Protein AF-0000000078812015 (afdb_homodimer)

Radius of gyration: 56.49 Å; Cα contacts (8 Å, |Δi|>4): 2173; chains: 2; bounding box: 125×164×102 Å

Secondary structure (DSSP, 8-state):
----HHHHHHHHHHHH-TT-HHHHHHHHS--TTS---HHHHHHHHHHHHH---TT-TTTTGGGGGGSSS--SS-TT--PPPP-------HHHHHSPPP---B--EEEEEEESBTTB-SB-TTSPBEEEESSSSTT-SS--EEEEE--TTSSHHHHHHHHHHHHHS--HHHHHTT---TT--HHHHHHHHHB-SS----EEEEEESSS--EEESSS-HHHH-TTHHHHHHHSSEESHHHHHHHHTSBSSS-STTBHHHHHHHHTT-HHHHHHHHHHHHHHT------------HHHHHHHHHHHHHHHHHHHHHHHHHT---TTS-HHHHHHHHHHHTPPP-HHHHHHHHHHHHHHHHHHHHHHHHHHTTT--TTPBP-HHHHHHHHHHHHHHHHHHHHHHHHHHHHHHHHHHHTT-GGGHHHHHHHHHHHHHHHHHHHHHHHHHHHHHHHHHTT---BHHHHHHHHHHHHHHHHHIIIIIHHHHHHHHHHHHHHHHHH-HHHHHHHHHH--HHHHHHHHHHHHHHHHHHHHHHHHHHHHHHHHHHHHHHHHHHHHHHHHHHHHHHHHHHHHHHHHHHHIIIIIHHHHTTTS-TTEEEEEE-----EEEETTEEEESS-TTS--S-EEEEEETTT--EEEHHHHS-HHHHHHHHHHHHHHHHHHHHHHHT-B-EEEEES---GGGSSSHHHHHHHHHHHHHHHHHHHS-SS-----GGGTTTT-EEEEEES-HHHHHHHHHHHHHHTTT--TTTEEEEEE--GGGPEEETTTTEEE-EEESTTGGG-/----HHHHHHHHHHHH-TT-HHHHHHHHH--TTS---HHHHHHHHHHHHH---TT-GGGGGGGGGGSSS--SS-TT-------------HHHHHSPPP---B--EEEEEEESBTTB-SB-TTSPBEEEESSSSTT-SS--EEEEE--TTSSHHHHHHHHHHHHHS--HHHHHTT---TT--HHHHHHHHHB-SS----EEEEEESSS--EEESSS-HHHH-TTHHHHHHHSSEESHHHHHHHHTSBSSS-STTBHHHHHHHHTT-HHHHHHHHHHHHHHT------------HHHHHHHHHHHHHHHHHHHHHHHHHT---TTS-HHHHHHHHHHHT----HHHHHHHHHHHHHHHHHHHHHHHHHHTTT--TTPBPPHHHHHHHHHHHHHHHHHHHHHHHHHHHHHHHHHHHTT-GGGHHHHHHHHHHHHHHHHHHHHHHHHHHHHHHHHHTT---BHHHHHHHHHHHHHHHHHIIIIIHHHHHHHHHHHHHHHHHH-HHHHHHHHHH--HHHHHHHHHHHHHHHHHHHHHHHHHHHHHHHHHHHHHHHHHHHHHHHHHHHHHHHHHHHHHHHHHHHIIIIIHHHHTTTS-TTEEEEEE-----EEEETTEEEESS-TTS--S-EEEEEETTT--EEEHHHHS-HHHHHHHHHHHHHHHHHHHHHHHT-B-EEEEES---GGGSSSHHHHHHHHHHHHHHHHHHHS-SS-----GGGTTTT-EEEEEES-HHHHHHHHHHHHHHTTT--TTTEEEEEE--GGGPEEETTTTEEE-EEESGGGGG-

Nearest PDB structures (foldseek):
  7zr1-assembly1_C  TM=3.343E-01  e=6.966E-10  Thermochaetoides thermophila
  6yvu-assembly1_B  TM=2.792E-01  e=5.559E-02  Saccharomyces cerevisiae S288C
  6h2e-assembly1_P-2  TM=2.051E-01  e=1.121E-01  Aeromonas hydrophila subsp. hydrophila AL09-71
  5nnv-assembly4_D  TM=2.060E-01  e=3.580E+00  Bacillus subtilis subsp. subtilis str. 168
  6rw9-assembly1_A  TM=1.856E-01  e=2.210E+00  Morganella morganii subsp. morganii

Sequence (1572 aa):
MAQKNYEKLLTELMKKIPQNRLVKHLFLNYTIGKGGNEFLVINKICKRIFGKPANREEDKADTADSSTFDPVYDRNSCFIDEEKDINIDWEAVFNPELINEDFRIAKISFENFRKFPGKGDNQYPYGVSFKYSPEDENPCSAIILGVNGVGKSSVYQGIEYIYRKEIGEARLRDYGKREDTEAGKFKRYMSNWTCNDVNVKMWVNGSQKEFTNEIPLQAEQGVLSNCLKYGFFISEYEVIRLGQMKIEHGGHDSLRMQIANALDMGELNWLNRLVYKLAIYQSNIKVEENISSEEIDAKRDTIKRNNEFFTHIDFLMNLKPGEQSLKNFLYNLPEVLTMPDVNKTIEHANKIIHLASIISEFTLSTGKKNISDTTPIGVNSERKIITQLDNLVRALNNIHELREKIDAEIKYIKDSLPLQNLRFKDEYIHNILKQIDDDFYNVIDHIQKDKDNAVPITISGLNALKNNCREILSFITMELIPTLPKWEKERNELIGALQLSKIIETYNTYSSKELINRVKENDQLAKEIHALELAQKEYQDRISQYNLIQCIKQDAYQIYKIINKKISSKLQEEVSRINRDIIQNIMSHFLSEDEELIWTWDNMLIKEENGKYTPATDSKENKYLACMIQDKTSGSTISVKKHFNTFRFHLFNTILNMAFSFAVMEKLKVKLPIMLDDIFYASDFHNRRNIKHFVKAILTAYKSIFENGKDNSEQPDKIGSKLQLVIFTHDELVFKSITDEIKEFHKNDYRKYFMFHSLLPHKEAAPDSNFEISNLVFNLNERNDEMAQKNYEKLLTELMKKIPQNRLVKHLFLNYTIGKGGNEFLVINKICKRIFGKPANREEDKADTADSSTFDPVYDRNSCFIDEEKDINIDWEAVFNPELINEDFRIAKISFENFRKFPGKGDNQYPYGVSFKYSPEDENPCSAIILGVNGVGKSSVYQGIEYIYRKEIGEARLRDYGKREDTEAGKFKRYMSNWTCNDVNVKMWVNGSQKEFTNEIPLQAEQGVLSNCLKYGFFISEYEVIRLGQMKIEHGGHDSLRMQIANALDMGELNWLNRLVYKLAIYQSNIKVEENISSEEIDAKRDTIKRNNEFFTHIDFLMNLKPGEQSLKNFLYNLPEVLTMPDVNKTIEHANKIIHLASIISEFTLSTGKKNISDTTPIGVNSERKIITQLDNLVRALNNIHELREKIDAEIKYIKDSLPLQNLRFKDEYIHNILKQIDDDFYNVIDHIQKDKDNAVPITISGLNALKNNCREILSFITMELIPTLPKWEKERNELIGALQLSKIIETYNTYSSKELINRVKENDQLAKEIHALELAQKEYQDRISQYNLIQCIKQDAYQIYKIINKKISSKLQEEVSRINRDIIQNIMSHFLSEDEELIWTWDNMLIKEENGKYTPATDSKENKYLACMIQDKTSGSTISVKKHFNTFRFHLFNTILNMAFSFAVMEKLKVKLPIMLDDIFYASDFHNRRNIKHFVKAILTAYKSIFENGKDNSEQPDKIGSKLQLVIFTHDELVFKSITDEIKEFHKNDYRKYFMFHSLLPHKEAAPDSNFEISNLVFNLNERNDE

Foldseek 3Di:
DFCALLLLQLVLCCVQQVLQLVSVVCNVPVPLVPLQALVNVLCVLLCLAVPDDPDDVPPVPVPPVSPPDDNSFHLPDLDGDDFDPRDRPVVVSPAGAFPQWFQAFAKKFKDQWAQFHHADPVRFTFIAGQDPFPPDLFGFFEEAAEAPPQQLLRRLQLVLCLAAVDGLVCVVVVFDDPPADRNRRVLQVTGHPVDSDIWMWTFTNGPRDITINVRGPCNVPVLCNLQSVQFQEDEPRNLVLLLPADFLDDDCRHPLLSLCSNQSNNSVVSLLVNLLCLLQPDDPQDLDDFDDVVVLVVLVVLLVVLVVLVVLVVQLVQADQDPDDSLVLLVCLVVLLDADDLVLLLVLLVLLLVLLVLLVVVLVVVVVVPDDQQDFDDPVSQVVNVVSLVSNVVSLVVLVVRLVSLVSSLVRRVRRVLCVVLNVLSVVLNVLSVVLNVLVCVLSVVVVVCVVVVNGCGSNSSVVSSVSCVVSNCSSVPPVSVVSVVSVVVSVVSVVVSPSVVSSVSVVVPDPVVSVVSVVSSVVSVVVSVVSVVVNVVSVSSVSSVSSSLSSSVSSVSVNVVSLVPSQVVSVVLVVVLCVLFLQLQLVLVDDPQKGKDWDGASSDWDDDPSRTHGPDPPVPSNGTHIWMAGNPPRDIDHPSPPDDPLSSSVSSLSVNLSSVLSNCLSSVYFYAREAAASDDPVSDPDLVSLLSNLVSSLSSSCCRPVPDDPPPPQLPCSLRGYHYYYYHNHPSSLVSNVVSQCVSNVNPSVSHYWYWYFGRLNPFCQDPSVSHRYRIDTPNPPPVD/DFCALLLLQLVLCCVQQVLQLVSVVCNVPVPPPPLDALVRVLCVLLCLAVPDDPDDVPVVVVPVVSPPDDNSDHLPDLDGDDDDPRDRPVVVSPAGAFPQWFQAFAKKFWDQWAQFHHADPVRFTFIAGQDPFPPDLFGFFEEAAEAPPQQLLRRLQLVLCLAAVDGLVCVVVVFDDPPADPNRRVLQVTGHPVDSPIWMWTFTNGPRDITINVRGPCNVPVLCNLQSVQFQEAEPRNLVLLLPADFLDDDCRHPLLSLCSNQSNNSLVSLLVNLLCLLQDDDPQDLDDFDDVVVLVVLVVLLVVLVVLVVLVVQLVQADQDPDDSLVLLVCLVVLLDADDLVLLLVLLVLLLVLLVVLVVVLVVVVVVPDDQQDFDPPVVQVVNVVSLVSNVVSLVVLVVRLVSLVSSLVRRVRRVLCVVLNVLSVVLNVLSVVLNVQVVVLSVVVVVCVVVVPGCGSNSSVVSSVSVVVSNCSCVPPVNVSSVVSVVVNCVSVVVSPSVVSSVSVVVPDPVVSVVSVVSSVVSVVVSVVSVVVNVVSVSSVSSVVSSLSSSVSSVSVNVVRLVPSQVVSVVLVVVLCVLFLQLQLVLVDDPQKGKDWDGASSDWDDDPSRTHGPDPPVDSNGIHIWMAGNPPRDIDHPSPPDDPLSSSVSSLSVNLSSVLSNCLSSVYFYAREYEASDDPVSDPDLVSLLSNLVSSLVSSCCRPVPDPPPPPQPPCSLRRYHYYYYHNHPSSLVSNVVSQCVSNVNPSVSHYWYWYFGRLNPFCQDPSVSHRYRIDTPNPPPPD

Structure (mmCIF, N/CA/C/O backbone):
data_AF-0000000078812015-model_v1
#
loop_
_entity.id
_entity.type
_entity.pdbx_description
1 polymer 'Rad50/SbcC-type AAA domain-containing protein'
#
loop_
_atom_site.group_PDB
_atom_site.id
_atom_site.type_symbol
_atom_site.label_atom_id
_atom_site.label_alt_id
_atom_site.label_comp_id
_atom_site.label_asym_id
_atom_site.label_entity_id
_atom_site.label_seq_id
_atom_site.pdbx_PDB_ins_code
_atom_site.Cartn_x
_atom_site.Cartn_y
_atom_site.Cartn_z
_atom_site.occupancy
_atom_site.B_iso_or_equiv
_atom_site.auth_seq_id
_atom_site.auth_comp_id
_atom_site.auth_asym_id
_atom_site.auth_atom_id
_atom_site.pdbx_PDB_model_num
ATOM 1 N N . MET A 1 1 ? 34.312 -2.105 5.496 1 34.16 1 MET A N 1
ATOM 2 C CA . MET A 1 1 ? 33.031 -2.123 4.762 1 34.16 1 MET A CA 1
ATOM 3 C C . MET A 1 1 ? 33.25 -1.601 3.344 1 34.16 1 MET A C 1
ATOM 5 O O . MET A 1 1 ? 33.875 -0.569 3.137 1 34.16 1 MET A O 1
ATOM 9 N N . ALA A 1 2 ? 33.406 -2.477 2.381 1 42.06 2 ALA A N 1
ATOM 10 C CA . ALA A 1 2 ? 33.656 -2.215 0.968 1 42.06 2 ALA A CA 1
ATOM 11 C C . ALA A 1 2 ? 32.938 -0.954 0.503 1 42.06 2 ALA A C 1
ATOM 13 O O . ALA A 1 2 ? 31.766 -0.736 0.845 1 42.06 2 ALA A O 1
ATOM 14 N N . GLN A 1 3 ? 33.719 -0.074 0.263 1 53.91 3 GLN A N 1
ATOM 15 C CA . GLN A 1 3 ? 33.188 1.201 -0.225 1 53.91 3 GLN A CA 1
ATOM 16 C C . GLN A 1 3 ? 32.188 0.993 -1.355 1 53.91 3 GLN A C 1
ATOM 18 O O . GLN A 1 3 ? 32.5 0.373 -2.371 1 53.91 3 GLN A O 1
ATOM 23 N N . LYS A 1 4 ? 30.828 1.2 -1.131 1 70.69 4 LYS A N 1
ATOM 24 C CA . LYS A 1 4 ? 29.75 1.056 -2.111 1 70.69 4 LYS A CA 1
ATOM 25 C C . LYS A 1 4 ? 29.875 2.102 -3.217 1 70.69 4 LYS A C 1
ATOM 27 O O . LYS A 1 4 ? 30.406 3.191 -2.992 1 70.69 4 LYS A O 1
ATOM 32 N N . ASN A 1 5 ? 30.031 1.602 -4.512 1 80.44 5 ASN A N 1
ATOM 33 C CA . ASN A 1 5 ? 30.094 2.449 -5.699 1 80.44 5 ASN A CA 1
ATOM 34 C C . ASN A 1 5 ? 29.359 3.766 -5.488 1 80.44 5 ASN A C 1
ATOM 36 O O . ASN A 1 5 ? 29.797 4.816 -5.953 1 80.44 5 ASN A O 1
ATOM 40 N N . TYR A 1 6 ? 28.453 3.76 -4.688 1 83.94 6 TYR A N 1
ATOM 41 C CA . TYR A 1 6 ? 27.656 4.941 -4.402 1 83.94 6 TYR A CA 1
ATOM 42 C C . TYR A 1 6 ? 28.422 5.934 -3.541 1 83.94 6 TYR A C 1
ATOM 44 O O . TYR A 1 6 ? 28.406 7.137 -3.814 1 83.94 6 TYR A O 1
ATOM 52 N N . GLU A 1 7 ? 29.125 5.465 -2.596 1 82.12 7 GLU A N 1
ATOM 53 C CA . GLU A 1 7 ? 29.906 6.324 -1.712 1 82.12 7 GLU A CA 1
ATOM 54 C C . GLU A 1 7 ? 31.078 6.949 -2.453 1 82.12 7 GLU A C 1
ATOM 56 O O . GLU A 1 7 ? 31.438 8.102 -2.209 1 82.12 7 GLU A O 1
ATOM 61 N N . LYS A 1 8 ? 31.625 6.191 -3.271 1 86.31 8 LYS A N 1
ATOM 62 C CA . LYS A 1 8 ? 32.719 6.711 -4.082 1 86.31 8 LYS A CA 1
ATOM 63 C C . LYS A 1 8 ? 32.25 7.855 -4.977 1 86.31 8 LYS A C 1
ATOM 65 O O . LYS A 1 8 ? 32.938 8.859 -5.129 1 86.31 8 LYS A O 1
ATOM 70 N N . LEU A 1 9 ? 31.125 7.629 -5.551 1 90.06 9 LEU A N 1
ATOM 71 C CA . LEU A 1 9 ? 30.594 8.672 -6.422 1 90.06 9 LEU A CA 1
ATOM 72 C C . LEU A 1 9 ? 30.297 9.938 -5.633 1 90.06 9 LEU A C 1
ATOM 74 O O . LEU A 1 9 ? 30.609 11.047 -6.078 1 90.06 9 LEU A O 1
ATOM 78 N N . LEU A 1 10 ? 29.719 9.766 -4.508 1 88.06 10 LEU A N 1
ATOM 79 C CA . LEU A 1 10 ? 29.391 10.938 -3.695 1 88.06 10 LEU A CA 1
ATOM 80 C C . LEU A 1 10 ? 30.656 11.664 -3.244 1 88.06 10 LEU A C 1
ATOM 82 O O . LEU A 1 10 ? 30.672 12.891 -3.178 1 88.06 10 LEU A O 1
ATOM 86 N N . THR A 1 11 ? 31.641 10.922 -2.916 1 86.38 11 THR A N 1
ATOM 87 C CA . THR A 1 11 ? 32.906 11.523 -2.52 1 86.38 11 THR A CA 1
ATOM 88 C C . THR A 1 11 ? 33.531 12.32 -3.67 1 86.38 11 THR A C 1
ATOM 90 O O . THR A 1 11 ? 34.031 13.43 -3.465 1 86.38 11 THR A O 1
ATOM 93 N N . GLU A 1 12 ? 33.438 11.781 -4.797 1 90 12 GLU A N 1
ATOM 94 C CA . GLU A 1 12 ? 33.938 12.484 -5.973 1 90 12 GLU A CA 1
ATOM 95 C C . GLU A 1 12 ? 33.125 13.742 -6.254 1 90 12 GLU A C 1
ATOM 97 O O . GLU A 1 12 ? 33.688 14.781 -6.625 1 90 12 GLU A O 1
ATOM 102 N N . LEU A 1 13 ? 31.875 13.609 -6.125 1 90 13 LEU A N 1
ATOM 103 C CA . LEU A 1 13 ? 31 14.766 -6.352 1 90 13 LEU A CA 1
ATOM 104 C C . LEU A 1 13 ? 31.281 15.859 -5.324 1 90 13 LEU A C 1
ATOM 106 O O . LEU A 1 13 ? 31.266 17.047 -5.66 1 90 13 LEU A O 1
ATOM 110 N N . MET A 1 14 ? 31.531 15.461 -4.176 1 85.88 14 MET A N 1
ATOM 111 C CA . MET A 1 14 ? 31.828 16.422 -3.119 1 85.88 14 MET A CA 1
ATOM 112 C C . MET A 1 14 ? 33.125 17.188 -3.428 1 85.88 14 MET A C 1
ATOM 114 O O . MET A 1 14 ? 33.219 18.359 -3.09 1 85.88 14 MET A O 1
ATOM 118 N N . LYS A 1 15 ? 33.969 16.547 -3.986 1 85.06 15 LYS A N 1
ATOM 119 C CA . LYS A 1 15 ? 35.25 17.172 -4.359 1 85.06 15 LYS A CA 1
ATOM 120 C C . LYS A 1 15 ? 35.062 18.125 -5.531 1 85.06 15 LYS A C 1
ATOM 122 O O . LYS A 1 15 ? 35.656 19.203 -5.562 1 85.06 15 LYS A O 1
ATOM 127 N N . LYS A 1 16 ? 34.219 17.734 -6.375 1 86.88 16 LYS A N 1
ATOM 128 C CA . LYS A 1 16 ? 34.094 18.469 -7.633 1 86.88 16 LYS A CA 1
ATOM 129 C C . LYS A 1 16 ? 33.094 19.609 -7.508 1 86.88 16 LYS A C 1
ATOM 131 O O . LYS A 1 16 ? 33.25 20.656 -8.133 1 86.88 16 LYS A O 1
ATOM 136 N N . ILE A 1 17 ? 32.031 19.281 -6.828 1 87.44 17 ILE A N 1
ATOM 137 C CA . ILE A 1 17 ? 31.031 20.312 -6.598 1 87.44 17 ILE A CA 1
ATOM 138 C C . ILE A 1 17 ? 30.797 20.484 -5.098 1 87.44 17 ILE A C 1
ATOM 140 O O . ILE A 1 17 ? 29.688 20.266 -4.609 1 87.44 17 ILE A O 1
ATOM 144 N N . PRO A 1 18 ? 31.703 21.031 -4.465 1 82.19 18 PRO A N 1
ATOM 145 C CA . PRO A 1 18 ? 31.625 21.125 -3.004 1 82.19 18 PRO A CA 1
ATOM 146 C C . PRO A 1 18 ? 30.516 22.062 -2.527 1 82.19 18 PRO A C 1
ATOM 148 O O . PRO A 1 18 ? 30.062 21.953 -1.388 1 82.19 18 PRO A O 1
ATOM 151 N N . GLN A 1 19 ? 30.062 22.906 -3.355 1 81 19 GLN A N 1
ATOM 152 C CA . GLN A 1 19 ? 29.062 23.891 -2.934 1 81 19 GLN A CA 1
ATOM 153 C C . GLN A 1 19 ? 27.656 23.328 -3.119 1 81 19 GLN A C 1
ATOM 155 O O . GLN A 1 19 ? 26.672 23.938 -2.66 1 81 19 GLN A O 1
ATOM 160 N N . ASN A 1 20 ? 27.625 22.25 -3.77 1 87.06 20 ASN A N 1
ATOM 161 C CA . ASN A 1 20 ? 26.297 21.656 -3.977 1 87.06 20 ASN A CA 1
ATOM 162 C C . ASN A 1 20 ? 25.719 21.125 -2.676 1 87.06 20 ASN A C 1
ATOM 164 O O . ASN A 1 20 ? 26.281 20.203 -2.076 1 87.06 20 ASN A O 1
ATOM 168 N N . ARG A 1 21 ? 24.672 21.594 -2.32 1 85.06 21 ARG A N 1
ATOM 169 C CA . ARG A 1 21 ? 24.062 21.281 -1.027 1 85.06 21 ARG A CA 1
ATOM 170 C C . ARG A 1 21 ? 23.438 19.891 -1.03 1 85.06 21 ARG A C 1
ATOM 172 O O . ARG A 1 21 ? 23.391 19.219 0.004 1 85.06 21 ARG A O 1
ATOM 179 N N . LEU A 1 22 ? 22.859 19.578 -2.176 1 85.19 22 LEU A N 1
ATOM 180 C CA . LEU A 1 22 ? 22.219 18.266 -2.252 1 85.19 22 LEU A CA 1
ATOM 181 C C . LEU A 1 22 ? 23.234 17.156 -2.074 1 85.19 22 LEU A C 1
ATOM 183 O O . LEU A 1 22 ? 22.953 16.141 -1.416 1 85.19 22 LEU A O 1
ATOM 187 N N . VAL A 1 23 ? 24.391 17.281 -2.654 1 86.94 23 VAL A N 1
ATOM 188 C CA . VAL A 1 23 ? 25.453 16.297 -2.5 1 86.94 23 VAL A CA 1
ATOM 189 C C . VAL A 1 23 ? 25.844 16.172 -1.028 1 86.94 23 VAL A C 1
ATOM 191 O O . VAL A 1 23 ? 26.031 15.07 -0.513 1 86.94 23 VAL A O 1
ATOM 194 N N . LYS A 1 24 ? 25.922 17.328 -0.448 1 81.62 24 LYS A N 1
ATOM 195 C CA . LYS A 1 24 ? 26.266 17.344 0.971 1 81.62 24 LYS A CA 1
ATOM 196 C C . LYS A 1 24 ? 25.203 16.625 1.804 1 81.62 24 LYS A C 1
ATOM 198 O O . LYS A 1 24 ? 25.531 15.867 2.713 1 81.62 24 LYS A O 1
ATOM 203 N N . HIS A 1 25 ? 24.016 16.938 1.397 1 80.62 25 HIS A N 1
ATOM 204 C CA . HIS A 1 25 ? 22.906 16.328 2.123 1 80.62 25 HIS A CA 1
ATOM 205 C C . HIS A 1 25 ? 22.906 14.805 1.945 1 80.62 25 HIS A C 1
ATOM 207 O O . HIS A 1 25 ? 22.734 14.062 2.912 1 80.62 25 HIS A O 1
ATOM 213 N N . LEU A 1 26 ? 23.078 14.359 0.75 1 81.5 26 LEU A N 1
ATOM 214 C CA . LEU A 1 26 ? 23.062 12.93 0.455 1 81.5 26 LEU A CA 1
ATOM 215 C C . LEU A 1 26 ? 24.25 12.234 1.114 1 81.5 26 LEU A C 1
ATOM 217 O O . LEU A 1 26 ? 24.125 11.094 1.572 1 81.5 26 LEU A O 1
ATOM 221 N N . PHE A 1 27 ? 25.328 12.938 1.098 1 77.88 27 PHE A N 1
ATOM 222 C CA . PHE A 1 27 ? 26.531 12.383 1.703 1 77.88 27 PHE A CA 1
ATOM 223 C C . PHE A 1 27 ? 26.328 12.164 3.199 1 77.88 27 PHE A C 1
ATOM 225 O O . PHE A 1 27 ? 26.766 11.148 3.744 1 77.88 27 PHE A O 1
ATOM 232 N N . LEU A 1 28 ? 25.625 13.086 3.83 1 71.06 28 LEU A N 1
ATOM 233 C CA . LEU A 1 28 ? 25.438 13.023 5.273 1 71.06 28 LEU A CA 1
ATOM 234 C C . LEU A 1 28 ? 24.312 12.047 5.629 1 71.06 28 LEU A C 1
ATOM 236 O O . LEU A 1 28 ? 24.375 11.391 6.676 1 71.06 28 LEU A O 1
ATOM 240 N N . ASN A 1 29 ? 23.297 12 4.895 1 63.34 29 ASN A N 1
ATOM 241 C CA . ASN A 1 29 ? 22.109 11.242 5.25 1 63.34 29 ASN A CA 1
ATOM 242 C C . ASN A 1 29 ? 21.984 9.977 4.406 1 63.34 29 ASN A C 1
ATOM 244 O O . ASN A 1 29 ? 20.891 9.414 4.293 1 63.34 29 ASN A O 1
ATOM 248 N N . TYR A 1 30 ? 23.109 9.547 3.955 1 57.91 30 TYR A N 1
ATOM 249 C CA . TYR A 1 30 ? 23.078 8.43 3.018 1 57.91 30 TYR A CA 1
ATOM 250 C C . TYR A 1 30 ? 22.578 7.16 3.697 1 57.91 30 TYR A C 1
ATOM 252 O O . TYR A 1 30 ? 23.25 6.598 4.559 1 57.91 30 TYR A O 1
ATOM 260 N N . THR A 1 31 ? 21.188 6.953 3.969 1 50 31 THR A N 1
ATOM 261 C CA . THR A 1 31 ? 20.781 5.578 4.23 1 50 31 THR A CA 1
ATOM 262 C C . THR A 1 31 ? 20 5.008 3.041 1 50 31 THR A C 1
ATOM 264 O O . THR A 1 31 ? 18.938 5.508 2.695 1 50 31 THR A O 1
ATOM 267 N N . ILE A 1 32 ? 20.734 4.516 1.975 1 47.91 32 ILE A N 1
ATOM 268 C CA . ILE A 1 32 ? 20.234 3.922 0.744 1 47.91 32 ILE A CA 1
ATOM 269 C C . ILE A 1 32 ? 19.016 3.047 1.056 1 47.91 32 ILE A C 1
ATOM 271 O O . ILE A 1 32 ? 18.078 2.961 0.255 1 47.91 32 ILE A O 1
ATOM 275 N N . GLY A 1 33 ? 19.188 2.248 2.004 1 46.94 33 GLY A N 1
ATOM 276 C CA . GLY A 1 33 ? 18.203 1.195 2.146 1 46.94 33 GLY A CA 1
ATOM 277 C C . GLY A 1 33 ? 16.781 1.719 2.184 1 46.94 33 GLY A C 1
ATOM 278 O O . GLY A 1 33 ? 15.828 0.959 1.988 1 46.94 33 GLY A O 1
ATOM 279 N N . LYS A 1 34 ? 16.578 2.818 2.754 1 45.88 34 LYS A N 1
ATOM 280 C CA . LYS A 1 34 ? 15.188 3.219 2.926 1 45.88 34 LYS A CA 1
ATOM 281 C C . LYS A 1 34 ? 14.719 4.09 1.765 1 45.88 34 LYS A C 1
ATOM 283 O O . LYS A 1 34 ? 15.266 5.172 1.531 1 45.88 34 LYS A O 1
ATOM 288 N N . GLY A 1 35 ? 14.586 3.738 0.608 1 49.59 35 GLY A N 1
ATOM 289 C CA . GLY A 1 35 ? 13.977 4.137 -0.65 1 49.59 35 GLY A CA 1
ATOM 290 C C . GLY A 1 35 ? 13.242 5.461 -0.564 1 49.59 35 GLY A C 1
ATOM 291 O O . GLY A 1 35 ? 12.016 5.492 -0.449 1 49.59 35 GLY A O 1
ATOM 292 N N . GLY A 1 36 ? 13.898 6.449 -0.164 1 53.91 36 GLY A N 1
ATOM 293 C CA . GLY A 1 36 ? 13.086 7.652 -0.111 1 53.91 36 GLY A CA 1
ATOM 294 C C . GLY A 1 36 ? 12.805 8.25 -1.479 1 53.91 36 GLY A C 1
ATOM 295 O O . GLY A 1 36 ? 13.602 8.078 -2.406 1 53.91 36 GLY A O 1
ATOM 296 N N . ASN A 1 37 ? 11.594 8.297 -1.971 1 63.34 37 ASN A N 1
ATOM 297 C CA . ASN A 1 37 ? 11.18 8.984 -3.191 1 63.34 37 ASN A CA 1
ATOM 298 C C . ASN A 1 37 ? 11.406 10.484 -3.096 1 63.34 37 ASN A C 1
ATOM 300 O O . ASN A 1 37 ? 11.812 10.992 -2.047 1 63.34 37 ASN A O 1
ATOM 304 N N . GLU A 1 38 ? 11.555 11.148 -4.297 1 68.12 38 GLU A N 1
ATOM 305 C CA . GLU A 1 38 ? 11.766 12.594 -4.426 1 68.12 38 GLU A CA 1
ATOM 306 C C . GLU A 1 38 ? 10.961 13.359 -3.385 1 68.12 38 GLU A C 1
ATOM 308 O O . GLU A 1 38 ? 11.453 14.32 -2.791 1 68.12 38 GLU A O 1
ATOM 313 N N . PHE A 1 39 ? 9.859 12.789 -3.16 1 64.62 39 PHE A N 1
ATOM 314 C CA . PHE A 1 39 ? 8.961 13.484 -2.25 1 64.62 39 PHE A CA 1
ATOM 315 C C . PHE A 1 39 ? 9.469 13.406 -0.817 1 64.62 39 PHE A C 1
ATOM 317 O O . PHE A 1 39 ? 9.414 14.398 -0.078 1 64.62 39 PHE A O 1
ATOM 324 N N . LEU A 1 40 ? 10.062 12.289 -0.567 1 65.19 40 LEU A N 1
ATOM 325 C CA . LEU A 1 40 ? 10.578 12.094 0.784 1 65.19 40 LEU A CA 1
ATOM 326 C C . LEU A 1 40 ? 11.797 12.977 1.039 1 65.19 40 LEU A C 1
ATOM 328 O O . LEU A 1 40 ? 11.945 13.539 2.127 1 65.19 40 LEU A O 1
ATOM 332 N N . VAL A 1 41 ? 12.594 13.125 0.006 1 71.69 41 VAL A N 1
ATOM 333 C CA . VAL A 1 41 ? 13.805 13.938 0.14 1 71.69 41 VAL A CA 1
ATOM 334 C C . VAL A 1 41 ? 13.422 15.406 0.292 1 71.69 41 VAL A C 1
ATOM 336 O O . VAL A 1 41 ? 13.914 16.094 1.189 1 71.69 41 VAL A O 1
ATOM 339 N N . ILE A 1 42 ? 12.555 15.852 -0.556 1 70.19 42 ILE A N 1
ATOM 340 C CA . ILE A 1 42 ? 12.102 17.234 -0.502 1 70.19 42 ILE A CA 1
ATOM 341 C C . ILE A 1 42 ? 11.43 17.516 0.843 1 70.19 42 ILE A C 1
ATOM 343 O O . ILE A 1 42 ? 11.734 18.5 1.505 1 70.19 42 ILE A O 1
ATOM 347 N N . ASN A 1 43 ? 10.594 16.547 1.192 1 67.88 43 ASN A N 1
ATOM 348 C CA . ASN A 1 43 ? 9.875 16.719 2.447 1 67.88 43 ASN A CA 1
ATOM 349 C C . ASN A 1 43 ? 10.82 16.719 3.645 1 67.88 43 ASN A C 1
ATOM 351 O O . ASN A 1 43 ? 10.633 17.484 4.586 1 67.88 43 ASN A O 1
ATOM 355 N N . LYS A 1 44 ? 11.734 15.938 3.6 1 69.25 44 LYS A N 1
ATOM 356 C CA . LYS A 1 44 ? 12.695 15.867 4.691 1 69.25 44 LYS A CA 1
ATOM 357 C C . LYS A 1 44 ? 13.492 17.172 4.801 1 69.25 44 LYS A C 1
ATOM 359 O O . LYS A 1 44 ? 13.711 17.672 5.902 1 69.25 44 LYS A O 1
ATOM 364 N N . ILE A 1 45 ? 13.82 17.641 3.668 1 68.81 45 ILE A N 1
ATOM 365 C CA . ILE A 1 45 ? 14.586 18.875 3.66 1 68.81 45 ILE A CA 1
ATOM 366 C C . ILE A 1 45 ? 13.695 20.031 4.102 1 68.81 45 ILE A C 1
ATOM 368 O O . ILE A 1 45 ? 14.094 20.844 4.941 1 68.81 45 ILE A O 1
ATOM 372 N N . CYS A 1 46 ? 12.508 20.047 3.566 1 67.69 46 CYS A N 1
ATOM 373 C CA . CYS A 1 46 ? 11.555 21.094 3.932 1 67.69 46 CYS A CA 1
ATOM 374 C C . CYS A 1 46 ? 11.219 21.031 5.418 1 67.69 46 CYS A C 1
ATOM 376 O O . CYS A 1 46 ? 11.172 22.062 6.09 1 67.69 46 CYS A O 1
ATOM 378 N N . LYS A 1 47 ? 11 19.828 5.895 1 65.44 47 LYS A N 1
ATOM 379 C CA . LYS A 1 47 ? 10.672 19.641 7.309 1 65.44 47 LYS A CA 1
ATOM 380 C C . LYS A 1 47 ? 11.812 20.109 8.203 1 65.44 47 LYS A C 1
ATOM 382 O O . LYS A 1 47 ? 11.578 20.688 9.266 1 65.44 47 LYS A O 1
ATOM 387 N N . ARG A 1 48 ? 12.891 19.891 7.848 1 60.81 48 ARG A N 1
ATOM 388 C CA . ARG A 1 48 ? 14.055 20.281 8.625 1 60.81 48 ARG A CA 1
ATOM 389 C C . ARG A 1 48 ? 14.203 21.797 8.672 1 60.81 48 ARG A C 1
ATOM 391 O O . ARG A 1 48 ? 14.617 22.359 9.688 1 60.81 48 ARG A O 1
ATOM 398 N N . ILE A 1 49 ? 13.875 22.375 7.625 1 59.47 49 ILE A N 1
ATOM 399 C CA . ILE A 1 49 ? 14.086 23.812 7.52 1 59.47 49 ILE A CA 1
ATOM 400 C C . ILE A 1 49 ? 12.875 24.547 8.07 1 59.47 49 ILE A C 1
ATOM 402 O O . ILE A 1 49 ? 13.016 25.562 8.773 1 59.47 49 ILE A O 1
ATOM 406 N N . PHE A 1 50 ? 11.758 24.062 7.781 1 60.16 50 PHE A N 1
ATOM 407 C CA . PHE A 1 50 ? 10.555 24.828 8.102 1 60.16 50 PHE A CA 1
ATOM 408 C C . PHE A 1 50 ? 9.82 24.188 9.281 1 60.16 50 PHE A C 1
ATOM 410 O O . PHE A 1 50 ? 8.852 24.75 9.797 1 60.16 50 PHE A O 1
ATOM 417 N N . GLY A 1 51 ? 10.469 23.344 9.992 1 51.84 51 GLY A N 1
ATOM 418 C CA . GLY A 1 51 ? 9.828 22.688 11.125 1 51.84 51 GLY A CA 1
ATOM 419 C C . GLY A 1 51 ? 8.641 21.828 10.719 1 51.84 51 GLY A C 1
ATOM 420 O O . GLY A 1 51 ? 8.297 21.766 9.539 1 51.84 51 GLY A O 1
ATOM 421 N N . LYS A 1 52 ? 8.133 20.859 11.711 1 49.97 52 LYS A N 1
ATOM 422 C CA . LYS A 1 52 ? 7.008 19.938 11.531 1 49.97 52 LYS A CA 1
ATOM 423 C C . LYS A 1 52 ? 5.723 20.688 11.211 1 49.97 52 LYS A C 1
ATOM 425 O O . LYS A 1 52 ? 5.379 21.656 11.891 1 49.97 52 LYS A O 1
ATOM 430 N N . PRO A 1 53 ? 5.195 20.562 10.18 1 40.66 53 PRO A N 1
ATOM 431 C CA . PRO A 1 53 ? 3.834 21.078 10.281 1 40.66 53 PRO A CA 1
ATOM 432 C C . PRO A 1 53 ? 3.043 20.469 11.43 1 40.66 53 PRO A C 1
ATOM 434 O O . PRO A 1 53 ? 3.307 19.328 11.82 1 40.66 53 PRO A O 1
ATOM 437 N N . ALA A 1 54 ? 2.418 21.297 12.43 1 34.47 54 ALA A N 1
ATOM 438 C CA . ALA A 1 54 ? 1.702 20.859 13.625 1 34.47 54 ALA A CA 1
ATOM 439 C C . ALA A 1 54 ? 1.008 19.531 13.398 1 34.47 54 ALA A C 1
ATOM 441 O O . ALA A 1 54 ? 0.552 18.891 14.352 1 34.47 54 ALA A O 1
ATOM 442 N N . ASN A 1 55 ? 0.501 19.203 12.25 1 33.91 55 ASN A N 1
ATOM 443 C CA . ASN A 1 55 ? -0.554 18.203 12.422 1 33.91 55 ASN A CA 1
ATOM 444 C C . ASN A 1 55 ? 0.02 16.828 12.688 1 33.91 55 ASN A C 1
ATOM 446 O O . ASN A 1 55 ? -0.689 15.93 13.156 1 33.91 55 ASN A O 1
ATOM 450 N N . ARG A 1 56 ? 0.756 16.188 11.703 1 35.59 56 ARG A N 1
ATOM 451 C CA . ARG A 1 56 ? 0.579 14.734 11.734 1 35.59 56 ARG A CA 1
ATOM 452 C C . ARG A 1 56 ? 1.507 14.086 12.758 1 35.59 56 ARG A C 1
ATOM 454 O O . ARG A 1 56 ? 2.719 14.312 12.734 1 35.59 56 ARG A O 1
ATOM 461 N N . GLU A 1 57 ? 1.074 13.773 13.914 1 33.06 57 GLU A N 1
ATOM 462 C CA . GLU A 1 57 ? 1.663 12.953 14.969 1 33.06 57 GLU A CA 1
ATOM 463 C C . GLU A 1 57 ? 2.506 11.828 14.375 1 33.06 57 GLU A C 1
ATOM 465 O O . GLU A 1 57 ? 3.268 11.172 15.094 1 33.06 57 GLU A O 1
ATOM 470 N N . GLU A 1 58 ? 2.115 11.344 13.258 1 34.97 58 GLU A N 1
ATOM 471 C CA . GLU A 1 58 ? 2.652 10 13.039 1 34.97 58 GLU A CA 1
ATOM 472 C C . GLU A 1 58 ? 4.176 10.031 12.922 1 34.97 58 GLU A C 1
ATOM 474 O O . GLU A 1 58 ? 4.824 8.984 12.984 1 34.97 58 GLU A O 1
ATOM 479 N N . ASP A 1 59 ? 4.816 11.062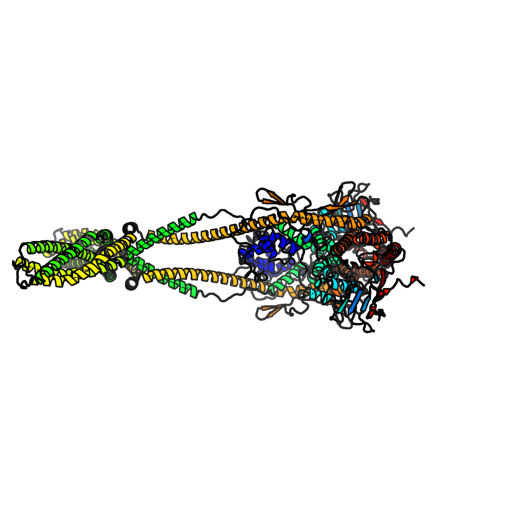 12.367 1 35.53 59 ASP A N 1
ATOM 480 C CA . ASP A 1 59 ? 6.191 10.711 12.031 1 35.53 59 ASP A CA 1
ATOM 481 C C . ASP A 1 59 ? 7.121 10.93 13.219 1 35.53 59 ASP A C 1
ATOM 483 O O . ASP A 1 59 ? 7.812 11.945 13.297 1 35.53 59 ASP A O 1
ATOM 487 N N . LYS A 1 60 ? 6.785 10.695 14.445 1 34.44 60 LYS A N 1
ATOM 488 C CA . LYS A 1 60 ? 7.719 10.75 15.562 1 34.44 60 LYS A CA 1
ATOM 489 C C . LYS A 1 60 ? 9.031 10.039 15.219 1 34.44 60 LYS A C 1
ATOM 491 O O . LYS A 1 60 ? 10.008 10.148 15.961 1 34.44 60 LYS A O 1
ATOM 496 N N . ALA A 1 61 ? 8.938 9.07 14.469 1 34.66 61 ALA A N 1
ATOM 497 C CA . ALA A 1 61 ? 10.164 8.281 14.477 1 34.66 61 ALA A CA 1
ATOM 498 C C . ALA A 1 61 ? 11.352 9.109 13.984 1 34.66 61 ALA A C 1
ATOM 500 O O . ALA A 1 61 ? 12.492 8.859 14.383 1 34.66 61 ALA A O 1
ATOM 501 N N . ASP A 1 62 ? 11.188 9.922 12.984 1 34.12 62 ASP A N 1
ATOM 502 C CA . ASP A 1 62 ? 12.43 10.461 12.438 1 34.12 62 ASP A CA 1
ATOM 503 C C . ASP A 1 62 ? 12.836 11.742 13.172 1 34.12 62 ASP A C 1
ATOM 505 O O . ASP A 1 62 ? 13.633 12.531 12.656 1 34.12 62 ASP A O 1
ATOM 509 N N . THR A 1 63 ? 12.195 12.188 14.258 1 34.75 63 THR A N 1
ATOM 510 C CA . THR A 1 63 ? 12.492 13.484 14.867 1 34.75 63 THR A CA 1
ATOM 511 C C . THR A 1 63 ? 13.867 13.469 15.523 1 34.75 63 THR A C 1
ATOM 513 O O . THR A 1 63 ? 14.367 14.516 15.938 1 34.75 63 THR A O 1
ATOM 516 N N . ALA A 1 64 ? 14.305 12.383 16.062 1 34.78 64 ALA A N 1
ATOM 517 C CA . ALA A 1 64 ? 15.5 12.5 16.891 1 34.78 64 ALA A CA 1
ATOM 518 C C . ALA A 1 64 ? 16.656 13.141 16.109 1 34.78 64 ALA A C 1
ATOM 520 O O . ALA A 1 64 ? 17.531 13.758 16.703 1 34.78 64 ALA A O 1
ATOM 521 N N . ASP A 1 65 ? 16.906 12.695 14.898 1 35.03 65 ASP A N 1
ATOM 522 C CA . ASP A 1 65 ? 18.234 13.023 14.406 1 35.03 65 ASP A CA 1
ATOM 523 C C . ASP A 1 65 ? 18.312 14.469 13.938 1 35.03 65 ASP A C 1
ATOM 525 O O . ASP A 1 65 ? 19.219 14.836 13.18 1 35.03 65 ASP A O 1
ATOM 529 N N . SER A 1 66 ? 17.359 15.25 14.125 1 35.72 66 SER A N 1
ATOM 530 C CA . SER A 1 66 ? 17.344 16.594 13.539 1 35.72 66 SER A CA 1
ATOM 531 C C . SER A 1 66 ? 18.328 17.516 14.242 1 35.72 66 SER A C 1
ATOM 533 O O . SER A 1 66 ? 18.562 18.641 13.789 1 35.72 66 SER A O 1
ATOM 535 N N . SER A 1 67 ? 18.719 17.297 15.477 1 35.16 67 SER A N 1
ATOM 536 C CA . SER A 1 67 ? 19.391 18.359 16.234 1 35.16 67 SER A CA 1
ATOM 537 C C . SER A 1 67 ? 20.75 18.688 15.625 1 35.16 67 SER A C 1
ATOM 539 O O . SER A 1 67 ? 21.203 19.828 15.703 1 35.16 67 SER A O 1
ATOM 541 N N . THR A 1 68 ? 21.641 17.75 15.469 1 35.72 68 THR A N 1
ATOM 542 C CA . THR A 1 68 ? 23.078 18.047 15.398 1 35.72 68 THR A CA 1
ATOM 543 C C . THR A 1 68 ? 23.469 18.484 13.992 1 35.72 68 THR A C 1
ATOM 545 O O . THR A 1 68 ? 24.641 18.766 13.719 1 35.72 68 THR A O 1
ATOM 548 N N . PHE A 1 69 ? 22.688 18.172 12.906 1 40.09 69 PHE A N 1
ATOM 549 C CA . PHE A 1 69 ? 23.297 18.391 11.609 1 40.09 69 PHE A CA 1
ATOM 550 C C . PHE A 1 69 ? 23.047 19.812 11.125 1 40.09 69 PHE A C 1
ATOM 552 O O . PHE A 1 69 ? 21.922 20.312 11.227 1 40.09 69 PHE A O 1
ATOM 559 N N . ASP A 1 70 ? 24.047 20.656 11.016 1 45.88 70 ASP A N 1
ATOM 560 C CA . ASP A 1 70 ? 24.016 21.938 10.344 1 45.88 70 ASP A CA 1
ATOM 561 C C . ASP A 1 70 ? 23.172 21.891 9.07 1 45.88 70 ASP A C 1
ATOM 563 O O . ASP A 1 70 ? 23.375 21.016 8.219 1 45.88 70 ASP A O 1
ATOM 567 N N . PRO A 1 71 ? 22.078 22.547 9.016 1 57.28 71 PRO A N 1
ATOM 568 C CA . PRO A 1 71 ? 21.219 22.453 7.832 1 57.28 71 PRO A CA 1
ATOM 569 C C . PRO A 1 71 ? 21.953 22.781 6.539 1 57.28 71 PRO A C 1
ATOM 571 O O . PRO A 1 71 ? 22.594 23.828 6.438 1 57.28 71 PRO A O 1
ATOM 574 N N . VAL A 1 72 ? 22.359 21.703 5.715 1 64.56 72 VAL A N 1
ATOM 575 C CA . VAL A 1 72 ? 22.984 21.859 4.41 1 64.56 72 VAL A CA 1
ATOM 576 C C . VAL A 1 72 ? 22.234 22.906 3.592 1 64.56 72 VAL A C 1
ATOM 578 O O . VAL A 1 72 ? 22.828 23.734 2.908 1 64.56 72 VAL A O 1
ATOM 581 N N . TYR A 1 73 ? 20.938 22.875 3.787 1 66.06 73 TYR A N 1
ATOM 582 C CA . TYR A 1 73 ? 20.109 23.859 3.111 1 66.06 73 TYR A CA 1
ATOM 583 C C . TYR A 1 73 ? 19.688 24.969 4.07 1 66.06 73 TYR A C 1
ATOM 585 O O . TYR A 1 73 ? 19.281 24.703 5.199 1 66.06 73 TYR A O 1
ATOM 593 N N . ASP A 1 74 ? 20.328 26.219 3.938 1 58.62 74 ASP A N 1
ATOM 594 C CA . ASP A 1 74 ? 19.891 27.375 4.711 1 58.62 74 ASP A CA 1
ATOM 595 C C . ASP A 1 74 ? 18.875 28.203 3.93 1 58.62 74 ASP A C 1
ATOM 597 O O . ASP A 1 74 ? 18.891 28.219 2.697 1 58.62 74 ASP A O 1
ATOM 601 N N . ARG A 1 75 ? 17.953 28.734 4.555 1 53.12 75 ARG A N 1
ATOM 602 C CA . ARG A 1 75 ? 16.875 29.531 3.965 1 53.12 75 ARG A CA 1
ATOM 603 C C . ARG A 1 75 ? 17.438 30.609 3.041 1 53.12 75 ARG A C 1
ATOM 605 O O . ARG A 1 75 ? 16.781 31 2.074 1 53.12 75 ARG A O 1
ATOM 612 N N . ASN A 1 76 ? 18.594 31.125 3.23 1 52.16 76 ASN A N 1
ATOM 613 C CA . ASN A 1 76 ? 19.078 32.312 2.531 1 52.16 76 ASN A CA 1
ATOM 614 C C . ASN A 1 76 ? 20.062 31.922 1.426 1 52.16 76 ASN A C 1
ATOM 616 O O . ASN A 1 76 ? 20.438 32.781 0.604 1 52.16 76 ASN A O 1
ATOM 620 N N . SER A 1 77 ? 20.609 30.828 1.366 1 53.06 77 SER A N 1
ATOM 621 C CA . SER A 1 77 ? 21.781 30.656 0.521 1 53.06 77 SER A CA 1
ATOM 622 C C . SER A 1 77 ? 21.469 29.781 -0.696 1 53.06 77 SER A C 1
ATOM 624 O O . SER A 1 77 ? 21.547 28.562 -0.631 1 53.06 77 SER A O 1
ATOM 626 N N . CYS A 1 78 ? 20.656 30.172 -1.564 1 52.47 78 CYS A N 1
ATOM 627 C CA . CYS A 1 78 ? 20.344 29.312 -2.701 1 52.47 78 CYS A CA 1
ATOM 628 C C . CYS A 1 78 ? 21.266 29.609 -3.877 1 52.47 78 CYS A C 1
ATOM 630 O O . CYS A 1 78 ? 20.797 29.922 -4.977 1 52.47 78 CYS A O 1
ATOM 632 N N . PHE A 1 79 ? 22.516 30.203 -3.777 1 49.06 79 PHE A N 1
ATOM 633 C CA . PHE A 1 79 ? 23.219 30.562 -5 1 49.06 79 PHE A CA 1
ATOM 634 C C . PHE A 1 79 ? 24.078 29.422 -5.5 1 49.06 79 PHE A C 1
ATOM 636 O O . PHE A 1 79 ? 24.703 28.719 -4.711 1 49.06 79 PHE A O 1
ATOM 643 N N . ILE A 1 80 ? 23.797 29 -6.77 1 51.56 80 ILE A N 1
ATOM 644 C CA . ILE A 1 80 ? 24.547 27.938 -7.426 1 51.56 80 ILE A CA 1
ATOM 645 C C . ILE A 1 80 ? 25.672 28.547 -8.266 1 51.56 80 ILE A C 1
ATOM 647 O O . ILE A 1 80 ? 25.453 29.469 -9.047 1 51.56 80 ILE A O 1
ATOM 651 N N . ASP A 1 81 ? 26.906 28.312 -7.988 1 51.22 81 ASP A N 1
ATOM 652 C CA . ASP A 1 81 ? 28.062 28.703 -8.797 1 51.22 81 ASP A CA 1
ATOM 653 C C . ASP A 1 81 ? 28.078 27.938 -10.125 1 51.22 81 ASP A C 1
ATOM 655 O O . ASP A 1 81 ? 27.516 26.844 -10.227 1 51.22 81 ASP A O 1
ATOM 659 N N . GLU A 1 82 ? 28.578 28.594 -11.172 1 52.56 82 GLU A N 1
ATOM 660 C CA . GLU A 1 82 ? 28.719 28.172 -12.57 1 52.56 82 GLU A CA 1
ATOM 661 C C . GLU A 1 82 ? 29.516 26.891 -12.68 1 52.56 82 GLU A C 1
ATOM 663 O O . GLU A 1 82 ? 30.391 26.609 -11.852 1 52.56 82 GLU A O 1
ATOM 668 N N . GLU A 1 83 ? 29.203 26.062 -13.719 1 53.03 83 GLU A N 1
ATOM 669 C CA . GLU A 1 83 ? 29.547 24.688 -14.055 1 53.03 83 GLU A CA 1
ATOM 670 C C . GLU A 1 83 ? 31 24.578 -14.508 1 53.03 83 GLU A C 1
ATOM 672 O O . GLU A 1 83 ? 31.406 25.266 -15.461 1 53.03 83 GLU A O 1
ATOM 677 N N . LYS A 1 84 ? 32 24.484 -13.703 1 52.25 84 LYS A N 1
ATOM 678 C CA . LYS A 1 84 ? 33.312 24.125 -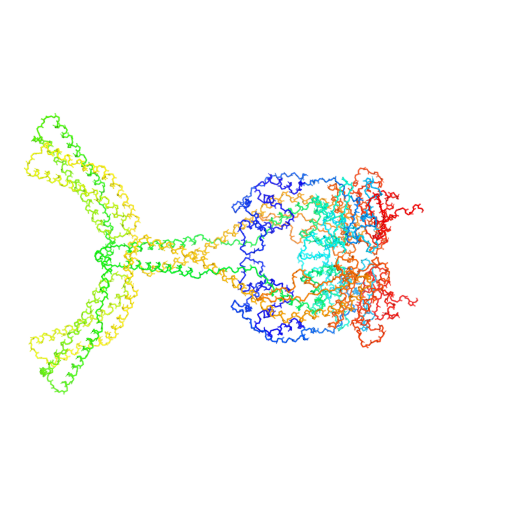14.273 1 52.25 84 LYS A CA 1
ATOM 679 C C . LYS A 1 84 ? 33.344 22.672 -14.727 1 52.25 84 LYS A C 1
ATOM 681 O O . LYS A 1 84 ? 32.531 21.859 -14.281 1 52.25 84 LYS A O 1
ATOM 686 N N . ASP A 1 85 ? 34.156 22.281 -15.797 1 57.16 85 ASP A N 1
ATOM 687 C CA . ASP A 1 85 ? 34.406 20.969 -16.422 1 57.16 85 ASP A CA 1
ATOM 688 C C . ASP A 1 85 ? 34.719 19.906 -15.375 1 57.16 85 ASP A C 1
ATOM 690 O O . ASP A 1 85 ? 35.719 20.016 -14.664 1 57.16 85 ASP A O 1
ATOM 694 N N . ILE A 1 86 ? 33.719 19.141 -14.898 1 68.38 86 ILE A N 1
ATOM 695 C CA . ILE A 1 86 ? 33.906 18.25 -13.758 1 68.38 86 ILE A CA 1
ATOM 696 C C . ILE A 1 86 ? 34.219 16.844 -14.25 1 68.38 86 ILE A C 1
ATOM 698 O O . ILE A 1 86 ? 33.469 16.234 -14.992 1 68.38 86 ILE A O 1
ATOM 702 N N . ASN A 1 87 ? 35.531 16.5 -14.18 1 80.69 87 ASN A N 1
ATOM 703 C CA . ASN A 1 87 ? 35.938 15.141 -14.539 1 80.69 87 ASN A CA 1
ATOM 704 C C . ASN A 1 87 ? 35.875 14.195 -13.344 1 80.69 87 ASN A C 1
ATOM 706 O O . ASN A 1 87 ? 36.562 14.414 -12.336 1 80.69 87 ASN A O 1
ATOM 710 N N . ILE A 1 88 ? 34.938 13.25 -13.242 1 89 88 ILE A N 1
ATOM 711 C CA . ILE A 1 88 ? 34.781 12.203 -12.242 1 89 88 ILE A CA 1
ATOM 712 C C . ILE A 1 88 ? 35.562 10.961 -12.664 1 89 88 ILE A C 1
ATOM 714 O O . ILE A 1 88 ? 35.625 10.633 -13.852 1 89 88 ILE A O 1
ATOM 718 N N . ASP A 1 89 ? 36.219 10.367 -11.727 1 87.88 89 ASP A N 1
ATOM 719 C CA . ASP A 1 89 ? 36.875 9.086 -11.984 1 87.88 89 ASP A CA 1
ATOM 720 C C . ASP A 1 89 ? 35.844 7.969 -12.102 1 87.88 89 ASP A C 1
ATOM 722 O O . ASP A 1 89 ? 35.625 7.203 -11.156 1 87.88 89 ASP A O 1
ATOM 726 N N . TRP A 1 90 ? 35.375 7.875 -13.258 1 91.38 90 TRP A N 1
ATOM 727 C CA . TRP A 1 90 ? 34.281 6.945 -13.492 1 91.38 90 TRP A CA 1
ATOM 728 C C . TRP A 1 90 ? 34.781 5.5 -13.438 1 91.38 90 TRP A C 1
ATOM 730 O O . TRP A 1 90 ? 34 4.59 -13.109 1 91.38 90 TRP A O 1
ATOM 740 N N . GLU A 1 91 ? 36 5.227 -13.734 1 88.25 91 GLU A N 1
ATOM 741 C CA . GLU A 1 91 ? 36.531 3.877 -13.625 1 88.25 91 GLU A CA 1
ATOM 742 C C . GLU A 1 91 ? 36.5 3.371 -12.188 1 88.25 91 GLU A C 1
ATOM 744 O O . GLU A 1 91 ? 36.125 2.217 -11.938 1 88.25 91 GLU A O 1
ATOM 749 N N . ALA A 1 92 ? 36.812 4.273 -11.367 1 86 92 ALA A N 1
ATOM 750 C CA . ALA A 1 92 ? 36.781 3.91 -9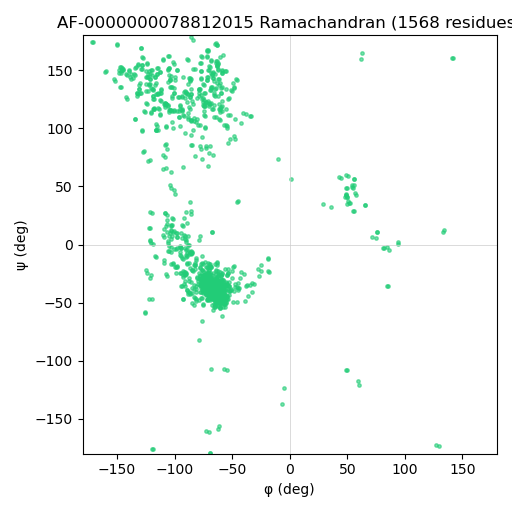.953 1 86 92 ALA A CA 1
ATOM 751 C C . ALA A 1 92 ? 35.344 3.736 -9.469 1 86 92 ALA A C 1
ATOM 753 O O . ALA A 1 92 ? 35.062 2.885 -8.625 1 86 92 ALA A O 1
ATOM 754 N N . VAL A 1 93 ? 34.438 4.492 -10.023 1 88.81 93 VAL A N 1
ATOM 755 C CA . VAL A 1 93 ? 33.062 4.484 -9.586 1 88.81 93 VAL A CA 1
ATOM 756 C C . VAL A 1 93 ? 32.375 3.227 -10.102 1 88.81 93 VAL A C 1
ATOM 758 O O . VAL A 1 93 ? 31.609 2.586 -9.367 1 88.81 93 VAL A O 1
ATOM 761 N N . PHE A 1 94 ? 32.625 2.836 -11.344 1 88.75 94 PHE A N 1
ATOM 762 C CA . PHE A 1 94 ? 31.906 1.737 -11.969 1 88.75 94 PHE A CA 1
ATOM 763 C C . PHE A 1 94 ? 32.531 0.397 -11.609 1 88.75 94 PHE A C 1
ATOM 765 O O . PHE A 1 94 ? 31.906 -0.649 -11.734 1 88.75 94 PHE A O 1
ATOM 772 N N . ASN A 1 95 ? 33.812 0.429 -11.227 1 80.56 95 ASN A N 1
ATOM 773 C CA . ASN A 1 95 ? 34.469 -0.833 -10.898 1 80.56 95 ASN A CA 1
ATOM 774 C C . ASN A 1 95 ? 34.125 -1.289 -9.484 1 80.56 95 ASN A C 1
ATOM 776 O O . ASN A 1 95 ? 34.5 -0.647 -8.508 1 80.56 95 ASN A O 1
ATOM 780 N N . PRO A 1 96 ? 33.312 -2.326 -9.391 1 75.12 96 PRO A N 1
ATOM 781 C CA . PRO A 1 96 ? 32.938 -2.805 -8.062 1 75.12 96 PRO A CA 1
ATOM 782 C C . PRO A 1 96 ? 34.094 -3.428 -7.297 1 75.12 96 PRO A C 1
ATOM 784 O O . PRO A 1 96 ? 35.156 -3.703 -7.883 1 75.12 96 PRO A O 1
ATOM 787 N N . GLU A 1 97 ? 33.938 -3.457 -6.012 1 75.25 97 GLU A N 1
ATOM 788 C CA . GLU A 1 97 ? 34.875 -4.258 -5.23 1 75.25 97 GLU A CA 1
ATOM 789 C C . GLU A 1 97 ? 34.688 -5.746 -5.516 1 75.25 97 GLU A C 1
ATOM 791 O O . GLU A 1 97 ? 33.625 -6.301 -5.309 1 75.25 97 GLU A O 1
ATOM 796 N N . LEU A 1 98 ? 35.719 -6.332 -6.059 1 79.62 98 LEU A N 1
ATOM 797 C CA . LEU A 1 98 ? 35.656 -7.742 -6.418 1 79.62 98 LEU A CA 1
ATOM 798 C C . LEU A 1 98 ? 35.594 -8.617 -5.172 1 79.62 98 LEU A C 1
ATOM 800 O O . LEU A 1 98 ? 36.25 -8.352 -4.18 1 79.62 98 LEU A O 1
ATOM 804 N N . ILE A 1 99 ? 34.719 -9.547 -5.141 1 79.31 99 ILE A N 1
ATOM 805 C CA . ILE A 1 99 ? 34.562 -10.477 -4.027 1 79.31 99 ILE A CA 1
ATOM 806 C C . ILE A 1 99 ? 35.531 -11.641 -4.184 1 79.31 99 ILE A C 1
ATOM 808 O O . ILE A 1 99 ? 36.219 -12.016 -3.23 1 79.31 99 ILE A O 1
ATOM 812 N N . ASN A 1 100 ? 35.75 -12.219 -5.375 1 80.56 100 ASN A N 1
ATOM 813 C CA . ASN A 1 100 ? 36.688 -13.281 -5.703 1 80.56 100 ASN A CA 1
ATOM 814 C C . ASN A 1 100 ? 36.594 -14.445 -4.727 1 80.56 100 ASN A C 1
ATOM 816 O O . ASN A 1 100 ? 37.594 -14.883 -4.164 1 80.56 100 ASN A O 1
ATOM 820 N N . GLU A 1 101 ? 35.375 -14.828 -4.391 1 86.69 101 GLU A N 1
ATOM 821 C CA . GLU A 1 101 ? 35.125 -15.938 -3.482 1 86.69 101 GLU A CA 1
ATOM 822 C C . GLU A 1 101 ? 34.219 -16.984 -4.141 1 86.69 101 GLU A C 1
ATOM 824 O O . GLU A 1 101 ? 33.562 -16.703 -5.125 1 86.69 101 GLU A O 1
ATOM 829 N N . ASP A 1 102 ? 34.375 -18.234 -3.613 1 90.88 102 ASP A N 1
ATOM 830 C CA . ASP A 1 102 ? 33.562 -19.359 -4.074 1 90.88 102 ASP A CA 1
ATOM 831 C C . ASP A 1 102 ? 32.531 -19.75 -3.021 1 90.88 102 ASP A C 1
ATOM 833 O O . ASP A 1 102 ? 32.875 -20.422 -2.035 1 90.88 102 ASP A O 1
ATOM 837 N N . PHE A 1 103 ? 31.312 -19.328 -3.244 1 91.5 103 PHE A N 1
ATOM 838 C CA . PHE A 1 103 ? 30.25 -19.594 -2.285 1 91.5 103 PHE A CA 1
ATOM 839 C C . PHE A 1 103 ? 29.359 -20.75 -2.756 1 91.5 103 PHE A C 1
ATOM 841 O O . PHE A 1 103 ? 28.234 -20.906 -2.287 1 91.5 103 PHE A O 1
ATOM 848 N N . ARG A 1 104 ? 29.953 -21.672 -3.697 1 94.38 104 ARG A N 1
ATOM 849 C CA . ARG A 1 104 ? 29.234 -22.844 -4.133 1 94.38 104 ARG A CA 1
ATOM 850 C C . ARG A 1 104 ? 29.047 -23.844 -2.982 1 94.38 104 ARG A C 1
ATOM 852 O O . ARG A 1 104 ? 29.938 -23.969 -2.135 1 94.38 104 ARG A O 1
ATOM 859 N N . ILE A 1 105 ? 27.859 -24.531 -3.035 1 95.88 105 ILE A N 1
ATOM 860 C CA . ILE A 1 105 ? 27.469 -25.375 -1.914 1 95.88 105 ILE A CA 1
ATOM 861 C C . ILE A 1 105 ? 28.281 -26.672 -1.932 1 95.88 105 ILE A C 1
ATOM 863 O O . ILE A 1 105 ? 28.328 -27.359 -2.947 1 95.88 105 ILE A O 1
ATOM 867 N N . ALA A 1 106 ? 28.922 -26.969 -0.848 1 94.94 106 ALA A N 1
ATOM 868 C CA . ALA A 1 106 ? 29.594 -28.25 -0.688 1 94.94 106 ALA A CA 1
ATOM 869 C C . ALA A 1 106 ? 28.688 -29.266 -0.016 1 94.94 106 ALA A C 1
ATOM 871 O O . ALA A 1 106 ? 28.562 -30.406 -0.481 1 94.94 106 ALA A O 1
ATOM 872 N N . LYS A 1 107 ? 28.109 -28.797 1.011 1 95.06 107 LYS A N 1
ATOM 873 C CA . LYS A 1 107 ? 27.25 -29.656 1.82 1 95.06 107 LYS A CA 1
ATOM 874 C C . LYS A 1 107 ? 26.281 -28.828 2.668 1 95.06 107 LYS A C 1
ATOM 876 O O . LYS A 1 107 ? 26.594 -27.688 3.029 1 95.06 107 LYS A O 1
ATOM 881 N N . ILE A 1 108 ? 25.094 -29.391 2.932 1 96.31 108 ILE A N 1
ATOM 882 C CA . ILE A 1 108 ? 24.141 -28.734 3.826 1 96.31 108 ILE A CA 1
ATOM 883 C C . ILE A 1 108 ? 23.516 -29.781 4.758 1 96.31 108 ILE A C 1
ATOM 885 O O . ILE A 1 108 ? 23.312 -30.938 4.363 1 96.31 108 ILE A O 1
ATOM 889 N N . SER A 1 109 ? 23.297 -29.422 5.961 1 96.5 109 SER A N 1
ATOM 890 C CA . SER A 1 109 ? 22.672 -30.297 6.938 1 96.5 109 SER A CA 1
ATOM 891 C C . SER A 1 109 ? 21.484 -29.625 7.625 1 96.5 109 SER A C 1
ATOM 893 O O . SER A 1 109 ? 21.453 -28.406 7.746 1 96.5 109 SER A O 1
ATOM 895 N N . PHE A 1 110 ? 20.5 -30.438 8.055 1 96.62 110 PHE A N 1
ATOM 896 C CA . PHE A 1 110 ? 19.25 -29.953 8.641 1 96.62 110 PHE A CA 1
ATOM 897 C C . PHE A 1 110 ? 18.938 -30.672 9.938 1 96.62 110 PHE A C 1
ATOM 899 O O . PHE A 1 110 ? 19.062 -31.906 10.016 1 96.62 110 PHE A O 1
ATOM 906 N N . GLU A 1 111 ? 18.578 -29.953 10.93 1 95.56 111 GLU A N 1
ATOM 907 C CA . GLU A 1 111 ? 17.969 -30.469 12.148 1 95.56 111 GLU A CA 1
ATOM 908 C C . GLU A 1 111 ? 16.719 -29.656 12.523 1 95.56 111 GLU A C 1
ATOM 910 O O . GLU A 1 111 ? 16.781 -28.438 12.625 1 95.56 111 GLU A O 1
ATOM 915 N N . ASN A 1 112 ? 15.594 -30.406 12.773 1 95.56 112 ASN A N 1
ATOM 916 C CA . ASN A 1 112 ? 14.344 -29.781 13.156 1 95.56 112 ASN A CA 1
ATOM 917 C C . ASN A 1 112 ? 13.93 -28.703 12.156 1 95.56 112 ASN A C 1
ATOM 919 O O . ASN A 1 112 ? 13.602 -27.578 12.547 1 95.56 112 ASN A O 1
ATOM 923 N N . PHE A 1 113 ? 13.961 -29.094 10.883 1 95.25 113 PHE A N 1
ATOM 924 C CA . PHE A 1 113 ? 13.703 -28.141 9.812 1 95.25 113 PHE A CA 1
ATOM 925 C C . PHE A 1 113 ? 12.594 -28.656 8.898 1 95.25 113 PHE A C 1
ATOM 927 O O . PHE A 1 113 ? 12.766 -29.656 8.203 1 95.25 113 PHE A O 1
ATOM 934 N N . ARG A 1 114 ? 11.461 -27.906 8.906 1 93.69 114 ARG A N 1
ATOM 935 C CA . ARG A 1 114 ? 10.344 -28.234 8.031 1 93.69 114 ARG A CA 1
ATOM 936 C C . ARG A 1 114 ? 9.992 -29.703 8.125 1 93.69 114 ARG A C 1
ATOM 938 O O . ARG A 1 114 ? 9.641 -30.203 9.203 1 93.69 114 ARG A O 1
ATOM 945 N N . LYS A 1 115 ? 10.336 -30.438 7.02 1 89.38 115 LYS A N 1
ATOM 946 C CA . LYS A 1 115 ? 9.977 -31.844 6.945 1 89.38 115 LYS A CA 1
ATOM 947 C C . LYS A 1 115 ? 10.984 -32.719 7.699 1 89.38 115 LYS A C 1
ATOM 949 O O . LYS A 1 115 ? 10.695 -33.875 8.023 1 89.38 115 LYS A O 1
ATOM 954 N N . PHE A 1 116 ? 12.148 -32.188 8.008 1 94.12 116 PHE A N 1
ATOM 955 C CA . PHE A 1 116 ? 13.227 -33 8.586 1 94.12 116 PHE A CA 1
ATOM 956 C C . PHE A 1 116 ? 13.242 -32.844 10.102 1 94.12 116 PHE A C 1
ATOM 958 O O . PHE A 1 116 ? 13.492 -31.766 10.633 1 94.12 116 PHE A O 1
ATOM 965 N N . PRO A 1 117 ? 12.984 -33.844 10.781 1 92.56 117 PRO A N 1
ATOM 966 C CA . PRO A 1 117 ? 13.008 -33.781 12.242 1 92.56 117 PRO A CA 1
ATOM 967 C C . PRO A 1 117 ? 14.422 -33.625 12.805 1 92.56 117 PRO A C 1
ATOM 969 O O . PRO A 1 117 ? 15.297 -33.062 12.148 1 92.56 117 PRO A O 1
ATOM 972 N N . GLY A 1 118 ? 14.555 -33.938 14.078 1 88.75 118 GLY A N 1
ATOM 973 C CA . GLY A 1 118 ? 15.844 -33.781 14.727 1 88.75 118 GLY A CA 1
ATOM 974 C C . GLY A 1 118 ? 16.969 -34.5 14.039 1 88.75 118 GLY A C 1
ATOM 975 O O . GLY A 1 118 ? 17.312 -34.219 12.891 1 88.75 118 GLY A O 1
ATOM 976 N N . LYS A 1 119 ? 17.469 -35.531 14.562 1 81.75 119 LYS A N 1
ATOM 977 C CA . LYS A 1 119 ? 18.594 -36.281 13.992 1 81.75 119 LYS A CA 1
ATOM 978 C C . LYS A 1 119 ? 18.156 -37.656 13.539 1 81.75 119 LYS A C 1
ATOM 980 O O . LYS A 1 119 ? 17.125 -38.188 13.984 1 81.75 119 LYS A O 1
ATOM 985 N N . GLY A 1 120 ? 18.828 -38.062 12.516 1 73.88 120 GLY A N 1
ATOM 986 C CA . GLY A 1 120 ? 18.594 -39.438 12.086 1 73.88 120 GLY A CA 1
ATOM 987 C C . GLY A 1 120 ? 19 -40.469 13.133 1 73.88 120 GLY A C 1
ATOM 988 O O . GLY A 1 120 ? 19.516 -40.094 14.195 1 73.88 120 GLY A O 1
ATOM 989 N N . ASP A 1 121 ? 18.656 -41.75 12.875 1 69.88 121 ASP A N 1
ATOM 990 C CA . ASP A 1 121 ? 18.906 -42.844 13.789 1 69.88 121 ASP A CA 1
ATOM 991 C C . ASP A 1 121 ? 20.375 -42.906 14.18 1 69.88 121 ASP A C 1
ATOM 993 O O . ASP A 1 121 ? 20.719 -43.344 15.289 1 69.88 121 ASP A O 1
ATOM 997 N N . ASN A 1 122 ? 21.203 -42.406 13.297 1 70.75 122 ASN A N 1
ATOM 998 C CA . ASN A 1 122 ? 22.641 -42.5 13.508 1 70.75 122 ASN A CA 1
ATOM 999 C C . ASN A 1 122 ? 23.188 -41.219 14.18 1 70.75 122 ASN A C 1
ATOM 1001 O O . ASN A 1 122 ? 24.406 -41.031 14.258 1 70.75 122 ASN A O 1
ATOM 1005 N N . GLN A 1 123 ? 22.375 -40.5 14.555 1 83.62 123 GLN A N 1
ATOM 1006 C CA . GLN A 1 123 ? 22.672 -39.281 15.305 1 83.62 123 GLN A CA 1
ATOM 1007 C C . GLN A 1 123 ? 23.297 -38.219 14.414 1 83.62 123 GLN A C 1
ATOM 1009 O O . GLN A 1 123 ? 23.906 -37.25 14.906 1 83.62 123 GLN A O 1
ATOM 1014 N N . TYR A 1 124 ? 23.328 -38.562 13.086 1 92.38 124 TYR A N 1
ATOM 1015 C CA . TYR A 1 124 ? 23.734 -37.5 12.141 1 92.38 124 TYR A CA 1
ATOM 1016 C C . TYR A 1 124 ? 22.547 -36.656 11.711 1 92.38 124 TYR A C 1
ATOM 1018 O O . TYR A 1 124 ? 21.438 -37.188 11.562 1 92.38 124 TYR A O 1
ATOM 1026 N N . PRO A 1 125 ? 22.797 -35.344 11.539 1 95.44 125 PRO A N 1
ATOM 1027 C CA . PRO A 1 125 ? 21.734 -34.531 10.938 1 95.44 125 PRO A CA 1
ATOM 1028 C C . PRO A 1 125 ? 21.422 -34.969 9.508 1 95.44 125 PRO A C 1
ATOM 1030 O O . PRO A 1 125 ? 22.25 -35.562 8.836 1 95.44 125 PRO A O 1
ATOM 1033 N N . TYR A 1 126 ? 20.234 -34.719 9.086 1 96.38 126 TYR A N 1
ATOM 1034 C CA . TYR A 1 126 ? 19.906 -34.969 7.691 1 96.38 126 TYR A CA 1
ATOM 1035 C C . TYR A 1 126 ? 20.641 -34 6.77 1 96.38 126 TYR A C 1
ATOM 1037 O O . TYR A 1 126 ? 20.953 -32.875 7.156 1 96.38 126 TYR A O 1
ATOM 1045 N N . GLY A 1 127 ? 20.984 -34.438 5.609 1 96.25 127 GLY A N 1
ATOM 1046 C CA . GLY A 1 127 ? 21.719 -33.5 4.777 1 96.25 127 GLY A CA 1
ATOM 1047 C C . GLY A 1 127 ? 21.906 -33.969 3.352 1 96.25 127 GLY A C 1
ATOM 1048 O O . GLY A 1 127 ? 21.406 -35.031 2.982 1 96.25 127 GLY A O 1
ATOM 1049 N N . VAL A 1 128 ? 22.469 -33.125 2.504 1 96.81 128 VAL A N 1
ATOM 1050 C CA . VAL A 1 128 ? 22.812 -33.375 1.106 1 96.81 128 VAL A CA 1
ATOM 1051 C C . VAL A 1 128 ? 24.219 -32.906 0.819 1 96.81 128 VAL A C 1
ATOM 1053 O O . VAL A 1 128 ? 24.609 -31.797 1.229 1 96.81 128 VAL A O 1
ATOM 1056 N N . SER A 1 129 ? 24.984 -33.781 0.215 1 95.25 129 SER A N 1
ATOM 1057 C CA . SER A 1 129 ? 26.312 -33.375 -0.238 1 95.25 129 SER A CA 1
ATOM 1058 C C . SER A 1 129 ? 26.344 -33.156 -1.745 1 95.25 129 SER A C 1
ATOM 1060 O O . SER A 1 129 ? 25.703 -33.875 -2.502 1 95.25 129 SER A O 1
ATOM 1062 N N . PHE A 1 130 ? 27.062 -32.156 -2.184 1 95.38 130 PHE A N 1
ATOM 1063 C CA . PHE A 1 130 ? 27.219 -31.844 -3.604 1 95.38 130 PHE A CA 1
ATOM 1064 C C . PHE A 1 130 ? 28.609 -32.219 -4.09 1 95.38 130 PHE A C 1
ATOM 1066 O O . PHE A 1 130 ? 29.062 -31.703 -5.125 1 95.38 130 PHE A O 1
ATOM 1073 N N . LYS A 1 131 ? 29.312 -32.938 -3.236 1 92.94 131 LYS A N 1
ATOM 1074 C CA . LYS A 1 131 ? 30.609 -33.531 -3.568 1 92.94 131 LYS A CA 1
ATOM 1075 C C . LYS A 1 131 ? 30.562 -35.062 -3.43 1 92.94 131 LYS A C 1
ATOM 1077 O O . LYS A 1 131 ? 29.781 -35.594 -2.629 1 92.94 131 LYS A O 1
ATOM 1082 N N . TYR A 1 132 ? 31.359 -35.75 -4.23 1 89.25 132 TYR A N 1
ATOM 1083 C CA . TYR A 1 132 ? 31.438 -37.188 -4.102 1 89.25 132 TYR A CA 1
ATOM 1084 C C . TYR A 1 132 ? 32.25 -37.562 -2.861 1 89.25 132 TYR A C 1
ATOM 1086 O O . TYR A 1 132 ? 31.922 -38.562 -2.193 1 89.25 132 TYR A O 1
ATOM 1094 N N . SER A 1 133 ? 33.219 -36.781 -2.631 1 90.12 133 SER A N 1
ATOM 1095 C CA . SER A 1 133 ? 34.062 -36.938 -1.443 1 90.12 133 SER A CA 1
ATOM 1096 C C . SER A 1 133 ? 34.406 -35.594 -0.817 1 90.12 133 SER A C 1
ATOM 1098 O O . SER A 1 133 ? 34.5 -34.594 -1.52 1 90.12 133 SER A O 1
ATOM 1100 N N . PRO A 1 134 ? 34.469 -35.594 0.53 1 89.38 134 PRO A N 1
ATOM 1101 C CA . PRO A 1 134 ? 34.781 -34.344 1.195 1 89.38 134 PRO A CA 1
ATOM 1102 C C . PRO A 1 134 ? 36.094 -33.688 0.675 1 89.38 134 PRO A C 1
ATOM 1104 O O . PRO A 1 134 ? 36.25 -32.469 0.754 1 89.38 134 PRO A O 1
ATOM 1107 N N . GLU A 1 135 ? 36.969 -34.531 0.043 1 86.88 135 GLU A N 1
ATOM 1108 C CA . GLU A 1 135 ? 38.281 -34.062 -0.381 1 86.88 135 GLU A CA 1
ATOM 1109 C C . GLU A 1 135 ? 38.25 -33.5 -1.801 1 86.88 135 GLU A C 1
ATOM 1111 O O . GLU A 1 135 ? 39.188 -32.875 -2.256 1 86.88 135 GLU A O 1
ATOM 1116 N N . ASP A 1 136 ? 37.094 -33.625 -2.42 1 89 136 ASP A N 1
ATOM 1117 C CA . ASP A 1 136 ? 36.969 -33.094 -3.781 1 89 136 ASP A CA 1
ATOM 1118 C C . ASP A 1 136 ? 37.156 -31.594 -3.814 1 89 136 ASP A C 1
ATOM 1120 O O . ASP A 1 136 ? 36.656 -30.875 -2.93 1 89 136 ASP A O 1
ATOM 1124 N N . GLU A 1 137 ? 37.844 -31.125 -4.781 1 83.69 137 GLU A N 1
ATOM 1125 C CA . GLU A 1 137 ? 38.188 -29.703 -4.887 1 83.69 137 GLU A CA 1
ATOM 1126 C C . GLU A 1 137 ? 36.938 -28.875 -5.215 1 83.69 137 GLU A C 1
ATOM 1128 O O . GLU A 1 137 ? 36.781 -27.766 -4.703 1 83.69 137 GLU A O 1
ATOM 1133 N N . ASN A 1 138 ? 36.094 -29.406 -6.105 1 89 138 ASN A N 1
ATOM 1134 C CA . ASN A 1 138 ? 34.938 -28.641 -6.586 1 89 138 ASN A CA 1
ATOM 1135 C C . ASN A 1 138 ? 33.625 -29.359 -6.309 1 89 138 ASN A C 1
ATOM 1137 O O . ASN A 1 138 ? 33.562 -30.578 -6.402 1 89 138 ASN A O 1
ATOM 1141 N N . PRO A 1 139 ? 32.656 -28.578 -5.887 1 93.25 139 PRO A N 1
ATOM 1142 C CA . PRO A 1 139 ? 31.328 -29.172 -5.828 1 93.25 139 PRO A CA 1
ATOM 1143 C C . PRO A 1 139 ? 30.719 -29.406 -7.211 1 93.25 139 PRO A C 1
ATOM 1145 O O . PRO A 1 139 ? 31.172 -28.828 -8.195 1 93.25 139 PRO A O 1
ATOM 1148 N N . CYS A 1 140 ? 29.734 -30.25 -7.25 1 93.12 140 CYS A N 1
ATOM 1149 C CA . CYS A 1 140 ? 29.078 -30.594 -8.508 1 93.12 140 CYS A CA 1
ATOM 1150 C C . CYS A 1 140 ? 27.719 -29.922 -8.609 1 93.12 140 CYS A C 1
ATOM 1152 O O . CYS A 1 140 ? 27.125 -29.562 -7.594 1 93.12 140 CYS A O 1
ATOM 1154 N N . SER A 1 141 ? 27.297 -29.656 -9.891 1 94.88 141 SER A N 1
ATOM 1155 C CA . SER A 1 141 ? 25.875 -29.438 -10.148 1 94.88 141 SER A CA 1
ATOM 1156 C C . SER A 1 141 ? 25.047 -30.672 -9.82 1 94.88 141 SER A C 1
ATOM 1158 O O . SER A 1 141 ? 25.594 -31.781 -9.758 1 94.88 141 SER A O 1
ATOM 1160 N N . ALA A 1 142 ? 23.797 -30.438 -9.555 1 96.31 142 ALA A N 1
ATOM 1161 C CA . ALA A 1 142 ? 22.984 -31.594 -9.172 1 96.31 142 ALA A CA 1
ATOM 1162 C C . ALA A 1 142 ? 21.578 -31.484 -9.773 1 96.31 142 ALA A C 1
ATOM 1164 O O . ALA A 1 142 ? 20.953 -30.422 -9.727 1 96.31 142 ALA A O 1
ATOM 1165 N N . ILE A 1 143 ? 21.172 -32.531 -10.469 1 96.69 143 ILE A N 1
ATOM 1166 C CA . ILE A 1 143 ? 19.766 -32.719 -10.859 1 96.69 143 ILE A CA 1
ATOM 1167 C C . ILE A 1 143 ? 19.094 -33.719 -9.93 1 96.69 143 ILE A C 1
ATOM 1169 O O . ILE A 1 143 ? 19.469 -34.875 -9.883 1 96.69 143 ILE A O 1
ATOM 1173 N N . ILE A 1 144 ? 18.125 -33.281 -9.172 1 97 144 ILE A N 1
ATOM 1174 C CA . ILE A 1 144 ? 17.562 -34.062 -8.078 1 97 144 ILE A CA 1
ATOM 1175 C C . ILE A 1 144 ? 16.094 -34.344 -8.359 1 97 144 ILE A C 1
ATOM 1177 O O . ILE A 1 144 ? 15.281 -33.406 -8.469 1 97 144 ILE A O 1
ATOM 1181 N N . LEU A 1 145 ? 15.773 -35.656 -8.508 1 95.75 145 LEU A N 1
ATOM 1182 C CA . LEU A 1 145 ? 14.406 -36.125 -8.695 1 95.75 145 LEU A CA 1
ATOM 1183 C C . LEU A 1 145 ? 13.773 -36.5 -7.367 1 95.75 145 LEU A C 1
ATOM 1185 O O . LEU A 1 145 ? 14.398 -37.188 -6.562 1 95.75 145 LEU A O 1
ATOM 1189 N N . GLY A 1 146 ? 12.609 -36 -7.035 1 93 146 GLY A N 1
ATOM 1190 C CA . GLY A 1 146 ? 11.867 -36.344 -5.844 1 93 146 GLY A CA 1
ATOM 1191 C C . GLY A 1 146 ? 10.367 -36.188 -5.996 1 93 146 GLY A C 1
ATOM 1192 O O . GLY A 1 146 ? 9.906 -35.219 -6.625 1 93 146 GLY A O 1
ATOM 1193 N N . VAL A 1 147 ? 9.633 -37.125 -5.414 1 87.75 147 VAL A N 1
ATOM 1194 C CA . VAL A 1 147 ? 8.18 -37.062 -5.469 1 87.75 147 VAL A CA 1
ATOM 1195 C C . VAL A 1 147 ? 7.688 -35.938 -4.562 1 87.75 147 VAL A C 1
ATOM 1197 O O . VAL A 1 147 ? 8.445 -35.438 -3.727 1 87.75 147 VAL A O 1
ATOM 1200 N N . ASN A 1 148 ? 6.457 -35.594 -4.719 1 87.25 148 ASN A N 1
ATOM 1201 C CA . ASN A 1 148 ? 5.895 -34.5 -3.932 1 87.25 148 ASN A CA 1
ATOM 1202 C C . ASN A 1 148 ? 5.832 -34.844 -2.449 1 87.25 148 ASN A C 1
ATOM 1204 O O . ASN A 1 148 ? 5.402 -35.938 -2.082 1 87.25 148 ASN A O 1
ATOM 1208 N N . GLY A 1 149 ? 6.371 -33.938 -1.618 1 87.44 149 GLY A N 1
ATOM 1209 C CA . GLY A 1 149 ? 6.277 -34.125 -0.176 1 87.44 149 GLY A CA 1
ATOM 1210 C C . GLY A 1 149 ? 7.488 -34.812 0.425 1 87.44 149 GLY A C 1
ATOM 1211 O O . GLY A 1 149 ? 7.574 -34.969 1.644 1 87.44 149 GLY A O 1
ATOM 1212 N N . VAL A 1 150 ? 8.445 -35.125 -0.429 1 90.5 150 VAL A N 1
ATOM 1213 C CA . VAL A 1 150 ? 9.594 -35.875 0.064 1 90.5 150 VAL A CA 1
ATOM 1214 C C . VAL A 1 150 ? 10.578 -34.938 0.749 1 90.5 150 VAL A C 1
ATOM 1216 O O . VAL A 1 150 ? 11.344 -35.344 1.617 1 90.5 150 VAL A O 1
ATOM 1219 N N . GLY A 1 151 ? 10.594 -33.656 0.32 1 93.38 151 GLY A N 1
ATOM 1220 C CA . GLY A 1 151 ? 11.469 -32.719 0.994 1 93.38 151 GLY A CA 1
ATOM 1221 C C . GLY A 1 151 ? 12.273 -31.859 0.034 1 93.38 151 GLY A C 1
ATOM 1222 O O . GLY A 1 151 ? 13.219 -31.188 0.444 1 93.38 151 GLY A O 1
ATOM 1223 N N . LYS A 1 152 ? 11.969 -31.859 -1.252 1 94.44 152 LYS A N 1
ATOM 1224 C CA . LYS A 1 152 ? 12.68 -31.062 -2.244 1 94.44 152 LYS A CA 1
ATOM 1225 C C . LYS A 1 152 ? 12.664 -29.594 -1.875 1 94.44 152 LYS A C 1
ATOM 1227 O O . LYS A 1 152 ? 13.719 -28.953 -1.764 1 94.44 152 LYS A O 1
ATOM 1232 N N . SER A 1 153 ? 11.438 -29.109 -1.604 1 93.5 153 SER A N 1
ATOM 1233 C CA . SER A 1 153 ? 11.281 -27.688 -1.284 1 93.5 153 SER A CA 1
ATOM 1234 C C . SER A 1 153 ? 11.93 -27.344 0.053 1 93.5 153 SER A C 1
ATOM 1236 O O . SER A 1 153 ? 12.43 -26.234 0.24 1 93.5 153 SER A O 1
ATOM 1238 N N . SER A 1 154 ? 11.945 -28.297 0.957 1 95.06 154 SER A N 1
ATOM 1239 C CA . SER A 1 154 ? 12.602 -28.062 2.238 1 95.06 154 SER A CA 1
ATOM 1240 C C . SER A 1 154 ? 14.102 -27.844 2.057 1 95.06 154 SER A C 1
ATOM 1242 O O . SER A 1 154 ? 14.672 -26.906 2.615 1 95.06 154 SER A O 1
ATOM 1244 N N . VAL A 1 155 ? 14.727 -28.734 1.252 1 96.56 155 VAL A N 1
ATOM 1245 C CA . VAL A 1 155 ? 16.156 -28.594 0.976 1 96.56 155 VAL A CA 1
ATOM 1246 C C . VAL A 1 155 ? 16.406 -27.25 0.278 1 96.56 155 VAL A C 1
ATOM 1248 O O . VAL A 1 155 ? 17.297 -26.5 0.674 1 96.56 155 VAL A O 1
ATOM 1251 N N . TYR A 1 156 ? 15.617 -27 -0.72 1 96.75 156 TYR A N 1
ATOM 1252 C CA . TYR A 1 156 ? 15.711 -25.734 -1.453 1 96.75 156 TYR A CA 1
ATOM 1253 C C . TYR A 1 156 ? 15.609 -24.547 -0.508 1 96.75 156 TYR A C 1
ATOM 1255 O O . TYR A 1 156 ? 16.422 -23.625 -0.576 1 96.75 156 TYR A O 1
ATOM 1263 N N . GLN A 1 157 ? 14.664 -24.547 0.396 1 96.19 157 GLN A N 1
ATOM 1264 C CA . GLN A 1 157 ? 14.375 -23.438 1.289 1 96.19 157 GLN A CA 1
ATOM 1265 C C . GLN A 1 157 ? 15.492 -23.25 2.314 1 96.19 157 GLN A C 1
ATOM 1267 O O . GLN A 1 157 ? 15.797 -22.109 2.709 1 96.19 157 GLN A O 1
ATOM 1272 N N . GLY A 1 158 ? 15.992 -24.344 2.766 1 95.81 158 GLY A N 1
ATOM 1273 C CA . GLY A 1 158 ? 17.141 -24.219 3.656 1 95.81 158 GLY A CA 1
ATOM 1274 C C . GLY A 1 158 ? 18.312 -23.484 3.029 1 95.81 158 GLY A C 1
ATOM 1275 O O . GLY A 1 158 ? 18.891 -22.594 3.648 1 95.81 158 GLY A O 1
ATOM 1276 N N . ILE A 1 159 ? 18.594 -23.859 1.774 1 96.12 159 ILE A N 1
ATOM 1277 C CA . ILE A 1 159 ? 19.688 -23.234 1.044 1 96.12 159 ILE A CA 1
ATOM 1278 C C . ILE A 1 159 ? 19.359 -21.766 0.753 1 96.12 159 ILE A C 1
ATOM 1280 O O . ILE A 1 159 ? 20.172 -20.875 0.987 1 96.12 159 ILE A O 1
ATOM 1284 N N . GLU A 1 160 ? 18.172 -21.562 0.355 1 95 160 GLU A N 1
ATOM 1285 C CA . GLU A 1 160 ? 17.703 -20.234 0.017 1 95 160 GLU A CA 1
ATOM 1286 C C . GLU A 1 160 ? 17.828 -19.281 1.206 1 95 160 GLU A C 1
ATOM 1288 O O . GLU A 1 160 ? 18.266 -18.141 1.053 1 95 160 GLU A O 1
ATOM 1293 N N . TYR A 1 161 ? 17.453 -19.734 2.391 1 94.19 161 TYR A N 1
ATOM 1294 C CA . TYR A 1 161 ? 17.469 -18.891 3.574 1 94.19 161 TYR A CA 1
ATOM 1295 C C . TYR A 1 161 ? 18.906 -18.5 3.938 1 94.19 161 TYR A C 1
ATOM 1297 O O . TYR A 1 161 ? 19.156 -17.375 4.379 1 94.19 161 TYR A O 1
ATOM 1305 N N . ILE A 1 162 ? 19.812 -19.422 3.771 1 93.19 162 ILE A N 1
ATOM 1306 C CA . ILE A 1 162 ? 21.203 -19.141 4.113 1 93.19 162 ILE A CA 1
ATOM 1307 C C . ILE A 1 162 ? 21.75 -18.047 3.189 1 93.19 162 ILE A C 1
ATOM 1309 O O . ILE A 1 162 ? 22.5 -17.172 3.627 1 93.19 162 ILE A O 1
ATOM 1313 N N . TYR A 1 163 ? 21.312 -18.094 1.982 1 92.75 163 TYR A N 1
ATOM 1314 C CA . TYR A 1 163 ? 21.844 -17.141 1.014 1 92.75 163 TYR A CA 1
ATOM 1315 C C . TYR A 1 163 ? 21.109 -15.805 1.104 1 92.75 163 TYR A C 1
ATOM 1317 O O . TYR A 1 163 ? 21.719 -14.742 0.994 1 92.75 163 TYR A O 1
ATOM 1325 N N . ARG A 1 164 ? 19.781 -15.891 1.333 1 90.31 164 ARG A N 1
ATOM 1326 C CA . ARG A 1 164 ? 18.984 -14.688 1.13 1 90.31 164 ARG A CA 1
ATOM 1327 C C . ARG A 1 164 ? 18.359 -14.219 2.438 1 90.31 164 ARG A C 1
ATOM 1329 O O . ARG A 1 164 ? 17.828 -13.117 2.514 1 90.31 164 ARG A O 1
ATOM 1336 N N . LYS A 1 165 ? 18.406 -14.977 3.441 1 89.44 165 LYS A N 1
ATOM 1337 C CA . LYS A 1 165 ? 17.719 -14.68 4.695 1 89.44 165 LYS A CA 1
ATOM 1338 C C . LYS A 1 165 ? 16.234 -14.453 4.469 1 89.44 165 LYS A C 1
ATOM 1340 O O . LYS A 1 165 ? 15.641 -13.531 5.039 1 89.44 165 LYS A O 1
ATOM 1345 N N . GLU A 1 166 ? 15.742 -15.102 3.455 1 90.56 166 GLU A N 1
ATOM 1346 C CA . GLU A 1 166 ? 14.336 -15.055 3.076 1 90.56 166 GLU A CA 1
ATOM 1347 C C . GLU A 1 166 ? 13.891 -16.391 2.469 1 90.56 166 GLU A C 1
ATOM 1349 O O . GLU A 1 166 ? 14.711 -17.141 1.933 1 90.56 166 GLU A O 1
ATOM 1354 N N . ILE A 1 167 ? 12.609 -16.641 2.619 1 94.19 167 ILE A N 1
ATOM 1355 C CA . ILE A 1 167 ? 12 -17.812 1.989 1 94.19 167 ILE A CA 1
ATOM 1356 C C . ILE A 1 167 ? 10.898 -17.375 1.035 1 94.19 167 ILE A C 1
ATOM 1358 O O . ILE A 1 167 ? 9.867 -16.859 1.47 1 94.19 167 ILE A O 1
ATOM 1362 N N . GLY A 1 168 ? 11.141 -17.609 -0.289 1 93.62 168 GLY A N 1
ATOM 1363 C CA . GLY A 1 168 ? 10.211 -17.172 -1.323 1 93.62 168 GLY A CA 1
ATOM 1364 C C . GLY A 1 168 ? 8.812 -17.734 -1.143 1 93.62 168 GLY A C 1
ATOM 1365 O O . GLY A 1 168 ? 7.824 -17.016 -1.275 1 93.62 168 GLY A O 1
ATOM 1366 N N . GLU A 1 169 ? 8.664 -18.984 -0.811 1 94.5 169 GLU A N 1
ATOM 1367 C CA . GLU A 1 169 ? 7.367 -19.625 -0.628 1 94.5 169 GLU A CA 1
ATOM 1368 C C . GLU A 1 169 ? 6.57 -18.953 0.492 1 94.5 169 GLU A C 1
ATOM 1370 O O . GLU A 1 169 ? 5.367 -18.734 0.355 1 94.5 169 GLU A O 1
ATOM 1375 N N . ALA A 1 170 ? 7.254 -18.703 1.594 1 94.19 170 ALA A N 1
ATOM 1376 C CA . ALA A 1 170 ? 6.605 -18.031 2.711 1 94.19 170 ALA A CA 1
ATOM 1377 C C . ALA A 1 170 ? 6.109 -16.641 2.299 1 94.19 170 ALA A C 1
ATOM 1379 O O . ALA A 1 170 ? 5.023 -16.219 2.703 1 94.19 170 ALA A O 1
ATOM 1380 N N . ARG A 1 171 ? 6.902 -15.992 1.472 1 93 171 ARG A N 1
ATOM 1381 C CA . ARG A 1 171 ? 6.512 -14.672 0.981 1 93 171 ARG A CA 1
ATOM 1382 C C . ARG A 1 171 ? 5.309 -14.766 0.05 1 93 171 ARG A C 1
ATOM 1384 O O . ARG A 1 171 ? 4.383 -13.953 0.14 1 93 171 ARG A O 1
ATOM 1391 N N . LEU A 1 172 ? 5.383 -15.734 -0.781 1 94.06 172 LEU A N 1
ATOM 1392 C CA . LEU A 1 172 ? 4.293 -15.922 -1.734 1 94.06 172 LEU A CA 1
ATOM 1393 C C . LEU A 1 172 ? 2.98 -16.203 -1.012 1 94.06 172 LEU A C 1
ATOM 1395 O O . LEU A 1 172 ? 1.92 -15.742 -1.445 1 94.06 172 LEU A O 1
ATOM 1399 N N . ARG A 1 173 ? 3.059 -16.875 0.074 1 93.31 173 ARG A N 1
ATOM 1400 C CA . ARG A 1 173 ? 1.875 -17.25 0.844 1 93.31 173 ARG A CA 1
ATOM 1401 C C . ARG A 1 173 ? 1.511 -16.156 1.848 1 93.31 173 ARG A C 1
ATOM 1403 O O . ARG A 1 173 ? 0.543 -16.297 2.598 1 93.31 173 ARG A O 1
ATOM 1410 N N . ASP A 1 174 ? 2.297 -15.062 1.875 1 89.19 174 ASP A N 1
ATOM 1411 C CA . ASP A 1 174 ? 2.119 -13.984 2.842 1 89.19 174 ASP A CA 1
ATOM 1412 C C . ASP A 1 174 ? 2.008 -14.539 4.262 1 89.19 174 ASP A C 1
ATOM 1414 O O . ASP A 1 174 ? 1.057 -14.227 4.98 1 89.19 174 ASP A O 1
ATOM 1418 N N . TYR A 1 175 ? 2.959 -15.391 4.516 1 90.19 175 TYR A N 1
ATOM 1419 C CA . TYR A 1 175 ? 2.967 -16.031 5.824 1 90.19 175 TYR A CA 1
ATOM 1420 C C . TYR A 1 175 ? 3.369 -15.047 6.914 1 90.19 175 TYR A C 1
ATOM 1422 O O . TYR A 1 175 ? 4.262 -14.219 6.711 1 90.19 175 TYR A O 1
ATOM 1430 N N . GLY A 1 176 ? 2.721 -15.156 8.062 1 83.12 176 GLY A N 1
ATOM 1431 C CA . GLY A 1 176 ? 3.109 -14.344 9.203 1 83.12 176 GLY A CA 1
ATOM 1432 C C . GLY A 1 176 ? 1.925 -13.836 10.008 1 83.12 176 GLY A C 1
ATOM 1433 O O . GLY A 1 176 ? 0.787 -13.867 9.531 1 83.12 176 GLY A O 1
ATOM 1434 N N . LYS A 1 177 ? 2.322 -13.477 11.227 1 77.69 177 LYS A N 1
ATOM 1435 C CA . LYS A 1 177 ? 1.384 -12.805 12.125 1 77.69 177 LYS A CA 1
ATOM 1436 C C . LYS A 1 177 ? 1.697 -11.32 12.242 1 77.69 177 LYS A C 1
ATOM 1438 O O . LYS A 1 177 ? 2.766 -10.867 11.82 1 77.69 177 LYS A O 1
ATOM 1443 N N . ARG A 1 178 ? 0.791 -10.609 12.695 1 71.19 178 ARG A N 1
ATOM 1444 C CA . ARG A 1 178 ? 0.978 -9.172 12.852 1 71.19 178 ARG A CA 1
ATOM 1445 C C . ARG A 1 178 ? 2.166 -8.867 13.758 1 71.19 178 ARG A C 1
ATOM 1447 O O . ARG A 1 178 ? 2.932 -7.938 13.5 1 71.19 178 ARG A O 1
ATOM 1454 N N . GLU A 1 179 ? 2.318 -9.711 14.695 1 74.88 179 GLU A N 1
ATOM 1455 C CA . GLU A 1 179 ? 3.328 -9.469 15.719 1 74.88 179 GLU A CA 1
ATOM 1456 C C . GLU A 1 179 ? 4.695 -9.977 15.281 1 74.88 179 GLU A C 1
ATOM 1458 O O . GLU A 1 179 ? 5.703 -9.711 15.938 1 74.88 179 GLU A O 1
ATOM 1463 N N . ASP A 1 180 ? 4.68 -10.664 14.148 1 81.69 180 ASP A N 1
ATOM 1464 C CA . ASP A 1 180 ? 5.938 -11.273 13.719 1 81.69 180 ASP A CA 1
ATOM 1465 C C . ASP A 1 180 ? 6.898 -10.211 13.18 1 81.69 180 ASP A C 1
ATOM 1467 O O . ASP A 1 180 ? 6.496 -9.32 12.43 1 81.69 180 ASP A O 1
ATOM 1471 N N . THR A 1 181 ? 8.094 -10.336 13.727 1 83.5 181 THR A N 1
ATOM 1472 C CA . THR A 1 181 ? 9.148 -9.641 13 1 83.5 181 THR A CA 1
ATOM 1473 C C . THR A 1 181 ? 9.445 -10.336 11.68 1 83.5 181 THR A C 1
ATOM 1475 O O . THR A 1 181 ? 9.023 -11.477 11.461 1 83.5 181 THR A O 1
ATOM 1478 N N . GLU A 1 182 ? 10.164 -9.695 10.812 1 82.25 182 GLU A N 1
ATOM 1479 C CA . GLU A 1 182 ? 10.539 -10.32 9.539 1 82.25 182 GLU A CA 1
ATOM 1480 C C . GLU A 1 182 ? 11.336 -11.594 9.766 1 82.25 182 GLU A C 1
ATOM 1482 O O . GLU A 1 182 ? 11.055 -12.625 9.156 1 82.25 182 GLU A O 1
ATOM 1487 N N . ALA A 1 183 ? 12.258 -11.531 10.648 1 83.12 183 ALA A N 1
ATOM 1488 C CA . ALA A 1 183 ? 13.078 -12.703 10.938 1 83.12 183 ALA A CA 1
ATOM 1489 C C . ALA A 1 183 ? 12.273 -13.766 11.68 1 83.12 183 ALA A C 1
ATOM 1491 O O . ALA A 1 183 ? 12.469 -14.961 11.461 1 83.12 183 ALA A O 1
ATOM 1492 N N . GLY A 1 184 ? 11.352 -13.266 12.453 1 86.31 184 GLY A N 1
ATOM 1493 C CA . GLY A 1 184 ? 10.555 -14.18 13.258 1 86.31 184 GLY A CA 1
ATOM 1494 C C . GLY A 1 184 ? 9.617 -15.031 12.43 1 86.31 184 GLY A C 1
ATOM 1495 O O . GLY A 1 184 ? 9.438 -16.219 12.711 1 86.31 184 GLY A O 1
ATOM 1496 N N . LYS A 1 185 ? 9.07 -14.461 11.453 1 89.56 185 LYS A N 1
ATOM 1497 C CA . LYS A 1 185 ? 8.133 -15.203 10.609 1 89.56 185 LYS A CA 1
ATOM 1498 C C . LYS A 1 185 ? 8.844 -16.328 9.867 1 89.56 185 LYS A C 1
ATOM 1500 O O . LYS A 1 185 ? 8.305 -17.438 9.727 1 89.56 185 LYS A O 1
ATOM 1505 N N . PHE A 1 186 ? 10.086 -16.109 9.375 1 92.81 186 PHE A N 1
ATOM 1506 C CA . PHE A 1 186 ? 10.82 -17.125 8.648 1 92.81 186 PHE A CA 1
ATOM 1507 C C . PHE A 1 186 ? 11.297 -18.234 9.586 1 92.81 186 PHE A C 1
ATOM 1509 O O . PHE A 1 186 ? 11.297 -19.406 9.227 1 92.81 186 PHE A O 1
ATOM 1516 N N . LYS A 1 187 ? 11.672 -17.812 10.773 1 90.94 187 LYS A N 1
ATOM 1517 C CA . LYS A 1 187 ? 12.07 -18.812 11.758 1 90.94 187 LYS A CA 1
ATOM 1518 C C . LYS A 1 187 ? 10.922 -19.766 12.062 1 90.94 187 LYS A C 1
ATOM 1520 O O . LYS A 1 187 ? 11.117 -20.984 12.133 1 90.94 187 LYS A O 1
ATOM 1525 N N . ARG A 1 188 ? 9.797 -19.219 12.195 1 90.88 188 ARG A N 1
ATOM 1526 C CA . ARG A 1 188 ? 8.625 -20.047 12.445 1 90.88 188 ARG A CA 1
ATOM 1527 C C . ARG A 1 188 ? 8.305 -20.922 11.242 1 90.88 188 ARG A C 1
ATOM 1529 O O . ARG A 1 188 ? 7.922 -22.078 11.406 1 90.88 188 ARG A O 1
ATOM 1536 N N . TYR A 1 189 ? 8.43 -20.359 10.078 1 94 189 TYR A N 1
ATOM 1537 C CA . TYR A 1 189 ? 8.125 -21.094 8.852 1 94 189 TYR A CA 1
ATOM 1538 C C . TYR A 1 189 ? 9.086 -22.266 8.664 1 94 189 TYR A C 1
ATOM 1540 O O . TYR A 1 189 ? 8.695 -23.312 8.172 1 94 189 TYR A O 1
ATOM 1548 N N . MET A 1 190 ? 10.312 -22.141 9.141 1 94.62 190 MET A N 1
ATOM 1549 C CA . MET A 1 190 ? 11.359 -23.125 8.938 1 94.62 190 MET A CA 1
ATOM 1550 C C . MET A 1 190 ? 11.273 -24.234 9.992 1 94.62 190 MET A C 1
ATOM 1552 O O . MET A 1 190 ? 11.805 -25.328 9.789 1 94.62 190 MET A O 1
ATOM 1556 N N . SER A 1 191 ? 10.68 -23.938 11.031 1 94.5 191 SER A N 1
ATOM 1557 C CA . SER A 1 191 ? 10.688 -24.875 12.148 1 94.5 191 SER A CA 1
ATOM 1558 C C . SER A 1 191 ? 9.922 -26.141 11.805 1 94.5 191 SER A C 1
ATOM 1560 O O . SER A 1 191 ? 8.984 -26.109 11 1 94.5 191 SER A O 1
ATOM 1562 N N . ASN A 1 192 ? 10.438 -27.219 12.305 1 93.88 192 ASN A N 1
ATOM 1563 C CA . ASN A 1 192 ? 9.711 -28.484 12.211 1 93.88 192 ASN A CA 1
ATOM 1564 C C . ASN A 1 192 ? 8.484 -28.484 13.109 1 93.88 192 ASN A C 1
ATOM 1566 O O . ASN A 1 192 ? 8.414 -27.719 14.078 1 93.88 192 ASN A O 1
ATOM 1570 N N . TRP A 1 193 ? 7.504 -29.281 12.727 1 89 193 TRP A N 1
ATOM 1571 C CA . TRP A 1 193 ? 6.242 -29.344 13.461 1 89 193 TRP A CA 1
ATOM 1572 C C . TRP A 1 193 ? 6.473 -29.766 14.906 1 89 193 TRP A C 1
ATOM 1574 O O . TRP A 1 193 ? 5.816 -29.266 15.82 1 89 193 TRP A O 1
ATOM 1584 N N . THR A 1 194 ? 7.477 -30.562 15.164 1 86.06 194 THR A N 1
ATOM 1585 C CA . THR A 1 194 ? 7.676 -31.188 16.469 1 86.06 194 THR A CA 1
ATOM 1586 C C . THR A 1 194 ? 8.625 -30.359 17.328 1 86.06 194 THR A C 1
ATOM 1588 O O . THR A 1 194 ? 8.641 -30.484 18.547 1 86.06 194 THR A O 1
ATOM 1591 N N . CYS A 1 195 ? 9.461 -29.594 16.688 1 89.19 195 CYS A N 1
ATOM 1592 C CA . CYS A 1 195 ? 10.477 -28.844 17.422 1 89.19 195 CYS A CA 1
ATOM 1593 C C . CYS A 1 195 ? 10.773 -27.5 16.75 1 89.19 195 CYS A C 1
ATOM 1595 O O . CYS A 1 195 ? 10.969 -27.453 15.531 1 89.19 195 CYS A O 1
ATOM 1597 N N . ASN A 1 196 ? 10.844 -26.516 17.594 1 88.12 196 ASN A N 1
ATOM 1598 C CA . ASN A 1 196 ? 11.039 -25.172 17.047 1 88.12 196 ASN A CA 1
ATOM 1599 C C . ASN A 1 196 ? 12.516 -24.797 17.016 1 88.12 196 ASN A C 1
ATOM 1601 O O . ASN A 1 196 ? 12.867 -23.719 16.516 1 88.12 196 ASN A O 1
ATOM 1605 N N . ASP A 1 197 ? 13.367 -25.578 17.484 1 91.19 197 ASP A N 1
ATOM 1606 C CA . ASP A 1 197 ? 14.797 -25.281 17.5 1 91.19 197 ASP A CA 1
ATOM 1607 C C . ASP A 1 197 ? 15.461 -25.672 16.188 1 91.19 197 ASP A C 1
ATOM 1609 O O . ASP A 1 197 ? 16.125 -26.719 16.109 1 91.19 197 ASP A O 1
ATOM 1613 N N . VAL A 1 198 ? 15.406 -24.797 15.258 1 93.94 198 VAL A N 1
ATOM 1614 C CA . VAL A 1 198 ? 15.867 -25.047 13.898 1 93.94 198 VAL A CA 1
ATOM 1615 C C . VAL A 1 198 ? 17.391 -24.938 13.844 1 93.94 198 VAL A C 1
ATOM 1617 O O . VAL A 1 198 ? 17.969 -24.016 14.422 1 93.94 198 VAL A O 1
ATOM 1620 N N . ASN A 1 199 ? 18.031 -25.891 13.195 1 94.06 199 ASN A N 1
ATOM 1621 C CA . ASN A 1 199 ? 19.469 -25.844 12.953 1 94.06 199 ASN A CA 1
ATOM 1622 C C . ASN A 1 199 ? 19.812 -26.219 11.516 1 94.06 199 ASN A C 1
ATOM 1624 O O . ASN A 1 199 ? 19.688 -27.391 11.141 1 94.06 199 ASN A O 1
ATOM 1628 N N . VAL A 1 200 ? 20.203 -25.281 10.742 1 95.75 200 VAL A N 1
ATOM 1629 C CA . VAL A 1 200 ? 20.656 -25.484 9.367 1 95.75 200 VAL A CA 1
ATOM 1630 C C . VAL A 1 200 ? 22.109 -25.047 9.242 1 95.75 200 VAL A C 1
ATOM 1632 O O . VAL A 1 200 ? 22.469 -23.922 9.609 1 95.75 200 VAL A O 1
ATOM 1635 N N . LYS A 1 201 ? 22.969 -25.922 8.758 1 94.94 201 LYS A N 1
ATOM 1636 C CA . LYS A 1 201 ? 24.375 -25.609 8.508 1 94.94 201 LYS A CA 1
ATOM 1637 C C . LYS A 1 201 ? 24.75 -25.906 7.059 1 94.94 201 LYS A C 1
ATOM 1639 O O . LYS A 1 201 ? 24.406 -26.953 6.516 1 94.94 201 LYS A O 1
ATOM 1644 N N . MET A 1 202 ? 25.391 -24.969 6.449 1 95.44 202 MET A N 1
ATOM 1645 C CA . MET A 1 202 ? 25.812 -25.125 5.062 1 95.44 202 MET A CA 1
ATOM 1646 C C . MET A 1 202 ? 27.297 -24.797 4.91 1 95.44 202 MET A C 1
ATOM 1648 O O . MET A 1 202 ? 27.781 -23.797 5.457 1 95.44 202 MET A O 1
ATOM 1652 N N . TRP A 1 203 ? 27.984 -25.672 4.273 1 94.31 203 TRP A N 1
ATOM 1653 C CA . TRP A 1 203 ? 29.406 -25.484 3.961 1 94.31 203 TRP A CA 1
ATOM 1654 C C . TRP A 1 203 ? 29.594 -25.125 2.494 1 94.31 203 TRP A C 1
ATOM 1656 O O . TRP A 1 203 ? 28.953 -25.703 1.614 1 94.31 203 TRP A O 1
ATOM 1666 N N . VAL A 1 204 ? 30.406 -24.172 2.254 1 92.69 204 VAL A N 1
ATOM 1667 C CA . VAL A 1 204 ? 30.672 -23.734 0.885 1 92.69 204 VAL A CA 1
ATOM 1668 C C . VAL A 1 204 ? 32.094 -24.125 0.481 1 92.69 204 VAL A C 1
ATOM 1670 O O . VAL A 1 204 ? 32.906 -24.484 1.33 1 92.69 204 VAL A O 1
ATOM 1673 N N . ASN A 1 205 ? 32.312 -24.172 -0.825 1 86.19 205 ASN A N 1
ATOM 1674 C CA . ASN A 1 205 ? 33.594 -24.656 -1.389 1 86.19 205 ASN A CA 1
ATOM 1675 C C . ASN A 1 205 ? 34.75 -23.766 -0.996 1 86.19 205 ASN A C 1
ATOM 1677 O O . ASN A 1 205 ? 35.844 -24.266 -0.668 1 86.19 205 ASN A O 1
ATOM 1681 N N . GLY A 1 206 ? 34.719 -22.5 -1.014 1 70.88 206 GLY A N 1
ATOM 1682 C CA . GLY A 1 206 ? 35.875 -21.672 -0.662 1 70.88 206 GLY A CA 1
ATOM 1683 C C . GLY A 1 206 ? 36.344 -21.859 0.769 1 70.88 206 GLY A C 1
ATOM 1684 O O . GLY A 1 206 ? 36.125 -22.938 1.345 1 70.88 206 GLY A O 1
ATOM 1685 N N . SER A 1 207 ? 37.062 -21.047 1.505 1 61.75 207 SER A N 1
ATOM 1686 C CA . SER A 1 207 ? 37.781 -21.172 2.773 1 61.75 207 SER A CA 1
ATOM 1687 C C . SER A 1 207 ? 36.938 -21.891 3.82 1 61.75 207 SER A C 1
ATOM 1689 O O . SER A 1 207 ? 37.031 -21.578 5.012 1 61.75 207 SER A O 1
ATOM 1691 N N . GLN A 1 208 ? 36.156 -22.953 3.262 1 63.91 208 GLN A N 1
ATOM 1692 C CA . GLN A 1 208 ? 35.406 -23.859 4.125 1 63.91 208 GLN A CA 1
ATOM 1693 C C . GLN A 1 208 ? 34.594 -23.109 5.148 1 63.91 208 GLN A C 1
ATOM 1695 O O . GLN A 1 208 ? 34.594 -23.438 6.336 1 63.91 208 GLN A O 1
ATOM 1700 N N . LYS A 1 209 ? 34.031 -22.094 4.617 1 82 209 LYS A N 1
ATOM 1701 C CA . LYS A 1 209 ? 33.188 -21.266 5.48 1 82 209 LYS A CA 1
ATOM 1702 C C . LYS A 1 209 ? 31.844 -21.906 5.723 1 82 209 LYS A C 1
ATOM 1704 O O . LYS A 1 209 ? 31.281 -22.547 4.828 1 82 209 LYS A O 1
ATOM 1709 N N . GLU A 1 210 ? 31.594 -21.938 6.984 1 89.62 210 GLU A N 1
ATOM 1710 C CA . GLU A 1 210 ? 30.312 -22.469 7.445 1 89.62 210 GLU A CA 1
ATOM 1711 C C . GLU A 1 210 ? 29.297 -21.344 7.684 1 89.62 210 GLU A C 1
ATOM 1713 O O . GLU A 1 210 ? 29.641 -20.312 8.289 1 89.62 210 GLU A O 1
ATOM 1718 N N . PHE A 1 211 ? 28.125 -21.531 7.043 1 92.38 211 PHE A N 1
ATOM 1719 C CA . PHE A 1 211 ? 27.031 -20.609 7.285 1 92.38 211 PHE A CA 1
ATOM 1720 C C . PHE A 1 211 ? 25.859 -21.312 7.953 1 92.38 211 PHE A C 1
ATOM 1722 O O . PHE A 1 211 ? 25.641 -22.516 7.738 1 92.38 211 PHE A O 1
ATOM 1729 N N . THR A 1 212 ? 25.172 -20.609 8.781 1 93.44 212 THR A N 1
ATOM 1730 C CA . THR A 1 212 ? 24.047 -21.172 9.523 1 93.44 212 THR A CA 1
ATOM 1731 C C . THR A 1 212 ? 22.812 -20.297 9.375 1 93.44 212 THR A C 1
ATOM 1733 O O . THR A 1 212 ? 22.891 -19.188 8.836 1 93.44 212 THR A O 1
ATOM 1736 N N . ASN A 1 213 ? 21.703 -20.844 9.828 1 91 213 ASN A N 1
ATOM 1737 C CA . ASN A 1 213 ? 20.469 -20.062 9.805 1 91 213 ASN A CA 1
ATOM 1738 C C . ASN A 1 213 ? 20.562 -18.844 10.719 1 91 213 ASN A C 1
ATOM 1740 O O . ASN A 1 213 ? 19.859 -17.859 10.508 1 91 213 ASN A O 1
ATOM 1744 N N . GLU A 1 214 ? 21.406 -18.828 11.672 1 87.69 214 GLU A N 1
ATOM 1745 C CA . GLU A 1 214 ? 21.578 -17.688 12.57 1 87.69 214 GLU A CA 1
ATOM 1746 C C . GLU A 1 214 ? 22.5 -16.641 11.945 1 87.69 214 GLU A C 1
ATOM 1748 O O . GLU A 1 214 ? 22.281 -15.438 12.133 1 87.69 214 GLU A O 1
ATOM 1753 N N . ILE A 1 215 ? 23.5 -17.125 11.18 1 87.44 215 ILE A N 1
ATOM 1754 C CA . ILE A 1 215 ? 24.438 -16.219 10.508 1 87.44 215 ILE A CA 1
ATOM 1755 C C . ILE A 1 215 ? 24.5 -16.562 9.023 1 87.44 215 ILE A C 1
ATOM 1757 O O . ILE A 1 215 ? 25.484 -17.125 8.547 1 87.44 215 ILE A O 1
ATOM 1761 N N . PRO A 1 216 ? 23.484 -16.078 8.266 1 83.75 216 PRO A N 1
ATOM 1762 C CA . PRO A 1 216 ? 23.422 -16.391 6.836 1 83.75 216 PRO A CA 1
ATOM 1763 C C . PRO A 1 216 ? 24.422 -15.578 6.008 1 83.75 216 PRO A C 1
ATOM 1765 O O . PRO A 1 216 ? 24.953 -14.578 6.488 1 83.75 216 PRO A O 1
ATOM 1768 N N . LEU A 1 217 ? 24.688 -16.047 4.848 1 81.31 217 LEU A N 1
ATOM 1769 C CA . LEU A 1 217 ? 25.641 -15.422 3.936 1 81.31 217 LEU A CA 1
ATOM 1770 C C . LEU A 1 217 ? 25.266 -13.969 3.664 1 81.31 217 LEU A C 1
ATOM 1772 O O . LEU A 1 217 ? 26.125 -13.094 3.66 1 81.31 217 LEU A O 1
ATOM 1776 N N . GLN A 1 218 ? 24 -13.711 3.436 1 76.75 218 GLN A N 1
ATOM 1777 C CA . GLN A 1 218 ? 23.531 -12.359 3.125 1 76.75 218 GLN A CA 1
ATOM 1778 C C . GLN A 1 218 ? 23.922 -11.375 4.227 1 76.75 218 GLN A C 1
ATOM 1780 O O . GLN A 1 218 ? 24.266 -10.227 3.949 1 76.75 218 GLN A O 1
ATOM 1785 N N . ALA A 1 219 ? 23.906 -11.82 5.406 1 66.5 219 ALA A N 1
ATOM 1786 C CA . ALA A 1 219 ? 24.219 -10.969 6.555 1 66.5 219 ALA A CA 1
ATOM 1787 C C . ALA A 1 219 ? 25.703 -10.633 6.598 1 66.5 219 ALA A C 1
ATOM 1789 O O . ALA A 1 219 ? 26.078 -9.531 7.004 1 66.5 219 ALA A O 1
ATOM 1790 N N . GLU A 1 220 ? 26.484 -11.523 6.027 1 68.88 220 GLU A N 1
ATOM 1791 C CA . GLU A 1 220 ? 27.938 -11.383 6.129 1 68.88 220 GLU A CA 1
ATOM 1792 C C . GLU A 1 220 ? 28.5 -10.602 4.945 1 68.88 220 GLU A C 1
ATOM 1794 O O . GLU A 1 220 ? 29.438 -9.82 5.098 1 68.88 220 GLU A O 1
ATOM 1799 N N . GLN A 1 221 ? 27.797 -10.859 3.807 1 67.62 221 GLN A N 1
ATOM 1800 C CA . GLN A 1 221 ? 28.312 -10.242 2.588 1 67.62 221 GLN A CA 1
ATOM 1801 C C . GLN A 1 221 ? 27.375 -9.133 2.104 1 67.62 221 GLN A C 1
ATOM 1803 O O . GLN A 1 221 ? 26.547 -9.352 1.221 1 67.62 221 GLN A O 1
ATOM 1808 N N . GLY A 1 222 ? 27.328 -8.016 2.631 1 66.31 222 GLY A N 1
ATOM 1809 C CA . GLY A 1 222 ? 26.469 -6.867 2.383 1 66.31 222 GLY A CA 1
ATOM 1810 C C . GLY A 1 222 ? 26.297 -6.562 0.908 1 66.31 222 GLY A C 1
ATOM 1811 O O . GLY A 1 222 ? 25.172 -6.336 0.444 1 66.31 222 GLY A O 1
ATOM 1812 N N . VAL A 1 223 ? 27.375 -6.691 0.073 1 65.31 223 VAL A N 1
ATOM 1813 C CA . VAL A 1 223 ? 27.344 -6.289 -1.33 1 65.31 223 VAL A CA 1
ATOM 1814 C C . VAL A 1 223 ? 26.469 -7.254 -2.127 1 65.31 223 VAL A C 1
ATOM 1816 O O . VAL A 1 223 ? 25.766 -6.84 -3.053 1 65.31 223 VAL A O 1
ATOM 1819 N N . LEU A 1 224 ? 26.391 -8.523 -1.646 1 77.88 224 LEU A N 1
ATOM 1820 C CA . LEU A 1 224 ? 25.656 -9.562 -2.371 1 77.88 224 LEU A CA 1
ATOM 1821 C C . LEU A 1 224 ? 24.172 -9.523 -2.016 1 77.88 224 LEU A C 1
ATOM 1823 O O . LEU A 1 224 ? 23.344 -10.109 -2.719 1 77.88 224 LEU A O 1
ATOM 1827 N N . SER A 1 225 ? 23.906 -8.68 -1.063 1 72.62 225 SER A N 1
ATOM 1828 C CA . SER A 1 225 ? 22.547 -8.719 -0.534 1 72.62 225 SER A CA 1
ATOM 1829 C C . SER A 1 225 ? 21.531 -8.305 -1.59 1 72.62 225 SER A C 1
ATOM 1831 O O . SER A 1 225 ? 20.5 -8.961 -1.765 1 72.62 225 SER A O 1
ATOM 1833 N N . ASN A 1 226 ? 21.766 -7.352 -2.393 1 71.81 226 ASN A N 1
ATOM 1834 C CA . ASN A 1 226 ? 20.812 -6.895 -3.4 1 71.81 226 ASN A CA 1
ATOM 1835 C C . ASN A 1 226 ? 20.766 -7.844 -4.598 1 71.81 226 ASN A C 1
ATOM 1837 O O . ASN A 1 226 ? 19.688 -8.094 -5.152 1 71.81 226 ASN A O 1
ATOM 1841 N N . CYS A 1 227 ? 21.891 -8.461 -4.832 1 78.31 227 CYS A N 1
ATOM 1842 C CA . CYS A 1 227 ? 21.984 -9.359 -5.977 1 78.31 227 CYS A CA 1
ATOM 1843 C C . CYS A 1 227 ? 21.234 -10.672 -5.703 1 78.31 227 CYS A C 1
ATOM 1845 O O . CYS A 1 227 ? 20.562 -11.203 -6.582 1 78.31 227 CYS A O 1
ATOM 1847 N N . LEU A 1 228 ? 21.359 -11.039 -4.414 1 80.81 228 LEU A N 1
ATOM 1848 C CA . LEU A 1 228 ? 20.766 -12.32 -4.023 1 80.81 228 LEU A CA 1
ATOM 1849 C C . LEU A 1 228 ? 19.25 -12.234 -3.992 1 80.81 228 LEU A C 1
ATOM 1851 O O . LEU A 1 228 ? 18.562 -13.242 -4.176 1 80.81 228 LEU A O 1
ATOM 1855 N N . LYS A 1 229 ? 18.766 -11.062 -3.924 1 76.81 229 LYS A N 1
ATOM 1856 C CA . LYS A 1 229 ? 17.312 -10.859 -3.891 1 76.81 229 LYS A CA 1
ATOM 1857 C C . LYS A 1 229 ? 16.703 -11.039 -5.277 1 76.81 229 LYS A C 1
ATOM 1859 O O . LYS A 1 229 ? 15.555 -11.461 -5.406 1 76.81 229 LYS A O 1
ATOM 1864 N N . TYR A 1 230 ? 17.5 -10.898 -6.246 1 76.06 230 TYR A N 1
ATOM 1865 C CA . TYR A 1 230 ? 16.922 -10.812 -7.586 1 76.06 230 TYR A CA 1
ATOM 1866 C C . TYR A 1 230 ? 17.469 -11.914 -8.484 1 76.06 230 TYR A C 1
ATOM 1868 O O . TYR A 1 230 ? 17.078 -12.023 -9.648 1 76.06 230 TYR A O 1
ATOM 1876 N N . GLY A 1 231 ? 18.297 -12.766 -7.852 1 86.69 231 GLY A N 1
ATOM 1877 C CA . GLY A 1 231 ? 18.891 -13.789 -8.695 1 86.69 231 GLY A CA 1
ATOM 1878 C C . GLY A 1 231 ? 19.188 -15.078 -7.961 1 86.69 231 GLY A C 1
ATOM 1879 O O . GLY A 1 231 ? 18.828 -15.227 -6.793 1 86.69 231 GLY A O 1
ATOM 1880 N N . PHE A 1 232 ? 19.578 -16.062 -8.695 1 92.62 232 PHE A N 1
ATOM 1881 C CA . PHE A 1 232 ? 20.203 -17.312 -8.258 1 92.62 232 PHE A CA 1
ATOM 1882 C C . PHE A 1 232 ? 19.156 -18.328 -7.844 1 92.62 232 PHE A C 1
ATOM 1884 O O . PHE A 1 232 ? 19.359 -19.547 -8.008 1 92.62 232 PHE A O 1
ATOM 1891 N N . PHE A 1 233 ? 18.094 -17.859 -7.25 1 94.88 233 PHE A N 1
ATOM 1892 C CA . PHE A 1 233 ? 17.047 -18.75 -6.785 1 94.88 233 PHE A CA 1
ATOM 1893 C C . PHE A 1 233 ? 15.766 -18.562 -7.598 1 94.88 233 PHE A C 1
ATOM 1895 O O . PHE A 1 233 ? 15.258 -17.438 -7.707 1 94.88 233 PHE A O 1
ATOM 1902 N N . ILE A 1 234 ? 15.312 -19.641 -8.164 1 95.75 234 ILE A N 1
ATOM 1903 C CA . ILE A 1 234 ? 14.156 -19.562 -9.047 1 95.75 234 ILE A CA 1
ATOM 1904 C C . ILE A 1 234 ? 13.102 -20.578 -8.617 1 95.75 234 ILE A C 1
ATOM 1906 O O . ILE A 1 234 ? 13.211 -21.766 -8.922 1 95.75 234 ILE A O 1
ATOM 1910 N N . SER A 1 235 ? 12.18 -20.172 -7.938 1 95.06 235 SER A N 1
ATOM 1911 C CA . SER A 1 235 ? 10.977 -20.906 -7.559 1 95.06 235 SER A CA 1
ATOM 1912 C C . SER A 1 235 ? 9.727 -20.219 -8.07 1 95.06 235 SER A C 1
ATOM 1914 O O . SER A 1 235 ? 9.812 -19.25 -8.844 1 95.06 235 SER A O 1
ATOM 1916 N N . GLU A 1 236 ? 8.586 -20.734 -7.723 1 93.12 236 GLU A N 1
ATOM 1917 C CA . GLU A 1 236 ? 7.332 -20.109 -8.125 1 93.12 236 GLU A CA 1
ATOM 1918 C C . GLU A 1 236 ? 7.27 -18.656 -7.68 1 93.12 236 GLU A C 1
ATOM 1920 O O . GLU A 1 236 ? 6.77 -17.797 -8.406 1 93.12 236 GLU A O 1
ATOM 1925 N N . TYR A 1 237 ? 7.852 -18.406 -6.617 1 93.75 237 TYR A N 1
ATOM 1926 C CA . TYR A 1 237 ? 7.828 -17.047 -6.055 1 93.75 237 TYR A CA 1
ATOM 1927 C C . TYR A 1 237 ? 8.562 -16.078 -6.961 1 93.75 237 TYR A C 1
ATOM 1929 O O . TYR A 1 237 ? 8.023 -15.016 -7.305 1 93.75 237 TYR A O 1
ATOM 1937 N N . GLU A 1 238 ? 9.75 -16.375 -7.293 1 93.31 238 GLU A N 1
ATOM 1938 C CA . GLU A 1 238 ? 10.562 -15.469 -8.094 1 93.31 238 GLU A CA 1
ATOM 1939 C C . GLU A 1 238 ? 9.961 -15.266 -9.484 1 93.31 238 GLU A C 1
ATOM 1941 O O . GLU A 1 238 ? 10.016 -14.164 -10.031 1 93.31 238 GLU A O 1
ATOM 1946 N N . VAL A 1 239 ? 9.391 -16.328 -9.969 1 93.88 239 VAL A N 1
ATOM 1947 C CA . VAL A 1 239 ? 8.789 -16.234 -11.305 1 93.88 239 VAL A CA 1
ATOM 1948 C C . VAL A 1 239 ? 7.613 -15.273 -11.273 1 93.88 239 VAL A C 1
ATOM 1950 O O . VAL A 1 239 ? 7.465 -14.438 -12.172 1 93.88 239 VAL A O 1
ATOM 1953 N N . ILE A 1 240 ? 6.828 -15.391 -10.25 1 93.56 240 ILE A N 1
ATOM 1954 C CA . ILE A 1 240 ? 5.672 -14.508 -10.117 1 93.56 240 ILE A CA 1
ATOM 1955 C C . ILE A 1 240 ? 6.137 -13.086 -9.812 1 93.56 240 ILE A C 1
ATOM 1957 O O . ILE A 1 240 ? 5.645 -12.125 -10.406 1 93.56 240 ILE A O 1
ATOM 1961 N N . ARG A 1 241 ? 7.086 -12.93 -8.953 1 91.19 241 ARG A N 1
ATOM 1962 C CA . ARG A 1 241 ? 7.59 -11.617 -8.555 1 91.19 241 ARG A CA 1
ATOM 1963 C C . ARG A 1 241 ? 8.188 -10.883 -9.75 1 91.19 241 ARG A C 1
ATOM 1965 O O . ARG A 1 241 ? 7.895 -9.703 -9.969 1 91.19 241 ARG A O 1
ATOM 1972 N N . LEU A 1 242 ? 9.031 -11.562 -10.492 1 90.31 242 LEU A N 1
ATOM 1973 C CA . LEU A 1 242 ? 9.633 -10.953 -11.672 1 90.31 242 LEU A CA 1
ATOM 1974 C C . LEU A 1 242 ? 8.578 -10.648 -12.734 1 90.31 242 LEU A C 1
ATOM 1976 O O . LEU A 1 242 ? 8.703 -9.672 -13.477 1 90.31 242 LEU A O 1
ATOM 1980 N N . GLY A 1 243 ? 7.574 -11.492 -12.727 1 91.56 243 GLY A N 1
ATOM 1981 C CA . GLY A 1 243 ? 6.492 -11.258 -13.672 1 91.56 243 GLY A CA 1
ATOM 1982 C C . GLY A 1 243 ? 5.676 -10.023 -13.352 1 91.56 243 GLY A C 1
ATOM 1983 O O . GLY A 1 243 ? 4.988 -9.484 -14.227 1 91.56 243 GLY A O 1
ATOM 1984 N N . GLN A 1 244 ? 5.762 -9.578 -12.188 1 91 244 GLN A N 1
ATOM 1985 C CA . GLN A 1 244 ? 4.965 -8.43 -11.758 1 91 244 GLN A CA 1
ATOM 1986 C C . GLN A 1 244 ? 5.758 -7.133 -11.883 1 91 244 GLN A C 1
ATOM 1988 O O . GLN A 1 244 ? 5.25 -6.055 -11.57 1 91 244 GLN A O 1
ATOM 1993 N N . MET A 1 245 ? 6.945 -7.258 -12.289 1 88.69 245 MET A N 1
ATOM 1994 C CA . MET A 1 245 ? 7.738 -6.051 -12.492 1 88.69 245 MET A CA 1
ATOM 1995 C C . MET A 1 245 ? 7.074 -5.125 -13.508 1 88.69 245 MET A C 1
ATOM 1997 O O . MET A 1 245 ? 6.43 -5.59 -14.445 1 88.69 245 MET A O 1
ATOM 2001 N N . LYS A 1 246 ? 7.305 -3.902 -13.328 1 85.62 246 LYS A N 1
ATOM 2002 C CA . LYS A 1 246 ? 6.734 -2.924 -14.25 1 85.62 246 LYS A CA 1
ATOM 2003 C C . LYS A 1 246 ? 7.594 -2.787 -15.5 1 85.62 246 LYS A C 1
ATOM 2005 O O . LYS A 1 246 ? 8.695 -2.234 -15.453 1 85.62 246 LYS A O 1
ATOM 2010 N N . ILE A 1 247 ? 7.117 -3.312 -16.516 1 81.5 247 ILE A N 1
ATOM 2011 C CA . ILE A 1 247 ? 7.871 -3.303 -17.766 1 81.5 247 ILE A CA 1
ATOM 2012 C C . ILE A 1 247 ? 7.531 -2.049 -18.578 1 81.5 247 ILE A C 1
ATOM 2014 O O . ILE A 1 247 ? 8.367 -1.53 -19.312 1 81.5 247 ILE A O 1
ATOM 2018 N N . GLU A 1 248 ? 6.348 -1.459 -18.359 1 75.56 248 GLU A N 1
ATOM 2019 C CA . GLU A 1 248 ? 5.957 -0.281 -19.141 1 75.56 248 GLU A CA 1
ATOM 2020 C C . GLU A 1 248 ? 5.676 0.907 -18.219 1 75.56 248 GLU A C 1
ATOM 2022 O O . GLU A 1 248 ? 4.777 1.707 -18.484 1 75.56 248 GLU A O 1
ATOM 2027 N N . HIS A 1 249 ? 6.406 0.79 -17.094 1 73.38 249 HIS A N 1
ATOM 2028 C CA . HIS A 1 249 ? 6.242 1.83 -16.078 1 73.38 249 HIS A CA 1
ATOM 2029 C C . HIS A 1 249 ? 7.559 2.111 -15.359 1 73.38 249 HIS A C 1
ATOM 2031 O O . HIS A 1 249 ? 8.453 1.263 -15.336 1 73.38 249 HIS A O 1
ATOM 2037 N N . GLY A 1 250 ? 7.605 3.334 -14.938 1 71.19 250 GLY A N 1
ATOM 2038 C CA . GLY A 1 250 ? 8.727 3.625 -14.062 1 71.19 250 GLY A CA 1
ATOM 2039 C C . GLY A 1 250 ? 8.445 3.295 -12.609 1 71.19 250 GLY A C 1
ATOM 2040 O O . GLY A 1 250 ? 7.449 2.639 -12.297 1 71.19 250 GLY A O 1
ATOM 2041 N N . GLY A 1 251 ? 9.398 3.494 -11.75 1 71.69 251 GLY A N 1
ATOM 2042 C CA . GLY A 1 251 ? 9.211 3.297 -10.32 1 71.69 251 GLY A CA 1
ATOM 2043 C C . GLY A 1 251 ? 10.25 2.383 -9.703 1 71.69 251 GLY A C 1
ATOM 2044 O O . GLY A 1 251 ? 11.195 1.967 -10.375 1 71.69 251 GLY A O 1
ATOM 2045 N N . HIS A 1 252 ? 9.977 2.09 -8.461 1 73 252 HIS A N 1
ATOM 2046 C CA . HIS A 1 252 ? 10.938 1.287 -7.707 1 73 252 HIS A CA 1
ATOM 2047 C C . HIS A 1 252 ? 10.945 -0.159 -8.188 1 73 252 HIS A C 1
ATOM 2049 O O . HIS A 1 252 ? 11.961 -0.844 -8.094 1 73 252 HIS A O 1
ATOM 2055 N N . ASP A 1 253 ? 9.867 -0.606 -8.766 1 79.94 253 ASP A N 1
ATOM 2056 C CA . ASP A 1 253 ? 9.766 -1.99 -9.211 1 79.94 253 ASP A CA 1
ATOM 2057 C C . ASP A 1 253 ? 9.805 -2.076 -10.742 1 79.94 253 ASP A C 1
ATOM 2059 O O . ASP A 1 253 ? 9.289 -3.027 -11.328 1 79.94 253 ASP A O 1
ATOM 2063 N N . SER A 1 254 ? 10.453 -1.074 -11.297 1 85.19 254 SER A N 1
ATOM 2064 C CA . SER A 1 254 ? 10.57 -1.062 -12.758 1 85.19 254 SER A CA 1
ATOM 2065 C C . SER A 1 254 ? 11.633 -2.049 -13.234 1 85.19 254 SER A C 1
ATOM 2067 O O . SER A 1 254 ? 12.508 -2.447 -12.461 1 85.19 254 SER A O 1
ATOM 2069 N N . LEU A 1 255 ? 11.484 -2.451 -14.445 1 85 255 LEU A N 1
ATOM 2070 C CA . LEU A 1 255 ? 12.461 -3.336 -15.07 1 85 255 LEU A CA 1
ATOM 2071 C C . LEU A 1 255 ? 13.867 -2.762 -14.945 1 85 255 LEU A C 1
ATOM 2073 O O . LEU A 1 255 ? 14.82 -3.486 -14.633 1 85 255 LEU A O 1
ATOM 2077 N N . ARG A 1 256 ? 13.992 -1.502 -15.102 1 85.94 256 ARG A N 1
ATOM 2078 C CA . ARG A 1 256 ? 15.289 -0.83 -15.023 1 85.94 256 ARG A CA 1
ATOM 2079 C C . ARG A 1 256 ? 15.914 -1.003 -13.648 1 85.94 256 ARG A C 1
ATOM 2081 O O . ARG A 1 256 ? 17.078 -1.377 -13.539 1 85.94 256 ARG A O 1
ATOM 2088 N N . MET A 1 257 ? 15.141 -0.744 -12.695 1 84.56 257 MET A N 1
ATOM 2089 C CA . MET A 1 257 ? 15.664 -0.786 -11.328 1 84.56 257 MET A CA 1
ATOM 2090 C C . MET A 1 257 ? 15.969 -2.219 -10.906 1 84.56 257 MET A C 1
ATOM 2092 O O . MET A 1 257 ? 16.938 -2.465 -10.18 1 84.56 257 MET A O 1
ATOM 2096 N N . GLN A 1 258 ? 15.227 -3.133 -11.375 1 83.12 258 GLN A N 1
ATOM 2097 C CA . GLN A 1 258 ? 15.453 -4.531 -11.031 1 83.12 258 GLN A CA 1
ATOM 2098 C C . GLN A 1 258 ? 16.75 -5.047 -11.664 1 83.12 258 GLN A C 1
ATOM 2100 O O . GLN A 1 258 ? 17.531 -5.742 -11.016 1 83.12 258 GLN A O 1
ATOM 2105 N N . ILE A 1 259 ? 16.938 -4.656 -12.828 1 84.44 259 ILE A N 1
ATOM 2106 C CA . ILE A 1 259 ? 18.156 -5.062 -13.516 1 84.44 259 ILE A CA 1
ATOM 2107 C C . ILE A 1 259 ? 19.359 -4.379 -12.867 1 84.44 259 ILE A C 1
ATOM 2109 O O . ILE A 1 259 ? 20.406 -5.008 -12.648 1 84.44 259 ILE A O 1
ATOM 2113 N N . ALA A 1 260 ? 19.172 -3.141 -12.586 1 87.56 260 ALA A N 1
ATOM 2114 C CA . ALA A 1 260 ? 20.25 -2.398 -11.945 1 87.56 260 ALA A CA 1
ATOM 2115 C C . ALA A 1 260 ? 20.625 -3.023 -10.609 1 87.56 260 ALA A C 1
ATOM 2117 O O . ALA A 1 260 ? 21.812 -3.158 -10.281 1 87.56 260 ALA A O 1
ATOM 2118 N N . ASN A 1 261 ? 19.672 -3.4 -9.867 1 82.12 261 ASN A N 1
ATOM 2119 C CA . ASN A 1 261 ? 19.922 -4.043 -8.578 1 82.12 261 ASN A CA 1
ATOM 2120 C C . ASN A 1 261 ? 20.625 -5.383 -8.742 1 82.12 261 ASN A C 1
ATOM 2122 O O . ASN A 1 261 ? 21.531 -5.711 -7.977 1 82.12 261 ASN A O 1
ATOM 2126 N N . ALA A 1 262 ? 20.234 -6.023 -9.734 1 81.62 262 ALA A N 1
ATOM 2127 C CA . ALA A 1 262 ? 20.812 -7.34 -9.984 1 81.62 262 ALA A CA 1
ATOM 2128 C C . ALA A 1 262 ? 22.266 -7.219 -10.414 1 81.62 262 ALA A C 1
ATOM 2130 O O . ALA A 1 262 ? 23.078 -8.117 -10.164 1 81.62 262 ALA A O 1
ATOM 2131 N N . LEU A 1 263 ? 22.641 -6.137 -11.008 1 83.25 263 LEU A N 1
ATOM 2132 C CA . LEU A 1 263 ? 23.969 -5.945 -11.555 1 83.25 263 LEU A CA 1
ATOM 2133 C C . LEU A 1 263 ? 24.844 -5.113 -10.617 1 83.25 263 LEU A C 1
ATOM 2135 O O . LEU A 1 263 ? 25.859 -4.551 -11.031 1 83.25 263 LEU A O 1
ATOM 2139 N N . ASP A 1 264 ? 24.391 -4.91 -9.414 1 82.5 264 ASP A N 1
ATOM 2140 C CA . ASP A 1 264 ? 25.125 -4.16 -8.398 1 82.5 264 ASP A CA 1
ATOM 2141 C C . ASP A 1 264 ? 25.281 -2.693 -8.797 1 82.5 264 ASP A C 1
ATOM 2143 O O . ASP A 1 264 ? 26.344 -2.102 -8.602 1 82.5 264 ASP A O 1
ATOM 2147 N N . MET A 1 265 ? 24.281 -2.182 -9.469 1 86.56 265 MET A N 1
ATOM 2148 C CA . MET A 1 265 ? 24.25 -0.771 -9.844 1 86.56 265 MET A CA 1
ATOM 2149 C C . MET A 1 265 ? 23 -0.094 -9.281 1 86.56 265 MET A C 1
ATOM 2151 O O . MET A 1 265 ? 22.609 0.979 -9.742 1 86.56 265 MET A O 1
ATOM 2155 N N . GLY A 1 266 ? 22.391 -0.746 -8.406 1 83 266 GLY A N 1
ATOM 2156 C CA . GLY A 1 266 ? 21.125 -0.285 -7.879 1 83 266 GLY A CA 1
ATOM 2157 C C . GLY A 1 266 ? 21.188 1.102 -7.27 1 83 266 GLY A C 1
ATOM 2158 O O . GLY A 1 266 ? 20.359 1.965 -7.574 1 83 266 GLY A O 1
ATOM 2159 N N . GLU A 1 267 ? 22.172 1.349 -6.504 1 82.25 267 GLU A N 1
ATOM 2160 C CA . GLU A 1 267 ? 22.281 2.621 -5.793 1 82.25 267 GLU A CA 1
ATOM 2161 C C . GLU A 1 267 ? 22.609 3.76 -6.758 1 82.25 267 GLU A C 1
ATOM 2163 O O . GLU A 1 267 ? 22.125 4.879 -6.59 1 82.25 267 GLU A O 1
ATOM 2168 N N . LEU A 1 268 ? 23.453 3.445 -7.688 1 87.94 268 LEU A N 1
ATOM 2169 C CA . LEU A 1 268 ? 23.797 4.457 -8.68 1 87.94 268 LEU A CA 1
ATOM 2170 C C . LEU A 1 268 ? 22.578 4.859 -9.5 1 87.94 268 LEU A C 1
ATOM 2172 O O . LEU A 1 268 ? 22.359 6.047 -9.75 1 87.94 268 LEU A O 1
ATOM 2176 N N . ASN A 1 269 ? 21.859 3.834 -9.836 1 87.62 269 ASN A N 1
ATOM 2177 C CA . ASN A 1 269 ? 20.672 4.121 -10.633 1 87.62 269 ASN A CA 1
ATOM 2178 C C . ASN A 1 269 ? 19.578 4.785 -9.805 1 87.62 269 ASN A C 1
ATOM 2180 O O . ASN A 1 269 ? 18.781 5.566 -10.32 1 87.62 269 ASN A O 1
ATOM 2184 N N . TRP A 1 270 ? 19.547 4.445 -8.656 1 84.62 270 TRP A N 1
ATOM 2185 C CA . TRP A 1 270 ? 18.625 5.137 -7.754 1 84.62 270 TRP A CA 1
ATOM 2186 C C . TRP A 1 270 ? 18.953 6.625 -7.68 1 84.62 270 TRP A C 1
ATOM 2188 O O . TRP A 1 270 ? 18.062 7.469 -7.754 1 84.62 270 TRP A O 1
ATOM 2198 N N . LEU A 1 271 ? 20.219 6.953 -7.48 1 87.5 271 LEU A N 1
ATOM 2199 C CA . LEU A 1 271 ? 20.641 8.352 -7.438 1 87.5 271 LEU A CA 1
ATOM 2200 C C . LEU A 1 271 ? 20.281 9.062 -8.734 1 87.5 271 LEU A C 1
ATOM 2202 O O . LEU A 1 271 ? 19.797 10.195 -8.719 1 87.5 271 LEU A O 1
ATOM 2206 N N . ASN A 1 272 ? 20.625 8.375 -9.742 1 89.44 272 ASN A N 1
ATOM 2207 C CA . ASN A 1 272 ? 20.312 8.938 -11.055 1 89.44 272 ASN A CA 1
ATOM 2208 C C . ASN A 1 272 ? 18.828 9.266 -11.188 1 89.44 272 ASN A C 1
ATOM 2210 O O . ASN A 1 272 ? 18.469 10.336 -11.688 1 89.44 272 ASN A O 1
ATOM 2214 N N . ARG A 1 273 ? 18.016 8.359 -10.766 1 87 273 ARG A N 1
ATOM 2215 C CA . ARG A 1 273 ? 16.578 8.578 -10.82 1 87 273 ARG A CA 1
ATOM 2216 C C . ARG A 1 273 ? 16.156 9.703 -9.875 1 87 273 ARG A C 1
ATOM 2218 O O . ARG A 1 273 ? 15.312 10.531 -10.227 1 87 273 ARG A O 1
ATOM 2225 N N . LEU A 1 274 ? 16.719 9.695 -8.773 1 85.5 274 LEU A N 1
ATOM 2226 C CA . LEU A 1 274 ? 16.375 10.703 -7.777 1 85.5 274 LEU A CA 1
ATOM 2227 C C . LEU A 1 274 ? 16.672 12.102 -8.305 1 85.5 274 LEU A C 1
ATOM 2229 O O . LEU A 1 274 ? 15.805 12.984 -8.219 1 85.5 274 LEU A O 1
ATOM 2233 N N . VAL A 1 275 ? 17.844 12.32 -8.727 1 90.44 275 VAL A N 1
ATOM 2234 C CA . VAL A 1 275 ? 18.234 13.656 -9.172 1 90.44 275 VAL A CA 1
ATOM 2235 C C . VAL A 1 275 ? 17.422 14.055 -10.398 1 90.44 275 VAL A C 1
ATOM 2237 O O . VAL A 1 275 ? 17.094 15.227 -10.578 1 90.44 275 VAL A O 1
ATOM 2240 N N . TYR A 1 276 ? 17.125 13.078 -11.203 1 89.06 276 TYR A N 1
ATOM 2241 C CA . TYR A 1 276 ? 16.25 13.359 -12.336 1 89.06 276 TYR A CA 1
ATOM 2242 C C . TYR A 1 276 ? 14.883 13.852 -11.867 1 89.06 276 TYR A C 1
ATOM 2244 O O . TYR A 1 276 ? 14.391 14.883 -12.328 1 89.06 276 TYR A O 1
ATOM 2252 N N . LYS A 1 277 ? 14.297 13.133 -10.969 1 85.94 277 LYS A N 1
ATOM 2253 C CA . LYS A 1 277 ? 12.961 13.461 -10.484 1 85.94 277 LYS A CA 1
ATOM 2254 C C . LYS A 1 277 ? 12.961 14.797 -9.742 1 85.94 277 LYS A C 1
ATOM 2256 O O . LYS A 1 277 ? 12.008 15.57 -9.836 1 85.94 277 LYS A O 1
ATOM 2261 N N . LEU A 1 278 ? 13.977 14.992 -9.016 1 87.38 278 LEU A N 1
ATOM 2262 C CA . LEU A 1 278 ? 14.086 16.25 -8.281 1 87.38 278 LEU A CA 1
ATOM 2263 C C . LEU A 1 278 ? 14.227 17.422 -9.234 1 87.38 278 LEU A C 1
ATOM 2265 O O . LEU A 1 278 ? 13.625 18.484 -9.023 1 87.38 278 LEU A O 1
ATOM 2269 N N . ALA A 1 279 ? 14.984 17.234 -10.156 1 89.19 279 ALA A N 1
ATOM 2270 C CA . ALA A 1 279 ? 15.242 18.312 -11.109 1 89.19 279 ALA A CA 1
ATOM 2271 C C . ALA A 1 279 ? 13.961 18.719 -11.828 1 89.19 279 ALA A C 1
ATOM 2273 O O . ALA A 1 279 ? 13.727 19.906 -12.07 1 89.19 279 ALA A O 1
ATOM 2274 N N . ILE A 1 280 ? 13.164 17.75 -12.102 1 88 280 ILE A N 1
ATOM 2275 C CA . ILE A 1 280 ? 11.977 18.078 -12.891 1 88 280 ILE A CA 1
ATOM 2276 C C . ILE A 1 280 ? 10.781 18.266 -11.969 1 88 280 ILE A C 1
ATOM 2278 O O . ILE A 1 280 ? 9.648 18.438 -12.438 1 88 280 ILE A O 1
ATOM 2282 N N . TYR A 1 281 ? 10.969 18.25 -10.758 1 86 281 TYR A N 1
ATOM 2283 C CA . TYR A 1 281 ? 9.898 18.344 -9.781 1 86 281 TYR A CA 1
ATOM 2284 C C . TYR A 1 281 ? 9.102 19.625 -9.961 1 86 281 TYR A C 1
ATOM 2286 O O . TYR A 1 281 ? 9.68 20.703 -10.117 1 86 281 TYR A O 1
ATOM 2294 N N . GLN A 1 282 ? 7.754 19.438 -9.898 1 77.5 282 GLN A N 1
ATOM 2295 C CA . GLN A 1 282 ? 6.875 20.609 -10 1 77.5 282 GLN A CA 1
ATOM 2296 C C . GLN A 1 282 ? 6.145 20.859 -8.68 1 77.5 282 GLN A C 1
ATOM 2298 O O . GLN A 1 282 ? 5.391 20 -8.211 1 77.5 282 GLN A O 1
ATOM 2303 N N . SER A 1 283 ? 6.527 21.969 -8.039 1 71.38 283 SER A N 1
ATOM 2304 C CA . SER A 1 283 ? 5.895 22.312 -6.766 1 71.38 283 SER A CA 1
ATOM 2305 C C . SER A 1 283 ? 4.508 22.906 -6.984 1 71.38 283 SER A C 1
ATOM 2307 O O . SER A 1 283 ? 4.277 23.609 -7.965 1 71.38 283 SER A O 1
ATOM 2309 N N . ASN A 1 284 ? 3.65 22.531 -6.062 1 65.31 284 ASN A N 1
ATOM 2310 C CA . ASN A 1 284 ? 2.307 23.094 -6.09 1 65.31 284 ASN A CA 1
ATOM 2311 C C . ASN A 1 284 ? 2.223 24.375 -5.258 1 65.31 284 ASN A C 1
ATOM 2313 O O . ASN A 1 284 ? 1.14 24.938 -5.082 1 65.31 284 ASN A O 1
ATOM 2317 N N . ILE A 1 285 ? 3.297 24.859 -4.703 1 68.69 285 ILE A N 1
ATOM 2318 C CA . ILE A 1 285 ? 3.291 26.078 -3.891 1 68.69 285 ILE A CA 1
ATOM 2319 C C . ILE A 1 285 ? 3.139 27.297 -4.789 1 68.69 285 ILE A C 1
ATOM 2321 O O . ILE A 1 285 ? 3.973 27.547 -5.664 1 68.69 285 ILE A O 1
ATOM 2325 N N . LYS A 1 286 ? 1.893 27.984 -4.672 1 66.31 286 LYS A N 1
ATOM 2326 C CA . LYS A 1 286 ? 1.627 29.219 -5.406 1 66.31 286 LYS A CA 1
ATOM 2327 C C . LYS A 1 286 ? 2.145 30.438 -4.645 1 66.31 286 LYS A C 1
ATOM 2329 O O . LYS A 1 286 ? 1.846 30.609 -3.461 1 66.31 286 LYS A O 1
ATOM 2334 N N . VAL A 1 287 ? 3.209 31.094 -5.047 1 63.19 287 VAL A N 1
ATOM 2335 C CA . VAL A 1 287 ? 3.725 32.312 -4.457 1 63.19 287 VAL A CA 1
ATOM 2336 C C . VAL A 1 287 ? 2.869 33.5 -4.902 1 63.19 287 VAL A C 1
ATOM 2338 O O . VAL A 1 287 ? 2.857 33.875 -6.082 1 63.19 287 VAL A O 1
ATOM 2341 N N . GLU A 1 288 ? 1.725 33.656 -4.156 1 60.94 288 GLU A N 1
ATOM 2342 C CA . GLU A 1 288 ? 0.862 34.812 -4.441 1 60.94 288 GLU A CA 1
ATOM 2343 C C . GLU A 1 288 ? 1.573 36.125 -4.145 1 60.94 288 GLU A C 1
ATOM 2345 O O . GLU A 1 288 ? 2.676 36.125 -3.594 1 60.94 288 GLU A O 1
ATOM 2350 N N . GLU A 1 289 ? 0.893 37.344 -4.516 1 59.75 289 GLU A N 1
ATOM 2351 C CA . GLU A 1 289 ? 1.436 38.719 -4.449 1 59.75 289 GLU A CA 1
ATOM 2352 C C . GLU A 1 289 ? 1.706 39.125 -3.008 1 59.75 289 GLU A C 1
ATOM 2354 O O . GLU A 1 289 ? 0.981 38.719 -2.094 1 59.75 289 GLU A O 1
ATOM 2359 N N . ASN A 1 290 ? 2.965 39.75 -2.707 1 59.41 290 ASN A N 1
ATOM 2360 C CA . ASN A 1 290 ? 3.512 40.312 -1.473 1 59.41 290 ASN A CA 1
ATOM 2361 C C . ASN A 1 290 ? 2.561 41.312 -0.845 1 59.41 290 ASN A C 1
ATOM 2363 O O . ASN A 1 290 ? 1.952 42.125 -1.552 1 59.41 290 ASN A O 1
ATOM 2367 N N . ILE A 1 291 ? 2.025 41 0.227 1 61.25 291 ILE A N 1
ATOM 2368 C CA . ILE A 1 291 ? 1.311 42.062 0.956 1 61.25 291 ILE A CA 1
ATOM 2369 C C . ILE A 1 291 ? 2.277 43.156 1.335 1 61.25 291 ILE A C 1
ATOM 2371 O O . ILE A 1 291 ? 3.305 42.906 1.971 1 61.25 291 ILE A O 1
ATOM 2375 N N . SER A 1 292 ? 2.088 44.406 0.804 1 63.12 292 SER A N 1
ATOM 2376 C CA . SER A 1 292 ? 2.957 45.594 0.872 1 63.12 292 SER A CA 1
ATOM 2377 C C . SER A 1 292 ? 3.18 46.031 2.314 1 63.12 292 SER A C 1
ATOM 2379 O O . SER A 1 292 ? 2.236 46.062 3.105 1 63.12 292 SER A O 1
ATOM 2381 N N . SER A 1 293 ? 4.465 45.938 2.711 1 71.94 293 SER A N 1
ATOM 2382 C CA . SER A 1 293 ? 4.891 46.531 3.973 1 71.94 293 SER A CA 1
ATOM 2383 C C . SER A 1 293 ? 4.387 47.969 4.109 1 71.94 293 SER A C 1
ATOM 2385 O O . SER A 1 293 ? 4.23 48.469 5.219 1 71.94 293 SER A O 1
ATOM 2387 N N . GLU A 1 294 ? 4.02 48.562 2.994 1 77.19 294 GLU A N 1
ATOM 2388 C CA . GLU A 1 294 ? 3.586 49.969 3.023 1 77.19 294 GLU A CA 1
ATOM 2389 C C . GLU A 1 294 ? 2.244 50.125 3.736 1 77.19 294 GLU A C 1
ATOM 2391 O O . GLU A 1 294 ? 2.037 51.062 4.488 1 77.19 294 GLU A O 1
ATOM 2396 N N . GLU A 1 295 ? 1.539 49.062 3.48 1 79.31 295 GLU A N 1
ATOM 2397 C CA . GLU A 1 295 ? 0.228 49.125 4.121 1 79.31 295 GLU A CA 1
ATOM 2398 C C . GLU A 1 295 ? 0.344 48.969 5.633 1 79.31 295 GLU A C 1
ATOM 2400 O O . GLU A 1 295 ? -0.344 49.656 6.383 1 79.31 295 GLU A O 1
ATOM 2405 N N . ILE A 1 296 ? 1.206 48.188 6.004 1 81.94 296 ILE A N 1
ATOM 2406 C CA . ILE A 1 296 ? 1.416 48 7.434 1 81.94 296 ILE A CA 1
ATOM 2407 C C . ILE A 1 296 ? 2.027 49.281 8.039 1 81.94 296 ILE A C 1
ATOM 2409 O O . ILE A 1 296 ? 1.6 49.719 9.102 1 81.94 296 ILE A O 1
ATOM 2413 N N . ASP A 1 297 ? 2.898 49.938 7.305 1 81.62 297 ASP A N 1
ATOM 2414 C CA . ASP A 1 297 ? 3.553 51.156 7.793 1 81.62 297 ASP A CA 1
ATOM 2415 C C . ASP A 1 297 ? 2.564 52.312 7.883 1 81.62 297 ASP A C 1
ATOM 2417 O O . ASP A 1 297 ? 2.598 53.094 8.836 1 81.62 297 ASP A O 1
ATOM 2421 N N . ALA A 1 298 ? 1.796 52.344 6.914 1 83.31 298 ALA A N 1
ATOM 2422 C CA . ALA A 1 298 ? 0.789 53.375 6.945 1 83.31 298 ALA A CA 1
ATOM 2423 C C . ALA A 1 298 ? -0.121 53.25 8.164 1 83.31 298 ALA A C 1
ATOM 2425 O O . ALA A 1 298 ? -0.458 54.25 8.812 1 83.31 298 ALA A O 1
ATOM 2426 N N . LYS A 1 299 ? -0.384 52.031 8.375 1 83.19 299 LYS A N 1
ATOM 2427 C CA . LYS A 1 299 ? -1.255 51.781 9.523 1 83.19 299 LYS A CA 1
ATOM 2428 C C . LYS A 1 299 ? -0.515 52.031 10.836 1 83.19 299 LYS A C 1
ATOM 2430 O O . LYS A 1 299 ? -1.085 52.562 11.789 1 83.19 299 LYS A O 1
ATOM 2435 N N . ARG A 1 300 ? 0.734 51.781 10.852 1 82.12 300 ARG A N 1
ATOM 2436 C CA . ARG A 1 300 ? 1.548 52.062 12.031 1 82.12 300 ARG A CA 1
ATOM 2437 C C . ARG A 1 300 ? 1.727 53.562 12.227 1 82.12 300 ARG A C 1
ATOM 2439 O O . ARG A 1 300 ? 1.739 54.062 13.367 1 82.12 300 ARG A O 1
ATOM 2446 N N . ASP A 1 301 ? 1.807 54.281 11.156 1 83.31 301 ASP A N 1
ATOM 2447 C CA . ASP A 1 301 ? 1.929 55.75 11.234 1 83.31 301 ASP A CA 1
ATOM 2448 C C . ASP A 1 301 ? 0.668 56.375 11.828 1 83.31 301 ASP A C 1
ATOM 2450 O O . ASP A 1 301 ? 0.749 57.312 12.617 1 83.31 301 ASP A O 1
ATOM 2454 N N . THR A 1 302 ? -0.336 55.688 11.43 1 83 302 THR A N 1
ATOM 2455 C CA . THR A 1 302 ? -1.588 56.188 11.992 1 83 302 THR A CA 1
ATOM 2456 C C . THR A 1 302 ? -1.641 55.938 13.5 1 83 302 THR A C 1
ATOM 2458 O O . THR A 1 302 ? -2.062 56.812 14.266 1 83 302 THR A O 1
ATOM 2461 N N . ILE A 1 303 ? -1.201 54.875 13.875 1 80.19 303 ILE A N 1
ATOM 2462 C CA . ILE A 1 303 ? -1.172 54.562 15.305 1 80.19 303 ILE A CA 1
ATOM 2463 C C . ILE A 1 303 ? -0.209 55.5 16.016 1 80.19 303 ILE A C 1
ATOM 2465 O O . ILE A 1 303 ? -0.507 56 17.109 1 80.19 303 ILE A O 1
ATOM 2469 N N . LYS A 1 304 ? 0.853 55.906 15.414 1 79.38 304 LYS A N 1
ATOM 2470 C CA . LYS A 1 304 ? 1.819 56.844 15.984 1 79.38 304 LYS A CA 1
ATOM 2471 C C . LYS A 1 304 ? 1.208 58.219 16.156 1 79.38 304 LYS A C 1
ATOM 2473 O O . LYS A 1 304 ? 1.389 58.844 17.203 1 79.38 304 LYS A O 1
ATOM 2478 N N . ARG A 1 305 ? 0.52 58.625 15.211 1 80.62 305 ARG A N 1
ATOM 2479 C CA . ARG A 1 305 ? -0.144 59.906 15.289 1 80.62 305 ARG A CA 1
ATOM 2480 C C . ARG A 1 305 ? -1.19 59.938 16.391 1 80.62 305 ARG A C 1
ATOM 2482 O O . ARG A 1 305 ? -1.297 60.906 17.141 1 80.62 305 ARG A O 1
ATOM 2489 N N . ASN A 1 306 ? -1.812 58.75 16.391 1 77.31 306 ASN A N 1
ATOM 2490 C CA . ASN A 1 306 ? -2.811 58.656 17.453 1 77.31 306 ASN A CA 1
ATOM 2491 C C . ASN A 1 306 ? -2.16 58.656 18.828 1 77.31 306 ASN A C 1
ATOM 2493 O O . ASN A 1 306 ? -2.646 59.312 19.75 1 77.31 306 ASN A O 1
ATOM 2497 N N . ASN A 1 307 ? -1.077 58.062 18.953 1 75.62 307 ASN A N 1
ATOM 2498 C CA . ASN A 1 307 ? -0.379 58 20.234 1 75.62 307 ASN A CA 1
ATOM 2499 C C . ASN A 1 307 ? 0.168 59.375 20.641 1 75.62 307 ASN A C 1
ATOM 2501 O O . ASN A 1 307 ? 0.167 59.719 21.828 1 75.62 307 ASN A O 1
ATOM 2505 N N . GLU A 1 308 ? 0.61 60.125 19.719 1 75.69 308 GLU A N 1
ATOM 2506 C CA . GLU A 1 308 ? 1.045 61.469 20 1 75.69 308 GLU A CA 1
ATOM 2507 C C . GLU A 1 308 ? -0.097 62.312 20.562 1 75.69 308 GLU A C 1
ATOM 2509 O O . GLU A 1 308 ? 0.095 63.094 21.516 1 75.69 308 GLU A O 1
ATOM 2514 N N . PHE A 1 309 ? -1.163 62.062 19.984 1 75.94 309 PHE A N 1
ATOM 2515 C CA . PHE A 1 309 ? -2.365 62.75 20.469 1 75.94 309 PHE A CA 1
ATOM 2516 C C . PHE A 1 309 ? -2.656 62.344 21.906 1 75.94 309 PHE A C 1
ATOM 2518 O O . PHE A 1 309 ? -2.939 63.219 22.75 1 75.94 309 PHE A O 1
ATOM 2525 N N . PHE A 1 310 ? -2.422 61.094 22.094 1 69 310 PHE A N 1
ATOM 2526 C CA . PHE A 1 310 ? -2.676 60.625 23.453 1 69 310 PHE A CA 1
ATOM 2527 C C . PHE A 1 310 ? -1.673 61.219 24.422 1 69 310 PHE A C 1
ATOM 2529 O O . PHE A 1 310 ? -2.037 61.594 25.547 1 69 310 PHE A O 1
ATOM 2536 N N . THR A 1 311 ? -0.52 61.406 24.062 1 72.62 311 THR A N 1
ATOM 2537 C CA . THR A 1 311 ? 0.518 62 24.922 1 72.62 311 THR A CA 1
ATOM 2538 C C . THR A 1 311 ? 0.208 63.438 25.234 1 72.62 311 THR A C 1
ATOM 2540 O O . THR A 1 311 ? 0.416 63.906 26.359 1 72.62 311 THR A O 1
ATOM 2543 N N . HIS A 1 312 ? -0.299 64.125 24.266 1 72.75 312 HIS A N 1
ATOM 2544 C CA . HIS A 1 312 ? -0.672 65.562 24.469 1 72.75 312 HIS A CA 1
ATOM 2545 C C . HIS A 1 312 ? -1.81 65.688 25.484 1 72.75 312 HIS A C 1
ATOM 2547 O O . HIS A 1 312 ? -1.779 66.562 26.359 1 72.75 312 HIS A O 1
ATOM 2553 N N . ILE A 1 313 ? -2.613 64.688 25.281 1 65.31 313 ILE A N 1
ATOM 2554 C CA . ILE A 1 313 ? -3.752 64.75 26.188 1 65.31 313 ILE A CA 1
ATOM 2555 C C . ILE A 1 313 ? -3.289 64.438 27.609 1 65.31 313 ILE A C 1
ATOM 2557 O O . ILE A 1 313 ? -3.725 65.062 28.562 1 65.31 313 ILE A O 1
ATOM 2561 N N . ASP A 1 314 ? -2.416 63.625 27.734 1 65.56 314 ASP A N 1
ATOM 2562 C CA . ASP A 1 314 ? -1.845 63.281 29.047 1 65.56 314 ASP A CA 1
ATOM 2563 C C . ASP A 1 314 ? -1.139 64.5 29.656 1 65.56 314 ASP A C 1
ATOM 2565 O O . ASP A 1 314 ? -1.292 64.75 30.844 1 65.56 314 ASP A O 1
ATOM 2569 N N . PHE A 1 315 ? -0.413 65.188 28.875 1 72.94 315 PHE A N 1
ATOM 2570 C CA . PHE A 1 315 ? 0.281 66.375 29.281 1 72.94 315 PHE A CA 1
ATOM 2571 C C . PHE A 1 315 ? -0.707 67.438 29.781 1 72.94 315 PHE A C 1
ATOM 2573 O O . PHE A 1 315 ? -0.522 68 30.859 1 72.94 315 PHE A O 1
ATOM 2580 N N . LEU A 1 316 ? -1.809 67.562 29.109 1 69.12 316 LEU A N 1
ATOM 2581 C CA . LEU A 1 316 ? -2.805 68.562 29.438 1 69.12 316 LEU A CA 1
ATOM 2582 C C . LEU A 1 316 ? -3.541 68.25 30.719 1 69.12 316 LEU A C 1
ATOM 2584 O O . LEU A 1 316 ? -3.812 69.125 31.547 1 69.12 316 LEU A O 1
ATOM 2588 N N . MET A 1 317 ? -3.648 67 30.875 1 60.91 317 MET A N 1
ATOM 2589 C CA . MET A 1 317 ? -4.426 66.562 32.031 1 60.91 317 MET A CA 1
ATOM 2590 C C . MET A 1 317 ? -3.605 66.688 33.312 1 60.91 317 MET A C 1
ATOM 2592 O O . MET A 1 317 ? -4.164 66.812 34.406 1 60.91 317 MET A O 1
ATOM 2596 N N . ASN A 1 318 ? -2.328 66.75 33.219 1 64 318 ASN A N 1
ATOM 2597 C CA . ASN A 1 318 ? -1.482 66.75 34.406 1 64 318 ASN A CA 1
ATOM 2598 C C . ASN A 1 318 ? -0.933 68.125 34.688 1 64 318 ASN A C 1
ATOM 2600 O O . ASN A 1 318 ? -0.113 68.312 35.594 1 64 318 ASN A O 1
ATOM 2604 N N . LEU A 1 319 ? -1.424 69.062 33.938 1 69.44 319 LEU A N 1
ATOM 2605 C CA . LEU A 1 319 ? -1.07 70.438 34.219 1 69.44 319 LEU A CA 1
ATOM 2606 C C . LEU A 1 319 ? -1.918 71 35.375 1 69.44 319 LEU A C 1
ATOM 2608 O O . LEU A 1 319 ? -3.104 70.625 35.469 1 69.44 319 LEU A O 1
ATOM 2612 N N . LYS A 1 320 ? -1.255 71.562 36.438 1 64.06 320 LYS A N 1
ATOM 2613 C CA . LYS A 1 320 ? -1.968 72.188 37.562 1 64.06 320 LYS A CA 1
ATOM 2614 C C . LYS A 1 320 ? -1.82 73.688 37.5 1 64.06 320 LYS A C 1
ATOM 2616 O O . LYS A 1 320 ? -0.854 74.25 38.031 1 64.06 320 LYS A O 1
ATOM 2621 N N . PRO A 1 321 ? -2.689 74.5 36.75 1 66.38 321 PRO A N 1
ATOM 2622 C CA . PRO A 1 321 ? -2.562 75.938 36.594 1 66.38 321 PRO A CA 1
ATOM 2623 C C . PRO A 1 321 ? -2.814 76.688 37.875 1 66.38 321 PRO A C 1
ATOM 2625 O O . PRO A 1 321 ? -2.635 77.938 37.906 1 66.38 321 PRO A O 1
ATOM 2628 N N . GLY A 1 322 ? -2.928 76.188 39.062 1 61.56 322 GLY A N 1
ATOM 2629 C CA . GLY A 1 322 ? -3.195 76.938 40.281 1 61.56 322 GLY A CA 1
ATOM 2630 C C . GLY A 1 322 ? -4.512 77.688 40.25 1 61.56 322 GLY A C 1
ATOM 2631 O O . GLY A 1 322 ? -5.559 77.062 39.969 1 61.56 322 GLY A O 1
ATOM 2632 N N . GLU A 1 323 ? -4.453 79.062 40.406 1 59.44 323 GLU A N 1
ATOM 2633 C CA . GLU A 1 323 ? -5.641 79.875 40.469 1 59.44 323 GLU A CA 1
ATOM 2634 C C . GLU A 1 323 ? -6.059 80.375 39.062 1 59.44 323 GLU A C 1
ATOM 2636 O O . GLU A 1 323 ? -7.164 80.875 38.875 1 59.44 323 GLU A O 1
ATOM 2641 N N . GLN A 1 324 ? -5.289 80.062 38.062 1 67.88 324 GLN A N 1
ATOM 2642 C CA . GLN A 1 324 ? -5.598 80.5 36.719 1 67.88 324 GLN A CA 1
ATOM 2643 C C . GLN A 1 324 ? -6.215 79.375 35.906 1 67.88 324 GLN A C 1
ATOM 2645 O O . GLN A 1 324 ? -6.156 78.25 36.281 1 67.88 324 GLN A O 1
ATOM 2650 N N . SER A 1 325 ? -7.016 79.75 34.781 1 67.25 325 SER A N 1
ATOM 2651 C CA . SER A 1 325 ? -7.574 78.812 33.844 1 67.25 325 SER A CA 1
ATOM 2652 C C . SER A 1 325 ? -6.473 78.062 33.125 1 67.25 325 SER A C 1
ATOM 2654 O O . SER A 1 325 ? -5.371 78.562 32.938 1 67.25 325 SER A O 1
ATOM 2656 N N . LEU A 1 326 ? -6.719 76.812 32.719 1 71.75 326 LEU A N 1
ATOM 2657 C CA . LEU A 1 326 ? -5.754 76 31.984 1 71.75 326 LEU A CA 1
ATOM 2658 C C . LEU A 1 326 ? -5.379 76.688 30.672 1 71.75 326 LEU A C 1
ATOM 2660 O O . LEU A 1 326 ? -4.219 76.688 30.25 1 71.75 326 LEU A O 1
ATOM 2664 N N . LYS A 1 327 ? -6.379 77.312 30.062 1 71.44 327 LYS A N 1
ATOM 2665 C CA . LYS A 1 327 ? -6.125 78.062 28.828 1 71.44 327 LYS A CA 1
ATOM 2666 C C . LYS A 1 327 ? -5.102 79.188 29.047 1 71.44 327 LYS A C 1
ATOM 2668 O O . LYS A 1 327 ? -4.117 79.25 28.297 1 71.44 327 LYS A O 1
ATOM 2673 N N . ASN A 1 328 ? -5.41 79.875 30.094 1 76.81 328 ASN A N 1
ATOM 2674 C CA . ASN A 1 328 ? -4.496 81 30.375 1 76.81 328 ASN A CA 1
ATOM 2675 C C . ASN A 1 328 ? -3.107 80.5 30.75 1 76.81 328 ASN A C 1
ATOM 2677 O O . ASN A 1 328 ? -2.096 81.062 30.328 1 76.81 328 ASN A O 1
ATOM 2681 N N . PHE A 1 329 ? -3.162 79.5 31.547 1 81.44 329 PHE A N 1
ATOM 2682 C CA . PHE A 1 329 ? -1.899 78.875 31.953 1 81.44 329 PHE A CA 1
ATOM 2683 C C . PHE A 1 329 ? -1.093 78.438 30.75 1 81.44 329 PHE A C 1
ATOM 2685 O O . PHE A 1 329 ? 0.097 78.75 30.641 1 81.44 329 PHE A O 1
ATOM 2692 N N . LEU A 1 330 ? -1.801 77.875 29.766 1 78.81 330 LEU A N 1
ATOM 2693 C CA . LEU A 1 330 ? -1.13 77.25 28.609 1 78.81 330 LEU A CA 1
ATOM 2694 C C . LEU A 1 330 ? -0.635 78.375 27.656 1 78.81 330 LEU A C 1
ATOM 2696 O O . LEU A 1 330 ? 0.457 78.25 27.094 1 78.81 330 LEU A O 1
ATOM 2700 N N . TYR A 1 331 ? -1.423 79.312 27.516 1 79.19 331 TYR A N 1
ATOM 2701 C CA . TYR A 1 331 ? -1.058 80.375 26.578 1 79.19 331 TYR A CA 1
ATOM 2702 C C . TYR A 1 331 ? 0.022 81.312 27.156 1 79.19 331 TYR A C 1
ATOM 2704 O O . TYR A 1 331 ? 0.819 81.875 26.422 1 79.19 331 TYR A O 1
ATOM 2712 N N . ASN A 1 332 ? 0.139 81.375 28.5 1 82.81 332 ASN A N 1
ATOM 2713 C CA . ASN A 1 332 ? 1.152 82.188 29.141 1 82.81 332 ASN A CA 1
ATOM 2714 C C . ASN A 1 332 ? 2.453 81.438 29.359 1 82.81 332 ASN A C 1
ATOM 2716 O O . ASN A 1 332 ? 3.5 82 29.609 1 82.81 332 ASN A O 1
ATOM 2720 N N . LEU A 1 333 ? 2.26 80.25 29.25 1 84.5 333 LEU A N 1
ATOM 2721 C CA . LEU A 1 333 ? 3.383 79.375 29.609 1 84.5 333 LEU A CA 1
ATOM 2722 C C . LEU A 1 333 ? 4.594 79.688 28.719 1 84.5 333 LEU A C 1
ATOM 2724 O O . LEU A 1 333 ? 5.715 79.812 29.219 1 84.5 333 LEU A O 1
ATOM 2728 N N . PRO A 1 334 ? 4.395 79.875 27.406 1 81.31 334 PRO A N 1
ATOM 2729 C CA . PRO A 1 334 ? 5.574 80.188 26.594 1 81.31 334 PRO A CA 1
ATOM 2730 C C . PRO A 1 334 ? 6.277 81.438 27.016 1 81.31 334 PRO A C 1
ATOM 2732 O O . PRO A 1 334 ? 7.512 81.5 27.031 1 81.31 334 PRO A O 1
ATOM 2735 N N . GLU A 1 335 ? 5.578 82.375 27.438 1 81.25 335 GLU A N 1
ATOM 2736 C CA . GLU A 1 335 ? 6.164 83.625 27.891 1 81.25 335 GLU A CA 1
ATOM 2737 C C . GLU A 1 335 ? 6.863 83.438 29.234 1 81.25 335 GLU A C 1
ATOM 2739 O O . GLU A 1 335 ? 7.949 84 29.453 1 81.25 335 GLU A O 1
ATOM 2744 N N . VAL A 1 336 ? 6.285 82.75 30.094 1 83.38 336 VAL A N 1
ATOM 2745 C CA . VAL A 1 336 ? 6.848 82.5 31.422 1 83.38 336 VAL A CA 1
ATOM 2746 C C . VAL A 1 336 ? 8.156 81.75 31.312 1 83.38 336 VAL A C 1
ATOM 2748 O O . VAL A 1 336 ? 9.094 81.938 32.094 1 83.38 336 VAL A O 1
ATOM 2751 N N . LEU A 1 337 ? 8.219 80.938 30.25 1 83.12 337 LEU A N 1
ATOM 2752 C CA . LEU A 1 337 ? 9.383 80.125 30.109 1 83.12 337 LEU A CA 1
ATOM 2753 C C . LEU A 1 337 ? 10.523 80.812 29.406 1 83.12 337 LEU A C 1
ATOM 2755 O O . LEU A 1 337 ? 11.641 80.312 29.328 1 83.12 337 LEU A O 1
ATOM 2759 N N . THR A 1 338 ? 10.25 81.938 28.922 1 81.06 338 THR A N 1
ATOM 2760 C CA . THR A 1 338 ? 11.297 82.75 28.266 1 81.06 338 THR A CA 1
ATOM 2761 C C . THR A 1 338 ? 12.219 83.375 29.297 1 81.06 338 THR A C 1
ATOM 2763 O O . THR A 1 338 ? 11.758 84 30.25 1 81.06 338 THR A O 1
ATOM 2766 N N . MET A 1 339 ? 13.531 83.062 29.234 1 79.31 339 MET A N 1
ATOM 2767 C CA . MET A 1 339 ? 14.531 83.562 30.172 1 79.31 339 MET A CA 1
ATOM 2768 C C . MET A 1 339 ? 15.367 84.688 29.547 1 79.31 339 MET A C 1
ATOM 2770 O O . MET A 1 339 ? 15.523 84.75 28.328 1 79.31 339 MET A O 1
ATOM 2774 N N . PRO A 1 340 ? 15.711 85.625 30.453 1 74.56 340 PRO A N 1
ATOM 2775 C CA . PRO A 1 340 ? 16.625 86.625 29.969 1 74.56 340 PRO A CA 1
ATOM 2776 C C . PRO A 1 340 ? 17.938 86.062 29.438 1 74.56 340 PRO A C 1
ATOM 2778 O O . PRO A 1 340 ? 18.266 84.938 29.703 1 74.56 340 PRO A O 1
ATOM 2781 N N . ASP A 1 341 ? 18.766 86.812 28.641 1 74.06 341 ASP A N 1
ATOM 2782 C CA . ASP A 1 341 ? 20.047 86.5 28 1 74.06 341 ASP A CA 1
ATOM 2783 C C . ASP A 1 341 ? 21.078 86.062 29.047 1 74.06 341 ASP A C 1
ATOM 2785 O O . ASP A 1 341 ? 21.547 86.875 29.828 1 74.06 341 ASP A O 1
ATOM 2789 N N . VAL A 1 342 ? 21.359 84.75 29.172 1 76.5 342 VAL A N 1
ATOM 2790 C CA . VAL A 1 342 ? 22.281 84.125 30.109 1 76.5 342 VAL A CA 1
ATOM 2791 C C . VAL A 1 342 ? 23.703 84.688 29.859 1 76.5 342 VAL A C 1
ATOM 2793 O O . VAL A 1 342 ? 24.484 84.812 30.781 1 76.5 342 VAL A O 1
ATOM 2796 N N . ASN A 1 343 ? 23.984 85 28.578 1 77.38 343 ASN A N 1
ATOM 2797 C CA . ASN A 1 343 ? 25.312 85.5 28.25 1 77.38 343 ASN A CA 1
ATOM 2798 C C . ASN A 1 343 ? 25.578 86.812 28.922 1 77.38 343 ASN A C 1
ATOM 2800 O O . ASN A 1 343 ? 26.688 87.125 29.375 1 77.38 343 ASN A O 1
ATOM 2804 N N . LYS A 1 344 ? 24.594 87.625 29.047 1 77.06 344 LYS A N 1
ATOM 2805 C CA . LYS A 1 344 ? 24.734 88.938 29.75 1 77.06 344 LYS A CA 1
ATOM 2806 C C . LYS A 1 344 ? 25.031 88.688 31.234 1 77.06 344 LYS A C 1
ATOM 2808 O O . LYS A 1 344 ? 25.844 89.438 31.812 1 77.06 344 LYS A O 1
ATOM 2813 N N . THR A 1 345 ? 24.406 87.75 31.719 1 76.88 345 THR A N 1
ATOM 2814 C CA . THR A 1 345 ? 24.641 87.438 33.125 1 76.88 345 THR A CA 1
ATOM 2815 C C . THR A 1 345 ? 26.062 86.875 33.312 1 76.88 345 THR A C 1
ATOM 2817 O O . THR A 1 345 ? 26.734 87.25 34.312 1 76.88 345 THR A O 1
ATOM 2820 N N . ILE A 1 346 ? 26.531 86.125 32.406 1 76.69 346 ILE A N 1
ATOM 2821 C CA . ILE A 1 346 ? 27.891 85.625 32.469 1 76.69 346 ILE A CA 1
ATOM 2822 C C . ILE A 1 346 ? 28.891 86.812 32.312 1 76.69 346 ILE A C 1
ATOM 2824 O O . ILE A 1 346 ? 29.875 86.875 33.062 1 76.69 346 ILE A O 1
ATOM 2828 N N . GLU A 1 347 ? 28.578 87.688 31.469 1 79 347 GLU A N 1
ATOM 2829 C CA . GLU A 1 347 ? 29.438 88.875 31.281 1 79 347 GLU A CA 1
ATOM 2830 C C . GLU A 1 347 ? 29.5 89.688 32.562 1 79 347 GLU A C 1
ATOM 2832 O O . GLU A 1 347 ? 30.578 90.125 32.969 1 79 347 GLU A O 1
ATOM 2837 N N . HIS A 1 348 ? 28.391 89.875 33.094 1 76.25 348 HIS A N 1
ATOM 2838 C CA . HIS A 1 348 ? 28.328 90.625 34.312 1 76.25 348 HIS A CA 1
ATOM 2839 C C . HIS A 1 348 ? 29.016 89.938 35.5 1 76.25 348 HIS A C 1
ATOM 2841 O O . HIS A 1 348 ? 29.672 90.562 36.312 1 76.25 348 HIS A O 1
ATOM 2847 N N . ALA A 1 349 ? 28.906 88.688 35.469 1 74.69 349 ALA A N 1
ATOM 2848 C CA . ALA A 1 349 ? 29.609 87.875 36.5 1 74.69 349 ALA A CA 1
ATOM 2849 C C . ALA A 1 349 ? 31.125 88 36.312 1 74.69 349 ALA A C 1
ATOM 2851 O O . ALA A 1 349 ? 31.859 88.125 37.281 1 74.69 349 ALA A O 1
ATOM 2852 N N . ASN A 1 350 ? 31.531 88.062 35.156 1 74.56 350 ASN A N 1
ATOM 2853 C CA . ASN A 1 350 ? 32.969 88.25 34.875 1 74.56 350 ASN A CA 1
ATOM 2854 C C . ASN A 1 350 ? 33.438 89.625 35.281 1 74.56 350 ASN A C 1
ATOM 2856 O O . ASN A 1 350 ? 34.562 89.75 35.781 1 74.56 350 ASN A O 1
ATOM 2860 N N . LYS A 1 351 ? 32.656 90.625 35.188 1 71.88 351 LYS A N 1
ATOM 2861 C CA . LYS A 1 351 ? 33.031 91.938 35.594 1 71.88 351 LYS A CA 1
ATOM 2862 C C . LYS A 1 351 ? 33.188 92.062 37.125 1 71.88 351 LYS A C 1
ATOM 2864 O O . LYS A 1 351 ? 34.031 92.75 37.625 1 71.88 351 LYS A O 1
ATOM 2869 N N . ILE A 1 352 ? 32.406 91.25 37.688 1 70.5 352 ILE A N 1
ATOM 2870 C CA . ILE A 1 352 ? 32.531 91.188 39.156 1 70.5 352 ILE A CA 1
ATOM 2871 C C . ILE A 1 352 ? 33.844 90.562 39.562 1 70.5 352 ILE A C 1
ATOM 2873 O O . ILE A 1 352 ? 34.531 91.062 40.469 1 70.5 352 ILE A O 1
ATOM 2877 N N . ILE A 1 353 ? 34.281 89.562 38.844 1 70.5 353 ILE A N 1
ATOM 2878 C CA . ILE A 1 353 ? 35.562 88.938 39.094 1 70.5 353 ILE A CA 1
ATOM 2879 C C . ILE A 1 353 ? 36.688 89.875 38.844 1 70.5 353 ILE A C 1
ATOM 2881 O O . ILE A 1 353 ? 37.656 89.938 39.594 1 70.5 353 ILE A O 1
ATOM 2885 N N . HIS A 1 354 ? 36.594 90.625 37.844 1 70.44 354 HIS A N 1
ATOM 2886 C CA . HIS A 1 354 ? 37.625 91.625 37.469 1 70.44 354 HIS A CA 1
ATOM 2887 C C . HIS A 1 354 ? 37.719 92.688 38.531 1 70.44 354 HIS A C 1
ATOM 2889 O O . HIS A 1 354 ? 38.844 93.125 38.906 1 70.44 354 HIS A O 1
ATOM 2895 N N . LEU A 1 355 ? 36.688 93.125 39.031 1 64.94 355 LEU A N 1
ATOM 2896 C CA . LEU A 1 355 ? 36.688 94.125 40.062 1 64.94 355 LEU A CA 1
ATOM 2897 C C . LEU A 1 355 ? 37.344 93.625 41.344 1 64.94 355 LEU A C 1
ATOM 2899 O O . LEU A 1 355 ? 38.156 94.375 41.969 1 64.94 355 LEU A O 1
ATOM 2903 N N . ALA A 1 356 ? 37.094 92.438 41.625 1 63.06 356 ALA A N 1
ATOM 2904 C CA . ALA A 1 356 ? 37.719 91.812 42.781 1 63.06 356 ALA A CA 1
ATOM 2905 C C . ALA A 1 356 ? 39.219 91.75 42.625 1 63.06 356 ALA A C 1
ATOM 2907 O O . ALA A 1 356 ? 39.969 92 43.562 1 63.06 356 ALA A O 1
ATOM 2908 N N . SER A 1 357 ? 39.625 91.5 41.406 1 66.56 357 SER A N 1
ATOM 2909 C CA . SER A 1 357 ? 41.031 91.438 41.125 1 66.56 357 SER A CA 1
ATOM 2910 C C . SER A 1 357 ? 41.688 92.812 41.281 1 66.56 357 SER A C 1
ATOM 2912 O O . SER A 1 357 ? 42.781 92.938 41.812 1 66.56 357 SER A O 1
ATOM 2914 N N . ILE A 1 358 ? 41 93.875 41 1 65.06 358 ILE A N 1
ATOM 2915 C CA . ILE A 1 358 ? 41.531 95.188 41.094 1 65.06 358 ILE A CA 1
ATOM 2916 C C . ILE A 1 358 ? 41.625 95.625 42.594 1 65.06 358 ILE A C 1
ATOM 2918 O O . ILE A 1 358 ? 42.656 96.188 43 1 65.06 358 ILE A O 1
ATOM 2922 N N . ILE A 1 359 ? 40.688 95.188 43.25 1 64.56 359 ILE A N 1
ATOM 2923 C CA . ILE A 1 359 ? 40.688 95.5 44.656 1 64.56 359 ILE A CA 1
ATOM 2924 C C . ILE A 1 359 ? 41.844 94.75 45.344 1 64.56 359 ILE A C 1
ATOM 2926 O O . ILE A 1 359 ? 42.562 95.312 46.188 1 64.56 359 ILE A O 1
ATOM 2930 N N . SER A 1 360 ? 42.062 93.562 44.906 1 63.12 360 SER A N 1
ATOM 2931 C CA . SER A 1 360 ? 43.156 92.75 45.469 1 63.12 360 SER A CA 1
ATOM 2932 C C . SER A 1 360 ? 44.531 93.375 45.125 1 63.12 360 SER A C 1
ATOM 2934 O O . SER A 1 360 ? 45.406 93.438 45.969 1 63.12 360 SER A O 1
ATOM 2936 N N . GLU A 1 361 ? 44.594 93.938 43.969 1 63.5 361 GLU A N 1
ATOM 2937 C CA . GLU A 1 361 ? 45.844 94.562 43.531 1 63.5 361 GLU A CA 1
ATOM 2938 C C . GLU A 1 361 ? 46.094 95.812 44.312 1 63.5 361 GLU A C 1
ATOM 2940 O O . GLU A 1 361 ? 47.25 96.125 44.719 1 63.5 361 GLU A O 1
ATOM 2945 N N . PHE A 1 362 ? 45.062 96.438 44.625 1 62.59 362 PHE A N 1
ATOM 2946 C CA . PHE A 1 362 ? 45.219 97.688 45.375 1 62.59 362 PHE A CA 1
ATOM 2947 C C . PHE A 1 362 ? 45.531 97.438 46.844 1 62.59 362 PHE A C 1
ATOM 2949 O O . PHE A 1 362 ? 46.375 98.125 47.406 1 62.59 362 PHE A O 1
ATOM 2956 N N . THR A 1 363 ? 44.969 96.5 47.344 1 59.62 363 THR A N 1
ATOM 2957 C CA . THR A 1 363 ? 45.219 96.188 48.75 1 59.62 363 THR A CA 1
ATOM 2958 C C . THR A 1 363 ? 46.625 95.562 48.938 1 59.62 363 THR A C 1
ATOM 2960 O O . THR A 1 363 ? 47.281 95.812 49.938 1 59.62 363 THR A O 1
ATOM 2963 N N . LEU A 1 364 ? 47.125 94.875 48.031 1 57.88 364 LEU A N 1
ATOM 2964 C CA . LEU A 1 364 ? 48.469 94.375 48.062 1 57.88 364 LEU A CA 1
ATOM 2965 C C . LEU A 1 364 ? 49.5 95.438 47.906 1 57.88 364 LEU A C 1
ATOM 2967 O O . LEU A 1 364 ? 50.562 95.438 48.531 1 57.88 364 LEU A O 1
ATOM 2971 N N . SER A 1 365 ? 49.156 96.375 47.094 1 57.94 365 SER A N 1
ATOM 2972 C CA . SER A 1 365 ? 50.125 97.438 46.844 1 57.94 365 SER A CA 1
ATOM 2973 C C . SER A 1 365 ? 50.219 98.375 48.031 1 57.94 365 SER A C 1
ATOM 2975 O O . SER A 1 365 ? 51.281 98.875 48.344 1 57.94 365 SER A O 1
ATOM 2977 N N . THR A 1 366 ? 49.188 98.5 48.812 1 54.78 366 THR A N 1
ATOM 2978 C CA . THR A 1 366 ? 49.188 99.375 49.969 1 54.78 366 THR A CA 1
ATOM 2979 C C . THR A 1 366 ? 49.719 98.688 51.219 1 54.78 366 THR A C 1
ATOM 2981 O O . THR A 1 366 ? 50.188 99.312 52.156 1 54.78 366 THR A O 1
ATOM 2984 N N . GLY A 1 367 ? 49.531 97.438 51.344 1 53.66 367 GLY A N 1
ATOM 2985 C CA . GLY A 1 367 ? 50.156 96.688 52.406 1 53.66 367 GLY A CA 1
ATOM 2986 C C . GLY A 1 367 ? 51.656 96.75 52.406 1 53.66 367 GLY A C 1
ATOM 2987 O O . GLY A 1 367 ? 52.312 96.688 53.438 1 53.66 367 GLY A O 1
ATOM 2988 N N . LYS A 1 368 ? 52.375 96.812 51.406 1 52.69 368 LYS A N 1
ATOM 2989 C CA . LYS A 1 368 ? 53.844 96.938 51.375 1 52.69 368 LYS A CA 1
ATOM 2990 C C . LYS A 1 368 ? 54.312 98.312 51.812 1 52.69 368 LYS A C 1
ATOM 2992 O O . LYS A 1 368 ? 55.469 98.5 52.219 1 52.69 368 LYS A O 1
ATOM 2997 N N . LYS A 1 369 ? 53.531 99.375 51.625 1 54.78 369 LYS A N 1
ATOM 2998 C CA . LYS A 1 369 ? 54.062 100.688 51.906 1 54.78 369 LYS A CA 1
ATOM 2999 C C . LYS A 1 369 ? 53.594 101.188 53.281 1 54.78 369 LYS A C 1
ATOM 3001 O O . LYS A 1 369 ? 53.906 102.312 53.688 1 54.78 369 LYS A O 1
ATOM 3006 N N . ASN A 1 370 ? 53.594 100.375 54.312 1 50.78 370 ASN A N 1
ATOM 3007 C CA . ASN A 1 370 ? 53.375 100.688 55.719 1 50.78 370 ASN A CA 1
ATOM 3008 C C . ASN A 1 370 ? 52.312 101.812 55.875 1 50.78 370 ASN A C 1
ATOM 3010 O O . ASN A 1 370 ? 52.531 102.688 56.688 1 50.78 370 ASN A O 1
ATOM 3014 N N . ILE A 1 371 ? 51.281 102 55.062 1 52.75 371 ILE A N 1
ATOM 3015 C CA . ILE A 1 371 ? 50.312 103.125 55.188 1 52.75 371 ILE A CA 1
ATOM 3016 C C . ILE A 1 371 ? 49.219 102.688 56.156 1 52.75 371 ILE A C 1
ATOM 3018 O O . ILE A 1 371 ? 48.75 101.562 56.188 1 52.75 371 ILE A O 1
ATOM 3022 N N . SER A 1 372 ? 48.969 103.5 57.188 1 56.03 372 SER A N 1
ATOM 3023 C CA . SER A 1 372 ? 48.031 103.375 58.312 1 56.03 372 SER A CA 1
ATOM 3024 C C . SER A 1 372 ? 46.656 103 57.844 1 56.03 372 SER A C 1
ATOM 3026 O O . SER A 1 372 ? 46.188 103.438 56.781 1 56.03 372 SER A O 1
ATOM 3028 N N . ASP A 1 373 ? 45.906 102.062 58.406 1 58.28 373 ASP A N 1
ATOM 3029 C CA . ASP A 1 373 ? 44.594 101.438 58.156 1 58.28 373 ASP A CA 1
ATOM 3030 C C . ASP A 1 373 ? 43.531 102.5 57.969 1 58.28 373 ASP A C 1
ATOM 3032 O O . ASP A 1 373 ? 42.531 102.312 57.25 1 58.28 373 ASP A O 1
ATOM 3036 N N . THR A 1 374 ? 43.719 103.688 58.469 1 60.25 374 THR A N 1
ATOM 3037 C CA . THR A 1 374 ? 42.75 104.812 58.5 1 60.25 374 THR A CA 1
ATOM 3038 C C . THR A 1 374 ? 43.062 105.75 57.344 1 60.25 374 THR A C 1
ATOM 3040 O O . THR A 1 374 ? 42.406 106.812 57.188 1 60.25 374 THR A O 1
ATOM 3043 N N . THR A 1 375 ? 44.062 105.562 56.562 1 60.16 375 THR A N 1
ATOM 3044 C CA . THR A 1 375 ? 44.5 106.5 55.531 1 60.16 375 THR A CA 1
ATOM 3045 C C . THR A 1 375 ? 43.562 106.438 54.344 1 60.16 375 THR A C 1
ATOM 3047 O O . THR A 1 375 ? 43.281 105.312 53.812 1 60.16 375 THR A O 1
ATOM 3050 N N . PRO A 1 376 ? 42.969 107.5 53.969 1 62.22 376 PRO A N 1
ATOM 3051 C CA . PRO A 1 376 ? 42.094 107.562 52.781 1 62.22 376 PRO A CA 1
ATOM 3052 C C . PRO A 1 376 ? 42.812 107.25 51.5 1 62.22 376 PRO A C 1
ATOM 3054 O O . PRO A 1 376 ? 44 107.625 51.312 1 62.22 376 PRO A O 1
ATOM 3057 N N . ILE A 1 377 ? 42.438 106.438 50.719 1 63.44 377 ILE A N 1
ATOM 3058 C CA . ILE A 1 377 ? 43.062 106.125 49.438 1 63.44 377 ILE A CA 1
ATOM 3059 C C . ILE A 1 377 ? 43.094 107.312 48.531 1 63.44 377 ILE A C 1
ATOM 3061 O O . ILE A 1 377 ? 42.25 108.25 48.656 1 63.44 377 ILE A O 1
ATOM 3065 N N . GLY A 1 378 ? 44.125 107.75 47.688 1 63.09 378 GLY A N 1
ATOM 3066 C CA . GLY A 1 378 ? 44.25 108.875 46.781 1 63.09 378 GLY A CA 1
ATOM 3067 C C . GLY A 1 378 ? 43.031 109.062 45.906 1 63.09 378 GLY A C 1
ATOM 3068 O O . GLY A 1 378 ? 42.344 108.125 45.562 1 63.09 378 GLY A O 1
ATOM 3069 N N . VAL A 1 379 ? 42.562 110.188 45.594 1 60.69 379 VAL A N 1
ATOM 3070 C CA . VAL A 1 379 ? 41.375 110.625 44.906 1 60.69 379 VAL A CA 1
ATOM 3071 C C . VAL A 1 379 ? 41.25 109.875 43.594 1 60.69 379 VAL A C 1
ATOM 3073 O O . VAL A 1 379 ? 40.125 109.5 43.188 1 60.69 379 VAL A O 1
ATOM 3076 N N . ASN A 1 380 ? 42.344 109.625 42.906 1 62.84 380 ASN A N 1
ATOM 3077 C CA . ASN A 1 380 ? 42.281 108.938 41.625 1 62.84 380 ASN A CA 1
ATOM 3078 C C . ASN A 1 380 ? 41.969 107.438 41.812 1 62.84 380 ASN A C 1
ATOM 3080 O O . ASN A 1 380 ? 41.188 106.875 41.031 1 62.84 380 ASN A O 1
ATOM 3084 N N . SER A 1 381 ? 42.531 106.938 42.812 1 63.16 381 SER A N 1
ATOM 3085 C CA . SER A 1 381 ? 42.281 105.5 43.094 1 63.16 381 SER A CA 1
ATOM 3086 C C . SER A 1 381 ? 40.875 105.312 43.625 1 63.16 381 SER A C 1
ATOM 3088 O O . SER A 1 381 ? 40.219 104.312 43.312 1 63.16 381 SER A O 1
ATOM 3090 N N . GLU A 1 382 ? 40.406 106.188 44.281 1 64 382 GLU A N 1
ATOM 3091 C CA . GLU A 1 382 ? 39.062 106.188 44.781 1 64 382 GLU A CA 1
ATOM 3092 C C . GLU A 1 382 ? 38.031 106.25 43.656 1 64 382 GLU A C 1
ATOM 3094 O O . GLU A 1 382 ? 37.031 105.5 43.688 1 64 382 GLU A O 1
ATOM 3099 N N . ARG A 1 383 ? 38.312 107.062 42.688 1 65.69 383 ARG A N 1
ATOM 3100 C CA . ARG A 1 383 ? 37.406 107.188 41.562 1 65.69 383 ARG A CA 1
ATOM 3101 C C . ARG A 1 383 ? 37.344 105.875 40.781 1 65.69 383 ARG A C 1
ATOM 3103 O O . ARG A 1 383 ? 36.281 105.5 40.312 1 65.69 383 ARG A O 1
ATOM 3110 N N . LYS A 1 384 ? 38.438 105.188 40.656 1 66.44 384 LYS A N 1
ATOM 3111 C CA . LYS A 1 384 ? 38.5 103.938 39.938 1 66.44 384 LYS A CA 1
ATOM 3112 C C . LYS A 1 384 ? 37.719 102.875 40.688 1 66.44 384 LYS A C 1
ATOM 3114 O O . LYS A 1 384 ? 37 102.062 40.062 1 66.44 384 LYS A O 1
ATOM 3119 N N . ILE A 1 385 ? 37.781 102.938 41.844 1 62.88 385 ILE A N 1
ATOM 3120 C CA . ILE A 1 385 ? 37.094 101.938 42.656 1 62.88 385 ILE A CA 1
ATOM 3121 C C . ILE A 1 385 ? 35.594 102.25 42.656 1 62.88 385 ILE A C 1
ATOM 3123 O O . ILE A 1 385 ? 34.781 101.312 42.594 1 62.88 385 ILE A O 1
ATOM 3127 N N . ILE A 1 386 ? 35.312 103.5 42.656 1 65 386 ILE A N 1
ATOM 3128 C CA . ILE A 1 386 ? 33.906 103.875 42.656 1 65 386 ILE A CA 1
ATOM 3129 C C . ILE A 1 386 ? 33.25 103.438 41.344 1 65 386 ILE A C 1
ATOM 3131 O O . ILE A 1 386 ? 32.125 102.938 41.312 1 65 386 ILE A O 1
ATOM 3135 N N . THR A 1 387 ? 34.031 103.688 40.25 1 69.38 387 THR A N 1
ATOM 3136 C CA . THR A 1 387 ? 33.531 103.25 38.938 1 69.38 387 THR A CA 1
ATOM 3137 C C . THR A 1 387 ? 33.312 101.75 38.875 1 69.38 387 THR A C 1
ATOM 3139 O O . THR A 1 387 ? 32.312 101.25 38.344 1 69.38 387 THR A O 1
ATOM 3142 N N . GLN A 1 388 ? 34.156 101 39.469 1 65.94 388 GLN A N 1
ATOM 3143 C CA . GLN A 1 388 ? 34.062 99.562 39.469 1 65.94 388 GLN A CA 1
ATOM 3144 C C . GLN A 1 388 ? 32.938 99.062 40.406 1 65.94 388 GLN A C 1
ATOM 3146 O O . GLN A 1 388 ? 32.281 98.062 40.125 1 65.94 388 GLN A O 1
ATOM 3151 N N . LEU A 1 389 ? 32.75 99.938 41.312 1 63.88 389 LEU A N 1
ATOM 3152 C CA . LEU A 1 389 ? 31.656 99.625 42.219 1 63.88 389 LEU A CA 1
ATOM 3153 C C . LEU A 1 389 ? 30.312 99.812 41.531 1 63.88 389 LEU A C 1
ATOM 3155 O O . LEU A 1 389 ? 29.375 99.062 41.75 1 63.88 389 LEU A O 1
ATOM 3159 N N . ASP A 1 390 ? 30.297 100.812 40.719 1 67.94 390 ASP A N 1
ATOM 3160 C CA . ASP A 1 390 ? 29.078 101.062 39.969 1 67.94 390 ASP A CA 1
ATOM 3161 C C . ASP A 1 390 ? 28.828 99.875 38.969 1 67.94 390 ASP A C 1
ATOM 3163 O O . ASP A 1 390 ? 27.672 99.5 38.781 1 67.94 390 ASP A O 1
ATOM 3167 N N . ASN A 1 391 ? 29.891 99.438 38.438 1 68.75 391 ASN A N 1
ATOM 3168 C CA . ASN A 1 391 ? 29.781 98.312 37.531 1 68.75 391 ASN A CA 1
ATOM 3169 C C . ASN A 1 391 ? 29.344 97 38.281 1 68.75 391 ASN A C 1
ATOM 3171 O O . ASN A 1 391 ? 28.562 96.25 37.75 1 68.75 391 ASN A O 1
ATOM 3175 N N . LEU A 1 392 ? 29.734 97 39.375 1 68.62 392 LEU A N 1
ATOM 3176 C CA . LEU A 1 392 ? 29.375 95.875 40.219 1 68.62 392 LEU A CA 1
ATOM 3177 C C . LEU A 1 392 ? 27.875 95.875 40.562 1 68.62 392 LEU A C 1
ATOM 3179 O O . LEU A 1 392 ? 27.203 94.875 40.531 1 68.62 392 LEU A O 1
ATOM 3183 N N . VAL A 1 393 ? 27.469 97.062 40.875 1 68.69 393 VAL A N 1
ATOM 3184 C CA . VAL A 1 393 ? 26.062 97.188 41.219 1 68.69 393 VAL A CA 1
ATOM 3185 C C . VAL A 1 393 ? 25.188 96.812 40.031 1 68.69 393 VAL A C 1
ATOM 3187 O O . VAL A 1 393 ? 24.172 96.188 40.156 1 68.69 393 VAL A O 1
ATOM 3190 N N . ARG A 1 394 ? 25.625 97.188 38.906 1 72.44 394 ARG A N 1
ATOM 3191 C CA . ARG A 1 394 ? 24.875 96.875 37.719 1 72.44 394 ARG A CA 1
ATOM 3192 C C . ARG A 1 394 ? 24.875 95.375 37.469 1 72.44 394 ARG A C 1
ATOM 3194 O O . ARG A 1 394 ? 23.844 94.812 37.062 1 72.44 394 ARG A O 1
ATOM 3201 N N . ALA A 1 395 ? 25.953 94.75 37.656 1 71.5 395 ALA A N 1
ATOM 3202 C CA . ALA A 1 395 ? 26.078 93.312 37.469 1 71.5 395 ALA A CA 1
ATOM 3203 C C . ALA A 1 395 ? 25.172 92.562 38.438 1 71.5 395 ALA A C 1
ATOM 3205 O O . ALA A 1 395 ? 24.516 91.625 38.062 1 71.5 395 ALA A O 1
ATOM 3206 N N . LEU A 1 396 ? 25.172 93.125 39.594 1 71.31 396 LEU A N 1
ATOM 3207 C CA . LEU A 1 396 ? 24.344 92.5 40.625 1 71.31 396 LEU A CA 1
ATOM 3208 C C . LEU A 1 396 ? 22.875 92.625 40.281 1 71.31 396 LEU A C 1
ATOM 3210 O O . LEU A 1 396 ? 22.078 91.75 40.531 1 71.31 396 LEU A O 1
ATOM 3214 N N . ASN A 1 397 ? 22.609 93.688 39.719 1 75.31 397 ASN A N 1
ATOM 3215 C CA . ASN A 1 397 ? 21.219 93.938 39.312 1 75.31 397 ASN A CA 1
ATOM 3216 C C . ASN A 1 397 ? 20.766 92.938 38.25 1 75.31 397 ASN A C 1
ATOM 3218 O O . ASN A 1 397 ? 19.641 92.438 38.25 1 75.31 397 ASN A O 1
ATOM 3222 N N . ASN A 1 398 ? 21.656 92.625 37.438 1 77.69 398 ASN A N 1
ATOM 3223 C CA . ASN A 1 398 ? 21.359 91.688 36.375 1 77.69 398 ASN A CA 1
ATOM 3224 C C . ASN A 1 398 ? 21.172 90.25 36.938 1 77.69 398 ASN A C 1
ATOM 3226 O O . ASN A 1 398 ? 20.281 89.5 36.5 1 77.69 398 ASN A O 1
ATOM 3230 N N . ILE A 1 399 ? 22 89.938 37.844 1 76 399 ILE A N 1
ATOM 3231 C CA . ILE A 1 399 ? 21.891 88.625 38.469 1 76 399 ILE A CA 1
ATOM 3232 C C . ILE A 1 399 ? 20.578 88.562 39.25 1 76 399 ILE A C 1
ATOM 3234 O O . ILE A 1 399 ? 19.906 87.5 39.219 1 76 399 ILE A O 1
ATOM 3238 N N . HIS A 1 400 ? 20.312 89.688 39.812 1 79.75 400 HIS A N 1
ATOM 3239 C CA . HIS A 1 400 ? 19.062 89.75 40.562 1 79.75 400 HIS A CA 1
ATOM 3240 C C . HIS A 1 400 ? 17.859 89.625 39.656 1 79.75 400 HIS A C 1
ATOM 3242 O O . HIS A 1 400 ? 16.891 88.938 39.969 1 79.75 400 HIS A O 1
ATOM 3248 N N . GLU A 1 401 ? 17.938 90.188 38.562 1 82.12 401 GLU A N 1
ATOM 3249 C CA . GLU A 1 401 ? 16.844 90.125 37.594 1 82.12 401 GLU A CA 1
ATOM 3250 C C . GLU A 1 401 ? 16.656 88.688 37.125 1 82.12 401 GLU A C 1
ATOM 3252 O O . GLU A 1 401 ? 15.523 88.188 37 1 82.12 401 GLU A O 1
ATOM 3257 N N . LEU A 1 402 ? 17.703 88 36.844 1 84.94 402 LEU A N 1
ATOM 3258 C CA . LEU A 1 402 ? 17.625 86.625 36.438 1 84.94 402 LEU A CA 1
ATOM 3259 C C . LEU A 1 402 ? 17.016 85.75 37.531 1 84.94 402 LEU A C 1
ATOM 3261 O O . LEU A 1 402 ? 16.172 84.875 37.25 1 84.94 402 LEU A O 1
ATOM 3265 N N . ARG A 1 403 ? 17.484 86 38.719 1 84.31 403 ARG A N 1
ATOM 3266 C CA . ARG A 1 403 ? 16.938 85.25 39.875 1 84.31 403 ARG A CA 1
ATOM 3267 C C . ARG A 1 403 ? 15.445 85.5 40 1 84.31 403 ARG A C 1
ATOM 3269 O O . ARG A 1 403 ? 14.688 84.5 40.219 1 84.31 403 ARG A O 1
ATOM 3276 N N . GLU A 1 404 ? 15.023 86.688 39.844 1 85.56 404 GLU A N 1
ATOM 3277 C CA . GLU A 1 404 ? 13.602 87 40 1 85.56 404 GLU A CA 1
ATOM 3278 C C . GLU A 1 404 ? 12.773 86.312 38.906 1 85.56 404 GLU A C 1
ATOM 3280 O O . GLU A 1 404 ? 11.68 85.812 39.188 1 85.56 404 GLU A O 1
ATOM 3285 N N . LYS A 1 405 ? 13.219 86.25 37.812 1 88.44 405 LYS A N 1
ATOM 3286 C CA . LYS A 1 405 ? 12.516 85.625 36.688 1 88.44 405 LYS A CA 1
ATOM 3287 C C . LYS A 1 405 ? 12.406 84.062 36.938 1 88.44 405 LYS A C 1
ATOM 3289 O O . LYS A 1 405 ? 11.359 83.5 36.688 1 88.44 405 LYS A O 1
ATOM 3294 N N . ILE A 1 406 ? 13.461 83.562 37.344 1 86.19 406 ILE A N 1
ATOM 3295 C CA . ILE A 1 406 ? 13.461 82.125 37.625 1 86.19 406 ILE A CA 1
ATOM 3296 C C . ILE A 1 406 ? 12.508 81.812 38.781 1 86.19 406 ILE A C 1
ATOM 3298 O O . ILE A 1 406 ? 11.766 80.812 38.75 1 86.19 406 ILE A O 1
ATOM 3302 N N . ASP A 1 407 ? 12.547 82.688 39.75 1 86.75 407 ASP A N 1
ATOM 3303 C CA . ASP A 1 407 ? 11.641 82.5 40.906 1 86.75 407 ASP A CA 1
ATOM 3304 C C . ASP A 1 407 ? 10.18 82.562 40.438 1 86.75 407 ASP A C 1
ATOM 3306 O O . ASP A 1 407 ? 9.352 81.75 40.875 1 86.75 407 ASP A O 1
ATOM 3310 N N . ALA A 1 408 ? 9.914 83.5 39.625 1 87.38 408 ALA A N 1
ATOM 3311 C CA . ALA A 1 408 ? 8.562 83.625 39.094 1 87.38 408 ALA A CA 1
ATOM 3312 C C . ALA A 1 408 ? 8.141 82.375 38.312 1 87.38 408 ALA A C 1
ATOM 3314 O O . ALA A 1 408 ? 6.996 81.938 38.438 1 87.38 408 ALA A O 1
ATOM 3315 N N . GLU A 1 409 ? 8.984 81.812 37.531 1 89.5 409 GLU A N 1
ATOM 3316 C CA . GLU A 1 409 ? 8.711 80.625 36.75 1 89.5 409 GLU A CA 1
ATOM 3317 C C . GLU A 1 409 ? 8.453 79.438 37.656 1 89.5 409 GLU A C 1
ATOM 3319 O O . GLU A 1 409 ? 7.508 78.688 37.438 1 89.5 409 GLU A O 1
ATOM 3324 N N . ILE A 1 410 ? 9.312 79.25 38.625 1 81.38 410 ILE A N 1
ATOM 3325 C CA . ILE A 1 410 ? 9.188 78.125 39.562 1 81.38 410 ILE A CA 1
ATOM 3326 C C . ILE A 1 410 ? 7.824 78.188 40.25 1 81.38 410 ILE A C 1
ATOM 3328 O O . ILE A 1 410 ? 7.141 77.188 40.406 1 81.38 410 ILE A O 1
ATOM 3332 N N . LYS A 1 411 ? 7.465 79.375 40.594 1 83.94 411 LYS A N 1
ATOM 3333 C CA . LYS A 1 411 ? 6.172 79.562 41.219 1 83.94 411 LYS A CA 1
ATOM 3334 C C . LYS A 1 411 ? 5.027 79.25 40.281 1 83.94 411 LYS A C 1
ATOM 3336 O O . LYS A 1 411 ? 4.012 78.688 40.656 1 83.94 411 LYS A O 1
ATOM 3341 N N . TYR A 1 412 ? 5.262 79.625 39.062 1 85.38 412 TYR A N 1
ATOM 3342 C CA . TYR A 1 412 ? 4.238 79.438 38.031 1 85.38 412 TYR A CA 1
ATOM 3343 C C . TYR A 1 412 ? 3.998 78 37.719 1 85.38 412 TYR A C 1
ATOM 3345 O O . TYR A 1 412 ? 2.855 77.562 37.531 1 85.38 412 TYR A O 1
ATOM 3353 N N . ILE A 1 413 ? 5.066 77.125 37.719 1 81.94 413 ILE A N 1
ATOM 3354 C CA . ILE A 1 413 ? 4.93 75.75 37.25 1 81.94 413 ILE A CA 1
ATOM 3355 C C . ILE A 1 413 ? 5.004 74.812 38.406 1 81.94 413 ILE A C 1
ATOM 3357 O O . ILE A 1 413 ? 5.129 73.562 38.219 1 81.94 413 ILE A O 1
ATOM 3361 N N . LYS A 1 414 ? 5.039 75.188 39.594 1 75.56 414 LYS A N 1
ATOM 3362 C CA . LYS A 1 414 ? 5.32 74.438 40.812 1 75.56 414 LYS A CA 1
ATOM 3363 C C . LYS A 1 414 ? 4.414 73.25 40.938 1 75.56 414 LYS A C 1
ATOM 3365 O O . LYS A 1 414 ? 4.875 72.125 41.281 1 75.56 414 LYS A O 1
ATOM 3370 N N . ASP A 1 415 ? 3.188 73.312 40.5 1 69.69 415 ASP A N 1
ATOM 3371 C CA . ASP A 1 415 ? 2.264 72.25 40.781 1 69.69 415 ASP A CA 1
ATOM 3372 C C . ASP A 1 415 ? 2.025 71.375 39.5 1 69.69 415 ASP A C 1
ATOM 3374 O O . ASP A 1 415 ? 1.25 70.438 39.531 1 69.69 415 ASP A O 1
ATOM 3378 N N . SER A 1 416 ? 2.668 71.688 38.469 1 70.25 416 SER A N 1
ATOM 3379 C CA . SER A 1 416 ? 2.461 71 37.219 1 70.25 416 SER A CA 1
ATOM 3380 C C . SER A 1 416 ? 3.443 69.875 37.062 1 70.25 416 SER A C 1
ATOM 3382 O O . SER A 1 416 ? 4.637 70.062 36.844 1 70.25 416 SER A O 1
ATOM 3384 N N . LEU A 1 417 ? 3.029 68.625 37.031 1 69.12 417 LEU A N 1
ATOM 3385 C CA . LEU A 1 417 ? 3.85 67.438 37.062 1 69.12 417 LEU A CA 1
ATOM 3386 C C . LEU A 1 417 ? 4.66 67.312 35.75 1 69.12 417 LEU A C 1
ATOM 3388 O O . LEU A 1 417 ? 5.848 67 35.812 1 69.12 417 LEU A O 1
ATOM 3392 N N . PRO A 1 418 ? 4.074 67.562 34.625 1 68.56 418 PRO A N 1
ATOM 3393 C CA . PRO A 1 418 ? 4.852 67.375 33.375 1 68.56 418 PRO A CA 1
ATOM 3394 C C . PRO A 1 418 ? 6.043 68.312 33.281 1 68.56 418 PRO A C 1
ATOM 3396 O O . PRO A 1 418 ? 6.98 68.062 32.531 1 68.56 418 PRO A O 1
ATOM 3399 N N . LEU A 1 419 ? 5.957 69.312 34.094 1 77.56 419 LEU A N 1
ATOM 3400 C CA . LEU A 1 419 ? 7.012 70.312 34.031 1 77.56 419 LEU A CA 1
ATOM 3401 C C . LEU A 1 419 ? 7.953 70.188 35.25 1 77.56 419 LEU A C 1
ATOM 3403 O O . LEU A 1 419 ? 8.719 71.125 35.531 1 77.56 419 LEU A O 1
ATOM 3407 N N . GLN A 1 420 ? 7.918 69.188 35.844 1 75.19 420 GLN A N 1
ATOM 3408 C CA . GLN A 1 420 ? 8.68 68.938 37.094 1 75.19 420 GLN A CA 1
ATOM 3409 C C . GLN A 1 420 ? 10.18 68.938 36.812 1 75.19 420 GLN A C 1
ATOM 3411 O O . GLN A 1 420 ? 10.969 69.5 37.562 1 75.19 420 GLN A O 1
ATOM 3416 N N . ASN A 1 421 ? 10.523 68.312 35.719 1 75.88 421 ASN A N 1
ATOM 3417 C CA . ASN A 1 421 ? 11.945 68.25 35.375 1 75.88 421 ASN A CA 1
ATOM 3418 C C . ASN A 1 421 ? 12.5 69.688 35.125 1 75.88 421 ASN A C 1
ATOM 3420 O O . ASN A 1 421 ? 13.617 70 35.531 1 75.88 421 ASN A O 1
ATOM 3424 N N . LEU A 1 422 ? 11.688 70.438 34.469 1 80.12 422 LEU A N 1
ATOM 3425 C CA . LEU A 1 422 ? 12.094 71.812 34.219 1 80.12 422 LEU A CA 1
ATOM 3426 C C . LEU A 1 422 ? 12.188 72.562 35.531 1 80.12 422 LEU A C 1
ATOM 3428 O O . LEU A 1 422 ? 13.156 73.312 35.781 1 80.12 422 LEU A O 1
ATOM 3432 N N . ARG A 1 423 ? 11.359 72.375 36.469 1 80.75 423 ARG A N 1
ATOM 3433 C CA . ARG A 1 423 ? 11.344 73 37.781 1 80.75 423 ARG A CA 1
ATOM 3434 C C . ARG A 1 423 ? 12.57 72.688 38.594 1 80.75 423 ARG A C 1
ATOM 3436 O O . ARG A 1 423 ? 13.203 73.5 39.188 1 80.75 423 ARG A O 1
ATOM 3443 N N . PHE A 1 424 ? 12.922 71.438 38.531 1 78.12 424 PHE A N 1
ATOM 3444 C CA . PHE A 1 424 ? 14.07 70.938 39.281 1 78.12 424 PHE A CA 1
ATOM 3445 C C . PHE A 1 424 ? 15.352 71.625 38.781 1 78.12 424 PHE A C 1
ATOM 3447 O O . PHE A 1 424 ? 16.203 72 39.594 1 78.12 424 PHE A O 1
ATOM 3454 N N . LYS A 1 425 ? 15.43 71.688 37.531 1 77.25 425 LYS A N 1
ATOM 3455 C CA . LYS A 1 425 ? 16.625 72.312 36.969 1 77.25 425 LYS A CA 1
ATOM 3456 C C . LYS A 1 425 ? 16.688 73.812 37.312 1 77.25 425 LYS A C 1
ATOM 3458 O O . LYS A 1 425 ? 17.75 74.312 37.625 1 77.25 425 LYS A O 1
ATOM 3463 N N . ASP A 1 426 ? 15.555 74.438 37.25 1 82.38 426 ASP A N 1
ATOM 3464 C CA . ASP A 1 426 ? 15.477 75.875 37.562 1 82.38 426 ASP A CA 1
ATOM 3465 C C . ASP A 1 426 ? 15.695 76.125 39.062 1 82.38 426 ASP A C 1
ATOM 3467 O O . ASP A 1 426 ? 16.328 77.062 39.438 1 82.38 426 ASP A O 1
ATOM 3471 N N . GLU A 1 427 ? 15.266 75.25 39.906 1 78.88 427 GLU A N 1
ATOM 3472 C CA . GLU A 1 427 ? 15.453 75.375 41.344 1 78.88 427 GLU A CA 1
ATOM 3473 C C . GLU A 1 427 ? 16.938 75.312 41.719 1 78.88 427 GLU A C 1
ATOM 3475 O O . GLU A 1 427 ? 17.391 76 42.594 1 78.88 427 GLU A O 1
ATOM 3480 N N . TYR A 1 428 ? 17.594 74.5 41.031 1 77.06 428 TYR A N 1
ATOM 3481 C CA . TYR A 1 428 ? 19.031 74.375 41.25 1 77.06 428 TYR A CA 1
ATOM 3482 C C . TYR A 1 428 ? 19.75 75.688 41.031 1 77.06 428 TYR A C 1
ATOM 3484 O O . TYR A 1 428 ? 20.5 76.125 41.906 1 77.06 428 TYR A O 1
ATOM 3492 N N . ILE A 1 429 ? 19.484 76.312 39.938 1 78.94 429 ILE A N 1
ATOM 3493 C CA . ILE A 1 429 ? 20.141 77.562 39.625 1 78.94 429 ILE A CA 1
ATOM 3494 C C . ILE A 1 429 ? 19.594 78.688 40.5 1 78.94 429 ILE A C 1
ATOM 3496 O O . ILE A 1 429 ? 20.328 79.562 40.906 1 78.94 429 ILE A O 1
ATOM 3500 N N . HIS A 1 430 ? 18.359 78.625 40.844 1 83.31 430 HIS A N 1
ATOM 3501 C CA . HIS A 1 430 ? 17.75 79.562 41.719 1 83.31 430 HIS A CA 1
ATOM 3502 C C . HIS A 1 430 ? 18.453 79.625 43.062 1 83.31 430 HIS A C 1
ATOM 3504 O O . HIS A 1 430 ? 18.688 80.688 43.625 1 83.31 430 HIS A O 1
ATOM 3510 N N . ASN A 1 431 ? 18.859 78.5 43.625 1 77.25 431 ASN A N 1
ATOM 3511 C CA . ASN A 1 431 ? 19.562 78.438 44.906 1 77.25 431 ASN A CA 1
ATOM 3512 C C . ASN A 1 431 ? 20.953 79.062 44.812 1 77.25 431 ASN A C 1
ATOM 3514 O O . ASN A 1 431 ? 21.375 79.75 45.75 1 77.25 431 ASN A O 1
ATOM 3518 N N . ILE A 1 432 ? 21.562 78.875 43.781 1 73.75 432 ILE A N 1
ATOM 3519 C CA . ILE A 1 432 ? 22.875 79.438 43.594 1 73.75 432 ILE A CA 1
ATOM 3520 C C . ILE A 1 432 ? 22.781 80.938 43.5 1 73.75 432 ILE A C 1
ATOM 3522 O O . ILE A 1 432 ? 23.531 81.688 44.156 1 73.75 432 ILE A O 1
ATOM 3526 N N . LEU A 1 433 ? 21.781 81.438 42.781 1 80.25 433 LEU A N 1
ATOM 3527 C CA . LEU A 1 433 ? 21.594 82.875 42.594 1 80.25 433 LEU A CA 1
ATOM 3528 C C . LEU A 1 433 ? 21.156 83.5 43.906 1 80.25 433 LEU A C 1
ATOM 3530 O O . LEU A 1 433 ? 21.562 84.625 44.188 1 80.25 433 LEU A O 1
ATOM 3534 N N . LYS A 1 434 ? 20.422 82.875 44.688 1 77.5 434 LYS A N 1
ATOM 3535 C CA . LYS A 1 434 ? 19.938 83.375 45.969 1 77.5 434 LYS A CA 1
ATOM 3536 C C . LYS A 1 434 ? 21.094 83.625 46.938 1 77.5 434 LYS A C 1
ATOM 3538 O O . LYS A 1 434 ? 21.141 84.625 47.656 1 77.5 434 LYS A O 1
ATOM 3543 N N . GLN A 1 435 ? 21.953 82.75 46.938 1 70.88 435 GLN A N 1
ATOM 3544 C CA . GLN A 1 435 ? 23.125 82.875 47.781 1 70.88 435 GLN A CA 1
ATOM 3545 C C . GLN A 1 435 ? 23.984 84.062 47.406 1 70.88 435 GLN A C 1
ATOM 3547 O O . GLN A 1 435 ? 24.484 84.812 48.281 1 70.88 435 GLN A O 1
ATOM 3552 N N . ILE A 1 436 ? 24.047 84.312 46.219 1 72.75 436 ILE A N 1
ATOM 3553 C CA . ILE A 1 436 ? 24.859 85.438 45.719 1 72.75 436 ILE A CA 1
ATOM 3554 C C . ILE A 1 436 ? 24.172 86.75 46.062 1 72.75 436 ILE A C 1
ATOM 3556 O O . ILE A 1 436 ? 24.812 87.688 46.531 1 72.75 436 ILE A O 1
ATOM 3560 N N . ASP A 1 437 ? 22.891 86.75 45.875 1 70 437 ASP A N 1
ATOM 3561 C CA . ASP A 1 437 ? 22.094 87.938 46.125 1 70 437 ASP A CA 1
ATOM 3562 C C . ASP A 1 437 ? 22.141 88.375 47.594 1 70 437 ASP A C 1
ATOM 3564 O O . ASP A 1 437 ? 22.422 89.5 47.906 1 70 437 ASP A O 1
ATOM 3568 N N . ASP A 1 438 ? 21.938 87.562 48.5 1 67.44 438 ASP A N 1
ATOM 3569 C CA . ASP A 1 438 ? 21.875 87.875 49.938 1 67.44 438 ASP A CA 1
ATOM 3570 C C . ASP A 1 438 ? 23.219 88.375 50.469 1 67.44 438 ASP A C 1
ATOM 3572 O O . ASP A 1 438 ? 23.281 89.375 51.188 1 67.44 438 ASP A O 1
ATOM 3576 N N . ASP A 1 439 ? 24.203 87.812 50.094 1 65.19 439 ASP A N 1
ATOM 3577 C CA . ASP A 1 439 ? 25.516 88.125 50.625 1 65.19 439 ASP A CA 1
ATOM 3578 C C . ASP A 1 439 ? 26.047 89.438 50.031 1 65.19 439 ASP A C 1
ATOM 3580 O O . ASP A 1 439 ? 26.609 90.25 50.75 1 65.19 439 ASP A O 1
ATOM 3584 N N . PHE A 1 440 ? 25.688 89.625 48.812 1 63.38 440 PHE A N 1
ATOM 3585 C CA . PHE A 1 440 ? 26.297 90.75 48.125 1 63.38 440 PHE A CA 1
ATOM 3586 C C . PHE A 1 440 ? 25.531 92 48.406 1 63.38 440 PHE A C 1
ATOM 3588 O O . PHE A 1 440 ? 26.125 93.062 48.625 1 63.38 440 PHE A O 1
ATOM 3595 N N . TYR A 1 441 ? 24.266 92 48.594 1 63.31 441 TYR A N 1
ATOM 3596 C CA . TYR A 1 441 ? 23.484 93.188 48.875 1 63.31 441 TYR A CA 1
ATOM 3597 C C . TYR A 1 441 ? 23.812 93.75 50.25 1 63.31 441 TYR A C 1
ATOM 3599 O O . TYR A 1 441 ? 23.891 94.938 50.438 1 63.31 441 TYR A O 1
ATOM 3607 N N . ASN A 1 442 ? 24.172 92.875 51.062 1 66.44 442 ASN A N 1
ATOM 3608 C CA . ASN A 1 442 ? 24.562 93.312 52.406 1 66.44 442 ASN A CA 1
ATOM 3609 C C . ASN A 1 442 ? 25.875 94.125 52.375 1 66.44 442 ASN A C 1
ATOM 3611 O O . ASN A 1 442 ? 26.016 95.125 53 1 66.44 442 ASN A O 1
ATOM 3615 N N . VAL A 1 443 ? 26.734 93.625 51.5 1 62.19 443 VAL A N 1
ATOM 3616 C CA . VAL A 1 443 ? 28.047 94.25 51.438 1 62.19 443 VAL A CA 1
ATOM 3617 C C . VAL A 1 443 ? 27.953 95.625 50.719 1 62.19 443 VAL A C 1
ATOM 3619 O O . VAL A 1 443 ? 28.516 96.625 51.156 1 62.19 443 VAL A O 1
ATOM 3622 N N . ILE A 1 444 ? 27.094 95.688 49.719 1 61.47 444 ILE A N 1
ATOM 3623 C CA . ILE A 1 444 ? 27 96.875 48.906 1 61.47 444 ILE A CA 1
ATOM 3624 C C . ILE A 1 444 ? 26.188 97.938 49.625 1 61.47 444 ILE A C 1
ATOM 3626 O O . ILE A 1 444 ? 26.5 99.125 49.562 1 61.47 444 ILE A O 1
ATOM 3630 N N . ASP A 1 445 ? 25.266 97.5 50.438 1 65.75 445 ASP A N 1
ATOM 3631 C CA . ASP A 1 445 ? 24.484 98.438 51.219 1 65.75 445 ASP A CA 1
ATOM 3632 C C . ASP A 1 445 ? 25.375 99.188 52.25 1 65.75 445 ASP A C 1
ATOM 3634 O O . ASP A 1 445 ? 25.234 100.375 52.469 1 65.75 445 ASP A O 1
ATOM 3638 N N . HIS A 1 446 ? 26.344 98.5 52.688 1 64.5 446 HIS A N 1
ATOM 3639 C CA . HIS A 1 446 ? 27.266 99.062 53.656 1 64.5 446 HIS A CA 1
ATOM 3640 C C . HIS A 1 446 ? 28.203 100.062 52.969 1 64.5 446 HIS A C 1
ATOM 3642 O O . HIS A 1 446 ? 28.453 101.125 53.5 1 64.5 446 HIS A O 1
ATOM 3648 N N . ILE A 1 447 ? 28.531 99.75 51.75 1 61.06 447 ILE A N 1
ATOM 3649 C CA . ILE A 1 447 ? 29.453 100.562 51.031 1 61.06 447 ILE A CA 1
ATOM 3650 C C . ILE A 1 447 ? 28.734 101.812 50.531 1 61.06 447 ILE A C 1
ATOM 3652 O O . ILE A 1 447 ? 29.266 102.938 50.594 1 61.06 447 ILE A O 1
ATOM 3656 N N . GLN A 1 448 ? 27.5 101.688 50.188 1 63.16 448 GLN A N 1
ATOM 3657 C CA . GLN A 1 448 ? 26.719 102.812 49.719 1 63.16 448 GLN A CA 1
ATOM 3658 C C . GLN A 1 448 ? 26.359 103.75 50.844 1 63.16 448 GLN A C 1
ATOM 3660 O O . GLN A 1 448 ? 26.391 105 50.656 1 63.16 448 GLN A O 1
ATOM 3665 N N . LYS A 1 449 ? 26.156 103.25 51.969 1 67.81 449 LYS A N 1
ATOM 3666 C CA . LYS A 1 449 ? 25.922 104.125 53.125 1 67.81 449 LYS A CA 1
ATOM 3667 C C . LYS A 1 449 ? 27.156 104.938 53.5 1 67.81 449 LYS A C 1
ATOM 3669 O O . LYS A 1 449 ? 27.062 106.125 53.844 1 67.81 449 LYS A O 1
ATOM 3674 N N . ASP A 1 450 ? 28.266 104.312 53.25 1 61.28 450 ASP A N 1
ATOM 3675 C CA . ASP A 1 450 ? 29.5 105.062 53.531 1 61.28 450 ASP A CA 1
ATOM 3676 C C . ASP A 1 450 ? 29.766 106.125 52.5 1 61.28 450 ASP A C 1
ATOM 3678 O O . ASP A 1 450 ? 30.25 107.188 52.844 1 61.28 450 ASP A O 1
ATOM 3682 N N . LYS A 1 451 ? 29.344 105.875 51.281 1 61.31 451 LYS A N 1
ATOM 3683 C CA . LYS A 1 451 ? 29.484 106.875 50.219 1 61.31 451 LYS A CA 1
ATOM 3684 C C . LYS A 1 451 ? 28.547 108.062 50.406 1 61.31 451 LYS A C 1
ATOM 3686 O O . LYS A 1 451 ? 28.953 109.188 50.219 1 61.31 451 LYS A O 1
ATOM 3691 N N . ASP A 1 452 ? 27.391 107.812 50.844 1 64.75 452 ASP A N 1
ATOM 3692 C CA . ASP A 1 452 ? 26.422 108.875 51.062 1 64.75 452 ASP A CA 1
ATOM 3693 C C . ASP A 1 452 ? 26.812 109.75 52.219 1 64.75 452 ASP A C 1
ATOM 3695 O O . ASP A 1 452 ? 26.562 110.938 52.219 1 64.75 452 ASP A O 1
ATOM 3699 N N . ASN A 1 453 ? 27.516 109.188 53.156 1 65.62 453 ASN A N 1
ATOM 3700 C CA . ASN A 1 453 ? 27.969 110 54.312 1 65.62 453 ASN A CA 1
ATOM 3701 C C . ASN A 1 453 ? 29.344 110.562 54.094 1 65.62 453 ASN A C 1
ATOM 3703 O O . ASN A 1 453 ? 29.953 111.125 55 1 65.62 453 ASN A O 1
ATOM 3707 N N . ALA A 1 454 ? 29.812 110.562 52.812 1 61.03 454 ALA A N 1
ATOM 3708 C CA . ALA A 1 454 ? 31.078 111.188 52.375 1 61.03 454 ALA A CA 1
ATOM 3709 C C . ALA A 1 454 ? 32.219 110.688 53.25 1 61.03 454 ALA A C 1
ATOM 3711 O O . ALA A 1 454 ? 33.094 111.438 53.656 1 61.03 454 ALA A O 1
ATOM 3712 N N . VAL A 1 455 ? 32.25 109.562 53.656 1 64.12 455 VAL A N 1
ATOM 3713 C CA . VAL A 1 455 ? 33.344 109 54.438 1 64.12 455 VAL A CA 1
ATOM 3714 C C . VAL A 1 455 ? 34.438 108.438 53.469 1 64.12 455 VAL A C 1
ATOM 3716 O O . VAL A 1 455 ? 34.125 107.75 52.5 1 64.12 455 VAL A O 1
ATOM 3719 N N . PRO A 1 456 ? 35.594 108.938 53.469 1 62.12 456 PRO A N 1
ATOM 3720 C CA . PRO A 1 456 ? 36.688 108.438 52.594 1 62.12 456 PRO A CA 1
ATOM 3721 C C . PRO A 1 456 ? 36.906 106.938 52.656 1 62.12 456 PRO A C 1
ATOM 3723 O O . PRO A 1 456 ? 36.812 106.375 53.75 1 62.12 456 PRO A O 1
ATOM 3726 N N . ILE A 1 457 ? 37.031 106.25 51.562 1 63.16 457 ILE A N 1
ATOM 3727 C CA . ILE A 1 457 ? 37.312 104.812 51.469 1 63.16 457 ILE A CA 1
ATOM 3728 C C . ILE A 1 457 ? 38.688 104.562 52.062 1 63.16 457 ILE A C 1
ATOM 3730 O O . ILE A 1 457 ? 39.688 105.062 51.594 1 63.16 457 ILE A O 1
ATOM 3734 N N . THR A 1 458 ? 38.688 103.938 53.188 1 65.88 458 THR A N 1
ATOM 3735 C CA . THR A 1 458 ? 39.938 103.625 53.844 1 65.88 458 THR A CA 1
ATOM 3736 C C . THR A 1 458 ? 40.469 102.312 53.406 1 65.88 458 THR A C 1
ATOM 3738 O O . THR A 1 458 ? 39.75 101.5 52.812 1 65.88 458 THR A O 1
ATOM 3741 N N . ILE A 1 459 ? 41.625 102 53.531 1 62 459 ILE A N 1
ATOM 3742 C CA . ILE A 1 459 ? 42.281 100.75 53.188 1 62 459 ILE A CA 1
ATOM 3743 C C . ILE A 1 459 ? 41.625 99.625 53.969 1 62 459 ILE A C 1
ATOM 3745 O O . ILE A 1 459 ? 41.438 98.5 53.469 1 62 459 ILE A O 1
ATOM 3749 N N . SER A 1 460 ? 41.125 100 55.156 1 64.12 460 SER A N 1
ATOM 3750 C CA . SER A 1 460 ? 40.438 99 55.969 1 64.12 460 SER A CA 1
ATOM 3751 C C . SER A 1 460 ? 39.094 98.625 55.406 1 64.12 460 SER A C 1
ATOM 3753 O O . SER A 1 460 ? 38.688 97.438 55.438 1 64.12 460 SER A O 1
ATOM 3755 N N . GLY A 1 461 ? 38.469 99.5 54.906 1 62.72 461 GLY A N 1
ATOM 3756 C CA . GLY A 1 461 ? 37.188 99.25 54.281 1 62.72 461 GLY A CA 1
ATOM 3757 C C . GLY A 1 461 ? 37.281 98.438 53 1 62.72 461 GLY A C 1
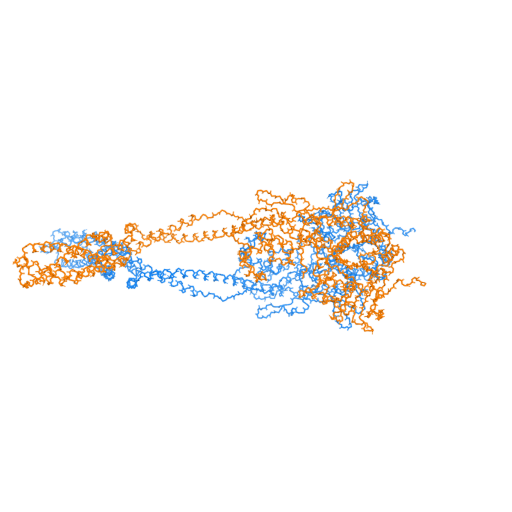ATOM 3758 O O . GLY A 1 461 ? 36.438 97.562 52.781 1 62.72 461 GLY A O 1
ATOM 3759 N N . LEU A 1 462 ? 38.281 98.688 52.281 1 63.59 462 LEU A N 1
ATOM 3760 C CA . LEU A 1 462 ? 38.531 97.938 51.062 1 63.59 462 LEU A CA 1
ATOM 3761 C C . LEU A 1 462 ? 38.938 96.5 51.375 1 63.59 462 LEU A C 1
ATOM 3763 O O . LEU A 1 462 ? 38.531 95.562 50.688 1 63.59 462 LEU A O 1
ATOM 3767 N N . ASN A 1 463 ? 39.625 96.375 52.438 1 62.72 463 ASN A N 1
ATOM 3768 C CA . ASN A 1 463 ? 40.031 95.062 52.875 1 62.72 463 ASN A CA 1
ATOM 3769 C C . ASN A 1 463 ? 38.812 94.25 53.375 1 62.72 463 ASN A C 1
ATOM 3771 O O . ASN A 1 463 ? 38.719 93.062 53.125 1 62.72 463 ASN A O 1
ATOM 3775 N N . ALA A 1 464 ? 37.969 94.875 54 1 63.44 464 ALA A N 1
ATOM 3776 C CA . ALA A 1 464 ? 36.75 94.25 54.469 1 63.44 464 ALA A CA 1
ATOM 3777 C C . ALA A 1 464 ? 35.844 93.812 53.312 1 63.44 464 ALA A C 1
ATOM 3779 O O . ALA A 1 464 ? 35.281 92.75 53.312 1 63.44 464 ALA A O 1
ATOM 3780 N N . LEU A 1 465 ? 35.875 94.625 52.281 1 63.19 465 LEU A N 1
ATOM 3781 C CA . LEU A 1 465 ? 35.125 94.312 51.094 1 63.19 465 LEU A CA 1
ATOM 3782 C C . LEU A 1 465 ? 35.75 93.125 50.344 1 63.19 465 LEU A C 1
ATOM 3784 O O . LEU A 1 465 ? 35.031 92.25 49.875 1 63.19 465 LEU A O 1
ATOM 3788 N N . LYS A 1 466 ? 36.938 93.125 50.312 1 62.84 466 LYS A N 1
ATOM 3789 C CA . LYS A 1 466 ? 37.688 92.062 49.688 1 62.84 466 LYS A CA 1
ATOM 3790 C C . LYS A 1 466 ? 37.406 90.75 50.375 1 62.84 466 LYS A C 1
ATOM 3792 O O . LYS A 1 466 ? 37.188 89.688 49.719 1 62.84 466 LYS A O 1
ATOM 3797 N N . ASN A 1 467 ? 37.406 90.75 51.719 1 64.06 467 ASN A N 1
ATOM 3798 C CA . ASN A 1 467 ? 37.25 89.562 52.469 1 64.06 467 ASN A CA 1
ATOM 3799 C C . ASN A 1 467 ? 35.812 89 52.375 1 64.06 467 ASN A C 1
ATOM 3801 O O . ASN A 1 467 ? 35.594 87.812 52.25 1 64.06 467 ASN A O 1
ATOM 3805 N N . ASN A 1 468 ? 34.906 89.875 52.25 1 61.62 468 ASN A N 1
ATOM 3806 C CA . ASN A 1 468 ? 33.5 89.5 52.156 1 61.62 468 ASN A CA 1
ATOM 3807 C C . ASN A 1 468 ? 33.156 89 50.781 1 61.62 468 ASN A C 1
ATOM 3809 O O . ASN A 1 468 ? 32.312 88.062 50.625 1 61.62 468 ASN A O 1
ATOM 3813 N N . CYS A 1 469 ? 33.938 89.5 49.812 1 60.69 469 CYS A N 1
ATOM 3814 C CA . CYS A 1 469 ? 33.656 89.188 48.438 1 60.69 469 CYS A CA 1
ATOM 3815 C C . CYS A 1 469 ? 34.375 87.875 48.062 1 60.69 469 CYS A C 1
ATOM 3817 O O . CYS A 1 469 ? 34.031 87.25 47.031 1 60.69 469 CYS A O 1
ATOM 3819 N N . ARG A 1 470 ? 35.312 87.562 48.938 1 63.66 470 ARG A N 1
ATOM 3820 C CA . ARG A 1 470 ? 36.125 86.438 48.562 1 63.66 470 ARG A CA 1
ATOM 3821 C C . ARG A 1 470 ? 35.219 85.188 48.438 1 63.66 470 ARG A C 1
ATOM 3823 O O . ARG A 1 470 ? 35.375 84.438 47.469 1 63.66 470 ARG A O 1
ATOM 3830 N N . GLU A 1 471 ? 34.375 85 49.344 1 62.62 471 GLU A N 1
ATOM 3831 C CA . GLU A 1 471 ? 33.531 83.812 49.281 1 62.62 471 GLU A CA 1
ATOM 3832 C C . GLU A 1 471 ? 32.531 83.875 48.156 1 62.62 471 GLU A C 1
ATOM 3834 O O . GLU A 1 471 ? 32.344 82.875 47.438 1 62.62 471 GLU A O 1
ATOM 3839 N N . ILE A 1 472 ? 32.062 84.938 47.875 1 66.12 472 ILE A N 1
ATOM 3840 C CA . ILE A 1 472 ? 31.062 85.125 46.844 1 66.12 472 ILE A CA 1
ATOM 3841 C C . ILE A 1 472 ? 31.719 85 45.469 1 66.12 472 ILE A C 1
ATOM 3843 O O . ILE A 1 472 ? 31.156 84.438 44.562 1 66.12 472 ILE A O 1
ATOM 3847 N N . LEU A 1 473 ? 32.938 85.5 45.469 1 68.19 473 LEU A N 1
ATOM 3848 C CA . LEU A 1 473 ? 33.656 85.438 44.219 1 68.19 473 LEU A CA 1
ATOM 3849 C C . LEU A 1 473 ? 34.031 84 43.875 1 68.19 473 LEU A C 1
ATOM 3851 O O . LEU A 1 473 ? 33.969 83.562 42.719 1 68.19 473 LEU A O 1
ATOM 3855 N N . SER A 1 474 ? 34.312 83.312 44.969 1 65.69 474 SER A N 1
ATOM 3856 C CA . SER A 1 474 ? 34.562 81.875 44.781 1 65.69 474 SER A CA 1
ATOM 3857 C C . SER A 1 474 ? 33.312 81.125 44.312 1 65.69 474 SER A C 1
ATOM 3859 O O . SER A 1 474 ? 33.406 80.312 43.406 1 65.69 474 SER A O 1
ATOM 3861 N N . PHE A 1 475 ? 32.25 81.562 44.75 1 65.88 475 PHE A N 1
ATOM 3862 C CA . PHE A 1 475 ? 31 80.875 44.406 1 65.88 475 PHE A CA 1
ATOM 3863 C C . PHE A 1 475 ? 30.594 81.25 42.969 1 65.88 475 PHE A C 1
ATOM 3865 O O . PHE A 1 475 ? 30.141 80.375 42.219 1 65.88 475 PHE A O 1
ATOM 3872 N N . ILE A 1 476 ? 30.828 82.375 42.594 1 73 476 ILE A N 1
ATOM 3873 C CA . ILE A 1 476 ? 30.5 82.875 41.25 1 73 476 ILE A CA 1
ATOM 3874 C C . ILE A 1 476 ? 31.406 82.188 40.25 1 73 476 ILE A C 1
ATOM 3876 O O . ILE A 1 476 ? 30.938 81.688 39.219 1 73 476 ILE A O 1
ATOM 3880 N N . THR A 1 477 ? 32.688 82.125 40.656 1 69.38 477 THR A N 1
ATOM 3881 C CA . THR A 1 477 ? 33.688 81.625 39.719 1 69.38 477 THR A CA 1
ATOM 3882 C C . THR A 1 477 ? 33.594 80.062 39.625 1 69.38 477 THR A C 1
ATOM 3884 O O . THR A 1 477 ? 33.719 79.5 38.562 1 69.38 477 THR A O 1
ATOM 3887 N N . MET A 1 478 ? 33.25 79.5 40.75 1 67.69 478 MET A N 1
ATOM 3888 C CA . MET A 1 478 ? 33.344 78 40.75 1 67.69 478 MET A CA 1
ATOM 3889 C C . MET A 1 478 ? 31.969 77.375 40.5 1 67.69 478 MET A C 1
ATOM 3891 O O . MET A 1 478 ? 31.875 76.25 39.969 1 67.69 478 MET A O 1
ATOM 3895 N N . GLU A 1 479 ? 30.953 78.125 40.719 1 68.44 479 GLU A N 1
ATOM 3896 C CA . GLU A 1 479 ? 29.641 77.438 40.656 1 68.44 479 GLU A CA 1
ATOM 3897 C C . GLU A 1 479 ? 28.766 78.125 39.594 1 68.44 479 GLU A C 1
ATOM 3899 O O . GLU A 1 479 ? 28.25 77.438 38.719 1 68.44 479 GLU A O 1
ATOM 3904 N N . LEU A 1 480 ? 28.719 79.375 39.625 1 75.06 480 LEU A N 1
ATOM 3905 C CA . LEU A 1 480 ? 27.734 80.062 38.781 1 75.06 480 LEU A CA 1
ATOM 3906 C C . LEU A 1 480 ? 28.156 80.062 37.344 1 75.06 480 LEU A C 1
ATOM 3908 O O . LEU A 1 480 ? 27.391 79.625 36.469 1 75.06 480 LEU A O 1
ATOM 3912 N N . ILE A 1 481 ? 29.422 80.5 37.125 1 74.69 481 ILE A N 1
ATOM 3913 C CA . ILE A 1 481 ? 29.875 80.688 35.75 1 74.69 481 ILE A CA 1
ATOM 3914 C C . ILE A 1 481 ? 29.938 79.312 35.031 1 74.69 481 ILE A C 1
ATOM 3916 O O . ILE A 1 481 ? 29.453 79.25 33.906 1 74.69 481 ILE A O 1
ATOM 3920 N N . PRO A 1 482 ? 30.266 78.312 35.656 1 74.25 482 PRO A N 1
ATOM 3921 C CA . PRO A 1 482 ? 30.281 77 34.938 1 74.25 482 PRO A CA 1
ATOM 3922 C C . PRO A 1 482 ? 28.891 76.375 34.781 1 74.25 482 PRO A C 1
ATOM 3924 O O . PRO A 1 482 ? 28.625 75.688 33.812 1 74.25 482 PRO A O 1
ATOM 3927 N N . THR A 1 483 ? 27.984 76.688 35.594 1 75.69 483 THR A N 1
ATOM 3928 C CA . THR A 1 483 ? 26.703 76 35.656 1 75.69 483 THR A CA 1
ATOM 3929 C C . THR A 1 483 ? 25.672 76.688 34.781 1 75.69 483 THR A C 1
ATOM 3931 O O . THR A 1 483 ? 24.781 76 34.219 1 75.69 483 THR A O 1
ATOM 3934 N N . LEU A 1 484 ? 25.891 77.875 34.531 1 80.31 484 LEU A N 1
ATOM 3935 C CA . LEU A 1 484 ? 24.859 78.688 33.844 1 80.31 484 LEU A CA 1
ATOM 3936 C C . LEU A 1 484 ? 24.719 78.25 32.375 1 80.31 484 LEU A C 1
ATOM 3938 O O . LEU A 1 484 ? 23.609 78 31.906 1 80.31 484 LEU A O 1
ATOM 3942 N N . PRO A 1 485 ? 25.859 78.062 31.703 1 79.5 485 PRO A N 1
ATOM 3943 C CA . PRO A 1 485 ? 25.703 77.625 30.312 1 79.5 485 PRO A CA 1
ATOM 3944 C C . PRO A 1 485 ? 25.109 76.188 30.234 1 79.5 485 PRO A C 1
ATOM 3946 O O . PRO A 1 485 ? 24.312 75.938 29.328 1 79.5 485 PRO A O 1
ATOM 3949 N N . LYS A 1 486 ? 25.516 75.375 31.094 1 77.94 486 LYS A N 1
ATOM 3950 C CA . LYS A 1 486 ? 24.969 74.062 31.109 1 77.94 486 LYS A CA 1
ATOM 3951 C C . LYS A 1 486 ? 23.484 74.062 31.422 1 77.94 486 LYS A C 1
ATOM 3953 O O . LYS A 1 486 ? 22.719 73.312 30.797 1 77.94 486 LYS A O 1
ATOM 3958 N N . TRP A 1 487 ? 23.078 74.875 32.344 1 82.44 487 TRP A N 1
ATOM 3959 C CA . TRP A 1 487 ? 21.672 75 32.719 1 82.44 487 TRP A CA 1
ATOM 3960 C C . TRP A 1 487 ? 20.844 75.5 31.531 1 82.44 487 TRP A C 1
ATOM 3962 O O . TRP A 1 487 ? 19.781 74.938 31.234 1 82.44 487 TRP A O 1
ATOM 3972 N N . GLU A 1 488 ? 21.312 76.438 30.906 1 82.94 488 GLU A N 1
ATOM 3973 C CA . GLU A 1 488 ? 20.594 77 29.75 1 82.94 488 GLU A CA 1
ATOM 3974 C C . GLU A 1 488 ? 20.406 75.938 28.656 1 82.94 488 GLU A C 1
ATOM 3976 O O . GLU A 1 488 ? 19.328 75.875 28.094 1 82.94 488 GLU A O 1
ATOM 3981 N N . LYS A 1 489 ? 21.453 75.25 28.406 1 80.75 489 LYS A N 1
ATOM 3982 C CA . LYS A 1 489 ? 21.375 74.25 27.375 1 80.75 489 LYS A CA 1
ATOM 3983 C C . LYS A 1 489 ? 20.359 73.125 27.75 1 80.75 489 LYS A C 1
ATOM 3985 O O . LYS A 1 489 ? 19.531 72.75 26.938 1 80.75 489 LYS A O 1
ATOM 3990 N N . GLU A 1 490 ? 20.438 72.688 28.906 1 77.31 490 GLU A N 1
ATOM 3991 C CA . GLU A 1 490 ? 19.547 71.625 29.359 1 77.31 490 GLU A CA 1
ATOM 3992 C C . GLU A 1 490 ? 18.094 72.125 29.391 1 77.31 490 GLU A C 1
ATOM 3994 O O . GLU A 1 490 ? 17.188 71.375 29.031 1 77.31 490 GLU A O 1
ATOM 3999 N N . ARG A 1 491 ? 17.938 73.312 29.859 1 80.5 491 ARG A N 1
ATOM 4000 C CA . ARG A 1 491 ? 16.609 73.875 29.891 1 80.5 491 ARG A CA 1
ATOM 4001 C C . ARG A 1 491 ? 16.016 74 28.484 1 80.5 491 ARG A C 1
ATOM 4003 O O . ARG A 1 491 ? 14.859 73.625 28.281 1 80.5 491 ARG A O 1
ATOM 4010 N N . ASN A 1 492 ? 16.75 74.438 27.547 1 79.56 492 ASN A N 1
ATOM 4011 C CA . ASN A 1 492 ? 16.281 74.562 26.172 1 79.56 492 ASN A CA 1
ATOM 4012 C C . ASN A 1 492 ? 15.938 73.188 25.562 1 79.56 492 ASN A C 1
ATOM 4014 O O . ASN A 1 492 ? 14.969 73.062 24.812 1 79.56 492 ASN A O 1
ATOM 4018 N N . GLU A 1 493 ? 16.688 72.312 25.922 1 77.69 493 GLU A N 1
ATOM 4019 C CA . GLU A 1 493 ? 16.391 70.938 25.453 1 77.69 493 GLU A CA 1
ATOM 4020 C C . GLU A 1 493 ? 15.07 70.438 26.016 1 77.69 493 GLU A C 1
ATOM 4022 O O . GLU A 1 493 ? 14.266 69.812 25.297 1 77.69 493 GLU A O 1
ATOM 4027 N N . LEU A 1 494 ? 14.805 70.688 27.281 1 74.12 494 LEU A N 1
ATOM 4028 C CA . LEU A 1 494 ? 13.57 70.25 27.922 1 74.12 494 LEU A CA 1
ATOM 4029 C C . LEU A 1 494 ? 12.359 70.938 27.344 1 74.12 494 LEU A C 1
ATOM 4031 O O . LEU A 1 494 ? 11.328 70.375 27.094 1 74.12 494 LEU A O 1
ATOM 4035 N N . ILE A 1 495 ? 12.523 72.25 27.141 1 77.69 495 ILE A N 1
ATOM 4036 C CA . ILE A 1 495 ? 11.438 73.062 26.594 1 77.69 495 ILE A CA 1
ATOM 4037 C C . ILE A 1 495 ? 11.18 72.625 25.141 1 77.69 495 ILE A C 1
ATOM 4039 O O . ILE A 1 495 ? 10.031 72.5 24.719 1 77.69 495 ILE A O 1
ATOM 4043 N N . GLY A 1 496 ? 12.234 72.438 24.438 1 75.31 496 GLY A N 1
ATOM 4044 C CA . GLY A 1 496 ? 12.102 72 23.047 1 75.31 496 GLY A CA 1
ATOM 4045 C C . GLY A 1 496 ? 11.375 70.625 22.922 1 75.31 496 GLY A C 1
ATOM 4046 O O . GLY A 1 496 ? 10.562 70.438 22.016 1 75.31 496 GLY A O 1
ATOM 4047 N N . ALA A 1 497 ? 11.656 69.812 23.766 1 72.5 497 ALA A N 1
ATOM 4048 C CA . ALA A 1 497 ? 11.07 68.5 23.75 1 72.5 497 ALA A CA 1
ATOM 4049 C C . ALA A 1 497 ? 9.578 68.5 24.047 1 72.5 497 ALA A C 1
ATOM 4051 O O . ALA A 1 497 ? 8.828 67.625 23.672 1 72.5 497 ALA A O 1
ATOM 4052 N N . LEU A 1 498 ? 9.117 69.5 24.828 1 70.25 498 LEU A N 1
ATOM 4053 C CA . LEU A 1 498 ? 7.707 69.625 25.188 1 70.25 498 LEU A CA 1
ATOM 4054 C C . LEU A 1 498 ? 6.863 69.938 23.953 1 70.25 498 LEU A C 1
ATOM 4056 O O . LEU A 1 498 ? 5.68 69.625 23.906 1 70.25 498 LEU A O 1
ATOM 4060 N N . GLN A 1 499 ? 7.363 70.5 22.906 1 74.56 499 GLN A N 1
ATOM 4061 C CA . GLN A 1 499 ? 6.621 70.938 21.703 1 74.56 499 GLN A CA 1
ATOM 4062 C C . GLN A 1 499 ? 5.312 71.625 22.078 1 74.56 499 GLN A C 1
ATOM 4064 O O . GLN A 1 499 ? 4.234 71.188 21.672 1 74.56 499 GLN A O 1
ATOM 4069 N N . LEU A 1 500 ? 5.387 72.625 22.812 1 77.12 500 LEU A N 1
ATOM 4070 C CA . LEU A 1 500 ? 4.254 73.375 23.406 1 77.12 500 LEU A CA 1
ATOM 4071 C C . LEU A 1 500 ? 3.27 73.812 22.328 1 77.12 500 LEU A C 1
ATOM 4073 O O . LEU A 1 500 ? 2.055 73.812 22.547 1 77.12 500 LEU A O 1
ATOM 4077 N N . SER A 1 501 ? 3.822 74.125 21.188 1 77.69 501 SER A N 1
ATOM 4078 C CA . SER A 1 501 ? 2.941 74.562 20.109 1 77.69 501 SER A CA 1
ATOM 4079 C C . SER A 1 501 ? 1.971 73.438 19.719 1 77.69 501 SER A C 1
ATOM 4081 O O . SER A 1 501 ? 0.785 73.688 19.5 1 77.69 501 SER A O 1
ATOM 4083 N N . LYS A 1 502 ? 2.398 72.25 19.656 1 79 502 LYS A N 1
ATOM 4084 C CA . LYS A 1 502 ? 1.561 71.125 19.281 1 79 502 LYS A CA 1
ATOM 4085 C C . LYS A 1 502 ? 0.549 70.812 20.375 1 79 502 LYS A C 1
ATOM 4087 O O . LYS A 1 502 ? -0.589 70.438 20.094 1 79 502 LYS A O 1
ATOM 4092 N N . ILE A 1 503 ? 0.999 70.938 21.531 1 76.88 503 ILE A N 1
ATOM 4093 C CA . ILE A 1 503 ? 0.126 70.688 22.672 1 76.88 503 ILE A CA 1
ATOM 4094 C C . ILE A 1 503 ? -1.015 71.688 22.688 1 76.88 503 ILE A C 1
ATOM 4096 O O . ILE A 1 503 ? -2.17 71.312 22.938 1 76.88 503 ILE A O 1
ATOM 4100 N N . ILE A 1 504 ? -0.687 72.938 22.422 1 77.38 504 ILE A N 1
ATOM 4101 C CA . ILE A 1 504 ? -1.702 74 22.391 1 77.38 504 ILE A CA 1
ATOM 4102 C C . ILE A 1 504 ? -2.674 73.75 21.25 1 77.38 504 ILE A C 1
ATOM 4104 O O . ILE A 1 504 ? -3.885 73.875 21.391 1 77.38 504 ILE A O 1
ATOM 4108 N N . GLU A 1 505 ? -2.102 73.312 20.234 1 77.88 505 GLU A N 1
ATOM 4109 C CA . GLU A 1 505 ? -2.957 72.938 19.109 1 77.88 505 GLU A CA 1
ATOM 4110 C C . GLU A 1 505 ? -3.898 71.75 19.484 1 77.88 505 GLU A C 1
ATOM 4112 O O . GLU A 1 505 ? -5.082 71.812 19.156 1 77.88 505 GLU A O 1
ATOM 4117 N N . THR A 1 506 ? -3.41 70.75 20.109 1 75.88 506 THR A N 1
ATOM 4118 C CA . THR A 1 506 ? -4.207 69.625 20.562 1 75.88 506 THR A CA 1
ATOM 4119 C C . THR A 1 506 ? -5.293 70.062 21.531 1 75.88 506 THR A C 1
ATOM 4121 O O . THR A 1 506 ? -6.43 69.625 21.469 1 75.88 506 THR A O 1
ATOM 4124 N N . TYR A 1 507 ? -4.895 71 22.453 1 73.25 507 TYR A N 1
ATOM 4125 C CA . TYR A 1 507 ? -5.859 71.562 23.391 1 73.25 507 TYR A CA 1
ATOM 4126 C C . TYR A 1 507 ? -7.02 72.188 22.656 1 73.25 507 TYR A C 1
ATOM 4128 O O . TYR A 1 507 ? -8.18 72.062 23.047 1 73.25 507 TYR A O 1
ATOM 4136 N N . ASN A 1 508 ? -6.613 72.812 21.578 1 69 508 ASN A N 1
ATOM 4137 C CA . ASN A 1 508 ? -7.633 73.562 20.828 1 69 508 ASN A CA 1
ATOM 4138 C C . ASN A 1 508 ? -8.539 72.625 20.047 1 69 508 ASN A C 1
ATOM 4140 O O . ASN A 1 508 ? -9.695 72.938 19.781 1 69 508 ASN A O 1
ATOM 4144 N N . THR A 1 509 ? -8.031 71.5 19.719 1 67.81 509 THR A N 1
ATOM 4145 C CA . THR A 1 509 ? -8.766 70.625 18.812 1 67.81 509 THR A CA 1
ATOM 4146 C C . THR A 1 509 ? -9.32 69.375 19.547 1 67.81 509 THR A C 1
ATOM 4148 O O . THR A 1 509 ? -10.148 68.625 19 1 67.81 509 THR A O 1
ATOM 4151 N N . TYR A 1 510 ? -8.922 69.125 20.609 1 63.78 510 TYR A N 1
ATOM 4152 C CA . TYR A 1 510 ? -9.219 67.875 21.297 1 63.78 510 TYR A CA 1
ATOM 4153 C C . TYR A 1 510 ? -10.68 67.812 21.734 1 63.78 510 TYR A C 1
ATOM 4155 O O . TYR A 1 510 ? -11.258 68.812 22.109 1 63.78 510 TYR A O 1
ATOM 4163 N N . SER A 1 511 ? -11.375 66.688 21.234 1 61 511 SER A N 1
ATOM 4164 C CA . SER A 1 511 ? -12.688 66.375 21.75 1 61 511 SER A CA 1
ATOM 4165 C C . SER A 1 511 ? -12.719 64.938 22.312 1 61 511 SER A C 1
ATOM 4167 O O . SER A 1 511 ? -11.906 64.125 21.922 1 61 511 SER A O 1
ATOM 4169 N N . SER A 1 512 ? -13.469 64.75 23.375 1 50.78 512 SER A N 1
ATOM 4170 C CA . SER A 1 512 ? -13.602 63.375 23.953 1 50.78 512 SER A CA 1
ATOM 4171 C C . SER A 1 512 ? -14.008 62.375 22.891 1 50.78 512 SER A C 1
ATOM 4173 O O . SER A 1 512 ? -13.547 61.219 22.906 1 50.78 512 SER A O 1
ATOM 4175 N N . LYS A 1 513 ? -14.875 62.812 22.062 1 60.88 513 LYS A N 1
ATOM 4176 C CA . LYS A 1 513 ? -15.289 61.938 20.969 1 60.88 513 LYS A CA 1
ATOM 4177 C C . LYS A 1 513 ? -14.102 61.562 20.094 1 60.88 513 LYS A C 1
ATOM 4179 O O . LYS A 1 513 ? -13.969 60.375 19.703 1 60.88 513 LYS A O 1
ATOM 4184 N N . GLU A 1 514 ? -13.273 62.5 19.875 1 69.06 514 GLU A N 1
ATOM 4185 C CA . GLU A 1 514 ? -12.109 62.25 19.031 1 69.06 514 GLU A CA 1
ATOM 4186 C C . GLU A 1 514 ? -11.141 61.312 19.703 1 69.06 514 GLU A C 1
ATOM 4188 O O . GLU A 1 514 ? -10.555 60.438 19.047 1 69.06 514 GLU A O 1
ATOM 4193 N N . LEU A 1 515 ? -11.086 61.406 20.938 1 61.34 515 LEU A N 1
ATOM 4194 C CA . LEU A 1 515 ? -10.203 60.531 21.688 1 61.34 515 LEU A CA 1
ATOM 4195 C C . LEU A 1 515 ? -10.688 59.062 21.609 1 61.34 515 LEU A C 1
ATOM 4197 O O . LEU A 1 515 ? -9.898 58.156 21.359 1 61.34 515 LEU A O 1
ATOM 4201 N N . ILE A 1 516 ? -11.945 58.906 21.812 1 58.88 516 ILE A N 1
ATOM 4202 C CA . ILE A 1 516 ? -12.516 57.562 21.781 1 58.88 516 ILE A CA 1
ATOM 4203 C C . ILE A 1 516 ? -12.359 56.969 20.375 1 58.88 516 ILE A C 1
ATOM 4205 O O . ILE A 1 516 ? -11.992 55.781 20.234 1 58.88 516 ILE A O 1
ATOM 4209 N N . ASN A 1 517 ? -12.672 57.812 19.438 1 71.12 517 ASN A N 1
ATOM 4210 C CA . ASN A 1 517 ? -12.547 57.344 18.062 1 71.12 517 ASN A CA 1
ATOM 4211 C C . ASN A 1 517 ? -11.125 56.875 17.75 1 71.12 517 ASN A C 1
ATOM 4213 O O . ASN A 1 517 ? -10.93 55.844 17.078 1 71.12 517 ASN A O 1
ATOM 4217 N N . ARG A 1 518 ? -10.141 57.531 18.219 1 72.62 518 ARG A N 1
ATOM 4218 C CA . ARG A 1 518 ? -8.75 57.219 17.922 1 72.62 518 ARG A CA 1
ATOM 4219 C C . ARG A 1 518 ? -8.305 55.969 18.656 1 72.62 518 ARG A C 1
ATOM 4221 O O . ARG A 1 518 ? -7.492 55.188 18.141 1 72.62 518 ARG A O 1
ATOM 4228 N N . VAL A 1 519 ? -8.93 55.812 19.75 1 62.75 519 VAL A N 1
ATOM 4229 C CA . VAL A 1 519 ? -8.602 54.594 20.484 1 62.75 519 VAL A CA 1
ATOM 4230 C C . VAL A 1 519 ? -9.164 53.375 19.766 1 62.75 519 VAL A C 1
ATOM 4232 O O . VAL A 1 519 ? -8.477 52.375 19.609 1 62.75 519 VAL A O 1
ATOM 4235 N N . LYS A 1 520 ? -10.383 53.5 19.391 1 68.56 520 LYS A N 1
ATOM 4236 C CA . LYS A 1 520 ? -10.992 52.406 18.625 1 68.56 520 LYS A CA 1
ATOM 4237 C C . LYS A 1 520 ? -10.242 52.156 17.328 1 68.56 520 LYS A C 1
ATOM 4239 O O . LYS A 1 520 ? -10.062 51 16.922 1 68.56 520 LYS A O 1
ATOM 4244 N N . GLU A 1 521 ? -9.914 53.219 16.766 1 78.19 521 GLU A N 1
ATOM 4245 C CA . GLU A 1 521 ? -9.156 53.094 15.523 1 78.19 521 GLU A CA 1
ATOM 4246 C C . GLU A 1 521 ? -7.84 52.344 15.75 1 78.19 521 GLU A C 1
ATOM 4248 O O . GLU A 1 521 ? -7.465 51.5 14.953 1 78.19 521 GLU A O 1
ATOM 4253 N N . ASN A 1 522 ? -7.199 52.594 16.719 1 76.19 522 ASN A N 1
ATOM 4254 C CA . ASN A 1 522 ? -5.938 51.906 17.016 1 76.19 522 ASN A CA 1
ATOM 4255 C C . ASN A 1 522 ? -6.133 50.406 17.25 1 76.19 522 ASN A C 1
ATOM 4257 O O . ASN A 1 522 ? -5.32 49.594 16.812 1 76.19 522 ASN A O 1
ATOM 4261 N N . ASP A 1 523 ? -7.219 50.156 17.891 1 70.12 523 ASP A N 1
ATOM 4262 C CA . ASP A 1 523 ? -7.52 48.75 18.141 1 70.12 523 ASP A CA 1
ATOM 4263 C C . ASP A 1 523 ? -7.762 48 16.828 1 70.12 523 ASP A C 1
ATOM 4265 O O . ASP A 1 523 ? -7.242 46.906 16.625 1 70.12 523 ASP A O 1
ATOM 4269 N N . GLN A 1 524 ? -8.539 48.562 16.062 1 80.5 524 GLN A N 1
ATOM 4270 C CA . GLN A 1 524 ? -8.82 47.969 14.773 1 80.5 524 GLN A CA 1
ATOM 4271 C C . GLN A 1 524 ? -7.547 47.844 13.93 1 80.5 524 GLN A C 1
ATOM 4273 O O . GLN A 1 524 ? -7.305 46.812 13.305 1 80.5 524 GLN A O 1
ATOM 4278 N N . LEU A 1 525 ? -6.836 48.906 13.945 1 80.69 525 LEU A N 1
ATOM 4279 C CA . LEU A 1 525 ? -5.613 48.906 13.156 1 80.69 525 LEU A CA 1
ATOM 4280 C C . LEU A 1 525 ? -4.621 47.875 13.68 1 80.69 525 LEU A C 1
ATOM 4282 O O . LEU A 1 525 ? -3.934 47.219 12.891 1 80.69 525 LEU A O 1
ATOM 4286 N N . ALA A 1 526 ? -4.633 47.719 14.922 1 75.56 526 ALA A N 1
ATOM 4287 C CA . ALA A 1 526 ? -3.732 46.719 15.508 1 75.56 526 ALA A CA 1
ATOM 4288 C C . ALA A 1 526 ? -4.102 45.312 15.055 1 75.56 526 ALA A C 1
ATOM 4290 O O . ALA A 1 526 ? -3.227 44.531 14.719 1 75.56 526 ALA A O 1
ATOM 4291 N N . LYS A 1 527 ? -5.328 45.031 15.047 1 76.81 527 LYS A N 1
ATOM 4292 C CA . LYS A 1 527 ? -5.805 43.75 14.57 1 76.81 527 LYS A CA 1
ATOM 4293 C C . LYS A 1 527 ? -5.453 43.531 13.102 1 76.81 527 LYS A C 1
ATOM 4295 O O . LYS A 1 527 ? -5.004 42.438 12.711 1 76.81 527 LYS A O 1
ATOM 4300 N N . GLU A 1 528 ? -5.703 44.562 12.438 1 79.94 528 GLU A N 1
ATOM 4301 C CA . GLU A 1 528 ? -5.414 44.469 11.008 1 79.94 528 GLU A CA 1
ATOM 4302 C C . GLU A 1 528 ? -3.92 44.312 10.758 1 79.94 528 GLU A C 1
ATOM 4304 O O . GLU A 1 528 ? -3.52 43.531 9.883 1 79.94 528 GLU A O 1
ATOM 4309 N N . ILE A 1 529 ? -3.146 45 11.469 1 78.25 529 ILE A N 1
ATOM 4310 C CA . ILE A 1 529 ? -1.699 44.875 11.328 1 78.25 529 ILE A CA 1
ATOM 4311 C C . ILE A 1 529 ? -1.258 43.469 11.672 1 78.25 529 ILE A C 1
ATOM 4313 O O . ILE A 1 529 ? -0.442 42.875 10.961 1 78.25 529 ILE A O 1
ATOM 4317 N N . HIS A 1 530 ? -1.867 43 12.688 1 75.12 530 HIS A N 1
ATOM 4318 C CA . HIS A 1 530 ? -1.522 41.625 13.086 1 75.12 530 HIS A CA 1
ATOM 4319 C C . HIS A 1 530 ? -1.888 40.625 11.992 1 75.12 530 HIS A C 1
ATOM 4321 O O . HIS A 1 530 ? -1.101 39.719 11.68 1 75.12 530 HIS A O 1
ATOM 4327 N N . ALA A 1 531 ? -3.014 40.75 11.531 1 75.38 531 ALA A N 1
ATOM 4328 C CA . ALA A 1 531 ? -3.459 39.875 10.453 1 75.38 531 ALA A CA 1
ATOM 4329 C C . ALA A 1 531 ? -2.547 40 9.234 1 75.38 531 ALA A C 1
ATOM 4331 O O . ALA A 1 531 ? -2.199 39 8.609 1 75.38 531 ALA A O 1
ATOM 4332 N N . LEU A 1 532 ? -2.229 41.219 8.953 1 77.88 532 LEU A N 1
ATOM 4333 C CA . LEU A 1 532 ? -1.368 41.438 7.797 1 77.88 532 LEU A CA 1
ATOM 4334 C C . LEU A 1 532 ? 0.04 40.938 8.047 1 77.88 532 LEU A C 1
ATOM 4336 O O . LEU A 1 532 ? 0.674 40.375 7.141 1 77.88 532 LEU A O 1
ATOM 4340 N N . GLU A 1 533 ? 0.423 41.094 9.258 1 74.56 533 GLU A N 1
ATOM 4341 C CA . GLU A 1 533 ? 1.736 40.562 9.617 1 74.56 533 GLU A CA 1
ATOM 4342 C C . GLU A 1 533 ? 1.757 39.031 9.531 1 74.56 533 GLU A C 1
ATOM 4344 O O . GLU A 1 533 ? 2.74 38.438 9.086 1 74.56 533 GLU A O 1
ATOM 4349 N N . LEU A 1 534 ? 0.753 38.469 9.961 1 71.06 534 LEU A N 1
ATOM 4350 C CA . LEU A 1 534 ? 0.646 37.031 9.867 1 71.06 534 LEU A CA 1
ATOM 4351 C C . LEU A 1 534 ? 0.622 36.594 8.406 1 71.06 534 LEU A C 1
ATOM 4353 O O . LEU A 1 534 ? 1.272 35.594 8.047 1 71.06 534 LEU A O 1
ATOM 4357 N N . ALA A 1 535 ? -0.129 37.25 7.684 1 72.56 535 ALA A N 1
ATOM 4358 C CA . ALA A 1 535 ? -0.203 36.938 6.258 1 72.56 535 ALA A CA 1
ATOM 4359 C C . ALA A 1 535 ? 1.148 37.156 5.582 1 72.56 535 ALA A C 1
ATOM 4361 O O . ALA A 1 535 ? 1.533 36.375 4.703 1 72.56 535 ALA A O 1
ATOM 4362 N N . GLN A 1 536 ? 1.754 38.188 5.996 1 73.94 536 GLN A N 1
ATOM 4363 C CA . GLN A 1 536 ? 3.084 38.469 5.461 1 73.94 536 GLN A CA 1
ATOM 4364 C C . GLN A 1 536 ? 4.066 37.375 5.859 1 73.94 536 GLN A C 1
ATOM 4366 O O . GLN A 1 536 ? 4.895 36.938 5.051 1 73.94 536 GLN A O 1
ATOM 4371 N N . LYS A 1 537 ? 3.906 37.062 7.027 1 70.81 537 LYS A N 1
ATOM 4372 C CA . LYS A 1 537 ? 4.777 35.969 7.5 1 70.81 537 LYS A CA 1
ATOM 4373 C C . LYS A 1 537 ? 4.52 34.688 6.738 1 70.81 537 LYS A C 1
ATOM 4375 O O . LYS A 1 537 ? 5.457 34 6.348 1 70.81 537 LYS A O 1
ATOM 4380 N N . GLU A 1 538 ? 3.344 34.344 6.559 1 71.25 538 GLU A N 1
ATOM 4381 C CA . GLU A 1 538 ? 2.98 33.156 5.785 1 71.25 538 GLU A CA 1
ATOM 4382 C C . GLU A 1 538 ? 3.5 33.25 4.355 1 71.25 538 GLU A C 1
ATOM 4384 O O . GLU A 1 538 ? 3.967 32.281 3.791 1 71.25 538 GLU A O 1
ATOM 4389 N N . TYR A 1 539 ? 3.268 34.438 3.889 1 75.31 539 TYR A N 1
ATOM 4390 C CA . TYR A 1 539 ? 3.781 34.656 2.541 1 75.31 539 TYR A CA 1
ATOM 4391 C C . TYR A 1 539 ? 5.293 34.469 2.492 1 75.31 539 TYR A C 1
ATOM 4393 O O . TYR A 1 539 ? 5.805 33.812 1.581 1 75.31 539 TYR A O 1
ATOM 4401 N N . GLN A 1 540 ? 5.938 35 3.455 1 72.94 540 GLN A N 1
ATOM 4402 C CA . GLN A 1 540 ? 7.391 34.875 3.498 1 72.94 540 GLN A CA 1
ATOM 4403 C C . GLN A 1 540 ? 7.793 33.406 3.67 1 72.94 540 GLN A C 1
ATOM 4405 O O . GLN A 1 540 ? 8.773 32.938 3.078 1 72.94 540 GLN A O 1
ATOM 4410 N N . ASP A 1 541 ? 7.078 32.719 4.379 1 71.94 541 ASP A N 1
ATOM 4411 C CA . ASP A 1 541 ? 7.352 31.312 4.559 1 71.94 541 ASP A CA 1
ATOM 4412 C C . ASP A 1 541 ? 7.145 30.547 3.258 1 71.94 541 ASP A C 1
ATOM 4414 O O . ASP A 1 541 ? 7.945 29.672 2.908 1 71.94 541 ASP A O 1
ATOM 4418 N N . ARG A 1 542 ? 6.121 30.828 2.59 1 73.31 542 ARG A N 1
ATOM 4419 C CA . ARG A 1 542 ? 5.832 30.156 1.326 1 73.31 542 ARG A CA 1
ATOM 4420 C C . ARG A 1 542 ? 6.902 30.469 0.285 1 73.31 542 ARG A C 1
ATOM 4422 O O . ARG A 1 542 ? 7.344 29.562 -0.44 1 73.31 542 ARG A O 1
ATOM 4429 N N . ILE A 1 543 ? 7.258 31.719 0.277 1 76.06 543 ILE A N 1
ATOM 4430 C CA . ILE A 1 543 ? 8.289 32.125 -0.674 1 76.06 543 ILE A CA 1
ATOM 4431 C C . ILE A 1 543 ? 9.609 31.438 -0.32 1 76.06 543 ILE A C 1
ATOM 4433 O O . ILE A 1 543 ? 10.359 31.016 -1.207 1 76.06 543 ILE A O 1
ATOM 4437 N N . SER A 1 544 ? 9.828 31.422 0.916 1 74.69 544 SER A N 1
ATOM 4438 C CA . SER A 1 544 ? 11.055 30.75 1.354 1 74.69 544 SER A CA 1
ATOM 4439 C C . SER A 1 544 ? 11.023 29.266 0.995 1 74.69 544 SER A C 1
ATOM 4441 O O . SER A 1 544 ? 12.039 28.703 0.583 1 74.69 544 SER A O 1
ATOM 4443 N N . GLN A 1 545 ? 9.953 28.625 1.11 1 74.94 545 GLN A N 1
ATOM 4444 C CA . GLN A 1 545 ? 9.82 27.219 0.73 1 74.94 545 GLN A CA 1
ATOM 4445 C C . GLN A 1 545 ? 9.977 27.031 -0.777 1 74.94 545 GLN A C 1
ATOM 4447 O O . GLN A 1 545 ? 10.641 26.109 -1.231 1 74.94 545 GLN A O 1
ATOM 4452 N N . TYR A 1 546 ? 9.328 27.875 -1.432 1 78.44 546 TYR A N 1
ATOM 4453 C CA . TYR A 1 546 ? 9.438 27.828 -2.887 1 78.44 546 TYR A CA 1
ATOM 4454 C C . TYR A 1 546 ? 10.883 27.969 -3.332 1 78.44 546 TYR A C 1
ATOM 4456 O O . TYR A 1 546 ? 11.359 27.219 -4.18 1 78.44 546 TYR A O 1
ATOM 4464 N N . ASN A 1 547 ? 11.508 28.969 -2.799 1 77.94 547 ASN A N 1
ATOM 4465 C CA . ASN A 1 547 ? 12.906 29.188 -3.146 1 77.94 547 ASN A CA 1
ATOM 4466 C C . ASN A 1 547 ? 13.781 28 -2.766 1 77.94 547 ASN A C 1
ATOM 4468 O O . ASN A 1 547 ? 14.719 27.656 -3.486 1 77.94 547 ASN A O 1
ATOM 4472 N N . LEU A 1 548 ? 13.453 27.484 -1.731 1 79.75 548 LEU A N 1
ATOM 4473 C CA . LEU A 1 548 ? 14.195 26.297 -1.311 1 79.75 548 LEU A CA 1
ATOM 4474 C C . LEU A 1 548 ? 14.016 25.156 -2.309 1 79.75 548 LEU A C 1
ATOM 4476 O O . LEU A 1 548 ? 14.984 24.469 -2.65 1 79.75 548 LEU A O 1
ATOM 4480 N N . ILE A 1 549 ? 12.836 24.922 -2.734 1 81.75 549 ILE A N 1
ATOM 4481 C CA . ILE A 1 549 ? 12.555 23.875 -3.709 1 81.75 549 ILE A CA 1
ATOM 4482 C C . ILE A 1 549 ? 13.297 24.156 -5.008 1 81.75 549 ILE A C 1
ATOM 4484 O O . ILE A 1 549 ? 13.859 23.25 -5.625 1 81.75 549 ILE A O 1
ATOM 4488 N N . GLN A 1 550 ? 13.305 25.375 -5.309 1 82.06 550 GLN A N 1
ATOM 4489 C CA . GLN A 1 550 ? 14.039 25.75 -6.52 1 82.06 550 GLN A CA 1
ATOM 4490 C C . GLN A 1 550 ? 15.531 25.484 -6.359 1 82.06 550 GLN A C 1
ATOM 4492 O O . GLN A 1 550 ? 16.188 25.047 -7.305 1 82.06 550 GLN A O 1
ATOM 4497 N N . CYS A 1 551 ? 16.016 25.766 -5.227 1 83.25 551 CYS A N 1
ATOM 4498 C CA . CYS A 1 551 ? 17.422 25.5 -4.953 1 83.25 551 CYS A CA 1
ATOM 4499 C C . CYS A 1 551 ? 17.719 24 -5.047 1 83.25 551 CYS A C 1
ATOM 4501 O O . CYS A 1 551 ? 18.734 23.609 -5.617 1 83.25 551 CYS A O 1
ATOM 4503 N N . ILE A 1 552 ? 16.891 23.234 -4.531 1 84.69 552 ILE A N 1
ATOM 4504 C CA . ILE A 1 552 ? 17.078 21.797 -4.578 1 84.69 552 ILE A CA 1
ATOM 4505 C C . ILE A 1 552 ? 17.031 21.312 -6.027 1 84.69 552 ILE A C 1
ATOM 4507 O O . ILE A 1 552 ? 17.844 20.469 -6.426 1 84.69 552 ILE A O 1
ATOM 4511 N N . LYS A 1 553 ? 16.141 21.844 -6.781 1 86.69 553 LYS A N 1
ATOM 4512 C CA . LYS A 1 553 ? 16.016 21.484 -8.188 1 86.69 553 LYS A CA 1
ATOM 4513 C C . LYS A 1 553 ? 17.297 21.828 -8.953 1 86.69 553 LYS A C 1
ATOM 4515 O O . LYS A 1 553 ? 17.766 21.031 -9.766 1 86.69 553 LYS A O 1
ATOM 4520 N N . GLN A 1 554 ? 17.812 22.953 -8.648 1 86.81 554 GLN A N 1
ATOM 4521 C CA . GLN A 1 554 ? 19.031 23.391 -9.312 1 86.81 554 GLN A CA 1
ATOM 4522 C C . GLN A 1 554 ? 20.219 22.516 -8.922 1 86.81 554 GLN A C 1
ATOM 4524 O O . GLN A 1 554 ? 21.031 22.141 -9.766 1 86.81 554 GLN A O 1
ATOM 4529 N N . ASP A 1 555 ? 20.281 22.281 -7.691 1 88.25 555 ASP A N 1
ATOM 4530 C CA . ASP A 1 555 ? 21.328 21.391 -7.215 1 88.25 555 ASP A CA 1
ATOM 4531 C C . ASP A 1 555 ? 21.219 20 -7.855 1 88.25 555 ASP A C 1
ATOM 4533 O O . ASP A 1 555 ? 22.219 19.422 -8.25 1 88.25 555 ASP A O 1
ATOM 4537 N N . ALA A 1 556 ? 20.047 19.578 -7.906 1 90.56 556 ALA A N 1
ATOM 4538 C CA . ALA A 1 556 ? 19.797 18.266 -8.5 1 90.56 556 ALA A CA 1
ATOM 4539 C C . ALA A 1 556 ? 20.172 18.25 -9.984 1 90.56 556 ALA A C 1
ATOM 4541 O O . ALA A 1 556 ? 20.75 17.281 -10.469 1 90.56 556 ALA A O 1
ATOM 4542 N N . TYR A 1 557 ? 19.828 19.297 -10.609 1 91.06 557 TYR A N 1
ATOM 4543 C CA . TYR A 1 557 ? 20.141 19.391 -12.031 1 91.06 557 TYR A CA 1
ATOM 4544 C C . TYR A 1 557 ? 21.641 19.422 -12.266 1 91.06 557 TYR A C 1
ATOM 4546 O O . TYR A 1 557 ? 22.141 18.859 -13.25 1 91.06 557 TYR A O 1
ATOM 4554 N N . GLN A 1 558 ? 22.344 20.062 -11.438 1 89.69 558 GLN A N 1
ATOM 4555 C CA . GLN A 1 558 ? 23.797 20.094 -11.531 1 89.69 558 GLN A CA 1
ATOM 4556 C C . GLN A 1 558 ? 24.375 18.688 -11.43 1 89.69 558 GLN A C 1
ATOM 4558 O O . GLN A 1 558 ? 25.266 18.328 -12.203 1 89.69 558 GLN A O 1
ATOM 4563 N N . ILE A 1 559 ? 23.922 17.969 -10.516 1 91.25 559 ILE A N 1
ATOM 4564 C CA . ILE A 1 559 ? 24.375 16.578 -10.352 1 91.25 559 ILE A CA 1
ATOM 4565 C C . ILE A 1 559 ? 23.969 15.758 -11.57 1 91.25 559 ILE A C 1
ATOM 4567 O O . ILE A 1 559 ? 24.766 14.969 -12.086 1 91.25 559 ILE A O 1
ATOM 4571 N N . TYR A 1 560 ? 22.75 15.992 -11.969 1 92.25 560 TYR A N 1
ATOM 4572 C CA . TYR A 1 560 ? 22.203 15.289 -13.125 1 92.25 560 TYR A CA 1
ATOM 4573 C C . TYR A 1 560 ? 23.094 15.461 -14.344 1 92.25 560 TYR A C 1
ATOM 4575 O O . TYR A 1 560 ? 23.391 14.492 -15.055 1 92.25 560 TYR A O 1
ATOM 4583 N N . LYS A 1 561 ? 23.547 16.562 -14.609 1 90.75 561 LYS A N 1
ATOM 4584 C CA . LYS A 1 561 ? 24.391 16.859 -15.766 1 90.75 561 LYS A CA 1
ATOM 4585 C C . LYS A 1 561 ? 25.688 16.062 -15.719 1 90.75 561 LYS A C 1
ATOM 4587 O O . LYS A 1 561 ? 26.234 15.68 -16.766 1 90.75 561 LYS A O 1
ATOM 4592 N N . ILE A 1 562 ? 26.047 15.742 -14.578 1 91.75 562 ILE A N 1
ATOM 4593 C CA . ILE A 1 562 ? 27.328 15.078 -14.398 1 91.75 562 ILE A CA 1
ATOM 4594 C C . ILE A 1 562 ? 27.141 13.562 -14.5 1 91.75 562 ILE A C 1
ATOM 4596 O O . ILE A 1 562 ? 27.969 12.875 -15.117 1 91.75 562 ILE A O 1
ATOM 4600 N N . ILE A 1 563 ? 26.047 13.07 -13.938 1 93.38 563 ILE A N 1
ATOM 4601 C CA . ILE A 1 563 ? 26.062 11.633 -13.688 1 93.38 563 ILE A CA 1
ATOM 4602 C C . ILE A 1 563 ? 25.125 10.93 -14.68 1 93.38 563 ILE A C 1
ATOM 4604 O O . ILE A 1 563 ? 25.312 9.742 -14.961 1 93.38 563 ILE A O 1
ATOM 4608 N N . ASN A 1 564 ? 24.125 11.531 -15.242 1 92.56 564 ASN A N 1
ATOM 4609 C CA . ASN A 1 564 ? 23.047 10.844 -15.961 1 92.56 564 ASN A CA 1
ATOM 4610 C C . ASN A 1 564 ? 23.578 10.109 -17.188 1 92.56 564 ASN A C 1
ATOM 4612 O O . ASN A 1 564 ? 23.359 8.906 -17.328 1 92.56 564 ASN A O 1
ATOM 4616 N N . LYS A 1 565 ? 24.281 10.812 -17.984 1 90.94 565 LYS A N 1
ATOM 4617 C CA . LYS A 1 565 ? 24.766 10.211 -19.234 1 90.94 565 LYS A CA 1
ATOM 4618 C C . LYS A 1 565 ? 25.703 9.031 -18.953 1 90.94 565 LYS A C 1
ATOM 4620 O O . LYS A 1 565 ? 25.594 7.988 -19.594 1 90.94 565 LYS A O 1
ATOM 4625 N N . LYS A 1 566 ? 26.5 9.18 -18 1 92.69 566 LYS A N 1
ATOM 4626 C CA . LYS A 1 566 ? 27.5 8.148 -17.688 1 92.69 566 LYS A CA 1
ATOM 4627 C C . LYS A 1 566 ? 26.828 6.922 -17.078 1 92.69 566 LYS A C 1
ATOM 4629 O O . LYS A 1 566 ? 27.109 5.793 -17.5 1 92.69 566 LYS A O 1
ATOM 4634 N N . ILE A 1 567 ? 26 7.117 -16.156 1 92.38 567 ILE A N 1
ATOM 4635 C CA . ILE A 1 567 ? 25.359 6.004 -15.469 1 92.38 567 ILE A CA 1
ATOM 4636 C C . ILE A 1 567 ? 24.391 5.305 -16.422 1 92.38 567 ILE A C 1
ATOM 4638 O O . ILE A 1 567 ? 24.359 4.074 -16.484 1 92.38 567 ILE A O 1
ATOM 4642 N N . SER A 1 568 ? 23.594 6.047 -17.172 1 91.38 568 SER A N 1
ATOM 4643 C CA . SER A 1 568 ? 22.641 5.473 -18.109 1 91.38 568 SER A CA 1
ATOM 4644 C C . SER A 1 568 ? 23.344 4.707 -19.219 1 91.38 568 SER A C 1
ATOM 4646 O O . SER A 1 568 ? 22.906 3.625 -19.609 1 91.38 568 SER A O 1
ATOM 4648 N N . SER A 1 569 ? 24.438 5.238 -19.672 1 92.06 569 SER A N 1
ATOM 4649 C CA . SER A 1 569 ? 25.172 4.57 -20.734 1 92.06 569 SER A CA 1
ATOM 4650 C C . SER A 1 569 ? 25.797 3.273 -20.234 1 92.06 569 SER A C 1
ATOM 4652 O O . SER A 1 569 ? 25.797 2.264 -20.938 1 92.06 569 SER A O 1
ATOM 4654 N N . LYS A 1 570 ? 26.328 3.354 -19.078 1 92.12 570 LYS A N 1
ATOM 4655 C CA . LYS A 1 570 ? 26.953 2.156 -18.531 1 92.12 570 LYS A CA 1
ATOM 4656 C C . LYS A 1 570 ? 25.922 1.051 -18.312 1 92.12 570 LYS A C 1
ATOM 4658 O O . LYS A 1 570 ? 26.188 -0.113 -18.625 1 92.12 570 LYS A O 1
ATOM 4663 N N . LEU A 1 571 ? 24.844 1.356 -17.766 1 90.5 571 LEU A N 1
ATOM 4664 C CA . LEU A 1 571 ? 23.781 0.37 -17.547 1 90.5 571 LEU A CA 1
ATOM 4665 C C . LEU A 1 571 ? 23.281 -0.187 -18.875 1 90.5 571 LEU A C 1
ATOM 4667 O O . LEU A 1 571 ? 23.031 -1.39 -18.984 1 90.5 571 LEU A O 1
ATOM 4671 N N . GLN A 1 572 ? 23.078 0.663 -19.812 1 90.69 572 GLN A N 1
ATOM 4672 C CA . GLN A 1 572 ? 22.609 0.231 -21.125 1 90.69 572 GLN A CA 1
ATOM 4673 C C . GLN A 1 572 ? 23.609 -0.735 -21.766 1 90.69 572 GLN A C 1
ATOM 4675 O O . GLN A 1 572 ? 23.203 -1.717 -22.391 1 90.69 572 GLN A O 1
ATOM 4680 N N . GLU A 1 573 ? 24.797 -0.413 -21.625 1 90.44 573 GLU A N 1
ATOM 4681 C CA . GLU A 1 573 ? 25.844 -1.283 -22.156 1 90.44 573 GLU A CA 1
ATOM 4682 C C . GLU A 1 573 ? 25.781 -2.666 -21.516 1 90.44 573 GLU A C 1
ATOM 4684 O O . GLU A 1 573 ? 25.844 -3.682 -22.219 1 90.44 573 GLU A O 1
ATOM 4689 N N . GLU A 1 574 ? 25.672 -2.676 -20.266 1 87.25 574 GLU A N 1
ATOM 4690 C CA . GLU A 1 574 ? 25.625 -3.945 -19.531 1 87.25 574 GLU A CA 1
ATOM 4691 C C . GLU A 1 574 ? 24.375 -4.738 -19.906 1 87.25 574 GLU A C 1
ATOM 4693 O O . GLU A 1 574 ? 24.438 -5.953 -20.109 1 87.25 574 GLU A O 1
ATOM 4698 N N . VAL A 1 575 ? 23.297 -4.102 -19.984 1 86.44 575 VAL A N 1
ATOM 4699 C CA . VAL A 1 575 ? 22.031 -4.762 -20.312 1 86.44 575 VAL A CA 1
ATOM 4700 C C . VAL A 1 575 ? 22.078 -5.289 -21.734 1 86.44 575 VAL A C 1
ATOM 4702 O O . VAL A 1 575 ? 21.609 -6.395 -22.016 1 86.44 575 VAL A O 1
ATOM 4705 N N . SER A 1 576 ? 22.609 -4.504 -22.625 1 88.06 576 SER A N 1
ATOM 4706 C CA . SER A 1 576 ? 22.719 -4.914 -24.031 1 88.06 576 SER A CA 1
ATOM 4707 C C . SER A 1 576 ? 23.594 -6.16 -24.172 1 88.06 576 SER A C 1
ATOM 4709 O O . SER A 1 576 ? 23.281 -7.043 -24.969 1 88.06 576 SER A O 1
ATOM 4711 N N . ARG A 1 577 ? 24.562 -6.176 -23.438 1 86.06 577 ARG A N 1
ATOM 4712 C CA . ARG A 1 577 ? 25.453 -7.336 -23.469 1 86.06 577 ARG A CA 1
ATOM 4713 C C . ARG A 1 577 ? 24.734 -8.586 -22.969 1 86.06 577 ARG A C 1
ATOM 4715 O O . ARG A 1 577 ? 24.797 -9.641 -23.594 1 86.06 577 ARG A O 1
ATOM 4722 N N . ILE A 1 578 ? 24.094 -8.461 -21.906 1 85.44 578 ILE A N 1
ATOM 4723 C CA . ILE A 1 578 ? 23.391 -9.586 -21.297 1 85.44 578 ILE A CA 1
ATOM 4724 C C . ILE A 1 578 ? 22.281 -10.062 -22.234 1 85.44 578 ILE A C 1
ATOM 4726 O O . ILE A 1 578 ? 22.062 -11.266 -22.391 1 85.44 578 ILE A O 1
ATOM 4730 N N . ASN A 1 579 ? 21.625 -9.102 -22.797 1 86.19 579 ASN A N 1
ATOM 4731 C CA . ASN A 1 579 ? 20.562 -9.43 -23.734 1 86.19 579 ASN A CA 1
ATOM 4732 C C . ASN A 1 579 ? 21.094 -10.219 -24.922 1 86.19 579 ASN A C 1
ATOM 4734 O O . ASN A 1 579 ? 20.531 -11.258 -25.281 1 86.19 579 ASN A O 1
ATOM 4738 N N . ARG A 1 580 ? 22.094 -9.758 -25.484 1 82.75 580 ARG A N 1
ATOM 4739 C CA . ARG A 1 580 ? 22.672 -10.367 -26.672 1 82.75 580 ARG A CA 1
ATOM 4740 C C . ARG A 1 580 ? 23.25 -11.742 -26.359 1 82.75 580 ARG A C 1
ATOM 4742 O O . ARG A 1 580 ? 23 -12.703 -27.094 1 82.75 580 ARG A O 1
ATOM 4749 N N . ASP A 1 581 ? 23.859 -11.906 -25.281 1 80.81 581 ASP A N 1
ATOM 4750 C CA . ASP A 1 581 ? 24.656 -13.102 -25.016 1 80.81 581 ASP A CA 1
ATOM 4751 C C . ASP A 1 581 ? 23.812 -14.172 -24.344 1 80.81 581 ASP A C 1
ATOM 4753 O O . ASP A 1 581 ? 24.109 -15.367 -24.438 1 80.81 581 ASP A O 1
ATOM 4757 N N . ILE A 1 582 ? 22.781 -13.789 -23.656 1 85.19 582 ILE A N 1
ATOM 4758 C CA . ILE A 1 582 ? 22.078 -14.789 -22.844 1 85.19 582 ILE A CA 1
ATOM 4759 C C . ILE A 1 582 ? 20.594 -14.812 -23.203 1 85.19 582 ILE A C 1
ATOM 4761 O O . ILE A 1 582 ? 20.094 -15.805 -23.734 1 85.19 582 ILE A O 1
ATOM 4765 N N . ILE A 1 583 ? 19.906 -13.68 -23.047 1 87.81 583 ILE A N 1
ATOM 4766 C CA . ILE A 1 583 ? 18.453 -13.648 -23.109 1 87.81 583 ILE A CA 1
ATOM 4767 C C . ILE A 1 583 ? 17.984 -13.992 -24.516 1 87.81 583 ILE A C 1
ATOM 4769 O O . ILE A 1 583 ? 17.203 -14.938 -24.703 1 87.81 583 ILE A O 1
ATOM 4773 N N . GLN A 1 584 ? 18.516 -13.328 -25.453 1 83.94 584 GLN A N 1
ATOM 4774 C CA . GLN A 1 584 ? 18.094 -13.547 -26.828 1 83.94 584 GLN A CA 1
ATOM 4775 C C . GLN A 1 584 ? 18.516 -14.938 -27.312 1 83.94 584 GLN A C 1
ATOM 4777 O O . GLN A 1 584 ? 17.766 -15.586 -28.062 1 83.94 584 GLN A O 1
ATOM 4782 N N . ASN A 1 585 ? 19.609 -15.398 -26.906 1 78.94 585 ASN A N 1
ATOM 4783 C CA . ASN A 1 585 ? 20.109 -16.719 -27.312 1 78.94 585 ASN A CA 1
ATOM 4784 C C . ASN A 1 585 ? 19.188 -17.828 -26.812 1 78.94 585 ASN A C 1
ATOM 4786 O O . ASN A 1 585 ? 18.938 -18.797 -27.547 1 78.94 585 ASN A O 1
ATOM 4790 N N . ILE A 1 586 ? 18.672 -17.703 -25.672 1 81.06 586 ILE A N 1
ATOM 4791 C CA . ILE A 1 586 ? 17.797 -18.734 -25.109 1 81.06 586 ILE A CA 1
ATOM 4792 C C . ILE A 1 586 ? 16.391 -18.562 -25.641 1 81.06 586 ILE A C 1
ATOM 4794 O O . ILE A 1 586 ? 15.773 -19.516 -26.125 1 81.06 586 ILE A O 1
ATOM 4798 N N . MET A 1 587 ? 15.875 -17.281 -25.641 1 84.75 587 MET A N 1
ATOM 4799 C CA . MET A 1 587 ? 14.477 -17.016 -25.969 1 84.75 587 MET A CA 1
ATOM 4800 C C . MET A 1 587 ? 14.195 -17.25 -27.438 1 84.75 587 MET A C 1
ATOM 4802 O O . MET A 1 587 ? 13.062 -17.531 -27.828 1 84.75 587 MET A O 1
ATOM 4806 N N . SER A 1 588 ? 15.203 -17.203 -28.25 1 82.19 588 SER A N 1
ATOM 4807 C CA . SER A 1 588 ? 15.023 -17.375 -29.688 1 82.19 588 SER A CA 1
ATOM 4808 C C . SER A 1 588 ? 14.461 -18.766 -30 1 82.19 588 SER A C 1
ATOM 4810 O O . SER A 1 588 ? 13.766 -18.938 -31.016 1 82.19 588 SER A O 1
ATOM 4812 N N . HIS A 1 589 ? 14.641 -19.75 -29.094 1 77.69 589 HIS A N 1
ATOM 4813 C CA . HIS A 1 589 ? 14.148 -21.109 -29.297 1 77.69 589 HIS A CA 1
ATOM 4814 C C . HIS A 1 589 ? 12.672 -21.234 -28.938 1 77.69 589 HIS A C 1
ATOM 4816 O O . HIS A 1 589 ? 12.023 -22.219 -29.266 1 77.69 589 HIS A O 1
ATOM 4822 N N . PHE A 1 590 ? 12.203 -20.281 -28.312 1 79.19 590 PHE A N 1
ATOM 4823 C CA . PHE A 1 590 ? 10.836 -20.375 -27.812 1 79.19 590 PHE A CA 1
ATOM 4824 C C . PHE A 1 590 ? 9.961 -19.281 -28.422 1 79.19 590 PHE A C 1
ATOM 4826 O O . PHE A 1 590 ? 8.812 -19.094 -28.016 1 79.19 590 PHE A O 1
ATOM 4833 N N . LEU A 1 591 ? 10.516 -18.469 -29.266 1 85.38 591 LEU A N 1
ATOM 4834 C CA . LEU A 1 591 ? 9.773 -17.469 -30.031 1 85.38 591 LEU A CA 1
ATOM 4835 C C . LEU A 1 591 ? 9.469 -17.969 -31.438 1 85.38 591 LEU A C 1
ATOM 4837 O O . LEU A 1 591 ? 10.164 -18.844 -31.953 1 85.38 591 LEU A O 1
ATOM 4841 N N . SER A 1 592 ? 8.305 -17.438 -31.953 1 82.62 592 SER A N 1
ATOM 4842 C CA . SER A 1 592 ? 8.008 -17.734 -33.344 1 82.62 592 SER A CA 1
ATOM 4843 C C . SER A 1 592 ? 9.062 -17.156 -34.281 1 82.62 592 SER A C 1
ATOM 4845 O O . SER A 1 592 ? 9.766 -16.203 -33.906 1 82.62 592 SER A O 1
ATOM 4847 N N . GLU A 1 593 ? 9.164 -17.703 -35.438 1 80.56 593 GLU A N 1
ATOM 4848 C CA . GLU A 1 593 ? 10.18 -17.297 -36.406 1 80.56 593 GLU A CA 1
ATOM 4849 C C . GLU A 1 593 ? 10.023 -15.82 -36.75 1 80.56 593 GLU A C 1
ATOM 4851 O O . GLU A 1 593 ? 11.008 -15.133 -37.031 1 80.56 593 GLU A O 1
ATOM 4856 N N . ASP A 1 594 ? 8.836 -15.359 -36.625 1 87.06 594 ASP A N 1
ATOM 4857 C CA . ASP A 1 594 ? 8.57 -13.992 -37.062 1 87.06 594 ASP A CA 1
ATOM 4858 C C . ASP A 1 594 ? 8.594 -13.031 -35.875 1 87.06 594 ASP A C 1
ATOM 4860 O O . ASP A 1 594 ? 8.195 -11.875 -36 1 87.06 594 ASP A O 1
ATOM 4864 N N . GLU A 1 595 ? 9.008 -13.523 -34.812 1 89.88 595 GLU A N 1
ATOM 4865 C CA . GLU A 1 595 ? 9 -12.695 -33.625 1 89.88 595 GLU A CA 1
ATOM 4866 C C . GLU A 1 595 ? 10.414 -12.453 -33.094 1 89.88 595 GLU A C 1
ATOM 4868 O O . GLU A 1 595 ? 11.289 -13.305 -33.25 1 89.88 595 GLU A O 1
ATOM 4873 N N . GLU A 1 596 ? 10.578 -11.258 -32.594 1 88.56 596 GLU A N 1
ATOM 4874 C CA . GLU A 1 596 ? 11.852 -10.938 -31.938 1 88.56 596 GLU A CA 1
ATOM 4875 C C . GLU A 1 596 ? 11.633 -10.102 -30.688 1 88.56 596 GLU A C 1
ATOM 4877 O O . GLU A 1 596 ? 10.641 -9.383 -30.578 1 88.56 596 GLU A O 1
ATOM 4882 N N . LEU A 1 597 ? 12.562 -10.312 -29.766 1 89.31 597 LEU A N 1
ATOM 4883 C CA . LEU A 1 597 ? 12.523 -9.508 -28.547 1 89.31 597 LEU A CA 1
ATOM 4884 C C . LEU A 1 597 ? 13.25 -8.18 -28.75 1 89.31 597 LEU A C 1
ATOM 4886 O O . LEU A 1 597 ? 14.383 -8.156 -29.219 1 89.31 597 LEU A O 1
ATOM 4890 N N . ILE A 1 598 ? 12.562 -7.078 -28.391 1 87.75 598 ILE A N 1
ATOM 4891 C CA . ILE A 1 598 ? 13.164 -5.758 -28.516 1 87.75 598 ILE A CA 1
ATOM 4892 C C . ILE A 1 598 ? 13.133 -5.047 -27.172 1 87.75 598 ILE A C 1
ATOM 4894 O O . ILE A 1 598 ? 12.18 -5.188 -26.406 1 87.75 598 ILE A O 1
ATOM 4898 N N . TRP A 1 599 ? 14.211 -4.297 -26.969 1 85.69 599 TRP A N 1
ATOM 4899 C CA . TRP A 1 599 ? 14.336 -3.537 -25.719 1 85.69 599 TRP A CA 1
ATOM 4900 C C . TRP A 1 599 ? 14.336 -2.037 -26 1 85.69 599 TRP A C 1
ATOM 4902 O O . TRP A 1 599 ? 15 -1.573 -26.938 1 85.69 599 TRP A O 1
ATOM 4912 N N . THR A 1 600 ? 13.492 -1.34 -25.281 1 82.75 600 THR A N 1
ATOM 4913 C CA . THR A 1 600 ? 13.492 0.117 -25.359 1 82.75 600 THR A CA 1
ATOM 4914 C C . THR A 1 600 ? 14.148 0.731 -24.125 1 82.75 600 THR A C 1
ATOM 4916 O O . THR A 1 600 ? 14.016 0.21 -23.016 1 82.75 600 THR A O 1
ATOM 4919 N N . TRP A 1 601 ? 14.914 1.824 -24.391 1 82.06 601 TRP A N 1
ATOM 4920 C CA . TRP A 1 601 ? 15.703 2.424 -23.328 1 82.06 601 TRP A CA 1
ATOM 4921 C C . TRP A 1 601 ? 15.281 3.871 -23.078 1 82.06 601 TRP A C 1
ATOM 4923 O O . TRP A 1 601 ? 15.008 4.609 -24.031 1 82.06 601 TRP A O 1
ATOM 4933 N N . ASP A 1 602 ? 15.125 4.176 -21.781 1 76.81 602 ASP A N 1
ATOM 4934 C CA . ASP A 1 602 ? 14.922 5.562 -21.391 1 76.81 602 ASP A CA 1
ATOM 4935 C C . ASP A 1 602 ? 16.156 6.117 -20.688 1 76.81 602 ASP A C 1
ATOM 4937 O O . ASP A 1 602 ? 16.531 5.656 -19.609 1 76.81 602 ASP A O 1
ATOM 4941 N N . ASN A 1 603 ? 16.734 7.148 -21.297 1 79.56 603 ASN A N 1
ATOM 4942 C CA . ASN A 1 603 ? 17.953 7.742 -20.734 1 79.56 603 ASN A CA 1
ATOM 4943 C C . ASN A 1 603 ? 17.625 8.883 -19.781 1 79.56 603 ASN A C 1
ATOM 4945 O O . ASN A 1 603 ? 18.516 9.531 -19.234 1 79.56 603 ASN A O 1
ATOM 4949 N N . MET A 1 604 ? 16.328 9.086 -19.469 1 83.06 604 MET A N 1
ATOM 4950 C CA . MET A 1 604 ? 15.914 10.125 -18.531 1 83.06 604 MET A CA 1
ATOM 4951 C C . MET A 1 604 ? 16.531 11.469 -18.891 1 83.06 604 MET A C 1
ATOM 4953 O O . MET A 1 604 ? 17.141 12.125 -18.047 1 83.06 604 MET A O 1
ATOM 4957 N N . LEU A 1 605 ? 16.25 11.914 -20.078 1 87.06 605 LEU A N 1
ATOM 4958 C CA . LEU A 1 605 ? 16.812 13.164 -20.562 1 87.06 605 LEU A CA 1
ATOM 4959 C C . LEU A 1 605 ? 15.961 14.352 -20.141 1 87.06 605 LEU A C 1
ATOM 4961 O O . LEU A 1 605 ? 14.734 14.258 -20.109 1 87.06 605 LEU A O 1
ATOM 4965 N N . ILE A 1 606 ? 16.656 15.461 -19.766 1 90 606 ILE A N 1
ATOM 4966 C CA . ILE A 1 606 ? 15.977 16.672 -19.328 1 90 606 ILE A CA 1
ATOM 4967 C C . ILE A 1 606 ? 16.172 17.781 -20.344 1 90 606 ILE A C 1
ATOM 4969 O O . ILE A 1 606 ? 17.266 17.953 -20.891 1 90 606 ILE A O 1
ATOM 4973 N N . LYS A 1 607 ? 15.07 18.453 -20.672 1 87.5 607 LYS A N 1
ATOM 4974 C CA . LYS A 1 607 ? 15.117 19.656 -21.484 1 87.5 607 LYS A CA 1
ATOM 4975 C C . LYS A 1 607 ? 15.133 20.906 -20.609 1 87.5 607 LYS A C 1
ATOM 4977 O O . LYS A 1 607 ? 14.289 21.062 -19.719 1 87.5 607 LYS A O 1
ATOM 4982 N N . GLU A 1 608 ? 16.219 21.672 -20.781 1 86.5 608 GLU A N 1
ATOM 4983 C CA . GLU A 1 608 ? 16.344 22.922 -20.047 1 86.5 608 GLU A CA 1
ATOM 4984 C C . GLU A 1 608 ? 15.875 24.109 -20.891 1 86.5 608 GLU A C 1
ATOM 4986 O O . GLU A 1 608 ? 16.422 24.359 -21.953 1 86.5 608 GLU A O 1
ATOM 4991 N N . GLU A 1 609 ? 14.703 24.672 -20.484 1 82.69 609 GLU A N 1
ATOM 4992 C CA . GLU A 1 609 ? 14.195 25.859 -21.156 1 82.69 609 GLU A CA 1
ATOM 4993 C C . GLU A 1 609 ? 13.945 26.984 -20.141 1 82.69 609 GLU A C 1
ATOM 4995 O O . GLU A 1 609 ? 13.07 26.859 -19.281 1 82.69 609 GLU A O 1
ATOM 5000 N N . ASN A 1 610 ? 14.578 28.156 -20.281 1 77.81 610 ASN A N 1
ATOM 5001 C CA . ASN A 1 610 ? 14.398 29.359 -19.469 1 77.81 610 ASN A CA 1
ATOM 5002 C C . ASN A 1 610 ? 14.438 29.062 -17.984 1 77.81 610 ASN A C 1
ATOM 5004 O O . ASN A 1 610 ? 13.57 29.5 -17.234 1 77.81 610 ASN A O 1
ATOM 5008 N N . GLY A 1 611 ? 15.375 28.188 -17.625 1 73 611 GLY A N 1
ATOM 5009 C CA . GLY A 1 611 ? 15.539 27.875 -16.203 1 73 611 GLY A CA 1
ATOM 5010 C C . GLY A 1 611 ? 14.602 26.797 -15.703 1 73 611 GLY A C 1
ATOM 5011 O O . GLY A 1 611 ? 14.602 26.469 -14.523 1 73 611 GLY A O 1
ATOM 5012 N N . LYS A 1 612 ? 13.805 26.406 -16.641 1 82 612 LYS A N 1
ATOM 5013 C CA . LYS A 1 612 ? 12.883 25.328 -16.281 1 82 612 LYS A CA 1
ATOM 5014 C C . LYS A 1 612 ? 13.367 23.984 -16.828 1 82 612 LYS A C 1
ATOM 5016 O O . LYS A 1 612 ? 13.898 23.906 -17.938 1 82 612 LYS A O 1
ATOM 5021 N N . TYR A 1 613 ? 13.273 23.047 -15.938 1 86.69 613 TYR A N 1
ATOM 5022 C CA . TYR A 1 613 ? 13.703 21.703 -16.281 1 86.69 613 TYR A CA 1
ATOM 5023 C C . TYR A 1 613 ? 12.508 20.797 -16.531 1 86.69 613 TYR A C 1
ATOM 5025 O O . TYR A 1 613 ? 11.68 20.594 -15.633 1 86.69 613 TYR A O 1
ATOM 5033 N N . THR A 1 614 ? 12.375 20.312 -17.75 1 84.75 614 THR A N 1
ATOM 5034 C CA . THR A 1 614 ? 11.289 19.406 -18.094 1 84.75 614 THR A CA 1
ATOM 5035 C C . THR A 1 614 ? 11.844 18.156 -18.781 1 84.75 614 THR A C 1
ATOM 5037 O O . THR A 1 614 ? 12.945 18.172 -19.328 1 84.75 614 THR A O 1
ATOM 5040 N N . PRO A 1 615 ? 11.078 17.047 -18.672 1 83.25 615 PRO A N 1
ATOM 5041 C CA . PRO A 1 615 ? 11.531 15.859 -19.406 1 83.25 615 PRO A CA 1
ATOM 5042 C C . PRO A 1 615 ? 11.617 16.094 -20.906 1 83.25 615 PRO A C 1
ATOM 5044 O O . PRO A 1 615 ? 10.766 16.781 -21.484 1 83.25 615 PRO A O 1
ATOM 5047 N N . ALA A 1 616 ? 12.734 15.742 -21.516 1 76.75 616 ALA A N 1
ATOM 5048 C CA . ALA A 1 616 ? 12.945 15.953 -22.938 1 76.75 616 ALA A CA 1
ATOM 5049 C C . ALA A 1 616 ? 11.867 15.258 -23.766 1 76.75 616 ALA A C 1
ATOM 5051 O O . ALA A 1 616 ? 11.469 15.758 -24.828 1 76.75 616 ALA A O 1
ATOM 5052 N N . THR A 1 617 ? 11.656 14.031 -23.578 1 66.06 617 THR A N 1
ATOM 5053 C CA . THR A 1 617 ? 10.633 13.336 -24.359 1 66.06 617 THR A CA 1
ATOM 5054 C C . THR A 1 617 ? 9.266 13.469 -23.703 1 66.06 617 THR A C 1
ATOM 5056 O O . THR A 1 617 ? 9.156 13.453 -22.469 1 66.06 617 THR A O 1
ATOM 5059 N N . ASP A 1 618 ? 8.266 13.953 -24.531 1 54.91 618 ASP A N 1
ATOM 5060 C CA . ASP A 1 618 ? 6.887 14.094 -24.078 1 54.91 618 ASP A CA 1
ATOM 5061 C C . ASP A 1 618 ? 6.398 12.812 -23.406 1 54.91 618 ASP A C 1
ATOM 5063 O O . ASP A 1 618 ? 6.852 11.719 -23.734 1 54.91 618 ASP A O 1
ATOM 5067 N N . SER A 1 619 ? 5.711 12.914 -22.375 1 51.88 619 SER A N 1
ATOM 5068 C CA . SER A 1 619 ? 5.16 11.891 -21.5 1 51.88 619 SER A CA 1
ATOM 5069 C C . SER A 1 619 ? 4.582 10.727 -22.297 1 51.88 619 SER A C 1
ATOM 5071 O O . SER A 1 619 ? 4.359 9.641 -21.766 1 51.88 619 SER A O 1
ATOM 5073 N N . LYS A 1 620 ? 4.191 11.023 -23.641 1 48.53 620 LYS A N 1
ATOM 5074 C CA . LYS A 1 620 ? 3.484 10.031 -24.438 1 48.53 620 LYS A CA 1
ATOM 5075 C C . LYS A 1 620 ? 4.441 8.953 -24.953 1 48.53 620 LYS A C 1
ATOM 5077 O O . LYS A 1 620 ? 4.008 7.902 -25.422 1 48.53 620 LYS A O 1
ATOM 5082 N N . GLU A 1 621 ? 5.781 9.18 -25.203 1 51.59 621 GLU A N 1
ATOM 5083 C CA . GLU A 1 621 ? 6.738 8.211 -25.719 1 51.59 621 GLU A CA 1
ATOM 5084 C C . GLU A 1 621 ? 7.312 7.344 -24.609 1 51.59 621 GLU A C 1
ATOM 5086 O O . GLU A 1 621 ? 7.34 7.754 -23.453 1 51.59 621 GLU A O 1
ATOM 5091 N N . ASN A 1 622 ? 7.691 6.09 -24.984 1 54.38 622 ASN A N 1
ATOM 5092 C CA . ASN A 1 622 ? 8.141 5.055 -24.047 1 54.38 622 ASN A CA 1
ATOM 5093 C C . ASN A 1 622 ? 9.25 5.566 -23.141 1 54.38 622 ASN A C 1
ATOM 5095 O O . ASN A 1 622 ? 10.375 5.801 -23.578 1 54.38 622 ASN A O 1
ATOM 5099 N N . LYS A 1 623 ? 8.961 6.074 -22.062 1 63.41 623 LYS A N 1
ATOM 5100 C CA . LYS A 1 623 ? 9.797 6.758 -21.078 1 63.41 623 LYS A CA 1
ATOM 5101 C C . LYS A 1 623 ? 10.375 5.77 -20.078 1 63.41 623 LYS A C 1
ATOM 5103 O O . LYS A 1 623 ? 10.922 6.172 -19.031 1 63.41 623 LYS A O 1
ATOM 5108 N N . TYR A 1 624 ? 10.312 4.496 -20.562 1 74.94 624 TYR A N 1
ATOM 5109 C CA . TYR A 1 624 ? 10.82 3.533 -19.578 1 74.94 624 TYR A CA 1
ATOM 5110 C C . TYR A 1 624 ? 11.539 2.381 -20.281 1 74.94 624 TYR A C 1
ATOM 5112 O O . TYR A 1 624 ? 11.367 2.164 -21.484 1 74.94 624 TYR A O 1
ATOM 5120 N N . LEU A 1 625 ? 12.477 1.906 -19.531 1 80.94 625 LEU A N 1
ATOM 5121 C CA . LEU A 1 625 ? 13.031 0.649 -20.031 1 80.94 625 LEU A CA 1
ATOM 5122 C C . LEU A 1 625 ? 11.945 -0.417 -20.141 1 80.94 625 LEU A C 1
ATOM 5124 O O . LEU A 1 625 ? 11.219 -0.667 -19.172 1 80.94 625 LEU A O 1
ATOM 5128 N N . ALA A 1 626 ? 11.742 -0.884 -21.391 1 84.06 626 ALA A N 1
ATOM 5129 C CA . ALA A 1 626 ? 10.711 -1.889 -21.609 1 84.06 626 ALA A CA 1
ATOM 5130 C C . ALA A 1 626 ? 11.219 -3.012 -22.516 1 84.06 626 ALA A C 1
ATOM 5132 O O . ALA A 1 626 ? 12.172 -2.822 -23.266 1 84.06 626 ALA A O 1
ATOM 5133 N N . CYS A 1 627 ? 10.742 -4.18 -22.266 1 87.38 627 CYS A N 1
ATOM 5134 C CA . CYS A 1 627 ? 10.961 -5.34 -23.125 1 87.38 627 CYS A CA 1
ATOM 5135 C C . CYS A 1 627 ? 9.695 -5.707 -23.875 1 87.38 627 CYS A C 1
ATOM 5137 O O . CYS A 1 627 ? 8.664 -5.996 -23.266 1 87.38 627 CYS A O 1
ATOM 5139 N N . MET A 1 628 ? 9.766 -5.691 -25.25 1 90 628 MET A N 1
ATOM 5140 C CA . MET A 1 628 ? 8.602 -5.922 -26.094 1 90 628 MET A CA 1
ATOM 5141 C C . MET A 1 628 ? 8.898 -7.004 -27.141 1 90 628 MET A C 1
ATOM 5143 O O . MET A 1 628 ? 10.055 -7.371 -27.344 1 90 628 MET A O 1
ATOM 5147 N N . ILE A 1 629 ? 7.836 -7.527 -27.656 1 91.5 629 ILE A N 1
ATOM 5148 C CA . ILE A 1 629 ? 7.941 -8.43 -28.797 1 91.5 629 ILE A CA 1
ATOM 5149 C C . ILE A 1 629 ? 7.594 -7.672 -30.078 1 91.5 629 ILE A C 1
ATOM 5151 O O . ILE A 1 629 ? 6.586 -6.961 -30.141 1 91.5 629 ILE A O 1
ATOM 5155 N N . GLN A 1 630 ? 8.422 -7.805 -31.016 1 91.69 630 GLN A N 1
ATOM 5156 C CA . GLN A 1 630 ? 8.195 -7.145 -32.312 1 91.69 630 GLN A CA 1
ATOM 5157 C C . GLN A 1 630 ? 7.973 -8.164 -33.406 1 91.69 630 GLN A C 1
ATOM 5159 O O . GLN A 1 630 ? 8.664 -9.188 -33.469 1 91.69 630 GLN A O 1
ATOM 5164 N N . ASP A 1 631 ? 6.883 -7.938 -34.156 1 90.56 631 ASP A N 1
ATOM 5165 C CA . ASP A 1 631 ? 6.672 -8.703 -35.375 1 90.56 631 ASP A CA 1
ATOM 5166 C C . ASP A 1 631 ? 7.629 -8.242 -36.5 1 90.56 631 ASP A C 1
ATOM 5168 O O . ASP A 1 631 ? 7.594 -7.086 -36.906 1 90.56 631 ASP A O 1
ATOM 5172 N N . LYS A 1 632 ? 8.398 -9.156 -36.969 1 89.06 632 LYS A N 1
ATOM 5173 C CA . LYS A 1 632 ? 9.43 -8.828 -37.938 1 89.06 632 LYS A CA 1
ATOM 5174 C C . LYS A 1 632 ? 8.812 -8.312 -39.25 1 89.06 632 LYS A C 1
ATOM 5176 O O . LYS A 1 632 ? 9.414 -7.496 -39.938 1 89.06 632 LYS A O 1
ATOM 5181 N N . THR A 1 633 ? 7.645 -8.734 -39.562 1 88.5 633 THR A N 1
ATOM 5182 C CA . THR A 1 633 ? 6.996 -8.398 -40.812 1 88.5 633 THR A CA 1
ATOM 5183 C C . THR A 1 633 ? 6.305 -7.039 -40.719 1 88.5 633 THR A C 1
ATOM 5185 O O . THR A 1 633 ? 6.555 -6.152 -41.531 1 88.5 633 THR A O 1
ATOM 5188 N N . SER A 1 634 ? 5.504 -6.766 -39.781 1 87.31 634 SER A N 1
ATOM 5189 C CA . SER A 1 634 ? 4.699 -5.555 -39.656 1 87.31 634 SER A CA 1
ATOM 5190 C C . SER A 1 634 ? 5.434 -4.473 -38.875 1 87.31 634 SER A C 1
ATOM 5192 O O . SER A 1 634 ? 5.121 -3.287 -39 1 87.31 634 SER A O 1
ATOM 5194 N N . GLY A 1 635 ? 6.363 -4.879 -38.062 1 88.62 635 GLY A N 1
ATOM 5195 C CA . GLY A 1 635 ? 7.059 -3.922 -37.219 1 88.62 635 GLY A CA 1
ATOM 5196 C C . GLY A 1 635 ? 6.281 -3.547 -35.969 1 88.62 635 GLY A C 1
ATOM 5197 O O . GLY A 1 635 ? 6.777 -2.805 -35.125 1 88.62 635 GLY A O 1
ATOM 5198 N N . SER A 1 636 ? 5.07 -4.098 -35.875 1 90.19 636 SER A N 1
ATOM 5199 C CA . SER A 1 636 ? 4.25 -3.797 -34.688 1 90.19 636 SER A CA 1
ATOM 5200 C C . SER A 1 636 ? 4.801 -4.477 -33.438 1 90.19 636 SER A C 1
ATOM 5202 O O . SER A 1 636 ? 5.453 -5.52 -33.531 1 90.19 636 SER A O 1
ATOM 5204 N N . THR A 1 637 ? 4.672 -3.766 -32.312 1 89.94 637 THR A N 1
ATOM 5205 C CA . THR A 1 637 ? 5.203 -4.293 -31.078 1 89.94 637 THR A CA 1
ATOM 5206 C C . THR A 1 637 ? 4.078 -4.574 -30.078 1 89.94 637 THR A C 1
ATOM 5208 O O . THR A 1 637 ? 2.996 -3.99 -30.172 1 89.94 637 THR A O 1
ATOM 5211 N N . ILE A 1 638 ? 4.332 -5.543 -29.219 1 90.62 638 ILE A N 1
ATOM 5212 C CA . ILE A 1 638 ? 3.373 -5.906 -28.172 1 90.62 638 ILE A CA 1
ATOM 5213 C C . ILE A 1 638 ? 4.113 -6.25 -26.891 1 90.62 638 ILE A C 1
ATOM 5215 O O . ILE A 1 638 ? 5.242 -6.742 -26.922 1 90.62 638 ILE A O 1
ATOM 5219 N N . SER A 1 639 ? 3.512 -5.945 -25.797 1 89.19 639 SER A N 1
ATOM 5220 C CA . SER A 1 639 ? 4.121 -6.215 -24.5 1 89.19 639 SER A CA 1
ATOM 5221 C C . SER A 1 639 ? 4.344 -7.711 -24.297 1 89.19 639 SER A C 1
ATOM 5223 O O . SER A 1 639 ? 3.496 -8.523 -24.672 1 89.19 639 SER A O 1
ATOM 5225 N N . VAL A 1 640 ? 5.492 -8.078 -23.656 1 91.5 640 VAL A N 1
ATOM 5226 C CA . VAL A 1 640 ? 5.773 -9.477 -23.344 1 91.5 640 VAL A CA 1
ATOM 5227 C C . VAL A 1 640 ? 4.727 -10.008 -22.375 1 91.5 640 VAL A C 1
ATOM 5229 O O . VAL A 1 640 ? 4.398 -11.195 -22.391 1 91.5 640 VAL A O 1
ATOM 5232 N N . LYS A 1 641 ? 4.137 -9.164 -21.516 1 92 641 LYS A N 1
ATOM 5233 C CA . LYS A 1 641 ? 3.15 -9.562 -20.516 1 92 641 LYS A CA 1
ATOM 5234 C C . LYS A 1 641 ? 1.844 -9.992 -21.172 1 92 641 LYS A C 1
ATOM 5236 O O . LYS A 1 641 ? 1.097 -10.797 -20.609 1 92 641 LYS A O 1
ATOM 5241 N N . LYS A 1 642 ? 1.619 -9.398 -22.297 1 92 642 LYS A N 1
ATOM 5242 C CA . LYS A 1 642 ? 0.375 -9.672 -23 1 92 642 LYS A CA 1
ATOM 5243 C C . LYS A 1 642 ? 0.566 -10.789 -24.031 1 92 642 LYS A C 1
ATOM 5245 O O . LYS A 1 642 ? -0.319 -11.633 -24.219 1 92 642 LYS A O 1
ATOM 5250 N N . HIS A 1 643 ? 1.679 -10.812 -24.625 1 91.12 643 HIS A N 1
ATOM 5251 C CA . HIS A 1 643 ? 1.905 -11.688 -25.766 1 91.12 643 HIS A CA 1
ATOM 5252 C C . HIS A 1 643 ? 2.117 -13.133 -25.328 1 91.12 643 HIS A C 1
ATOM 5254 O O . HIS A 1 643 ? 1.534 -14.055 -25.891 1 91.12 643 HIS A O 1
ATOM 5260 N N . PHE A 1 644 ? 2.941 -13.344 -24.328 1 90.5 644 PHE A N 1
ATOM 5261 C CA . PHE A 1 644 ? 3.316 -14.688 -23.922 1 90.5 644 PHE A CA 1
ATOM 5262 C C . PHE A 1 644 ? 2.176 -15.367 -23.156 1 90.5 644 PHE A C 1
ATOM 5264 O O . PHE A 1 644 ? 1.506 -14.727 -22.344 1 90.5 644 PHE A O 1
ATOM 5271 N N . ASN A 1 645 ? 1.982 -16.672 -23.5 1 89.12 645 ASN A N 1
ATOM 5272 C CA . ASN A 1 645 ? 1.138 -17.453 -22.609 1 89.12 645 ASN A CA 1
ATOM 5273 C C . ASN A 1 645 ? 1.818 -17.703 -21.266 1 89.12 645 ASN A C 1
ATOM 5275 O O . ASN A 1 645 ? 2.951 -17.266 -21.062 1 89.12 645 ASN A O 1
ATOM 5279 N N . THR A 1 646 ? 1.216 -18.375 -20.406 1 88.5 646 THR A N 1
ATOM 5280 C CA . THR A 1 646 ? 1.703 -18.516 -19.047 1 88.5 646 THR A CA 1
ATOM 5281 C C . THR A 1 646 ? 3.043 -19.25 -19.016 1 88.5 646 THR A C 1
ATOM 5283 O O . THR A 1 646 ? 3.988 -18.797 -18.375 1 88.5 646 THR A O 1
ATOM 5286 N N . PHE A 1 647 ? 3.217 -20.344 -19.812 1 87.81 647 PHE A N 1
ATOM 5287 C CA . PHE A 1 647 ? 4.449 -21.125 -19.828 1 87.81 647 PHE A CA 1
ATOM 5288 C C . PHE A 1 647 ? 5.613 -20.281 -20.344 1 87.81 647 PHE A C 1
ATOM 5290 O O . PHE A 1 647 ? 6.656 -20.188 -19.688 1 87.81 647 PHE A O 1
ATOM 5297 N N . ARG A 1 648 ? 5.395 -19.656 -21.453 1 89.06 648 ARG A N 1
ATOM 5298 C CA . ARG A 1 648 ? 6.461 -18.875 -22.078 1 89.06 648 ARG A CA 1
ATOM 5299 C C . ARG A 1 648 ? 6.82 -17.656 -21.203 1 89.06 648 ARG A C 1
ATOM 5301 O O . ARG A 1 648 ? 7.98 -17.25 -21.156 1 89.06 648 ARG A O 1
ATOM 5308 N N . PHE A 1 649 ? 5.801 -17.156 -20.625 1 92.31 649 PHE A N 1
ATOM 5309 C CA . PHE A 1 649 ? 6.066 -16.016 -19.75 1 92.31 649 PHE A CA 1
ATOM 5310 C C . PHE A 1 649 ? 6.887 -16.438 -18.547 1 92.31 649 PHE A C 1
ATOM 5312 O O . PHE A 1 649 ? 7.805 -15.734 -18.125 1 92.31 649 PHE A O 1
ATOM 5319 N N . HIS A 1 650 ? 6.562 -17.547 -17.938 1 92.06 650 HIS A N 1
ATOM 5320 C CA . HIS A 1 650 ? 7.348 -18.094 -16.828 1 92.06 650 HIS A CA 1
ATOM 5321 C C . HIS A 1 650 ? 8.773 -18.406 -17.281 1 92.06 650 HIS A C 1
ATOM 5323 O O . HIS A 1 650 ? 9.727 -18.172 -16.531 1 92.06 650 HIS A O 1
ATOM 5329 N N . LEU A 1 651 ? 8.859 -18.938 -18.453 1 90.94 651 LEU A N 1
ATOM 5330 C CA . LEU A 1 651 ? 10.164 -19.234 -19.031 1 90.94 651 LEU A CA 1
ATOM 5331 C C . LEU A 1 651 ? 10.984 -17.969 -19.203 1 90.94 651 LEU A C 1
ATOM 5333 O O . LEU A 1 651 ? 12.172 -17.922 -18.875 1 90.94 651 LEU A O 1
ATOM 5337 N N . PHE A 1 652 ? 10.352 -16.969 -19.734 1 91.75 652 PHE A N 1
ATOM 5338 C CA . PHE A 1 652 ? 11 -15.68 -19.906 1 91.75 652 PHE A CA 1
ATOM 5339 C C . PHE A 1 652 ? 11.539 -15.164 -18.578 1 91.75 652 PHE A C 1
ATOM 5341 O O . PHE A 1 652 ? 12.688 -14.719 -18.5 1 91.75 652 PHE A O 1
ATOM 5348 N N . ASN A 1 653 ? 10.758 -15.156 -17.578 1 92.88 653 ASN A N 1
ATOM 5349 C CA . ASN A 1 653 ? 11.164 -14.672 -16.266 1 92.88 653 ASN A CA 1
ATOM 5350 C C . ASN A 1 653 ? 12.281 -15.523 -15.672 1 92.88 653 ASN A C 1
ATOM 5352 O O . ASN A 1 653 ? 13.156 -15.016 -14.977 1 92.88 653 ASN A O 1
ATOM 5356 N N . THR A 1 654 ? 12.25 -16.812 -15.906 1 93.38 654 THR A N 1
ATOM 5357 C CA . THR A 1 654 ? 13.305 -17.734 -15.477 1 93.38 654 THR A CA 1
ATOM 5358 C C . THR A 1 654 ? 14.633 -17.391 -16.156 1 93.38 654 THR A C 1
ATOM 5360 O O . THR A 1 654 ? 15.672 -17.297 -15.5 1 93.38 654 THR A O 1
ATOM 5363 N N . ILE A 1 655 ? 14.547 -17.141 -17.438 1 91.62 655 ILE A N 1
ATOM 5364 C CA . ILE A 1 655 ? 15.742 -16.812 -18.219 1 91.62 655 ILE A CA 1
ATOM 5365 C C . ILE A 1 655 ? 16.297 -15.469 -17.75 1 91.62 655 ILE A C 1
ATOM 5367 O O . ILE A 1 655 ? 17.516 -15.297 -17.656 1 91.62 655 ILE A O 1
ATOM 5371 N N . LEU A 1 656 ? 15.406 -14.523 -17.469 1 90.06 656 LEU A N 1
ATOM 5372 C CA . LEU A 1 656 ? 15.844 -13.227 -16.969 1 90.06 656 LEU A CA 1
ATOM 5373 C C . LEU A 1 656 ? 16.609 -13.383 -15.656 1 90.06 656 LEU A C 1
ATOM 5375 O O . LEU A 1 656 ? 17.672 -12.789 -15.484 1 90.06 656 LEU A O 1
ATOM 5379 N N . ASN A 1 657 ? 16.094 -14.133 -14.766 1 91.88 657 ASN A N 1
ATOM 5380 C CA . ASN A 1 657 ? 16.766 -14.375 -13.492 1 91.88 657 ASN A CA 1
ATOM 5381 C C . ASN A 1 657 ? 18.141 -15 -13.688 1 91.88 657 ASN A C 1
ATOM 5383 O O . ASN A 1 657 ? 19.125 -14.562 -13.07 1 91.88 657 ASN A O 1
ATOM 5387 N N . MET A 1 658 ? 18.234 -15.969 -14.531 1 91.25 658 MET A N 1
ATOM 5388 C CA . MET A 1 658 ? 19.5 -16.641 -14.797 1 91.25 658 MET A CA 1
ATOM 5389 C C . MET A 1 658 ? 20.5 -15.695 -15.445 1 91.25 658 MET A C 1
ATOM 5391 O O . MET A 1 658 ? 21.688 -15.703 -15.102 1 91.25 658 MET A O 1
ATOM 5395 N N . ALA A 1 659 ? 20 -14.922 -16.344 1 89.06 659 ALA A N 1
ATOM 5396 C CA . ALA A 1 659 ? 20.875 -13.961 -17.016 1 89.06 659 ALA A CA 1
ATOM 5397 C C . ALA A 1 659 ? 21.469 -12.969 -16.031 1 89.06 659 ALA A C 1
ATOM 5399 O O . ALA A 1 659 ? 22.672 -12.68 -16.078 1 89.06 659 ALA A O 1
ATOM 5400 N N . PHE A 1 660 ? 20.641 -12.562 -15.133 1 87.19 660 PHE A N 1
ATOM 5401 C CA . PHE A 1 660 ? 21.125 -11.648 -14.102 1 87.19 660 PHE A CA 1
ATOM 5402 C C . PHE A 1 660 ? 22.141 -12.336 -13.203 1 87.19 660 PHE A C 1
ATOM 5404 O O . PHE A 1 660 ? 23.156 -11.734 -12.82 1 87.19 660 PHE A O 1
ATOM 5411 N N . SER A 1 661 ? 21.891 -13.539 -12.914 1 90.62 661 SER A N 1
ATOM 5412 C CA . SER A 1 661 ? 22.766 -14.312 -12.047 1 90.62 661 SER A CA 1
ATOM 5413 C C . SER A 1 661 ? 24.141 -14.5 -12.68 1 90.62 661 SER A C 1
ATOM 5415 O O . SER A 1 661 ? 25.172 -14.289 -12.031 1 90.62 661 SER A O 1
ATOM 5417 N N . PHE A 1 662 ? 24.156 -14.805 -13.953 1 88.56 662 PHE A N 1
ATOM 5418 C CA . PHE A 1 662 ? 25.406 -14.992 -14.672 1 88.56 662 PHE A CA 1
ATOM 5419 C C . PHE A 1 662 ? 26.188 -13.688 -14.758 1 88.56 662 PHE A C 1
ATOM 5421 O O . PHE A 1 662 ? 27.391 -13.664 -14.555 1 88.56 662 PHE A O 1
ATOM 5428 N N . ALA A 1 663 ? 25.5 -12.664 -14.992 1 84.19 663 ALA A N 1
ATOM 5429 C CA . ALA A 1 663 ? 26.125 -11.359 -15.18 1 84.19 663 ALA A CA 1
ATOM 5430 C C . ALA A 1 663 ? 26.797 -10.883 -13.891 1 84.19 663 ALA A C 1
ATOM 5432 O O . ALA A 1 663 ? 27.906 -10.367 -13.922 1 84.19 663 ALA A O 1
ATOM 5433 N N . VAL A 1 664 ? 26.125 -11.078 -12.828 1 85.69 664 VAL A N 1
ATOM 5434 C CA . VAL A 1 664 ? 26.656 -10.586 -11.562 1 85.69 664 VAL A CA 1
ATOM 5435 C C . VAL A 1 664 ? 27.828 -11.469 -11.133 1 85.69 664 VAL A C 1
ATOM 5437 O O . VAL A 1 664 ? 28.797 -10.977 -10.539 1 85.69 664 VAL A O 1
ATOM 5440 N N . MET A 1 665 ? 27.766 -12.727 -11.352 1 88.38 665 MET A N 1
ATOM 5441 C CA . MET A 1 665 ? 28.875 -13.617 -11.039 1 88.38 665 MET A CA 1
ATOM 5442 C C . MET A 1 665 ? 30.141 -13.195 -11.789 1 88.38 665 MET A C 1
ATOM 5444 O O . MET A 1 665 ? 31.234 -13.211 -11.227 1 88.38 665 MET A O 1
ATOM 5448 N N . GLU A 1 666 ? 29.953 -12.82 -12.977 1 84.81 666 GLU A N 1
ATOM 5449 C CA . GLU A 1 666 ? 31.078 -12.359 -13.789 1 84.81 666 GLU A CA 1
ATOM 5450 C C . GLU A 1 666 ? 31.594 -11.016 -13.297 1 84.81 666 GLU A C 1
ATOM 5452 O O . GLU A 1 666 ? 32.812 -10.828 -13.148 1 84.81 666 GLU A O 1
ATOM 5457 N N . LYS A 1 667 ? 30.734 -10.188 -13.07 1 82.5 667 LYS A N 1
ATOM 5458 C CA . LYS A 1 667 ? 31.078 -8.82 -12.703 1 82.5 667 LYS A CA 1
ATOM 5459 C C . LYS A 1 667 ? 31.828 -8.789 -11.367 1 82.5 667 LYS A C 1
ATOM 5461 O O . LYS A 1 667 ? 32.812 -8.086 -11.219 1 82.5 667 LYS A O 1
ATOM 5466 N N . LEU A 1 668 ? 31.375 -9.547 -10.445 1 84.75 668 LEU A N 1
ATOM 5467 C CA . LEU A 1 668 ? 31.938 -9.5 -9.102 1 84.75 668 LEU A CA 1
ATOM 5468 C C . LEU A 1 668 ? 32.938 -10.633 -8.883 1 84.75 668 LEU A C 1
ATOM 5470 O O . LEU A 1 668 ? 33.531 -10.742 -7.816 1 84.75 668 LEU A O 1
ATOM 5474 N N . LYS A 1 669 ? 33.125 -11.516 -9.828 1 86.44 669 LYS A N 1
ATOM 5475 C CA . LYS A 1 669 ? 34 -12.68 -9.758 1 86.44 669 LYS A CA 1
ATOM 5476 C C . LYS A 1 669 ? 33.688 -13.547 -8.547 1 86.44 669 LYS A C 1
ATOM 5478 O O . LYS A 1 669 ? 34.562 -13.867 -7.746 1 86.44 669 LYS A O 1
ATOM 5483 N N . VAL A 1 670 ? 32.438 -13.805 -8.523 1 87.62 670 VAL A N 1
ATOM 5484 C CA . VAL A 1 670 ? 31.938 -14.633 -7.438 1 87.62 670 VAL A CA 1
ATOM 5485 C C . VAL A 1 670 ? 31.266 -15.883 -8.008 1 87.62 670 VAL A C 1
ATOM 5487 O O . VAL A 1 670 ? 30.703 -15.844 -9.102 1 87.62 670 VAL A O 1
ATOM 5490 N N . LYS A 1 671 ? 31.438 -17 -7.344 1 90.06 671 LYS A N 1
ATOM 5491 C CA . LYS A 1 671 ? 30.766 -18.234 -7.734 1 90.06 671 LYS A CA 1
ATOM 5492 C C . LYS A 1 671 ? 29.625 -18.562 -6.777 1 90.06 671 LYS A C 1
ATOM 5494 O O . LYS A 1 671 ? 29.844 -18.688 -5.566 1 90.06 671 LYS A O 1
ATOM 5499 N N . LEU A 1 672 ? 28.438 -18.625 -7.309 1 91.75 672 LEU A N 1
ATOM 5500 C CA . LEU A 1 672 ? 27.234 -18.922 -6.551 1 91.75 672 LEU A CA 1
ATOM 5501 C C . LEU A 1 672 ? 26.406 -20 -7.246 1 91.75 672 LEU A C 1
ATOM 5503 O O . LEU A 1 672 ? 26.516 -20.188 -8.461 1 91.75 672 LEU A O 1
ATOM 5507 N N . PRO A 1 673 ? 25.625 -20.719 -6.512 1 94.25 673 PRO A N 1
ATOM 5508 C CA . PRO A 1 673 ? 24.734 -21.703 -7.164 1 94.25 673 PRO A CA 1
ATOM 5509 C C . PRO A 1 673 ? 23.516 -21.062 -7.812 1 94.25 673 PRO A C 1
ATOM 5511 O O . PRO A 1 673 ? 23.078 -19.984 -7.387 1 94.25 673 PRO A O 1
ATOM 5514 N N . ILE A 1 674 ? 23.062 -21.656 -8.844 1 94.5 674 ILE A N 1
ATOM 5515 C CA . ILE A 1 674 ? 21.75 -21.344 -9.43 1 94.5 674 ILE A CA 1
ATOM 5516 C C . ILE A 1 674 ? 20.781 -22.5 -9.172 1 94.5 674 ILE A C 1
ATOM 5518 O O . ILE A 1 674 ? 21.047 -23.641 -9.555 1 94.5 674 ILE A O 1
ATOM 5522 N N . MET A 1 675 ? 19.734 -22.172 -8.523 1 96.31 675 MET A N 1
ATOM 5523 C CA . MET A 1 675 ? 18.844 -23.234 -8.094 1 96.31 675 MET A CA 1
ATOM 5524 C C . MET A 1 675 ? 17.453 -23.047 -8.68 1 96.31 675 MET A C 1
ATOM 5526 O O . MET A 1 675 ? 16.922 -21.922 -8.688 1 96.31 675 MET A O 1
ATOM 5530 N N . LEU A 1 676 ? 16.859 -24.094 -9.203 1 95.88 676 LEU A N 1
ATOM 5531 C CA . LEU A 1 676 ? 15.484 -24.141 -9.695 1 95.88 676 LEU A CA 1
ATOM 5532 C C . LEU A 1 676 ? 14.664 -25.156 -8.93 1 95.88 676 LEU A C 1
ATOM 5534 O O . LEU A 1 676 ? 15.109 -26.281 -8.703 1 95.88 676 LEU A O 1
ATOM 5538 N N . ASP A 1 677 ? 13.523 -24.781 -8.414 1 95.19 677 ASP A N 1
ATOM 5539 C CA . ASP A 1 677 ? 12.656 -25.672 -7.66 1 95.19 677 ASP A CA 1
ATOM 5540 C C . ASP A 1 677 ? 11.32 -25.875 -8.367 1 95.19 677 ASP A C 1
ATOM 5542 O O . ASP A 1 677 ? 10.391 -25.078 -8.18 1 95.19 677 ASP A O 1
ATOM 5546 N N . ASP A 1 678 ? 11.141 -26.969 -9.102 1 90.69 678 ASP A N 1
ATOM 5547 C CA . ASP A 1 678 ? 9.898 -27.422 -9.711 1 90.69 678 ASP A CA 1
ATOM 5548 C C . ASP A 1 678 ? 9.289 -26.344 -10.609 1 90.69 678 ASP A C 1
ATOM 5550 O O . ASP A 1 678 ? 8.109 -26.016 -10.477 1 90.69 678 ASP A O 1
ATOM 5554 N N . ILE A 1 679 ? 9.992 -25.859 -11.57 1 86.06 679 ILE A N 1
ATOM 5555 C CA . ILE A 1 679 ? 9.523 -24.75 -12.398 1 86.06 679 ILE A CA 1
ATOM 5556 C C . ILE A 1 679 ? 9.016 -25.281 -13.734 1 86.06 679 ILE A C 1
ATOM 5558 O O . ILE A 1 679 ? 8.211 -24.641 -14.406 1 86.06 679 ILE A O 1
ATOM 5562 N N . PHE A 1 680 ? 9.406 -26.562 -14.07 1 81.5 680 PHE A N 1
ATOM 5563 C CA . PHE A 1 680 ? 9.062 -27.078 -15.391 1 81.5 680 PHE A CA 1
ATOM 5564 C C . PHE A 1 680 ? 8.242 -28.359 -15.281 1 81.5 680 PHE A C 1
ATOM 5566 O O . PHE A 1 680 ? 8.469 -29.156 -14.375 1 81.5 680 PHE A O 1
ATOM 5573 N N . TYR A 1 681 ? 7.316 -28.375 -16.078 1 87.69 681 TYR A N 1
ATOM 5574 C CA . TYR A 1 681 ? 6.562 -29.609 -16.281 1 87.69 681 TYR A CA 1
ATOM 5575 C C . TYR A 1 681 ? 6.711 -30.109 -17.719 1 87.69 681 TYR A C 1
ATOM 5577 O O . TYR A 1 681 ? 6.719 -29.312 -18.656 1 87.69 681 TYR A O 1
ATOM 5585 N N . ALA A 1 682 ? 6.898 -31.375 -17.828 1 86.44 682 ALA A N 1
ATOM 5586 C CA . ALA A 1 682 ? 7.102 -31.953 -19.141 1 86.44 682 ALA A CA 1
ATOM 5587 C C . ALA A 1 682 ? 5.938 -31.609 -20.078 1 86.44 682 ALA A C 1
ATOM 5589 O O . ALA A 1 682 ? 6.137 -31.375 -21.266 1 86.44 682 ALA A O 1
ATOM 5590 N N . SER A 1 683 ? 4.77 -31.547 -19.516 1 84.44 683 SER A N 1
ATOM 5591 C CA . SER A 1 683 ? 3.568 -31.328 -20.312 1 84.44 683 SER A CA 1
ATOM 5592 C C . SER A 1 683 ? 3.539 -29.906 -20.859 1 84.44 683 SER A C 1
ATOM 5594 O O . SER A 1 683 ? 2.812 -29.609 -21.812 1 84.44 683 SER A O 1
ATOM 5596 N N . ASP A 1 684 ? 4.332 -29.031 -20.297 1 84.5 684 ASP A N 1
ATOM 5597 C CA . ASP A 1 684 ? 4.375 -27.641 -20.766 1 84.5 684 ASP A CA 1
ATOM 5598 C C . ASP A 1 684 ? 5.141 -27.531 -22.078 1 84.5 684 ASP A C 1
ATOM 5600 O O . ASP A 1 684 ? 4.91 -26.594 -22.859 1 84.5 684 ASP A O 1
ATOM 5604 N N . PHE A 1 685 ? 6.02 -28.531 -22.188 1 79.88 685 PHE A N 1
ATOM 5605 C CA . PHE A 1 685 ? 6.84 -28.531 -23.391 1 79.88 685 PHE A CA 1
ATOM 5606 C C . PHE A 1 685 ? 6.184 -29.344 -24.5 1 79.88 685 PHE A C 1
ATOM 5608 O O . PHE A 1 685 ? 5.516 -30.344 -24.219 1 79.88 685 PHE A O 1
ATOM 5615 N N . HIS A 1 686 ? 5.988 -28.797 -25.688 1 72.19 686 HIS A N 1
ATOM 5616 C CA . HIS A 1 686 ? 5.359 -29.5 -26.797 1 72.19 686 HIS A CA 1
ATOM 5617 C C . HIS A 1 686 ? 6.066 -30.828 -27.078 1 72.19 686 HIS A C 1
ATOM 5619 O O . HIS A 1 686 ? 5.434 -31.797 -27.484 1 72.19 686 HIS A O 1
ATOM 5625 N N . ASN A 1 687 ? 7.371 -30.766 -26.891 1 75.88 687 ASN A N 1
ATOM 5626 C CA . ASN A 1 687 ? 8.18 -31.953 -27.156 1 75.88 687 ASN A CA 1
ATOM 5627 C C . ASN A 1 687 ? 9.375 -32.062 -26.203 1 75.88 687 ASN A C 1
ATOM 5629 O O . ASN A 1 687 ? 9.812 -31.047 -25.656 1 75.88 687 ASN A O 1
ATOM 5633 N N . ARG A 1 688 ? 9.789 -33.219 -25.906 1 78.56 688 ARG A N 1
ATOM 5634 C CA . ARG A 1 688 ? 10.961 -33.469 -25.078 1 78.56 688 ARG A CA 1
ATOM 5635 C C . ARG A 1 688 ? 12.188 -32.75 -25.609 1 78.56 688 ARG A C 1
ATOM 5637 O O . ARG A 1 688 ? 13.07 -32.375 -24.828 1 78.56 688 ARG A O 1
ATOM 5644 N N . ARG A 1 689 ? 12.195 -32.469 -26.812 1 81 689 ARG A N 1
A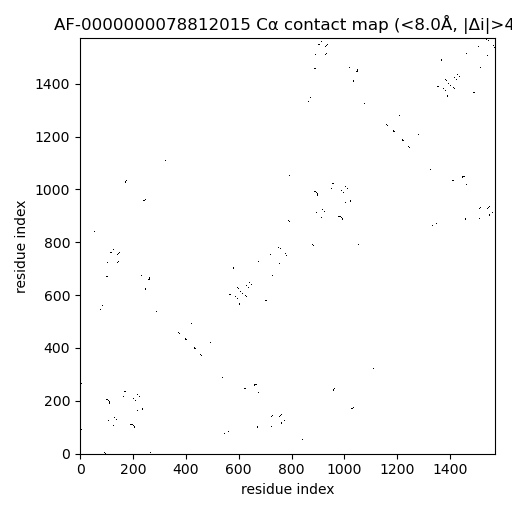TOM 5645 C CA . ARG A 1 689 ? 13.328 -31.797 -27.453 1 81 689 ARG A CA 1
ATOM 5646 C C . ARG A 1 689 ? 13.469 -30.359 -26.969 1 81 689 ARG A C 1
ATOM 5648 O O . ARG A 1 689 ? 14.578 -29.844 -26.859 1 81 689 ARG A O 1
ATOM 5655 N N . ASN A 1 690 ? 12.367 -29.828 -26.625 1 84.19 690 ASN A N 1
ATOM 5656 C CA . ASN A 1 690 ? 12.398 -28.438 -26.156 1 84.19 690 ASN A CA 1
ATOM 5657 C C . ASN A 1 690 ? 13.023 -28.312 -24.781 1 84.19 690 ASN A C 1
ATOM 5659 O O . ASN A 1 690 ? 13.672 -27.312 -24.469 1 84.19 690 ASN A O 1
ATOM 5663 N N . ILE A 1 691 ? 12.883 -29.328 -23.969 1 86.88 691 ILE A N 1
ATOM 5664 C CA . ILE A 1 691 ? 13.516 -29.344 -22.656 1 86.88 691 ILE A CA 1
ATOM 5665 C C . ILE A 1 691 ? 15.031 -29.453 -22.812 1 86.88 691 ILE A C 1
ATOM 5667 O O . ILE A 1 691 ? 15.781 -28.719 -22.172 1 86.88 691 ILE A O 1
ATOM 5671 N N . LYS A 1 692 ? 15.398 -30.344 -23.734 1 88.38 692 LYS A N 1
ATOM 5672 C CA . LYS A 1 692 ? 16.812 -30.516 -24.016 1 88.38 692 LYS A CA 1
ATOM 5673 C C . LYS A 1 692 ? 17.438 -29.219 -24.531 1 88.38 692 LYS A C 1
ATOM 5675 O O . LYS A 1 692 ? 18.531 -28.844 -24.094 1 88.38 692 LYS A O 1
ATOM 5680 N N . HIS A 1 693 ? 16.688 -28.531 -25.375 1 84.88 693 HIS A N 1
ATOM 5681 C CA . HIS A 1 693 ? 17.172 -27.266 -25.922 1 84.88 693 HIS A CA 1
ATOM 5682 C C . HIS A 1 693 ? 17.328 -26.219 -24.812 1 84.88 693 HIS A C 1
ATOM 5684 O O . HIS A 1 693 ? 18.266 -25.422 -24.844 1 84.88 693 HIS A O 1
ATOM 5690 N N . PHE A 1 694 ? 16.469 -26.25 -23.969 1 85.69 694 PHE A N 1
ATOM 5691 C CA . PHE A 1 694 ? 16.531 -25.297 -22.859 1 85.69 694 PHE A CA 1
ATOM 5692 C C . PHE A 1 694 ? 17.797 -25.5 -22.031 1 85.69 694 PHE A C 1
ATOM 5694 O O . PHE A 1 694 ? 18.531 -24.562 -21.75 1 85.69 694 PHE A O 1
ATOM 5701 N N . VAL A 1 695 ? 18.094 -26.688 -21.656 1 87.75 695 VAL A N 1
ATOM 5702 C CA . VAL A 1 695 ? 19.25 -27.016 -20.828 1 87.75 695 VAL A CA 1
ATOM 5703 C C . VAL A 1 695 ? 20.531 -26.734 -21.625 1 87.75 695 VAL A C 1
ATOM 5705 O O . VAL A 1 695 ? 21.484 -26.156 -21.094 1 87.75 695 VAL A O 1
ATOM 5708 N N . LYS A 1 696 ? 20.453 -27.141 -22.859 1 88.44 696 LYS A N 1
ATOM 5709 C CA . LYS A 1 696 ? 21.609 -26.891 -23.703 1 88.44 696 LYS A CA 1
ATOM 5710 C C . LYS A 1 696 ? 21.906 -25.406 -23.828 1 88.44 696 LYS A C 1
ATOM 5712 O O . LYS A 1 696 ? 23.078 -25 -23.75 1 88.44 696 LYS A O 1
ATOM 5717 N N . ALA A 1 697 ? 20.875 -24.656 -24.031 1 85.06 697 ALA A N 1
ATOM 5718 C CA . ALA A 1 697 ? 21.031 -23.219 -24.188 1 85.06 697 ALA A CA 1
ATOM 5719 C C . ALA A 1 697 ? 21.594 -22.594 -22.922 1 85.06 697 ALA A C 1
ATOM 5721 O O . ALA A 1 697 ? 22.422 -21.672 -22.984 1 85.06 697 ALA A O 1
ATOM 5722 N N . ILE A 1 698 ? 21.219 -23.047 -21.797 1 85.81 698 ILE A N 1
ATOM 5723 C CA . ILE A 1 698 ? 21.703 -22.516 -20.516 1 85.81 698 ILE A CA 1
ATOM 5724 C C . ILE A 1 698 ? 23.188 -22.828 -20.344 1 85.81 698 ILE A C 1
ATOM 5726 O O . ILE A 1 698 ? 23.969 -21.969 -19.969 1 85.81 698 ILE A O 1
ATOM 5730 N N . LEU A 1 699 ? 23.516 -24.062 -20.656 1 86.44 699 LEU A N 1
ATOM 5731 C CA . LEU A 1 699 ? 24.906 -24.5 -20.516 1 86.44 699 LEU A CA 1
ATOM 5732 C C . LEU A 1 699 ? 25.797 -23.75 -21.484 1 86.44 699 LEU A C 1
ATOM 5734 O O . LEU A 1 699 ? 26.906 -23.359 -21.125 1 86.44 699 LEU A O 1
ATOM 5738 N N . THR A 1 700 ? 25.234 -23.516 -22.656 1 83.44 700 THR A N 1
ATOM 5739 C CA . THR A 1 700 ? 26 -22.781 -23.672 1 83.44 700 THR A CA 1
ATOM 5740 C C . THR A 1 700 ? 26.156 -21.312 -23.266 1 83.44 700 THR A C 1
ATOM 5742 O O . THR A 1 700 ? 27.219 -20.719 -23.453 1 83.44 700 THR A O 1
ATOM 5745 N N . ALA A 1 701 ? 25.094 -20.734 -22.766 1 80.19 701 ALA A N 1
ATOM 5746 C CA . ALA A 1 701 ? 25.141 -19.344 -22.312 1 80.19 701 ALA A CA 1
ATOM 5747 C C . ALA A 1 701 ? 26.156 -19.172 -21.188 1 80.19 701 ALA A C 1
ATOM 5749 O O . ALA A 1 701 ? 26.922 -18.203 -21.188 1 80.19 701 ALA A O 1
ATOM 5750 N N . TYR A 1 702 ? 26.109 -20.062 -20.281 1 80.5 702 TYR A N 1
ATOM 5751 C CA . TYR A 1 702 ? 27.062 -19.984 -19.172 1 80.5 702 TYR A CA 1
ATOM 5752 C C . TYR A 1 702 ? 28.5 -20.078 -19.688 1 80.5 702 TYR A C 1
ATOM 5754 O O . TYR A 1 702 ? 29.375 -19.328 -19.25 1 80.5 702 TYR A O 1
ATOM 5762 N N . LYS A 1 703 ? 28.719 -20.938 -20.609 1 78.62 703 LYS A N 1
ATOM 5763 C CA . LYS A 1 703 ? 30.031 -21.109 -21.203 1 78.62 703 LYS A CA 1
ATOM 5764 C C . LYS A 1 703 ? 30.5 -19.828 -21.906 1 78.62 703 LYS A C 1
ATOM 5766 O O . LYS A 1 703 ? 31.656 -19.453 -21.797 1 78.62 703 LYS A O 1
ATOM 5771 N N . SER A 1 704 ? 29.609 -19.234 -22.562 1 73.5 704 SER A N 1
ATOM 5772 C CA . SER A 1 704 ? 29.938 -18.031 -23.297 1 73.5 704 SER A CA 1
ATOM 5773 C C . SER A 1 704 ? 30.328 -16.891 -22.359 1 73.5 704 SER A C 1
ATOM 5775 O O . SER A 1 704 ? 31.188 -16.062 -22.688 1 73.5 704 SER A O 1
ATOM 5777 N N . ILE A 1 705 ? 29.719 -16.75 -21.25 1 72.06 705 ILE A N 1
ATOM 5778 C CA . ILE A 1 705 ? 29.938 -15.641 -20.328 1 72.06 705 ILE A CA 1
ATOM 5779 C C . ILE A 1 705 ? 31.219 -15.891 -19.516 1 72.06 705 ILE A C 1
ATOM 5781 O O . ILE A 1 705 ? 32 -14.969 -19.297 1 72.06 705 ILE A O 1
ATOM 5785 N N . PHE A 1 706 ? 31.344 -17 -19.016 1 69.69 706 PHE A N 1
ATOM 5786 C CA . PHE A 1 706 ? 32.406 -17.234 -18.062 1 69.69 706 PHE A CA 1
ATOM 5787 C C . PHE A 1 706 ? 33.656 -17.781 -18.781 1 69.69 706 PHE A C 1
ATOM 5789 O O . PHE A 1 706 ? 34.781 -17.656 -18.266 1 69.69 706 PHE A O 1
ATOM 5796 N N . GLU A 1 707 ? 33.312 -18.406 -19.875 1 60.28 707 GLU A N 1
ATOM 5797 C CA . GLU A 1 707 ? 34.469 -18.922 -20.562 1 60.28 707 GLU A CA 1
ATOM 5798 C C . GLU A 1 707 ? 34.844 -18.078 -21.781 1 60.28 707 GLU A C 1
ATOM 5800 O O . GLU A 1 707 ? 35.719 -18.438 -22.547 1 60.28 707 GLU A O 1
ATOM 5805 N N . ASN A 1 708 ? 34.406 -16.812 -22.016 1 50.88 708 ASN A N 1
ATOM 5806 C CA . ASN A 1 708 ? 34.719 -15.953 -23.156 1 50.88 708 ASN A CA 1
ATOM 5807 C C . ASN A 1 708 ? 35.75 -16.609 -24.078 1 50.88 708 ASN A C 1
ATOM 5809 O O . ASN A 1 708 ? 35.531 -16.656 -25.297 1 50.88 708 ASN A O 1
ATOM 5813 N N . GLY A 1 709 ? 37.062 -15.867 -24.391 1 41.66 709 GLY A N 1
ATOM 5814 C CA . GLY A 1 709 ? 37.969 -15.625 -25.5 1 41.66 709 GLY A CA 1
ATOM 5815 C C . GLY A 1 709 ? 38.719 -16.875 -25.922 1 41.66 709 GLY A C 1
ATOM 5816 O O . GLY A 1 709 ? 38.656 -17.281 -27.078 1 41.66 709 GLY A O 1
ATOM 5817 N N . LYS A 1 710 ? 40.25 -16.812 -25.469 1 38.97 710 LYS A N 1
ATOM 5818 C CA . LYS A 1 710 ? 41.375 -17.438 -26.156 1 38.97 710 LYS A CA 1
ATOM 5819 C C . LYS A 1 710 ? 41.219 -18.953 -26.234 1 38.97 710 LYS A C 1
ATOM 5821 O O . LYS A 1 710 ? 41.938 -19.609 -26.984 1 38.97 710 LYS A O 1
ATOM 5826 N N . ASP A 1 711 ? 41 -19.594 -25.031 1 33.88 711 ASP A N 1
ATOM 5827 C CA . ASP A 1 711 ? 41.281 -21 -25.266 1 33.88 711 ASP A CA 1
ATOM 5828 C C . ASP A 1 711 ? 40.156 -21.672 -26.016 1 33.88 711 ASP A C 1
ATOM 5830 O O . ASP A 1 711 ? 39.031 -21.75 -25.516 1 33.88 711 ASP A O 1
ATOM 5834 N N . ASN A 1 712 ? 40 -21.438 -27.266 1 36.19 712 ASN A N 1
ATOM 5835 C CA . ASN A 1 712 ? 39.406 -22.219 -28.344 1 36.19 712 ASN A CA 1
ATOM 5836 C C . ASN A 1 712 ? 39.312 -23.703 -27.969 1 36.19 712 ASN A C 1
ATOM 5838 O O . ASN A 1 712 ? 39.156 -24.562 -28.828 1 36.19 712 ASN A O 1
ATOM 5842 N N . SER A 1 713 ? 40.156 -24.219 -26.984 1 35.75 713 SER A N 1
ATOM 5843 C CA . SER A 1 713 ? 40.156 -25.672 -26.953 1 35.75 713 SER A CA 1
ATOM 5844 C C . SER A 1 713 ? 38.781 -26.234 -26.656 1 35.75 713 SER A C 1
ATOM 5846 O O . SER A 1 713 ? 38.062 -25.703 -25.812 1 35.75 713 SER A O 1
ATOM 5848 N N . GLU A 1 714 ? 38.094 -26.797 -27.594 1 37.5 714 GLU A N 1
ATOM 5849 C CA . GLU A 1 714 ? 36.938 -27.719 -27.672 1 37.5 714 GLU A CA 1
ATOM 5850 C C . GLU A 1 714 ? 36.75 -28.438 -26.344 1 37.5 714 GLU A C 1
ATOM 5852 O O . GLU A 1 714 ? 36 -29.422 -26.281 1 37.5 714 GLU A O 1
ATOM 5857 N N . GLN A 1 715 ? 37.625 -28.453 -25.344 1 38.19 715 GLN A N 1
ATOM 5858 C CA . GLN A 1 715 ? 37.438 -29.438 -24.281 1 38.19 715 GLN A CA 1
ATOM 5859 C C . GLN A 1 715 ? 36.25 -29.031 -23.375 1 38.19 715 GLN A C 1
ATOM 5861 O O . GLN A 1 715 ? 36.281 -27.938 -22.797 1 38.19 715 GLN A O 1
ATOM 5866 N N . PRO A 1 716 ? 35.031 -29.594 -23.516 1 42.47 716 PRO A N 1
ATOM 5867 C CA . PRO A 1 716 ? 33.906 -29.562 -22.594 1 42.47 716 PRO A CA 1
ATOM 5868 C C . PRO A 1 716 ? 34.344 -29.344 -21.141 1 42.47 716 PRO A C 1
ATOM 5870 O O . PRO A 1 716 ? 33.469 -29.172 -20.266 1 42.47 716 PRO A O 1
ATOM 5873 N N . ASP A 1 717 ? 35.594 -29.547 -20.734 1 41.97 717 ASP A N 1
ATOM 5874 C CA . ASP A 1 717 ? 36.094 -29.891 -19.406 1 41.97 717 ASP A CA 1
ATOM 5875 C C . ASP A 1 717 ? 35.844 -28.734 -18.422 1 41.97 717 ASP A C 1
ATOM 5877 O O . ASP A 1 717 ? 35.719 -28.969 -17.219 1 41.97 717 ASP A O 1
ATOM 5881 N N . LYS A 1 718 ? 35.906 -27.344 -18.766 1 45.78 718 LYS A N 1
ATOM 5882 C CA . LYS A 1 718 ? 36.094 -26.391 -17.672 1 45.78 718 LYS A CA 1
ATOM 5883 C C . LYS A 1 718 ? 34.75 -25.766 -17.297 1 45.78 718 LYS A C 1
ATOM 5885 O O . LYS A 1 718 ? 34.688 -24.859 -16.453 1 45.78 718 LYS A O 1
ATOM 5890 N N . ILE A 1 719 ? 33.812 -25.812 -18.125 1 48.84 719 ILE A N 1
ATOM 5891 C CA . ILE A 1 719 ? 32.5 -25.25 -17.828 1 48.84 719 ILE A CA 1
ATOM 5892 C C . ILE A 1 719 ? 32.062 -25.688 -16.422 1 48.84 719 ILE A C 1
ATOM 5894 O O . ILE A 1 719 ? 31.547 -24.875 -15.648 1 48.84 719 ILE A O 1
ATOM 5898 N N . GLY A 1 720 ? 32.188 -27.031 -16.219 1 52 720 GLY A N 1
ATOM 5899 C CA . GLY A 1 720 ? 31.719 -27.719 -15.016 1 52 720 GLY A CA 1
ATOM 5900 C C . GLY A 1 720 ? 32.438 -27.25 -13.75 1 52 720 GLY A C 1
ATOM 5901 O O . GLY A 1 720 ? 31.938 -27.5 -12.641 1 52 720 GLY A O 1
ATOM 5902 N N . SER A 1 721 ? 33.562 -26.578 -14.008 1 58.97 721 SER A N 1
ATOM 5903 C CA . SER A 1 721 ? 34.344 -26.344 -12.797 1 58.97 721 SER A CA 1
ATOM 5904 C C . SER A 1 721 ? 33.875 -25.078 -12.078 1 58.97 721 SER A C 1
ATOM 5906 O O . SER A 1 721 ? 34.188 -24.891 -10.898 1 58.97 721 SER A O 1
ATOM 5908 N N . LYS A 1 722 ? 32.938 -24.328 -12.812 1 76.06 722 LYS A N 1
ATOM 5909 C CA . LYS A 1 722 ? 32.656 -23.094 -12.102 1 76.06 722 LYS A CA 1
ATOM 5910 C C . LYS A 1 722 ? 31.156 -22.938 -11.844 1 76.06 722 LYS A C 1
ATOM 5912 O O . LYS A 1 722 ? 30.734 -22.25 -10.914 1 76.06 722 LYS A O 1
ATOM 5917 N N . LEU A 1 723 ? 30.359 -23.656 -12.68 1 86.94 723 LEU A N 1
ATOM 5918 C CA . LEU A 1 723 ? 28.906 -23.531 -12.539 1 86.94 723 LEU A CA 1
ATOM 5919 C C . LEU A 1 723 ? 28.375 -24.578 -11.555 1 86.94 723 LEU A C 1
ATOM 5921 O O . LEU A 1 723 ? 28.766 -25.734 -11.602 1 86.94 723 LEU A O 1
ATOM 5925 N N . GLN A 1 724 ? 27.625 -24.188 -10.68 1 94 724 GLN A N 1
ATOM 5926 C CA . GLN A 1 724 ? 26.828 -25.109 -9.875 1 94 724 GLN A CA 1
ATOM 5927 C C . GLN A 1 724 ? 25.344 -24.891 -10.117 1 94 724 GLN A C 1
ATOM 5929 O O . GLN A 1 724 ? 24.75 -23.922 -9.625 1 94 724 GLN A O 1
ATOM 5934 N N . LEU A 1 725 ? 24.766 -25.703 -10.945 1 94.5 725 LEU A N 1
ATOM 5935 C CA . LEU A 1 725 ? 23.359 -25.703 -11.289 1 94.5 725 LEU A CA 1
ATOM 5936 C C . LEU A 1 725 ? 22.609 -26.812 -10.562 1 94.5 725 LEU A C 1
ATOM 5938 O O . LEU A 1 725 ? 22.922 -27.984 -10.734 1 94.5 725 LEU A O 1
ATOM 5942 N N . VAL A 1 726 ? 21.688 -26.438 -9.68 1 96.62 726 VAL A N 1
ATOM 5943 C CA . VAL A 1 726 ? 20.906 -27.422 -8.93 1 96.62 726 VAL A CA 1
ATOM 5944 C C . VAL A 1 726 ? 19.438 -27.328 -9.344 1 96.62 726 VAL A C 1
ATOM 5946 O O . VAL A 1 726 ? 18.797 -26.297 -9.164 1 96.62 726 VAL A O 1
ATOM 5949 N N . ILE A 1 727 ? 18.891 -28.406 -9.922 1 96.19 727 ILE A N 1
ATOM 5950 C CA . ILE A 1 727 ? 17.516 -28.422 -10.383 1 96.19 727 ILE A CA 1
ATOM 5951 C C . ILE A 1 727 ? 16.734 -29.5 -9.625 1 96.19 727 ILE A C 1
ATOM 5953 O O . ILE A 1 727 ? 17.078 -30.672 -9.672 1 96.19 727 ILE A O 1
ATOM 5957 N N . PHE A 1 728 ? 15.766 -29.094 -8.883 1 96.69 728 PHE A N 1
ATOM 5958 C CA . PHE A 1 728 ? 14.812 -30 -8.258 1 96.69 728 PHE A CA 1
ATOM 5959 C C . PHE A 1 728 ? 13.602 -30.219 -9.156 1 96.69 728 PHE A C 1
ATOM 5961 O O . PHE A 1 728 ? 13.07 -29.266 -9.727 1 96.69 728 PHE A O 1
ATOM 5968 N N . THR A 1 729 ? 13.141 -31.422 -9.391 1 94.62 729 THR A N 1
ATOM 5969 C CA . THR A 1 729 ? 11.945 -31.688 -10.18 1 94.62 729 THR A CA 1
ATOM 5970 C C . THR A 1 729 ? 11.227 -32.938 -9.672 1 94.62 729 THR A C 1
ATOM 5972 O O . THR A 1 729 ? 11.852 -33.812 -9.086 1 94.62 729 THR A O 1
ATOM 5975 N N . HIS A 1 730 ? 10 -33 -9.758 1 91.75 730 HIS A N 1
ATOM 5976 C CA . HIS A 1 730 ? 9.219 -34.188 -9.438 1 91.75 730 HIS A CA 1
ATOM 5977 C C . HIS A 1 730 ? 8.742 -34.875 -10.703 1 91.75 730 HIS A C 1
ATOM 5979 O O . HIS A 1 730 ? 8.133 -35.938 -10.633 1 91.75 730 HIS A O 1
ATOM 5985 N N . ASP A 1 731 ? 9.062 -34.312 -11.867 1 90.88 731 ASP A N 1
ATOM 5986 C CA . ASP A 1 731 ? 8.664 -34.844 -13.164 1 90.88 731 ASP A CA 1
ATOM 5987 C C . ASP A 1 731 ? 9.758 -35.75 -13.742 1 90.88 731 ASP A C 1
ATOM 5989 O O . ASP A 1 731 ? 10.812 -35.25 -14.141 1 90.88 731 ASP A O 1
ATOM 5993 N N . GLU A 1 732 ? 9.477 -36.969 -13.898 1 89.88 732 GLU A N 1
ATOM 5994 C CA . GLU A 1 732 ? 10.453 -37.969 -14.359 1 89.88 732 GLU A CA 1
ATOM 5995 C C . GLU A 1 732 ? 10.898 -37.688 -15.789 1 89.88 732 GLU A C 1
ATOM 5997 O O . GLU A 1 732 ? 12.055 -37.906 -16.141 1 89.88 732 GLU A O 1
ATOM 6002 N N . LEU A 1 733 ? 9.961 -37.188 -16.547 1 89.5 733 LEU A N 1
ATOM 6003 C CA . LEU A 1 733 ? 10.297 -36.906 -17.938 1 89.5 733 LEU A CA 1
ATOM 6004 C C . LEU A 1 733 ? 11.242 -35.688 -18.047 1 89.5 733 LEU A C 1
ATOM 6006 O O . LEU A 1 733 ? 12.125 -35.688 -18.891 1 89.5 733 LEU A O 1
ATOM 6010 N N . VAL A 1 734 ? 11.016 -34.75 -17.219 1 92.19 734 VAL A N 1
ATOM 6011 C CA . VAL A 1 734 ? 11.906 -33.594 -17.156 1 92.19 734 VAL A CA 1
ATOM 6012 C C . VAL A 1 734 ? 13.297 -34.031 -16.703 1 92.19 734 VAL A C 1
ATOM 6014 O O . VAL A 1 734 ? 14.297 -33.688 -17.328 1 92.19 734 VAL A O 1
ATOM 6017 N N . PHE A 1 735 ? 13.289 -34.844 -15.641 1 94.19 735 PHE A N 1
ATOM 6018 C CA . PHE A 1 735 ? 14.547 -35.375 -15.102 1 94.19 735 PHE A CA 1
ATOM 6019 C C . PHE A 1 735 ? 15.328 -36.125 -16.172 1 94.19 735 PHE A C 1
ATOM 6021 O O . PHE A 1 735 ? 16.5 -35.844 -16.391 1 94.19 735 PHE A O 1
ATOM 6028 N N . LYS A 1 736 ? 14.695 -36.969 -16.875 1 93.88 736 LYS A N 1
ATOM 6029 C CA . LYS A 1 736 ? 15.344 -37.812 -17.891 1 93.88 736 LYS A CA 1
ATOM 6030 C C . LYS A 1 736 ? 15.844 -36.938 -19.062 1 93.88 736 LYS A C 1
ATOM 6032 O O . LYS A 1 736 ? 16.953 -37.156 -19.562 1 93.88 736 LYS A O 1
ATOM 6037 N N . SER A 1 737 ? 15.031 -35.969 -19.453 1 93.38 737 SER A N 1
ATOM 6038 C CA . SER A 1 737 ? 15.414 -35.125 -20.578 1 93.38 737 SER A CA 1
ATOM 6039 C C . SER A 1 737 ? 16.656 -34.312 -20.234 1 93.38 737 SER A C 1
ATOM 6041 O O . SER A 1 737 ? 17.547 -34.156 -21.062 1 93.38 737 SER A O 1
ATOM 6043 N N . ILE A 1 738 ? 16.688 -33.781 -19.016 1 94.19 738 ILE A N 1
ATOM 6044 C CA . ILE A 1 738 ? 17.797 -32.938 -18.594 1 94.19 738 ILE A CA 1
ATOM 6045 C C . ILE A 1 738 ? 19.062 -33.812 -18.469 1 94.19 738 ILE A C 1
ATOM 6047 O O . ILE A 1 738 ? 20.125 -33.438 -18.969 1 94.19 738 ILE A O 1
ATOM 6051 N N . THR A 1 739 ? 18.938 -35 -17.844 1 94.44 739 THR A N 1
ATOM 6052 C CA . THR A 1 739 ? 20.094 -35.844 -17.609 1 94.44 739 THR A CA 1
ATOM 6053 C C . THR A 1 739 ? 20.641 -36.375 -18.938 1 94.44 739 THR A C 1
ATOM 6055 O O . THR A 1 739 ? 21.859 -36.469 -19.109 1 94.44 739 THR A O 1
ATOM 6058 N N . ASP A 1 740 ? 19.734 -36.688 -19.859 1 93.56 740 ASP A N 1
ATOM 6059 C CA . ASP A 1 740 ? 20.156 -37.156 -21.188 1 93.56 740 ASP A CA 1
ATOM 6060 C C . ASP A 1 740 ? 20.938 -36.062 -21.906 1 93.56 740 ASP A C 1
ATOM 6062 O O . ASP A 1 740 ? 21.984 -36.344 -22.531 1 93.56 740 ASP A O 1
ATOM 6066 N N . GLU A 1 741 ? 20.438 -34.844 -21.859 1 92.88 741 GLU A N 1
ATOM 6067 C CA . GLU A 1 741 ? 21.109 -33.75 -22.547 1 92.88 741 GLU A CA 1
ATOM 6068 C C . GLU A 1 741 ? 22.469 -33.469 -21.922 1 92.88 741 GLU A C 1
ATOM 6070 O O . GLU A 1 741 ? 23.438 -33.156 -22.625 1 92.88 741 GLU A O 1
ATOM 6075 N N . ILE A 1 742 ? 22.562 -33.531 -20.609 1 92.88 742 ILE A N 1
ATOM 6076 C CA . ILE A 1 742 ? 23.812 -33.281 -19.906 1 92.88 742 ILE A CA 1
ATOM 6077 C C . ILE A 1 742 ? 24.844 -34.344 -20.297 1 92.88 742 ILE A C 1
ATOM 6079 O O . ILE A 1 742 ? 26.016 -34.031 -20.531 1 92.88 742 ILE A O 1
ATOM 6083 N N . LYS A 1 743 ? 24.391 -35.625 -20.375 1 92.31 743 LYS A N 1
ATOM 6084 C CA . LYS A 1 743 ? 25.266 -36.719 -20.812 1 92.31 743 LYS A CA 1
ATOM 6085 C C . LYS A 1 743 ? 25.781 -36.469 -22.234 1 92.31 743 LYS A C 1
ATOM 6087 O O . LYS A 1 743 ? 26.969 -36.656 -22.5 1 92.31 743 LYS A O 1
ATOM 6092 N N . GLU A 1 744 ? 24.844 -36.031 -23.047 1 90.56 744 GLU A N 1
ATOM 6093 C CA . GLU A 1 744 ? 25.203 -35.781 -24.438 1 90.56 744 GLU A CA 1
ATOM 6094 C C . GLU A 1 744 ? 26.141 -34.562 -24.562 1 90.56 744 GLU A C 1
ATOM 6096 O O . GLU A 1 744 ? 27.125 -34.625 -25.297 1 90.56 744 GLU A O 1
ATOM 6101 N N . PHE A 1 745 ? 25.828 -33.531 -23.875 1 88.81 745 PHE A N 1
ATOM 6102 C CA . PHE A 1 745 ? 26.578 -32.281 -23.922 1 88.81 745 PHE A CA 1
ATOM 6103 C C . PHE A 1 745 ? 28.016 -32.5 -23.453 1 88.81 745 PHE A C 1
ATOM 6105 O O . PHE A 1 745 ? 28.922 -31.844 -23.969 1 88.81 745 PHE A O 1
ATOM 6112 N N . HIS A 1 746 ? 28.266 -33.438 -22.5 1 87.19 746 HIS A N 1
ATOM 6113 C CA . HIS A 1 746 ? 29.594 -33.656 -21.922 1 87.19 746 HIS A CA 1
ATOM 6114 C C . HIS A 1 746 ? 30.219 -34.906 -22.516 1 87.19 746 HIS A C 1
ATOM 6116 O O . HIS A 1 746 ? 31.203 -35.438 -21.953 1 87.19 746 HIS A O 1
ATOM 6122 N N . LYS A 1 747 ? 29.672 -35.438 -23.547 1 86.25 747 LYS A N 1
ATOM 6123 C CA . LYS A 1 747 ? 30.188 -36.625 -24.203 1 86.25 747 LYS A CA 1
ATOM 6124 C C . LYS A 1 747 ? 30.422 -37.75 -23.203 1 86.25 747 LYS A C 1
ATOM 6126 O O . LYS A 1 747 ? 31.5 -38.375 -23.172 1 86.25 747 LYS A O 1
ATOM 6131 N N . ASN A 1 748 ? 29.594 -37.875 -22.219 1 81.44 748 ASN A N 1
ATOM 6132 C CA . ASN A 1 748 ? 29.516 -38.906 -21.188 1 81.44 748 ASN A CA 1
ATOM 6133 C C . ASN A 1 748 ? 30.609 -38.719 -20.125 1 81.44 748 ASN A C 1
ATOM 6135 O O . ASN A 1 748 ? 30.828 -39.625 -19.312 1 81.44 748 ASN A O 1
ATOM 6139 N N . ASP A 1 749 ? 31.312 -37.562 -20.141 1 84.06 749 ASP A N 1
ATOM 6140 C CA . ASP A 1 749 ? 32.25 -37.219 -19.078 1 84.06 749 ASP A CA 1
ATOM 6141 C C . ASP A 1 749 ? 31.625 -36.156 -18.156 1 84.06 749 ASP A C 1
ATOM 6143 O O . ASP A 1 749 ? 32.219 -35.125 -17.906 1 84.06 749 ASP A O 1
ATOM 6147 N N . TYR A 1 750 ? 30.391 -36.438 -17.688 1 87.69 750 TYR A N 1
ATOM 6148 C CA . TYR A 1 750 ? 29.625 -35.469 -16.906 1 87.69 750 TYR A CA 1
ATOM 6149 C C . TYR A 1 750 ? 29.812 -35.719 -15.414 1 87.69 750 TYR A C 1
ATOM 6151 O O . TYR A 1 750 ? 29.5 -34.844 -14.602 1 87.69 750 TYR A O 1
ATOM 6159 N N . ARG A 1 751 ? 30.438 -36.812 -14.922 1 86.75 751 ARG A N 1
ATOM 6160 C CA . ARG A 1 751 ? 30.438 -37.25 -13.523 1 86.75 751 ARG A CA 1
ATOM 6161 C C . ARG A 1 751 ? 31.266 -36.281 -12.664 1 86.75 751 ARG A C 1
ATOM 6163 O O . ARG A 1 751 ? 31.047 -36.188 -11.461 1 86.75 751 ARG A O 1
ATOM 6170 N N . LYS A 1 752 ? 32.156 -35.656 -13.281 1 84.81 752 LYS A N 1
ATOM 6171 C CA . LYS A 1 752 ? 33 -34.719 -12.547 1 84.81 752 LYS A CA 1
ATOM 6172 C C . LYS A 1 752 ? 32.25 -33.406 -12.25 1 84.81 752 LYS A C 1
ATOM 6174 O O . LYS A 1 752 ? 32.656 -32.656 -11.344 1 84.81 752 LYS A O 1
ATOM 6179 N N . TYR A 1 753 ? 31.172 -33.25 -12.969 1 88.62 753 TYR A N 1
ATOM 6180 C CA . TYR A 1 753 ? 30.547 -31.922 -12.914 1 88.62 753 TYR A CA 1
ATOM 6181 C C . TYR A 1 753 ? 29.109 -32.031 -12.422 1 88.62 753 TYR A C 1
ATOM 6183 O O . TYR A 1 753 ? 28.562 -31.062 -11.875 1 88.62 753 TYR A O 1
ATOM 6191 N N . PHE A 1 754 ? 28.469 -33.156 -12.68 1 92.75 754 PHE A N 1
ATOM 6192 C CA . PHE A 1 754 ? 27.047 -33.281 -12.391 1 92.75 754 PHE A CA 1
ATOM 6193 C C . PHE A 1 754 ? 26.75 -34.531 -11.602 1 92.75 754 PHE A C 1
ATOM 6195 O O . PHE A 1 754 ? 27.344 -35.594 -11.859 1 92.75 754 PHE A O 1
ATOM 6202 N N . MET A 1 755 ? 25.891 -34.375 -10.664 1 94.69 755 MET A N 1
ATOM 6203 C CA . MET A 1 755 ? 25.312 -35.5 -9.914 1 94.69 755 MET A CA 1
ATOM 6204 C C . MET A 1 755 ? 23.828 -35.656 -10.219 1 94.69 755 MET A C 1
ATOM 6206 O O . MET A 1 755 ? 23.109 -34.656 -10.344 1 94.69 755 MET A O 1
ATOM 6210 N N . PHE A 1 756 ? 23.438 -36.906 -10.539 1 96.12 756 PHE A N 1
ATOM 6211 C CA . PHE A 1 756 ? 22.031 -37.219 -10.711 1 96.12 756 PHE A CA 1
ATOM 6212 C C . PHE A 1 756 ? 21.516 -38 -9.508 1 96.12 756 PHE A C 1
ATOM 6214 O O . PHE A 1 756 ? 21.969 -39.125 -9.234 1 96.12 756 PHE A O 1
ATOM 6221 N N . HIS A 1 757 ? 20.562 -37.375 -8.773 1 95.75 757 HIS A N 1
ATOM 6222 C CA . HIS A 1 757 ? 20.125 -37.938 -7.492 1 95.75 757 HIS A CA 1
ATOM 6223 C C . HIS A 1 757 ? 18.625 -38.156 -7.465 1 95.75 757 HIS A C 1
ATOM 6225 O O . HIS A 1 757 ? 17.875 -37.5 -8.203 1 95.75 757 HIS A O 1
ATOM 6231 N N . SER A 1 758 ? 18.203 -39.125 -6.762 1 95.44 758 SER A N 1
ATOM 6232 C CA . SER A 1 758 ? 16.828 -39.219 -6.266 1 95.44 758 SER A CA 1
ATOM 6233 C C . SER A 1 758 ? 16.75 -38.844 -4.793 1 95.44 758 SER A C 1
ATOM 6235 O O . SER A 1 758 ? 17.562 -39.281 -3.98 1 95.44 758 SER A O 1
ATOM 6237 N N . LEU A 1 759 ? 15.906 -37.969 -4.492 1 95.31 759 LEU A N 1
ATOM 6238 C CA . LEU A 1 759 ? 15.719 -37.594 -3.096 1 95.31 759 LEU A CA 1
ATOM 6239 C C . LEU A 1 759 ? 14.867 -38.625 -2.365 1 95.31 759 LEU A C 1
ATOM 6241 O O . LEU A 1 759 ? 13.805 -39 -2.857 1 95.31 759 LEU A O 1
ATOM 6245 N N . LEU A 1 760 ? 15.312 -38.969 -1.252 1 93.25 760 LEU A N 1
ATOM 6246 C CA . LEU A 1 760 ? 14.656 -40 -0.454 1 93.25 760 LEU A CA 1
ATOM 6247 C C . LEU A 1 760 ? 13.914 -39.375 0.729 1 93.25 760 LEU A C 1
ATOM 6249 O O . LEU A 1 760 ? 14.312 -38.344 1.226 1 93.25 760 LEU A O 1
ATOM 6253 N N . PRO A 1 761 ? 12.766 -40.094 1.159 1 92.69 761 PRO A N 1
ATOM 6254 C CA . PRO A 1 761 ? 12.188 -39.656 2.436 1 92.69 761 PRO A CA 1
ATOM 6255 C C . PRO A 1 761 ? 13.172 -39.75 3.594 1 92.69 761 PRO A C 1
ATOM 6257 O O . PRO A 1 761 ? 14.023 -40.656 3.619 1 92.69 761 PRO A O 1
ATOM 6260 N N . HIS A 1 762 ? 13.062 -38.875 4.516 1 92.38 762 HIS A N 1
ATOM 6261 C CA . HIS A 1 762 ? 14.055 -38.781 5.586 1 92.38 762 HIS A CA 1
ATOM 6262 C C . HIS A 1 762 ? 14.148 -40.094 6.352 1 92.38 762 HIS A C 1
ATOM 6264 O O . HIS A 1 762 ? 15.211 -40.438 6.879 1 92.38 762 HIS A O 1
ATOM 6270 N N . LYS A 1 763 ? 13.078 -40.906 6.352 1 90.31 763 LYS A N 1
ATOM 6271 C CA . LYS A 1 763 ? 13.07 -42.188 7.062 1 90.31 763 LYS A CA 1
ATOM 6272 C C . LYS A 1 763 ? 13.969 -43.188 6.375 1 90.31 763 LYS A C 1
ATOM 6274 O O . LYS A 1 763 ? 14.43 -44.156 7.004 1 90.31 763 LYS A O 1
ATOM 6279 N N . GLU A 1 764 ? 14.258 -42.969 5.07 1 92.12 764 GLU A N 1
ATOM 6280 C CA . GLU A 1 764 ? 15.07 -43.875 4.285 1 92.12 764 GLU A CA 1
ATOM 6281 C C . GLU A 1 764 ? 16.484 -43.375 4.102 1 92.12 764 GLU A C 1
ATOM 6283 O O . GLU A 1 764 ? 17.281 -43.938 3.363 1 92.12 764 GLU A O 1
ATOM 6288 N N . ALA A 1 765 ? 16.781 -42.312 4.793 1 92.75 765 ALA A N 1
ATOM 6289 C CA . ALA A 1 765 ? 18.125 -41.719 4.66 1 92.75 765 ALA A CA 1
ATOM 6290 C C . ALA A 1 765 ? 19.188 -42.656 5.246 1 92.75 765 ALA A C 1
ATOM 6292 O O . ALA A 1 765 ? 18.984 -43.219 6.309 1 92.75 765 ALA A O 1
ATOM 6293 N N . ALA A 1 766 ? 20.266 -42.812 4.527 1 90.31 766 ALA A N 1
ATOM 6294 C CA . ALA A 1 766 ? 21.375 -43.656 4.977 1 90.31 766 ALA A CA 1
ATOM 6295 C C . ALA A 1 766 ? 22.5 -42.844 5.59 1 90.31 766 ALA A C 1
ATOM 6297 O O . ALA A 1 766 ? 22.797 -41.75 5.109 1 90.31 766 ALA A O 1
ATOM 6298 N N . PRO A 1 767 ? 23.062 -43.406 6.637 1 91.88 767 PRO A N 1
ATOM 6299 C CA . PRO A 1 767 ? 24.188 -42.688 7.234 1 91.88 767 PRO A CA 1
ATOM 6300 C C . PRO A 1 767 ? 25.406 -42.594 6.312 1 91.88 767 PRO A C 1
ATOM 6302 O O . PRO A 1 767 ? 25.734 -43.594 5.652 1 91.88 767 PRO A O 1
ATOM 6305 N N . ASP A 1 768 ? 25.922 -41.469 6.164 1 92.44 768 ASP A N 1
ATOM 6306 C CA . ASP A 1 768 ? 27.172 -41.219 5.461 1 92.44 768 ASP A CA 1
ATOM 6307 C C . ASP A 1 768 ? 28.234 -40.688 6.406 1 92.44 768 ASP A C 1
ATOM 6309 O O . ASP A 1 768 ? 28.266 -39.469 6.691 1 92.44 768 ASP A O 1
ATOM 6313 N N . SER A 1 769 ? 29.156 -41.406 6.852 1 91 769 SER A N 1
ATOM 6314 C CA . SER A 1 769 ? 30.156 -41.062 7.852 1 91 769 SER A CA 1
ATOM 6315 C C . SER A 1 769 ? 31.188 -40.094 7.281 1 91 769 SER A C 1
ATOM 6317 O O . SER A 1 769 ? 31.781 -39.281 8.016 1 91 769 SER A O 1
ATOM 6319 N N . ASN A 1 770 ? 31.375 -40.156 5.961 1 91.44 770 ASN A N 1
ATOM 6320 C CA . ASN A 1 770 ? 32.344 -39.25 5.344 1 91.44 770 ASN A CA 1
ATOM 6321 C C . ASN A 1 770 ? 31.906 -37.812 5.465 1 91.44 770 ASN A C 1
ATOM 6323 O O . ASN A 1 770 ? 32.719 -36.938 5.734 1 91.44 770 ASN A O 1
ATOM 6327 N N . PHE A 1 771 ? 30.672 -37.594 5.328 1 93.19 771 PHE A N 1
ATOM 6328 C CA . PHE A 1 771 ? 30.141 -36.25 5.355 1 93.19 771 PHE A CA 1
ATOM 6329 C C . PHE A 1 771 ? 29.469 -35.969 6.688 1 93.19 771 PHE A C 1
ATOM 6331 O O . PHE A 1 771 ? 29.047 -34.812 6.945 1 93.19 771 PHE A O 1
ATOM 6338 N N . GLU A 1 772 ? 29.312 -36.969 7.598 1 92.12 772 GLU A N 1
ATOM 6339 C CA . GLU A 1 772 ? 28.656 -36.875 8.891 1 92.12 772 GLU A CA 1
ATOM 6340 C C . GLU A 1 772 ? 27.219 -36.375 8.742 1 92.12 772 GLU A C 1
ATOM 6342 O O . GLU A 1 772 ? 26.797 -35.438 9.398 1 92.12 772 GLU A O 1
ATOM 6347 N N . ILE A 1 773 ? 26.516 -36.938 7.762 1 94.81 773 ILE A N 1
ATOM 6348 C CA . ILE A 1 773 ? 25.109 -36.594 7.547 1 94.81 773 ILE A CA 1
ATOM 6349 C C . ILE A 1 773 ? 24.312 -37.875 7.324 1 94.81 773 ILE A C 1
ATOM 6351 O O . ILE A 1 773 ? 24.891 -38.938 6.988 1 94.81 773 ILE A O 1
ATOM 6355 N N . SER A 1 774 ? 23.047 -37.844 7.668 1 95.06 774 SER A N 1
ATOM 6356 C CA . SER A 1 774 ? 22.078 -38.781 7.125 1 95.06 774 SER A CA 1
ATOM 6357 C C . SER A 1 774 ? 21.656 -38.406 5.715 1 95.06 774 SER A C 1
ATOM 6359 O O . SER A 1 774 ? 20.844 -37.5 5.535 1 95.06 774 SER A O 1
ATOM 6361 N N . ASN A 1 775 ? 22.188 -39.094 4.785 1 93.94 775 ASN A N 1
ATOM 6362 C CA . ASN A 1 775 ? 22.125 -38.688 3.387 1 93.94 775 ASN A CA 1
ATOM 6363 C C . ASN A 1 775 ? 20.703 -38.812 2.822 1 93.94 775 ASN A C 1
ATOM 6365 O O . ASN A 1 775 ? 20.156 -39.906 2.775 1 93.94 775 ASN A O 1
ATOM 6369 N N . LEU A 1 776 ? 20.172 -37.688 2.346 1 95.19 776 LEU A N 1
ATOM 6370 C CA . LEU A 1 776 ? 18.797 -37.625 1.858 1 95.19 776 LEU A CA 1
ATOM 6371 C C . LEU A 1 776 ? 18.734 -38.031 0.384 1 95.19 776 LEU A C 1
ATOM 6373 O O . LEU A 1 776 ? 17.641 -38.156 -0.18 1 95.19 776 LEU A O 1
ATOM 6377 N N . VAL A 1 777 ? 19.891 -38.25 -0.281 1 94.75 777 VAL A N 1
ATOM 6378 C CA . VAL A 1 777 ? 19.844 -38.469 -1.723 1 94.75 777 VAL A CA 1
ATOM 6379 C C . VAL A 1 777 ? 20.484 -39.812 -2.055 1 94.75 777 VAL A C 1
ATOM 6381 O O . VAL A 1 777 ? 21.359 -40.281 -1.337 1 94.75 777 VAL A O 1
ATOM 6384 N N . PHE A 1 778 ? 19.953 -40.406 -3.061 1 92.69 778 PHE A N 1
ATOM 6385 C CA . PHE A 1 778 ? 20.5 -41.594 -3.664 1 92.69 778 PHE A CA 1
ATOM 6386 C C . PHE A 1 778 ? 21.109 -41.281 -5.027 1 92.69 778 PHE A C 1
ATOM 6388 O O . PHE A 1 778 ? 20.438 -40.75 -5.898 1 92.69 778 PHE A O 1
ATOM 6395 N N . ASN A 1 779 ? 22.359 -41.562 -5.203 1 89.75 779 ASN A N 1
ATOM 6396 C CA . ASN A 1 779 ? 23.078 -41.25 -6.43 1 89.75 779 ASN A CA 1
ATOM 6397 C C . ASN A 1 779 ? 22.703 -42.188 -7.566 1 89.75 779 ASN A C 1
ATOM 6399 O O . ASN A 1 779 ? 22.938 -43.375 -7.488 1 89.75 779 ASN A O 1
ATOM 6403 N N . LEU A 1 780 ? 22.172 -41.719 -8.648 1 88.12 780 LEU A N 1
ATOM 6404 C CA . LEU A 1 780 ? 21.703 -42.5 -9.781 1 88.12 780 LEU A CA 1
ATOM 6405 C C . LEU A 1 780 ? 22.797 -42.656 -10.836 1 88.12 780 LEU A C 1
ATOM 6407 O O . LEU A 1 780 ? 22.625 -43.375 -11.812 1 88.12 780 LEU A O 1
ATOM 6411 N N . ASN A 1 781 ? 23.906 -41.875 -10.719 1 77.88 781 ASN A N 1
ATOM 6412 C CA . ASN A 1 781 ? 25 -42.031 -11.664 1 77.88 781 ASN A CA 1
ATOM 6413 C C . ASN A 1 781 ? 25.562 -43.438 -11.656 1 77.88 781 ASN A C 1
ATOM 6415 O O . ASN A 1 781 ? 26.062 -43.906 -12.672 1 77.88 781 ASN A O 1
ATOM 6419 N N . GLU A 1 782 ? 25.719 -44.188 -10.531 1 61.5 782 GLU A N 1
ATOM 6420 C CA . GLU A 1 782 ? 26.391 -45.469 -10.328 1 61.5 782 GLU A CA 1
ATOM 6421 C C . GLU A 1 782 ? 25.578 -46.625 -10.906 1 61.5 782 GLU A C 1
ATOM 6423 O O . GLU A 1 782 ? 26.094 -47.75 -11.086 1 61.5 782 GLU A O 1
ATOM 6428 N N . ARG A 1 783 ? 24.344 -46.625 -11.273 1 52.94 783 ARG A N 1
ATOM 6429 C CA . ARG A 1 783 ? 23.609 -47.812 -11.711 1 52.94 783 ARG A CA 1
ATOM 6430 C C . ARG A 1 783 ? 24.078 -48.281 -13.086 1 52.94 783 ARG A C 1
ATOM 6432 O O . ARG A 1 783 ? 24.047 -49.469 -13.383 1 52.94 783 ARG A O 1
ATOM 6439 N N . ASN A 1 784 ? 24.391 -47.469 -14.078 1 42.38 784 ASN A N 1
ATOM 6440 C CA . ASN A 1 784 ? 24.609 -48.094 -15.375 1 42.38 784 ASN A CA 1
ATOM 6441 C C . ASN A 1 784 ? 25.953 -48.812 -15.445 1 42.38 784 ASN A C 1
ATOM 6443 O O . ASN A 1 784 ? 26.359 -49.281 -16.516 1 42.38 784 ASN A O 1
ATOM 6447 N N . ASP A 1 785 ? 26.984 -48.656 -14.633 1 37.06 785 ASP A N 1
ATOM 6448 C CA . ASP A 1 785 ? 28.141 -49.469 -15.023 1 37.06 785 ASP A CA 1
ATOM 6449 C C . ASP A 1 785 ? 27.875 -50.969 -14.805 1 37.06 785 ASP A C 1
ATOM 6451 O O . ASP A 1 785 ? 28.734 -51.781 -15.086 1 37.06 785 ASP A O 1
ATOM 6455 N N . GLU A 1 786 ? 26.859 -51.438 -13.938 1 32.12 786 GLU A N 1
ATOM 6456 C CA . GLU A 1 786 ? 26.828 -52.875 -14.156 1 32.12 786 GLU A CA 1
ATOM 6457 C C . GLU A 1 786 ? 26.047 -53.219 -15.414 1 32.12 786 GLU A C 1
ATOM 6459 O O . GLU A 1 786 ? 24.984 -52.625 -15.68 1 32.12 786 GLU A O 1
ATOM 6464 N N . MET B 1 1 ? -32.562 -2.035 -7.723 1 33.47 1 MET B N 1
ATOM 6465 C CA . MET B 1 1 ? -31.344 -2.52 -7.098 1 33.47 1 MET B CA 1
ATOM 6466 C C . MET B 1 1 ? -31.641 -3.258 -5.797 1 33.47 1 MET B C 1
ATOM 6468 O O . MET B 1 1 ? -32.406 -2.76 -4.957 1 33.47 1 MET B O 1
ATOM 6472 N N . ALA B 1 2 ? -31.75 -4.555 -5.852 1 39.44 2 ALA B N 1
ATOM 6473 C CA . ALA B 1 2 ? -32.125 -5.414 -4.734 1 39.44 2 ALA B CA 1
ATOM 6474 C C . ALA B 1 2 ? -31.609 -4.855 -3.412 1 39.44 2 ALA B C 1
ATOM 6476 O O . ALA B 1 2 ? -30.469 -4.387 -3.33 1 39.44 2 ALA B O 1
ATOM 6477 N N . GLN B 1 3 ? -32.531 -4.453 -2.725 1 51.41 3 GLN B N 1
ATOM 6478 C CA . GLN B 1 3 ? -32.219 -3.924 -1.4 1 51.41 3 GLN B CA 1
ATOM 6479 C C . GLN B 1 3 ? -31.172 -4.793 -0.691 1 51.41 3 GLN B C 1
ATOM 6481 O O . GLN B 1 3 ? -31.375 -5.996 -0.514 1 51.41 3 GLN B O 1
ATOM 6486 N N . LYS B 1 4 ? -29.797 -4.422 -0.544 1 68.81 4 LYS B N 1
ATOM 6487 C CA . LYS B 1 4 ? -28.672 -5.129 0.061 1 68.81 4 LYS B CA 1
ATOM 6488 C C . LYS B 1 4 ? -28.922 -5.406 1.539 1 68.81 4 LYS B C 1
ATOM 6490 O O . LYS B 1 4 ? -29.688 -4.684 2.189 1 68.81 4 LYS B O 1
ATOM 6495 N N . ASN B 1 5 ? -28.984 -6.77 1.952 1 80.19 5 ASN B N 1
ATOM 6496 C CA . ASN B 1 5 ? -29.109 -7.207 3.338 1 80.19 5 ASN B CA 1
ATOM 6497 C C . ASN B 1 5 ? -28.578 -6.16 4.309 1 80.19 5 ASN B C 1
ATOM 6499 O O . ASN B 1 5 ? -29.125 -5.961 5.391 1 80.19 5 ASN B O 1
ATOM 6503 N N . TYR B 1 6 ? -27.797 -5.383 3.871 1 83.5 6 TYR B N 1
ATOM 6504 C CA . TYR B 1 6 ? -27.188 -4.336 4.68 1 83.5 6 TYR B CA 1
ATOM 6505 C C . TYR B 1 6 ? -28.141 -3.174 4.887 1 83.5 6 TYR B C 1
ATOM 6507 O O . TYR B 1 6 ? -28.297 -2.674 6.008 1 83.5 6 TYR B O 1
ATOM 6515 N N . GLU B 1 7 ? -28.844 -2.812 3.881 1 81.94 7 GLU B N 1
ATOM 6516 C CA . GLU B 1 7 ? -29.797 -1.713 3.965 1 81.94 7 GLU B CA 1
ATOM 6517 C C . GLU B 1 7 ? -30.984 -2.086 4.832 1 81.94 7 GLU B C 1
ATOM 6519 O O . GLU B 1 7 ? -31.516 -1.251 5.574 1 81.94 7 GLU B O 1
ATOM 6524 N N . LYS B 1 8 ? -31.375 -3.279 4.695 1 86.06 8 LYS B N 1
ATOM 6525 C CA . LYS B 1 8 ? -32.469 -3.758 5.531 1 86.06 8 LYS B CA 1
ATOM 6526 C C . LYS B 1 8 ? -32.094 -3.703 7.012 1 86.06 8 LYS B C 1
ATOM 6528 O O . LYS B 1 8 ? -32.906 -3.312 7.848 1 86.06 8 LYS B O 1
ATOM 6533 N N . LEU B 1 9 ? -30.906 -4.117 7.277 1 90.19 9 LEU B N 1
ATOM 6534 C CA . LEU B 1 9 ? -30.453 -4.094 8.664 1 90.19 9 LEU B CA 1
ATOM 6535 C C . LEU B 1 9 ? -30.391 -2.666 9.195 1 90.19 9 LEU B C 1
ATOM 6537 O O . LEU B 1 9 ? -30.828 -2.393 10.312 1 90.19 9 LEU B O 1
ATOM 6541 N N . LEU B 1 10 ? -29.906 -1.801 8.406 1 87.62 10 LEU B N 1
ATOM 6542 C CA . LEU B 1 10 ? -29.781 -0.413 8.844 1 87.62 10 LEU B CA 1
ATOM 6543 C C . LEU B 1 10 ? -31.172 0.203 9.055 1 87.62 10 LEU B C 1
ATOM 6545 O O . LEU B 1 10 ? -31.359 0.994 9.977 1 87.62 10 LEU B O 1
ATOM 6549 N N . THR B 1 11 ? -32.062 -0.14 8.219 1 85.75 11 THR B N 1
ATOM 6550 C CA . THR B 1 11 ? -33.438 0.348 8.367 1 85.75 11 THR B CA 1
ATOM 6551 C C . THR B 1 11 ? -34.062 -0.156 9.664 1 85.75 11 THR B C 1
ATOM 6553 O O . THR B 1 11 ? -34.719 0.601 10.375 1 85.75 11 THR B O 1
ATOM 6556 N N . GLU B 1 12 ? -33.812 -1.354 9.922 1 89.69 12 GLU B N 1
ATOM 6557 C CA . GLU B 1 12 ? -34.312 -1.924 11.172 1 89.69 12 GLU B CA 1
ATOM 6558 C C . GLU B 1 12 ? -33.656 -1.271 12.383 1 89.69 12 GLU B C 1
ATOM 6560 O O . GLU B 1 12 ? -34.312 -1.018 13.391 1 89.69 12 GLU B O 1
ATOM 6565 N N . LEU B 1 13 ? -32.406 -1.054 12.281 1 89.94 13 LEU B N 1
ATOM 6566 C CA . LEU B 1 13 ? -31.688 -0.412 13.375 1 89.94 13 LEU B CA 1
ATOM 6567 C C . LEU B 1 13 ? -32.188 1.015 13.586 1 89.94 13 LEU B C 1
ATOM 6569 O O . LEU B 1 13 ? -32.312 1.471 14.727 1 89.94 13 LEU B O 1
ATOM 6573 N N . MET B 1 14 ? -32.469 1.641 12.555 1 85.31 14 MET B N 1
ATOM 6574 C CA . MET B 1 14 ? -33 3.006 12.633 1 85.31 14 MET B CA 1
ATOM 6575 C C . MET B 1 14 ? -34.344 3.039 13.352 1 85.31 14 MET B C 1
ATOM 6577 O O . MET B 1 14 ? -34.656 3.996 14.055 1 85.31 14 MET B O 1
ATOM 6581 N N . LYS B 1 15 ? -35.062 2.076 13.117 1 84.38 15 LYS B N 1
ATOM 6582 C CA . LYS B 1 15 ? -36.375 1.98 13.766 1 84.38 15 LYS B CA 1
ATOM 6583 C C . LYS B 1 15 ? -36.219 1.668 15.25 1 84.38 15 LYS B C 1
ATOM 6585 O O . LYS B 1 15 ? -36.969 2.207 16.078 1 84.38 15 LYS B O 1
ATOM 6590 N N . LYS B 1 16 ? -35.25 0.903 15.484 1 86.31 16 LYS B N 1
ATOM 6591 C CA . LYS B 1 16 ? -35.125 0.378 16.844 1 86.31 16 LYS B CA 1
ATOM 6592 C C . LYS B 1 16 ? -34.312 1.313 17.719 1 86.31 16 LYS B C 1
ATOM 6594 O O . LYS B 1 16 ? -34.594 1.437 18.922 1 86.31 16 LYS B O 1
ATOM 6599 N N . ILE B 1 17 ? -33.25 1.789 17.125 1 87.19 17 ILE B N 1
ATOM 6600 C CA . ILE B 1 17 ? -32.438 2.74 17.859 1 87.19 17 ILE B CA 1
ATOM 6601 C C . ILE B 1 17 ? -32.344 4.051 17.094 1 87.19 17 ILE B C 1
ATOM 6603 O O . ILE B 1 17 ? -31.25 4.453 16.672 1 87.19 17 ILE B O 1
ATOM 6607 N N . PRO B 1 18 ? -33.375 4.746 17.078 1 81.75 18 PRO B N 1
ATOM 6608 C CA . PRO B 1 18 ? -33.406 5.953 16.25 1 81.75 18 PRO B CA 1
ATOM 6609 C C . PRO B 1 18 ? -32.5 7.055 16.766 1 81.75 18 PRO B C 1
ATOM 6611 O O . PRO B 1 18 ? -32.094 7.941 15.992 1 81.75 18 PRO B O 1
ATOM 6614 N N . GLN B 1 19 ? -32.094 6.977 17.969 1 80.69 19 GLN B N 1
ATOM 6615 C CA . GLN B 1 19 ? -31.266 8.039 18.531 1 80.69 19 GLN B CA 1
ATOM 6616 C C . GLN B 1 19 ? -29.781 7.762 18.297 1 80.69 19 GLN B C 1
ATOM 6618 O O . GLN B 1 19 ? -28.938 8.625 18.547 1 80.69 19 GLN B O 1
ATOM 6623 N N . ASN B 1 20 ? -29.562 6.605 17.875 1 87.25 20 ASN B N 1
ATOM 6624 C CA . ASN B 1 20 ? -28.172 6.266 17.625 1 87.25 20 ASN B CA 1
ATOM 6625 C C . ASN B 1 20 ? -27.609 7.043 16.438 1 87.25 20 ASN B C 1
ATOM 6627 O O . ASN B 1 20 ? -28.078 6.883 15.312 1 87.25 20 ASN B O 1
ATOM 6631 N N . ARG B 1 21 ? -26.641 7.742 16.656 1 84.56 21 ARG B N 1
ATOM 6632 C CA . ARG B 1 21 ? -26.094 8.656 15.656 1 84.56 21 ARG B CA 1
ATOM 6633 C C . ARG B 1 21 ? -25.297 7.898 14.609 1 84.56 21 ARG B C 1
ATOM 6635 O O . ARG B 1 21 ? -25.234 8.312 13.445 1 84.56 21 ARG B O 1
ATOM 6642 N N . LEU B 1 22 ? -24.594 6.887 15.117 1 85.31 22 LEU B N 1
ATOM 6643 C CA . LEU B 1 22 ? -23.781 6.125 14.18 1 85.31 22 LEU B CA 1
ATOM 6644 C C . LEU B 1 22 ? -24.656 5.445 13.133 1 85.31 22 LEU B C 1
ATOM 6646 O O . LEU B 1 22 ? -24.281 5.402 11.953 1 85.31 22 LEU B O 1
ATOM 6650 N N . VAL B 1 23 ? -25.766 4.914 13.508 1 86.69 23 VAL B N 1
ATOM 6651 C CA . VAL B 1 23 ? -26.688 4.293 12.57 1 86.69 23 VAL B CA 1
ATOM 6652 C C . VAL B 1 23 ? -27.172 5.328 11.555 1 86.69 23 VAL B C 1
ATOM 6654 O O . VAL B 1 23 ? -27.25 5.039 10.352 1 86.69 23 VAL B O 1
ATOM 6657 N N . LYS B 1 24 ? -27.453 6.469 12.094 1 80.81 24 LYS B N 1
ATOM 6658 C CA . LYS B 1 24 ? -27.906 7.547 11.211 1 80.81 24 LYS B CA 1
ATOM 6659 C C . LYS B 1 24 ? -26.828 7.914 10.203 1 80.81 24 LYS B C 1
ATOM 6661 O O . LYS B 1 24 ? -27.109 8.117 9.023 1 80.81 24 LYS B O 1
ATOM 6666 N N . HIS B 1 25 ? -25.672 7.949 10.773 1 80 25 HIS B N 1
ATOM 6667 C CA . HIS B 1 25 ? -24.547 8.305 9.914 1 80 25 HIS B CA 1
ATOM 6668 C C . HIS B 1 25 ? -24.328 7.246 8.836 1 80 25 HIS B C 1
ATOM 6670 O O . HIS B 1 25 ? -24.125 7.582 7.664 1 80 25 HIS B O 1
ATOM 6676 N N . LEU B 1 26 ? -24.344 6.012 9.203 1 81.19 26 LEU B N 1
ATOM 6677 C CA . LEU B 1 26 ? -24.125 4.918 8.258 1 81.19 26 LEU B CA 1
ATOM 6678 C C . LEU B 1 26 ? -25.25 4.848 7.238 1 81.19 26 LEU B C 1
ATOM 6680 O O . LEU B 1 26 ? -25.016 4.535 6.07 1 81.19 26 LEU B O 1
ATOM 6684 N N . PHE B 1 27 ? -26.375 5.098 7.727 1 76.75 27 PHE B N 1
ATOM 6685 C CA . PHE B 1 27 ? -27.547 5.066 6.852 1 76.75 27 PHE B CA 1
ATOM 6686 C C . PHE B 1 27 ? -27.438 6.141 5.773 1 76.75 27 PHE B C 1
ATOM 6688 O O . PHE B 1 27 ? -27.781 5.898 4.613 1 76.75 27 PHE B O 1
ATOM 6695 N N . LEU B 1 28 ? -26.906 7.297 6.156 1 69.5 28 LEU B N 1
ATOM 6696 C CA . LEU B 1 28 ? -26.828 8.43 5.238 1 69.5 28 LEU B CA 1
ATOM 6697 C C . LEU B 1 28 ? -25.625 8.305 4.32 1 69.5 28 LEU B C 1
ATOM 6699 O O . LEU B 1 28 ? -25.656 8.75 3.17 1 69.5 28 LEU B O 1
ATOM 6703 N N . ASN B 1 29 ? -24.5 7.887 4.809 1 62.06 29 ASN B N 1
ATOM 6704 C CA . ASN B 1 29 ? -23.234 7.98 4.09 1 62.06 29 ASN B CA 1
ATOM 6705 C C . ASN B 1 29 ? -22.781 6.621 3.562 1 62.06 29 ASN B C 1
ATOM 6707 O O . ASN B 1 29 ? -21.688 6.496 2.998 1 62.06 29 ASN B O 1
ATOM 6711 N N . TYR B 1 30 ? -23.422 5.621 3.871 1 56.75 30 TYR B N 1
ATOM 6712 C CA . TYR B 1 30 ? -22.844 4.309 3.609 1 56.75 30 TYR B CA 1
ATOM 6713 C C . TYR B 1 30 ? -22.828 4.004 2.115 1 56.75 30 TYR B C 1
ATOM 6715 O O . TYR B 1 30 ? -23.891 3.824 1.507 1 56.75 30 TYR B O 1
ATOM 6723 N N . THR B 1 31 ? -22.016 4.73 1.313 1 47.12 31 THR B N 1
ATOM 6724 C CA . THR B 1 31 ? -21.781 4.082 0.029 1 47.12 31 THR B CA 1
ATOM 6725 C C . THR B 1 31 ? -20.781 2.93 0.182 1 47.12 31 THR B C 1
ATOM 6727 O O . THR B 1 31 ? -19.656 3.129 0.631 1 47.12 31 THR B O 1
ATOM 6730 N N . ILE B 1 32 ? -21.203 1.681 0.401 1 44.5 32 ILE B N 1
ATOM 6731 C CA . ILE B 1 32 ? -20.562 0.4 0.643 1 44.5 32 ILE B CA 1
ATOM 6732 C C . ILE B 1 32 ? -19.281 0.304 -0.195 1 44.5 32 ILE B C 1
ATOM 6734 O O . ILE B 1 32 ? -18.328 -0.39 0.181 1 44.5 32 ILE B O 1
ATOM 6738 N N . GLY B 1 33 ? -19.328 0.675 -1.396 1 44.06 33 GLY B N 1
ATOM 6739 C CA . GLY B 1 33 ? -18.234 0.276 -2.258 1 44.06 33 GLY B CA 1
ATOM 6740 C C . GLY B 1 33 ? -16.859 0.645 -1.696 1 44.06 33 GLY B C 1
ATOM 6741 O O . GLY B 1 33 ? -15.844 0.115 -2.135 1 44.06 33 GLY B O 1
ATOM 6742 N N . LYS B 1 34 ? -16.75 1.729 -0.961 1 44.69 34 LYS B N 1
ATOM 6743 C CA . LYS B 1 34 ? -15.414 2.117 -0.508 1 44.69 34 LYS B CA 1
ATOM 6744 C C . LYS B 1 34 ? -15.203 1.755 0.959 1 44.69 34 LYS B C 1
ATOM 6746 O O . LYS B 1 34 ? -15.836 2.336 1.845 1 44.69 34 LYS B O 1
ATOM 6751 N N . GLY B 1 35 ? -15.211 0.602 1.503 1 49.06 35 GLY B N 1
ATOM 6752 C CA . GLY B 1 35 ? -14.836 -0.021 2.762 1 49.06 35 GLY B CA 1
ATOM 6753 C C . GLY B 1 35 ? -14.039 0.899 3.668 1 49.06 35 GLY B C 1
ATOM 6754 O O . GLY B 1 35 ? -12.844 1.104 3.455 1 49.06 35 GLY B O 1
ATOM 6755 N N . GLY B 1 36 ? -14.641 1.817 4.227 1 52.25 36 GLY B N 1
ATOM 6756 C CA . GLY B 1 36 ? -13.875 2.701 5.09 1 52.25 36 GLY B CA 1
ATOM 6757 C C . GLY B 1 36 ? -13.5 2.066 6.414 1 52.25 36 GLY B C 1
ATOM 6758 O O . GLY B 1 36 ? -14.195 1.176 6.902 1 52.25 36 GLY B O 1
ATOM 6759 N N . ASN B 1 37 ? -12.227 1.91 6.742 1 61.97 37 ASN B N 1
ATOM 6760 C CA . ASN B 1 37 ? -11.75 1.439 8.039 1 61.97 37 ASN B CA 1
ATOM 6761 C C . ASN B 1 37 ? -12.141 2.398 9.156 1 61.97 37 ASN B C 1
ATOM 6763 O O . ASN B 1 37 ? -12.633 3.498 8.898 1 61.97 37 ASN B O 1
ATOM 6767 N N . GLU B 1 38 ? -12.258 1.855 10.414 1 65.44 38 GLU B N 1
ATOM 6768 C CA . GLU B 1 38 ? -12.633 2.58 11.625 1 65.44 38 GLU B CA 1
ATOM 6769 C C . GLU B 1 38 ? -12.023 3.979 11.648 1 65.44 38 GLU B C 1
ATOM 6771 O O . GLU B 1 38 ? -12.695 4.945 12.023 1 65.44 38 GLU B O 1
ATOM 6776 N N . PHE B 1 39 ? -10.859 3.979 11.117 1 62.16 39 PHE B N 1
ATOM 6777 C CA . PHE B 1 39 ? -10.148 5.25 11.164 1 62.16 39 PHE B CA 1
ATOM 6778 C C . PHE B 1 39 ? -10.758 6.254 10.195 1 62.16 39 PHE B C 1
ATOM 6780 O O . PHE B 1 39 ? -10.898 7.434 10.516 1 62.16 39 PHE B O 1
ATOM 6787 N N . LEU B 1 40 ? -11.203 5.676 9.148 1 64.31 40 LEU B N 1
ATOM 6788 C CA . LEU B 1 40 ? -11.797 6.535 8.133 1 64.31 40 LEU B CA 1
ATOM 6789 C C . LEU B 1 40 ? -13.141 7.09 8.602 1 64.31 40 LEU B C 1
ATOM 6791 O O . LEU B 1 40 ? -13.453 8.258 8.359 1 64.31 40 LEU B O 1
ATOM 6795 N N . VAL B 1 41 ? -13.844 6.262 9.344 1 69.88 41 VAL B N 1
ATOM 6796 C CA . VAL B 1 41 ? -15.156 6.68 9.828 1 69.88 41 VAL B CA 1
ATOM 6797 C C . VAL B 1 41 ? -14.984 7.738 10.914 1 69.88 41 VAL B C 1
ATOM 6799 O O . VAL B 1 41 ? -15.633 8.789 10.875 1 69.88 41 VAL B O 1
ATOM 6802 N N . ILE B 1 42 ? -14.086 7.477 11.859 1 69.81 42 ILE B N 1
ATOM 6803 C CA . ILE B 1 42 ? -13.828 8.422 12.938 1 69.81 42 ILE B CA 1
ATOM 6804 C C . ILE B 1 42 ? -13.312 9.734 12.359 1 69.81 42 ILE B C 1
ATOM 6806 O O . ILE B 1 42 ? -13.805 10.812 12.719 1 69.81 42 ILE B O 1
ATOM 6810 N N . ASN B 1 43 ? -12.383 9.516 11.414 1 66.19 43 ASN B N 1
ATOM 6811 C CA . ASN B 1 43 ? -11.805 10.711 10.805 1 66.19 43 ASN B CA 1
ATOM 6812 C C . ASN B 1 43 ? -12.844 11.508 10.023 1 66.19 43 ASN B C 1
ATOM 6814 O O . ASN B 1 43 ? -12.844 12.742 10.07 1 66.19 43 ASN B O 1
ATOM 6818 N N . LYS B 1 44 ? -13.633 10.852 9.398 1 67.94 44 LYS B N 1
ATOM 6819 C CA . LYS B 1 44 ? -14.68 11.523 8.625 1 67.94 44 LYS B CA 1
ATOM 6820 C C . LYS B 1 44 ? -15.648 12.266 9.547 1 67.94 44 LYS B C 1
ATOM 6822 O O . LYS B 1 44 ? -16.031 13.398 9.258 1 67.94 44 LYS B O 1
ATOM 6827 N N . ILE B 1 45 ? -15.922 11.609 10.594 1 68.94 45 ILE B N 1
ATOM 6828 C CA . ILE B 1 45 ? -16.844 12.227 11.547 1 68.94 45 ILE B CA 1
ATOM 6829 C C . ILE B 1 45 ? -16.156 13.406 12.227 1 68.94 45 ILE B C 1
ATOM 6831 O O . ILE B 1 45 ? -16.75 14.492 12.344 1 68.94 45 ILE B O 1
ATOM 6835 N N . CYS B 1 46 ? -14.93 13.164 12.617 1 66.56 46 CYS B N 1
ATOM 6836 C CA . CYS B 1 46 ? -14.156 14.227 13.258 1 66.56 46 CYS B CA 1
ATOM 6837 C C . CYS B 1 46 ? -13.961 15.406 12.312 1 66.56 46 CYS B C 1
ATOM 6839 O O . CYS B 1 46 ? -14.109 16.562 12.711 1 66.56 46 CYS B O 1
ATOM 6841 N N . LYS B 1 47 ? -13.594 15.086 11.07 1 64.06 47 LYS B N 1
ATOM 6842 C CA . LYS B 1 47 ? -13.383 16.141 10.078 1 64.06 47 LYS B CA 1
ATOM 6843 C C . LYS B 1 47 ? -14.656 16.953 9.859 1 64.06 47 LYS B C 1
ATOM 6845 O O . LYS B 1 47 ? -14.602 18.172 9.664 1 64.06 47 LYS B O 1
ATOM 6850 N N . ARG B 1 48 ? -15.641 16.375 9.875 1 57.81 48 ARG B N 1
ATOM 6851 C CA . ARG B 1 48 ? -16.922 17.031 9.656 1 57.81 48 ARG B CA 1
ATOM 6852 C C . ARG B 1 48 ? -17.266 17.953 10.828 1 57.81 48 ARG B C 1
ATOM 6854 O O . ARG B 1 48 ? -17.844 19.016 10.633 1 57.81 48 ARG B O 1
ATOM 6861 N N . ILE B 1 49 ? -16.922 17.516 11.898 1 56.56 49 ILE B N 1
ATOM 6862 C CA . ILE B 1 49 ? -17.297 18.266 13.094 1 56.56 49 ILE B CA 1
ATOM 6863 C C . ILE B 1 49 ? -16.234 19.344 13.367 1 56.56 49 ILE B C 1
ATOM 6865 O O . ILE B 1 49 ? -16.578 20.469 13.703 1 56.56 49 ILE B O 1
ATOM 6869 N N . PHE B 1 50 ? -15.055 18.953 13.211 1 57.56 50 PHE B N 1
ATOM 6870 C CA . PHE B 1 50 ? -13.992 19.844 13.641 1 57.56 50 PHE B CA 1
ATOM 6871 C C . PHE B 1 50 ? -13.344 20.531 12.445 1 57.56 50 PHE B C 1
ATOM 6873 O O . PHE B 1 50 ? -12.508 21.422 12.609 1 57.56 50 PHE B O 1
ATOM 6880 N N . GLY B 1 51 ? -13.984 20.484 11.367 1 50.12 51 GLY B N 1
ATOM 6881 C CA . GLY B 1 51 ? -13.406 21.094 10.172 1 50.12 51 GLY B CA 1
ATOM 6882 C C . GLY B 1 51 ? -12.094 20.453 9.766 1 50.12 51 GLY B C 1
ATOM 6883 O O . GLY B 1 51 ? -11.57 19.594 10.469 1 50.12 51 GLY B O 1
ATOM 6884 N N . LYS B 1 52 ? -11.617 20.609 8.414 1 48.38 52 LYS B N 1
ATOM 6885 C CA . LYS B 1 52 ? -10.367 20.125 7.832 1 48.38 52 LYS B CA 1
ATOM 6886 C C . LYS B 1 52 ? -9.164 20.625 8.617 1 48.38 52 LYS B C 1
ATOM 6888 O O . LYS B 1 52 ? -9.062 21.812 8.93 1 48.38 52 LYS B O 1
ATOM 6893 N N . PRO B 1 53 ? -8.461 19.859 9.172 1 39.91 53 PRO B N 1
ATOM 6894 C CA . PRO B 1 53 ? -7.223 20.562 9.531 1 39.91 53 PRO B CA 1
ATOM 6895 C C . PRO B 1 53 ? -6.57 21.266 8.344 1 39.91 53 PRO B C 1
ATOM 6897 O O . PRO B 1 53 ? -6.727 20.828 7.203 1 39.91 53 PRO B O 1
ATOM 6900 N N . ALA B 1 54 ? -6.254 22.656 8.391 1 35.19 54 ALA B N 1
ATOM 6901 C CA . ALA B 1 54 ? -5.715 23.516 7.34 1 35.19 54 ALA B CA 1
ATOM 6902 C C . ALA B 1 54 ? -4.781 22.734 6.418 1 35.19 54 ALA B C 1
ATOM 6904 O O . ALA B 1 54 ? -4.582 23.109 5.262 1 35.19 54 ALA B O 1
ATOM 6905 N N . ASN B 1 55 ? -3.914 21.844 6.816 1 33.25 55 ASN B N 1
ATOM 6906 C CA . ASN B 1 55 ? -2.775 21.641 5.926 1 33.25 55 ASN B CA 1
ATOM 6907 C C . ASN B 1 55 ? -3.115 20.703 4.77 1 33.25 55 ASN B C 1
ATOM 6909 O O . ASN B 1 55 ? -2.271 20.438 3.914 1 33.25 55 ASN B O 1
ATOM 6913 N N . ARG B 1 56 ? -3.744 19.5 4.953 1 35.31 56 ARG B N 1
ATOM 6914 C CA . ARG B 1 56 ? -3.381 18.594 3.877 1 35.31 56 ARG B CA 1
ATOM 6915 C C . ARG B 1 56 ? -4.281 18.781 2.662 1 35.31 56 ARG B C 1
ATOM 6917 O O . ARG B 1 56 ? -5.504 18.672 2.762 1 35.31 56 ARG B O 1
ATOM 6924 N N . GLU B 1 57 ? -3.922 19.547 1.739 1 33.25 57 GLU B N 1
ATOM 6925 C CA . GLU B 1 57 ? -4.469 19.734 0.397 1 33.25 57 GLU B CA 1
ATOM 6926 C C . GLU B 1 57 ? -4.992 18.406 -0.164 1 33.25 57 GLU B C 1
ATOM 6928 O O . GLU B 1 57 ? -5.723 18.406 -1.155 1 33.25 57 GLU B O 1
ATOM 6933 N N . GLU B 1 58 ? -4.355 17.344 0.153 1 35.12 58 GLU B N 1
ATOM 6934 C CA . GLU B 1 58 ? -4.633 16.219 -0.736 1 35.12 58 GLU B CA 1
ATOM 6935 C C . GLU B 1 58 ? -6.102 15.812 -0.662 1 35.12 58 GLU B C 1
ATOM 6937 O O . GLU B 1 58 ? -6.586 15.062 -1.513 1 35.12 58 GLU B O 1
ATOM 6942 N N . ASP B 1 59 ? -6.773 15.969 0.473 1 35.5 59 ASP B N 1
ATOM 6943 C CA . ASP B 1 59 ? -8.055 15.273 0.442 1 35.5 59 ASP B CA 1
ATOM 6944 C C . ASP B 1 59 ? -9.141 16.141 -0.187 1 35.5 59 ASP B C 1
ATOM 6946 O O . ASP B 1 59 ? -10.078 16.562 0.492 1 35.5 59 ASP B O 1
ATOM 6950 N N . LYS B 1 60 ? -8.883 17.062 -1.097 1 35.59 60 LYS B N 1
ATOM 6951 C CA . LYS B 1 60 ? -9.93 17.781 -1.806 1 35.59 60 LYS B CA 1
ATOM 6952 C C . LYS B 1 60 ? -11.031 16.844 -2.275 1 35.59 60 LYS B C 1
ATOM 6954 O O . LYS B 1 60 ? -12.125 17.281 -2.637 1 35.59 60 LYS B O 1
ATOM 6959 N N . ALA B 1 61 ? -10.656 15.703 -2.68 1 34.16 61 ALA B N 1
ATOM 6960 C CA . ALA B 1 61 ? -11.719 14.992 -3.383 1 34.16 61 ALA B CA 1
ATOM 6961 C C . ALA B 1 61 ? -12.93 14.789 -2.482 1 34.16 61 ALA B C 1
ATOM 6963 O O . ALA B 1 61 ? -14.07 14.75 -2.963 1 34.16 61 ALA B O 1
ATOM 6964 N N . ASP B 1 62 ? -12.75 14.547 -1.188 1 33.84 62 ASP B N 1
ATOM 6965 C CA . ASP B 1 62 ? -13.977 14.18 -0.491 1 33.84 62 ASP B CA 1
ATOM 6966 C C . ASP B 1 62 ? -14.68 15.414 0.062 1 33.84 62 ASP B C 1
ATOM 6968 O O . ASP B 1 62 ? -15.578 15.305 0.904 1 33.84 62 ASP B O 1
ATOM 6972 N N . THR B 1 63 ? -14.219 16.688 -0.138 1 34.53 63 THR B N 1
ATOM 6973 C CA . THR B 1 63 ? -14.805 17.859 0.507 1 34.53 63 THR B CA 1
ATOM 6974 C C . THR B 1 63 ? -16.172 18.172 -0.088 1 34.53 63 THR B C 1
ATOM 6976 O O . THR B 1 63 ? -16.906 19.016 0.436 1 34.53 63 THR B O 1
ATOM 6979 N N . ALA B 1 64 ? -16.422 17.984 -1.317 1 34.34 64 ALA B N 1
ATOM 6980 C CA . ALA B 1 64 ? -17.688 18.516 -1.854 1 34.34 64 ALA B CA 1
ATOM 6981 C C . ALA B 1 64 ? -18.875 18.047 -1.017 1 34.34 64 ALA B C 1
ATOM 6983 O O . ALA B 1 64 ? -19.906 18.719 -0.964 1 34.34 64 ALA B O 1
ATOM 6984 N N . ASP B 1 65 ? -18.922 16.812 -0.634 1 34.47 65 ASP B N 1
ATOM 6985 C CA . ASP B 1 65 ? -20.234 16.359 -0.158 1 34.47 65 ASP B CA 1
ATOM 6986 C C . ASP B 1 65 ? -20.484 16.844 1.267 1 34.47 65 ASP B C 1
ATOM 6988 O O . ASP B 1 65 ? -21.406 16.359 1.936 1 34.47 65 ASP B O 1
ATOM 6992 N N . SER B 1 66 ? -19.656 17.594 1.84 1 35.09 66 SER B N 1
ATOM 6993 C CA . SER B 1 66 ? -19.781 17.969 3.246 1 35.09 66 SER B CA 1
ATOM 6994 C C . SER B 1 66 ? -20.922 18.969 3.457 1 35.09 66 SER B C 1
ATOM 6996 O O . SER B 1 66 ? -21.281 19.266 4.594 1 35.09 66 SER B O 1
ATOM 6998 N N . SER B 1 67 ? -21.344 19.766 2.518 1 35 67 SER B N 1
ATOM 6999 C CA . SER B 1 67 ? -22.234 20.891 2.811 1 35 67 SER B CA 1
ATOM 7000 C C . SER B 1 67 ? -23.578 20.406 3.324 1 35 67 SER B C 1
ATOM 7002 O O . SER B 1 67 ? -24.234 21.094 4.117 1 35 67 SER B O 1
ATOM 7004 N N . THR B 1 68 ? -24.266 19.531 2.652 1 35.78 68 THR B N 1
ATOM 7005 C CA . THR B 1 68 ? -25.703 19.375 2.832 1 35.78 68 THR B CA 1
ATOM 7006 C C . THR B 1 68 ? -26 18.484 4.043 1 35.78 68 THR B C 1
ATOM 7008 O O . THR B 1 68 ? -27.156 18.188 4.332 1 35.78 68 THR B O 1
ATOM 7011 N N . PHE B 1 69 ? -25.031 17.672 4.574 1 38.75 69 PHE B N 1
ATOM 7012 C CA . PHE B 1 69 ? -25.484 16.688 5.543 1 38.75 69 PHE B CA 1
ATOM 7013 C C . PHE B 1 69 ? -25.484 17.266 6.953 1 38.75 69 PHE B C 1
ATOM 7015 O O . PHE B 1 69 ? -24.5 17.859 7.383 1 38.75 69 PHE B O 1
ATOM 7022 N N . ASP B 1 70 ? -26.609 17.516 7.582 1 44.84 70 ASP B N 1
ATOM 7023 C CA . ASP B 1 70 ? -26.766 17.828 9 1 44.84 70 ASP B CA 1
ATOM 7024 C C . ASP B 1 70 ? -25.859 16.953 9.859 1 44.84 70 ASP B C 1
ATOM 7026 O O . ASP B 1 70 ? -25.828 15.727 9.719 1 44.84 70 ASP B O 1
ATOM 7030 N N . PRO B 1 71 ? -24.891 17.547 10.5 1 55.97 71 PRO B N 1
ATOM 7031 C CA . PRO B 1 71 ? -23.953 16.719 11.281 1 55.97 71 PRO B CA 1
ATOM 7032 C C . PRO B 1 71 ? -24.656 15.82 12.281 1 55.97 71 PRO B C 1
ATOM 7034 O O . PRO B 1 71 ? -25.484 16.281 13.086 1 55.97 71 PRO B O 1
ATOM 7037 N N . VAL B 1 72 ? -24.828 14.484 11.938 1 62.56 72 VAL B N 1
ATOM 7038 C CA . VAL B 1 72 ? -25.422 13.484 12.82 1 62.56 72 VAL B CA 1
ATOM 7039 C C . VAL B 1 72 ? -24.797 13.586 14.211 1 62.56 72 VAL B C 1
ATOM 7041 O O . VAL B 1 72 ? -25.484 13.453 15.219 1 62.56 72 VAL B O 1
ATOM 7044 N N . TYR B 1 73 ? -23.531 13.875 14.195 1 63.88 73 TYR B N 1
ATOM 7045 C CA . TYR B 1 73 ? -22.844 14.047 15.469 1 63.88 73 TYR B CA 1
ATOM 7046 C C . TYR B 1 73 ? -22.656 15.523 15.797 1 63.88 73 TYR B C 1
ATOM 7048 O O . TYR B 1 73 ? -22.219 16.297 14.953 1 63.88 73 TYR B O 1
ATOM 7056 N N . ASP B 1 74 ? -23.578 16.094 16.734 1 55.88 74 ASP B N 1
ATOM 7057 C CA . ASP B 1 74 ? -23.391 17.453 17.234 1 55.88 74 ASP B CA 1
ATOM 7058 C C . ASP B 1 74 ? -22.484 17.453 18.484 1 55.88 74 ASP B C 1
ATOM 7060 O O . ASP B 1 74 ? -22.438 16.469 19.219 1 55.88 74 ASP B O 1
ATOM 7064 N N . ARG B 1 75 ? -21.688 18.375 18.641 1 50.81 75 ARG B N 1
ATOM 7065 C CA . ARG B 1 75 ? -20.734 18.531 19.734 1 50.81 75 ARG B CA 1
ATOM 7066 C C . ARG B 1 75 ? -21.406 18.297 21.078 1 50.81 75 ARG B C 1
ATOM 7068 O O . ARG B 1 75 ? -20.766 17.828 22.031 1 50.81 75 ARG B O 1
ATOM 7075 N N . ASN B 1 76 ? -22.609 18.625 21.297 1 48.66 76 ASN B N 1
ATOM 7076 C CA . ASN B 1 76 ? -23.266 18.656 22.609 1 48.66 76 ASN B CA 1
ATOM 7077 C C . ASN B 1 76 ? -24.078 17.391 22.844 1 48.66 76 ASN B C 1
ATOM 7079 O O . ASN B 1 76 ? -24.547 17.141 23.969 1 48.66 76 ASN B O 1
ATOM 7083 N N . SER B 1 77 ? -24.422 16.656 21.938 1 51 77 SER B N 1
ATOM 7084 C CA . SER B 1 77 ? -25.516 15.727 22.188 1 51 77 SER B CA 1
ATOM 7085 C C . SER B 1 77 ? -25.016 14.297 22.297 1 51 77 SER B C 1
ATOM 7087 O O . SER B 1 77 ? -24.766 13.625 21.297 1 51 77 SER B O 1
ATOM 7089 N N . CYS B 1 78 ? -24.281 13.914 23.219 1 51.28 78 CYS B N 1
ATOM 7090 C CA . CYS B 1 78 ? -23.844 12.531 23.328 1 51.28 78 CYS B CA 1
ATOM 7091 C C . CYS B 1 78 ? -24.812 11.711 24.156 1 51.28 78 CYS B C 1
ATOM 7093 O O . CYS B 1 78 ? -24.594 11.523 25.359 1 51.28 78 CYS B O 1
ATOM 7095 N N . PHE B 1 79 ? -26.141 11.961 24.281 1 48.06 79 PHE B N 1
ATOM 7096 C CA . PHE B 1 79 ? -26.891 11.188 25.266 1 48.06 79 PHE B CA 1
ATOM 7097 C C . PHE B 1 79 ? -27.391 9.875 24.656 1 48.06 79 PHE B C 1
ATOM 7099 O O . PHE B 1 79 ? -27.859 9.852 23.516 1 48.06 79 PHE B O 1
ATOM 7106 N N . ILE B 1 80 ? -26.922 8.766 25.234 1 50.75 80 ILE B N 1
ATOM 7107 C CA . ILE B 1 80 ? -27.344 7.434 24.812 1 50.75 80 ILE B CA 1
ATOM 7108 C C . ILE B 1 80 ? -28.531 6.98 25.641 1 50.75 80 ILE B C 1
ATOM 7110 O O . ILE B 1 80 ? -28.5 7.023 26.875 1 50.75 80 ILE B O 1
ATOM 7114 N N . ASP B 1 81 ? -29.703 6.867 25.141 1 50.69 81 ASP B N 1
ATOM 7115 C CA . ASP B 1 81 ? -30.859 6.289 25.812 1 50.69 81 ASP B CA 1
ATOM 7116 C C . ASP B 1 81 ? -30.641 4.805 26.094 1 50.69 81 ASP B C 1
ATOM 7118 O O . ASP B 1 81 ? -29.891 4.137 25.391 1 50.69 81 ASP B O 1
ATOM 7122 N N . GLU B 1 82 ? -31.203 4.328 27.219 1 51.91 82 GLU B N 1
ATOM 7123 C CA . GLU B 1 82 ? -31.188 2.979 27.766 1 51.91 82 GLU B CA 1
ATOM 7124 C C . GLU B 1 82 ? -31.719 1.964 26.766 1 51.91 82 GLU B C 1
ATOM 7126 O O . GLU B 1 82 ? -32.562 2.297 25.922 1 51.91 82 GLU B O 1
ATOM 7131 N N . GLU B 1 83 ? -31.219 0.709 26.828 1 52.06 83 GLU B N 1
ATOM 7132 C CA . GLU B 1 83 ? -31.328 -0.471 25.969 1 52.06 83 GLU B CA 1
ATOM 7133 C C . GLU B 1 83 ? -32.719 -1.066 26.016 1 52.06 83 GLU B C 1
ATOM 7135 O O . GLU B 1 83 ? -33.219 -1.433 27.078 1 52.06 83 GLU B O 1
ATOM 7140 N N . LYS B 1 84 ? -33.719 -0.56 25.344 1 50.5 84 LYS B N 1
ATOM 7141 C CA . LYS B 1 84 ? -34.938 -1.38 25.312 1 50.5 84 LYS B CA 1
ATOM 7142 C C . LYS B 1 84 ? -34.719 -2.629 24.453 1 50.5 84 LYS B C 1
ATOM 7144 O O . LYS B 1 84 ? -33.812 -2.666 23.609 1 50.5 84 LYS B O 1
ATOM 7149 N N . ASP B 1 85 ? -35.438 -3.838 24.766 1 55.16 85 ASP B N 1
ATOM 7150 C CA . ASP B 1 85 ? -35.438 -5.152 24.125 1 55.16 85 ASP B CA 1
ATOM 7151 C C . ASP B 1 85 ? -35.594 -5.035 22.609 1 55.16 85 ASP B C 1
ATOM 7153 O O . ASP B 1 85 ? -36.656 -4.574 22.141 1 55.16 85 ASP B O 1
ATOM 7157 N N . ILE B 1 86 ? -34.531 -4.953 21.828 1 65.62 86 ILE B N 1
ATOM 7158 C CA . ILE B 1 86 ? -34.562 -4.602 20.422 1 65.62 86 ILE B CA 1
ATOM 7159 C C . ILE B 1 86 ? -34.688 -5.863 19.578 1 65.62 86 ILE B C 1
ATOM 7161 O O . ILE B 1 86 ? -33.844 -6.738 19.609 1 65.62 86 ILE B O 1
ATOM 7165 N N . ASN B 1 87 ? -35.969 -6.184 19.188 1 79.69 87 ASN B N 1
ATOM 7166 C CA . ASN B 1 87 ? -36.156 -7.332 18.312 1 79.69 87 ASN B CA 1
ATOM 7167 C C . ASN B 1 87 ? -36 -6.957 16.844 1 79.69 87 ASN B C 1
ATOM 7169 O O . ASN B 1 87 ? -36.75 -6.105 16.328 1 79.69 87 ASN B O 1
ATOM 7173 N N . ILE B 1 88 ? -34.938 -7.285 16.125 1 88.75 88 ILE B N 1
ATOM 7174 C CA . ILE B 1 88 ? -34.656 -7.129 14.695 1 88.75 88 ILE B CA 1
ATOM 7175 C C . ILE B 1 88 ? -35.219 -8.32 13.93 1 88.75 88 ILE B C 1
ATOM 7177 O O . ILE B 1 88 ? -35.156 -9.461 14.406 1 88.75 88 ILE B O 1
ATOM 7181 N N . ASP B 1 89 ? -35.906 -8.031 12.836 1 87.62 89 ASP B N 1
ATOM 7182 C CA . ASP B 1 89 ? -36.312 -9.109 11.945 1 87.62 89 ASP B CA 1
ATOM 7183 C C . ASP B 1 89 ? -35.125 -9.734 11.227 1 87.62 89 ASP B C 1
ATOM 7185 O O . ASP B 1 89 ? -34.875 -9.43 10.055 1 87.62 89 ASP B O 1
ATOM 7189 N N . TRP B 1 90 ? -34.562 -10.625 11.914 1 91.31 90 TRP B N 1
ATOM 7190 C CA . TRP B 1 90 ? -33.344 -11.211 11.406 1 91.31 90 TRP B CA 1
ATOM 7191 C C . TRP B 1 90 ? -33.625 -12.109 10.211 1 91.31 90 TRP B C 1
ATOM 7193 O O . TRP B 1 90 ? -32.75 -12.289 9.352 1 91.31 90 TRP B O 1
ATOM 7203 N N . GLU B 1 91 ? -34.75 -12.68 10.094 1 88.12 91 GLU B N 1
ATOM 7204 C CA . GLU B 1 91 ? -35.094 -13.5 8.938 1 88.12 91 GLU B CA 1
ATOM 7205 C C . GLU B 1 91 ? -35.094 -12.672 7.652 1 88.12 91 GLU B C 1
ATOM 7207 O O . GLU B 1 91 ? -34.594 -13.125 6.621 1 88.12 91 GLU B O 1
ATOM 7212 N N . ALA B 1 92 ? -35.594 -11.531 7.828 1 85.81 92 ALA B N 1
ATOM 7213 C CA . ALA B 1 92 ? -35.594 -10.641 6.668 1 85.81 92 ALA B CA 1
ATOM 7214 C C . ALA B 1 92 ? -34.188 -10.164 6.336 1 85.81 92 ALA B C 1
ATOM 7216 O O . ALA B 1 92 ? -33.844 -9.977 5.164 1 85.81 92 ALA B O 1
ATOM 7217 N N . VAL B 1 93 ? -33.375 -10.016 7.34 1 88.69 93 VAL B N 1
ATOM 7218 C CA . VAL B 1 93 ? -32.031 -9.477 7.16 1 88.69 93 VAL B CA 1
ATOM 7219 C C . VAL B 1 93 ? -31.141 -10.539 6.547 1 88.69 93 VAL B C 1
ATOM 7221 O O . VAL B 1 93 ? -30.344 -10.242 5.648 1 88.69 93 VAL B O 1
ATOM 7224 N N . PHE B 1 94 ? -31.281 -11.781 6.98 1 88.62 94 PHE B N 1
ATOM 7225 C CA . PHE B 1 94 ? -30.359 -12.828 6.559 1 88.62 94 PHE B CA 1
ATOM 7226 C C . PHE B 1 94 ? -30.828 -13.453 5.246 1 88.62 94 PHE B C 1
ATOM 7228 O O . PHE B 1 94 ? -30.031 -14.109 4.555 1 88.62 94 PHE B O 1
ATOM 7235 N N . ASN B 1 95 ? -32.094 -13.297 4.934 1 80.44 95 ASN B N 1
ATOM 7236 C CA . ASN B 1 95 ? -32.562 -13.898 3.697 1 80.44 95 ASN B CA 1
ATOM 7237 C C . ASN B 1 95 ? -32.281 -13.016 2.488 1 80.44 95 ASN B C 1
ATOM 7239 O O . ASN B 1 95 ? -32.844 -11.93 2.357 1 80.44 95 ASN B O 1
ATOM 7243 N N . PRO B 1 96 ? -31.328 -13.461 1.675 1 74.62 96 PRO B N 1
ATOM 7244 C CA . PRO B 1 96 ? -30.984 -12.648 0.51 1 74.62 96 PRO B CA 1
ATOM 7245 C C . PRO B 1 96 ? -32.094 -12.602 -0.538 1 74.62 96 PRO B C 1
ATOM 7247 O O . PRO B 1 96 ? -33.031 -13.383 -0.478 1 74.62 96 PRO B O 1
ATOM 7250 N N . GLU B 1 97 ? -32.031 -11.594 -1.346 1 74.88 97 GLU B N 1
ATOM 7251 C CA . GLU B 1 97 ? -32.875 -11.594 -2.525 1 74.88 97 GLU B CA 1
ATOM 7252 C C . GLU B 1 97 ? -32.469 -12.695 -3.504 1 74.88 97 GLU B C 1
ATOM 7254 O O . GLU B 1 97 ? -31.344 -12.727 -3.979 1 74.88 97 GLU B O 1
ATOM 7259 N N . LEU B 1 98 ? -33.375 -13.617 -3.707 1 79.44 98 LEU B N 1
ATOM 7260 C CA . LEU B 1 98 ? -33.094 -14.742 -4.586 1 79.44 98 LEU B CA 1
ATOM 7261 C C . LEU B 1 98 ? -32.969 -14.289 -6.039 1 79.44 98 LEU B C 1
ATOM 7263 O O . LEU B 1 98 ? -33.75 -13.445 -6.488 1 79.44 98 LEU B O 1
ATOM 7267 N N . ILE B 1 99 ? -32.031 -14.711 -6.738 1 79.19 99 ILE B N 1
ATOM 7268 C CA . ILE B 1 99 ? -31.812 -14.375 -8.141 1 79.19 99 ILE B CA 1
ATOM 7269 C C . ILE B 1 99 ? -32.594 -15.336 -9.023 1 79.19 99 ILE B C 1
ATOM 7271 O O . ILE B 1 99 ? -33.281 -14.914 -9.953 1 79.19 99 ILE B O 1
ATOM 7275 N N . ASN B 1 100 ? -32.656 -16.656 -8.766 1 80.44 100 ASN B N 1
ATOM 7276 C CA . ASN B 1 100 ? -33.406 -17.688 -9.461 1 80.44 100 ASN B CA 1
ATOM 7277 C C . ASN B 1 100 ? -33.188 -17.609 -10.977 1 80.44 100 ASN B C 1
ATOM 7279 O O . ASN B 1 100 ? -34.156 -17.562 -11.734 1 80.44 100 ASN B O 1
ATOM 7283 N N . GLU B 1 101 ? -31.984 -17.406 -11.398 1 86.31 101 GLU B N 1
ATOM 7284 C CA . GLU B 1 101 ? -31.641 -17.344 -12.812 1 86.31 101 GLU B CA 1
ATOM 7285 C C . GLU B 1 101 ? -30.562 -18.359 -13.164 1 86.31 101 GLU B C 1
ATOM 7287 O O . GLU B 1 101 ? -29.859 -18.859 -12.289 1 86.31 101 GLU B O 1
ATOM 7292 N N . ASP B 1 102 ? -30.562 -18.719 -14.469 1 90.75 102 ASP B N 1
ATOM 7293 C CA . ASP B 1 102 ? -29.578 -19.641 -15.008 1 90.75 102 ASP B CA 1
ATOM 7294 C C . ASP B 1 102 ? -28.562 -18.906 -15.898 1 90.75 102 ASP B C 1
ATOM 7296 O O . ASP B 1 102 ? -28.875 -18.578 -17.047 1 90.75 102 ASP B O 1
ATOM 7300 N N . PHE B 1 103 ? -27.406 -18.656 -15.344 1 91.31 103 PHE B N 1
ATOM 7301 C CA . PHE B 1 103 ? -26.391 -17.906 -16.062 1 91.31 103 PHE B CA 1
ATOM 7302 C C . PHE B 1 103 ? -25.328 -18.844 -16.625 1 91.31 103 PHE B C 1
ATOM 7304 O O . PHE B 1 103 ? -24.219 -18.391 -16.969 1 91.31 103 PHE B O 1
ATOM 7311 N N . ARG B 1 104 ? -25.688 -20.203 -16.812 1 94 104 ARG B N 1
ATOM 7312 C CA . ARG B 1 104 ? -24.766 -21.156 -17.422 1 94 104 ARG B CA 1
ATOM 7313 C C . ARG B 1 104 ? -24.531 -20.828 -18.891 1 94 104 ARG B C 1
ATOM 7315 O O . ARG B 1 104 ? -25.453 -20.359 -19.578 1 94 104 ARG B O 1
ATOM 7322 N N . ILE B 1 105 ? -23.281 -21.125 -19.328 1 95.81 105 ILE B N 1
ATOM 7323 C CA . ILE B 1 105 ? -22.844 -20.703 -20.656 1 95.81 105 ILE B CA 1
ATOM 7324 C C . ILE B 1 105 ? -23.469 -21.609 -21.719 1 95.81 105 ILE B C 1
ATOM 7326 O O . ILE B 1 105 ? -23.344 -22.828 -21.641 1 95.81 105 ILE B O 1
ATOM 7330 N N . ALA B 1 106 ? -24.141 -21.016 -22.656 1 94.88 106 ALA B N 1
ATOM 7331 C CA . ALA B 1 106 ? -24.625 -21.766 -23.812 1 94.88 106 ALA B CA 1
ATOM 7332 C C . ALA B 1 106 ? -23.625 -21.719 -24.969 1 94.88 106 ALA B C 1
ATOM 7334 O O . ALA B 1 106 ? -23.328 -22.75 -25.562 1 94.88 106 ALA B O 1
ATOM 7335 N N . LYS B 1 107 ? -23.203 -20.547 -25.172 1 95 107 LYS B N 1
ATOM 7336 C CA . LYS B 1 107 ? -22.281 -20.297 -26.281 1 95 107 LYS B CA 1
ATOM 7337 C C . LYS B 1 107 ? -21.516 -19 -26.094 1 95 107 LYS B C 1
ATOM 7339 O O . LYS B 1 107 ? -22 -18.078 -25.438 1 95 107 LYS B O 1
ATOM 7344 N N . ILE B 1 108 ? -20.281 -18.969 -26.609 1 96.25 108 ILE B N 1
ATOM 7345 C CA . ILE B 1 108 ? -19.484 -17.734 -26.594 1 96.25 108 ILE B CA 1
ATOM 7346 C C . ILE B 1 108 ? -18.797 -17.547 -27.938 1 96.25 108 ILE B C 1
ATOM 7348 O O . ILE B 1 108 ? -18.391 -18.516 -28.578 1 96.25 108 ILE B O 1
ATOM 7352 N N . SER B 1 109 ? -18.703 -16.344 -28.375 1 96.44 109 SER B N 1
ATOM 7353 C CA . SER B 1 109 ? -18.031 -16.016 -29.641 1 96.44 109 SER B CA 1
ATOM 7354 C C . SER B 1 109 ? -17.016 -14.906 -29.453 1 96.44 109 SER B C 1
ATOM 7356 O O . SER B 1 109 ? -17.172 -14.062 -28.562 1 96.44 109 SER B O 1
ATOM 7358 N N . PHE B 1 110 ? -15.961 -14.898 -30.266 1 96.69 110 PHE B N 1
ATOM 7359 C CA . PHE B 1 110 ? -14.836 -13.969 -30.156 1 96.69 110 PHE B CA 1
ATOM 7360 C C . PHE B 1 110 ? -14.523 -13.336 -31.516 1 96.69 110 PHE B C 1
ATOM 7362 O O . PHE B 1 110 ? -14.477 -14.031 -32.531 1 96.69 110 PHE B O 1
ATOM 7369 N N . GLU B 1 111 ? -14.336 -12.07 -31.516 1 95.56 111 GLU B N 1
ATOM 7370 C CA . GLU B 1 111 ? -13.75 -11.328 -32.625 1 95.56 111 GLU B CA 1
ATOM 7371 C C . GLU B 1 111 ? -12.664 -10.367 -32.156 1 95.56 111 GLU B C 1
ATOM 7373 O O . GLU B 1 111 ? -12.906 -9.555 -31.25 1 95.56 111 GLU B O 1
ATOM 7378 N N . ASN B 1 112 ? -11.461 -10.469 -32.812 1 95.56 112 ASN B N 1
ATOM 7379 C CA . ASN B 1 112 ? -10.344 -9.602 -32.438 1 95.56 112 ASN B CA 1
ATOM 7380 C C . ASN B 1 112 ? -10.016 -9.688 -30.969 1 95.56 112 ASN B C 1
ATOM 7382 O O . ASN B 1 112 ? -9.875 -8.656 -30.297 1 95.56 112 ASN B O 1
ATOM 7386 N N . PHE B 1 113 ? -9.906 -10.922 -30.5 1 95.31 113 PHE B N 1
ATOM 7387 C CA . PHE B 1 113 ? -9.703 -11.164 -29.078 1 95.31 113 PHE B CA 1
ATOM 7388 C C . PHE B 1 113 ? -8.469 -12.023 -28.844 1 95.31 113 PHE B C 1
ATOM 7390 O O . PHE B 1 113 ? -8.445 -13.195 -29.219 1 95.31 113 PHE B O 1
ATOM 7397 N N . ARG B 1 114 ? -7.457 -11.398 -28.188 1 93.75 114 ARG B N 1
ATOM 7398 C CA . ARG B 1 114 ? -6.242 -12.125 -27.828 1 93.75 114 ARG B CA 1
ATOM 7399 C C . ARG B 1 114 ? -5.688 -12.891 -29.016 1 93.75 114 ARG B C 1
ATOM 7401 O O . ARG B 1 114 ? -5.355 -12.297 -30.047 1 93.75 114 ARG B O 1
ATOM 7408 N N . LYS B 1 115 ? -5.844 -14.242 -28.938 1 89.44 115 LYS B N 1
ATOM 7409 C CA . LYS B 1 115 ? -5.281 -15.102 -29.969 1 89.44 115 LYS B CA 1
ATOM 7410 C C . LYS B 1 115 ? -6.199 -15.172 -31.188 1 89.44 115 LYS B C 1
ATOM 7412 O O . LYS B 1 115 ? -5.773 -15.578 -32.281 1 89.44 115 LYS B O 1
ATOM 7417 N N . PHE B 1 116 ? -7.449 -14.797 -31.047 1 94.12 116 PHE B N 1
ATOM 7418 C CA . PHE B 1 116 ? -8.445 -14.969 -32.094 1 94.12 116 PHE B CA 1
ATOM 7419 C C . PHE B 1 116 ? -8.586 -13.688 -32.906 1 94.12 116 PHE B C 1
ATOM 7421 O O . PHE B 1 116 ? -9.039 -12.664 -32.406 1 94.12 116 PHE B O 1
ATOM 7428 N N . PRO B 1 117 ? -8.25 -13.734 -34.094 1 92.44 117 PRO B N 1
ATOM 7429 C CA . PRO B 1 117 ? -8.383 -12.539 -34.938 1 92.44 117 PRO B CA 1
ATOM 7430 C C . PRO B 1 117 ? -9.844 -12.219 -35.281 1 92.44 117 PRO B C 1
ATOM 7432 O O . PRO B 1 117 ? -10.742 -12.531 -34.5 1 92.44 117 PRO B O 1
ATOM 7435 N N . GLY B 1 118 ? -10.016 -11.438 -36.312 1 88.94 118 GLY B N 1
ATOM 7436 C CA . GLY B 1 118 ? -11.359 -11.008 -36.656 1 88.94 118 GLY B CA 1
ATOM 7437 C C . GLY B 1 118 ? -12.312 -12.164 -36.906 1 88.94 118 GLY B C 1
ATOM 7438 O O . GLY B 1 118 ? -12.633 -12.914 -35.969 1 88.94 118 GLY B O 1
ATOM 7439 N N . LYS B 1 119 ? -12.695 -12.438 -38.062 1 81.81 119 LYS B N 1
ATOM 7440 C CA . LYS B 1 119 ? -13.656 -13.5 -38.375 1 81.81 119 LYS B CA 1
ATOM 7441 C C . LYS B 1 119 ? -12.992 -14.625 -39.156 1 81.81 119 LYS B C 1
ATOM 7443 O O . LYS B 1 119 ? -11.93 -14.43 -39.75 1 81.81 119 LYS B O 1
ATOM 7448 N N . GLY B 1 120 ? -13.516 -15.773 -38.906 1 74.12 120 GLY B N 1
ATOM 7449 C CA . GLY B 1 120 ? -13.062 -16.906 -39.688 1 74.12 120 GLY B CA 1
ATOM 7450 C C . GLY B 1 120 ? -13.391 -16.75 -41.188 1 74.12 120 GLY B C 1
ATOM 7451 O O . GLY B 1 120 ? -14.031 -15.781 -41.594 1 74.12 120 GLY B O 1
ATOM 7452 N N . ASP B 1 121 ? -12.852 -17.672 -42 1 70.44 121 ASP B N 1
ATOM 7453 C CA . ASP B 1 121 ? -13.008 -17.656 -43.438 1 70.44 121 ASP B CA 1
ATOM 7454 C C . ASP B 1 121 ? -14.484 -17.609 -43.844 1 70.44 121 ASP B C 1
ATOM 7456 O O . ASP B 1 121 ? -14.844 -17.031 -44.875 1 70.44 121 ASP B O 1
ATOM 7460 N N . ASN B 1 122 ? -15.312 -18.109 -42.969 1 71.19 122 ASN B N 1
ATOM 7461 C CA . ASN B 1 122 ? -16.734 -18.203 -43.25 1 71.19 122 ASN B CA 1
ATOM 7462 C C . ASN B 1 122 ? -17.5 -16.984 -42.719 1 71.19 122 ASN B C 1
ATOM 7464 O O . ASN B 1 122 ? -18.734 -16.984 -42.688 1 71.19 122 ASN B O 1
ATOM 7468 N N . GLN B 1 123 ? -16.828 -16.141 -42.281 1 84 123 GLN B N 1
ATOM 7469 C CA . GLN B 1 123 ? -17.344 -14.859 -41.812 1 84 123 GLN B CA 1
ATOM 7470 C C . GLN B 1 123 ? -18.047 -15.008 -40.469 1 84 123 GLN B C 1
ATOM 7472 O O . GLN B 1 123 ? -18.812 -14.133 -40.062 1 84 123 GLN B O 1
ATOM 7477 N N . TYR B 1 124 ? -17.953 -16.25 -39.938 1 92.44 124 TYR B N 1
ATOM 7478 C CA . TYR B 1 124 ? -18.422 -16.422 -38.562 1 92.44 124 TYR B CA 1
ATOM 7479 C C . TYR B 1 124 ? -17.344 -16.094 -37.562 1 92.44 124 TYR B C 1
ATOM 7481 O O . TYR B 1 124 ? -16.156 -16.359 -37.812 1 92.44 124 TYR B O 1
ATOM 7489 N N . PRO B 1 125 ? -17.781 -15.461 -36.438 1 95.5 125 PRO B N 1
ATOM 7490 C CA . PRO B 1 125 ? -16.797 -15.297 -35.344 1 95.5 125 PRO B CA 1
ATOM 7491 C C . PRO B 1 125 ? -16.328 -16.625 -34.781 1 95.5 125 PRO B C 1
ATOM 7493 O O . PRO B 1 125 ? -17.016 -17.641 -34.906 1 95.5 125 PRO B O 1
ATOM 7496 N N . TYR B 1 126 ? -15.156 -16.641 -34.25 1 96.44 126 TYR B N 1
ATOM 7497 C CA . TYR B 1 126 ? -14.695 -17.844 -33.562 1 96.44 126 TYR B CA 1
ATOM 7498 C C . TYR B 1 126 ? -15.508 -18.094 -32.312 1 96.44 126 TYR B C 1
ATOM 7500 O O . TYR B 1 126 ? -15.984 -17.156 -31.672 1 96.44 126 TYR B O 1
ATOM 7508 N N . GLY B 1 127 ? -15.695 -19.312 -31.953 1 96.31 127 GLY B N 1
ATOM 7509 C CA . GLY B 1 127 ? -16.5 -19.5 -30.75 1 96.31 127 GLY B CA 1
ATOM 7510 C C . GLY B 1 127 ? -16.516 -20.938 -30.266 1 96.31 127 GLY B C 1
ATOM 7511 O O . GLY B 1 127 ? -15.852 -21.797 -30.844 1 96.31 127 GLY B O 1
ATOM 7512 N N . VAL B 1 128 ? -17.125 -21.172 -29.109 1 96.81 128 VAL B N 1
ATOM 7513 C CA . VAL B 1 128 ? -17.312 -22.469 -28.469 1 96.81 128 VAL B CA 1
ATOM 7514 C C . VAL B 1 128 ? -18.766 -22.609 -28.016 1 96.81 128 VAL B C 1
ATOM 7516 O O . VAL B 1 128 ? -19.328 -21.688 -27.422 1 96.81 128 VAL B O 1
ATOM 7519 N N . SER B 1 129 ? -19.344 -23.734 -28.391 1 95.25 129 SER B N 1
ATOM 7520 C CA . SER B 1 129 ? -20.688 -24.031 -27.891 1 95.25 129 SER B CA 1
ATOM 7521 C C . SER B 1 129 ? -20.641 -25.078 -26.781 1 95.25 129 SER B C 1
ATOM 7523 O O . SER B 1 129 ? -19.844 -26.031 -26.844 1 95.25 129 SER B O 1
ATOM 7525 N N . PHE B 1 130 ? -21.484 -24.922 -25.781 1 95.31 130 PHE B N 1
ATOM 7526 C CA . PHE B 1 130 ? -21.562 -25.891 -24.688 1 95.31 130 PHE B CA 1
ATOM 7527 C C . PHE B 1 130 ? -22.859 -26.688 -24.766 1 95.31 130 PHE B C 1
ATOM 7529 O O . PHE B 1 130 ? -23.312 -27.25 -23.766 1 95.31 130 PHE B O 1
ATOM 7536 N N . LYS B 1 131 ? -23.5 -26.562 -25.922 1 92.94 131 LYS B N 1
ATOM 7537 C CA . LYS B 1 131 ? -24.656 -27.375 -26.281 1 92.94 131 LYS B CA 1
ATOM 7538 C C . LYS B 1 131 ? -24.406 -28.172 -27.547 1 92.94 131 LYS B C 1
ATOM 7540 O O . LYS B 1 131 ? -23.625 -27.75 -28.406 1 92.94 131 LYS B O 1
ATOM 7545 N N . TYR B 1 132 ? -25.031 -29.312 -27.656 1 89.31 132 TYR B N 1
ATOM 7546 C CA . TYR B 1 132 ? -24.922 -30.094 -28.875 1 89.31 132 TYR B CA 1
ATOM 7547 C C . TYR B 1 132 ? -25.75 -29.469 -30 1 89.31 132 TYR B C 1
ATOM 7549 O O . TYR B 1 132 ? -25.344 -29.5 -31.156 1 89.31 132 TYR B O 1
ATOM 7557 N N . SER B 1 133 ? -26.859 -28.953 -29.578 1 90.12 133 SER B N 1
ATOM 7558 C CA . SER B 1 133 ? -27.734 -28.234 -30.484 1 90.12 133 SER B CA 1
ATOM 7559 C C . SER B 1 133 ? -28.297 -26.969 -29.828 1 90.12 133 SER B C 1
ATOM 7561 O O . SER B 1 133 ? -28.484 -26.938 -28.609 1 90.12 133 SER B O 1
ATOM 7563 N N . PRO B 1 134 ? -28.5 -25.938 -30.656 1 89.31 134 PRO B N 1
ATOM 7564 C CA . PRO B 1 134 ? -29.031 -24.703 -30.094 1 89.31 134 PRO B CA 1
ATOM 7565 C C . PRO B 1 134 ? -30.359 -24.906 -29.359 1 89.31 134 PRO B C 1
ATOM 7567 O O . PRO B 1 134 ? -30.703 -24.141 -28.469 1 89.31 134 PRO B O 1
ATOM 7570 N N . GLU B 1 135 ? -31.062 -26.047 -29.703 1 86.88 135 GLU B N 1
ATOM 7571 C CA . GLU B 1 135 ? -32.406 -26.297 -29.156 1 86.88 135 GLU B CA 1
ATOM 7572 C C . GLU B 1 135 ? -32.344 -27.062 -27.844 1 86.88 135 GLU B C 1
ATOM 7574 O O . GLU B 1 135 ? -33.344 -27.188 -27.125 1 86.88 135 GLU B O 1
ATOM 7579 N N . ASP B 1 136 ? -31.125 -27.438 -27.469 1 89 136 ASP B N 1
ATOM 7580 C CA . ASP B 1 136 ? -31 -28.188 -26.219 1 89 136 ASP B CA 1
ATOM 7581 C C . ASP B 1 136 ? -31.391 -27.312 -25.031 1 89 136 ASP B C 1
ATOM 7583 O O . ASP B 1 136 ? -31.078 -26.125 -24.984 1 89 136 ASP B O 1
ATOM 7587 N N . GLU B 1 137 ? -32.062 -27.906 -24.109 1 83.69 137 GLU B N 1
ATOM 7588 C CA . GLU B 1 137 ? -32.594 -27.172 -22.953 1 83.69 137 GLU B CA 1
ATOM 7589 C C . GLU B 1 137 ? -31.469 -26.766 -22.016 1 83.69 137 GLU B C 1
ATOM 7591 O O . GLU B 1 137 ? -31.5 -25.672 -21.438 1 83.69 137 GLU B O 1
ATOM 7596 N N . ASN B 1 138 ? -30.484 -27.641 -21.812 1 88.88 138 ASN B N 1
ATOM 7597 C CA . ASN B 1 138 ? -29.438 -27.391 -20.844 1 88.88 138 ASN B CA 1
ATOM 7598 C C . ASN B 1 138 ? -28.047 -27.422 -21.484 1 88.88 138 ASN B C 1
ATOM 7600 O O . ASN B 1 138 ? -27.797 -28.219 -22.391 1 88.88 138 ASN B O 1
ATOM 7604 N N . PRO B 1 139 ? -27.234 -26.484 -21.062 1 93.19 139 PRO B N 1
ATOM 7605 C CA . PRO B 1 139 ? -25.828 -26.609 -21.484 1 93.19 139 PRO B CA 1
ATOM 7606 C C . PRO B 1 139 ? -25.094 -27.75 -20.781 1 93.19 139 PRO B C 1
ATOM 7608 O O . PRO B 1 139 ? -25.562 -28.234 -19.75 1 93.19 139 PRO B O 1
ATOM 7611 N N . CYS B 1 140 ? -24 -28.141 -21.359 1 93.06 140 CYS B N 1
ATOM 7612 C CA . CYS B 1 140 ? -23.219 -29.234 -20.812 1 93.06 140 CYS B CA 1
ATOM 7613 C C . CYS B 1 140 ? -21.953 -28.719 -20.125 1 93.06 140 CYS B C 1
ATOM 7615 O O . CYS B 1 140 ? -21.484 -27.609 -20.438 1 93.06 140 CYS B O 1
ATOM 7617 N N . SER B 1 141 ? -21.484 -29.516 -19.109 1 94.81 141 SER B N 1
ATOM 7618 C CA . SER B 1 141 ? -20.094 -29.375 -18.672 1 94.81 141 SER B CA 1
ATOM 7619 C C . SER B 1 141 ? -19.141 -29.75 -19.781 1 94.81 141 SER B C 1
ATOM 7621 O O . SER B 1 141 ? -19.516 -30.438 -20.734 1 94.81 141 SER B O 1
ATOM 7623 N N . ALA B 1 142 ? -17.938 -29.219 -19.688 1 96.25 142 ALA B N 1
ATOM 7624 C CA . ALA B 1 142 ? -17 -29.484 -20.766 1 96.25 142 ALA B CA 1
ATOM 7625 C C . ALA B 1 142 ? -15.586 -29.688 -20.234 1 96.25 142 ALA B C 1
ATOM 7627 O O . ALA B 1 142 ? -15.125 -28.922 -19.375 1 96.25 142 ALA B O 1
ATOM 7628 N N . ILE B 1 143 ? -14.984 -30.828 -20.594 1 96.62 143 ILE B N 1
ATOM 7629 C CA . ILE B 1 143 ? -13.555 -31.031 -20.391 1 96.62 143 ILE B CA 1
ATOM 7630 C C . ILE B 1 143 ? -12.812 -30.797 -21.703 1 96.62 143 ILE B C 1
ATOM 7632 O O . ILE B 1 143 ? -13.016 -31.531 -22.672 1 96.62 143 ILE B O 1
ATOM 7636 N N . ILE B 1 144 ? -11.969 -29.797 -21.75 1 97.06 144 ILE B N 1
ATOM 7637 C CA . ILE B 1 144 ? -11.383 -29.344 -23.016 1 97.06 144 ILE B CA 1
ATOM 7638 C C . ILE B 1 144 ? -9.867 -29.516 -22.969 1 97.06 144 ILE B C 1
ATOM 7640 O O . ILE B 1 144 ? -9.195 -28.922 -22.109 1 97.06 144 ILE B O 1
ATOM 7644 N N . LEU B 1 145 ? -9.367 -30.359 -23.859 1 95.81 145 LEU B N 1
ATOM 7645 C CA . LEU B 1 145 ? -7.938 -30.609 -24.016 1 95.81 145 LEU B CA 1
ATOM 7646 C C . LEU B 1 145 ? -7.355 -29.703 -25.094 1 95.81 145 LEU B C 1
ATOM 7648 O O . LEU B 1 145 ? -7.926 -29.578 -26.188 1 95.81 145 LEU B O 1
ATOM 7652 N N . GLY B 1 146 ? -6.301 -28.969 -24.812 1 93.06 146 GLY B N 1
ATOM 7653 C CA . GLY B 1 146 ? -5.598 -28.141 -25.797 1 93.06 146 GLY B CA 1
ATOM 7654 C C . GLY B 1 146 ? -4.129 -27.953 -25.453 1 93.06 146 GLY B C 1
ATOM 7655 O O . GLY B 1 146 ? -3.768 -27.812 -24.281 1 93.06 146 GLY B O 1
ATOM 7656 N N . VAL B 1 147 ? -3.309 -27.953 -26.516 1 87.81 147 VAL B N 1
ATOM 7657 C CA . VAL B 1 147 ? -1.879 -27.734 -26.312 1 87.81 147 VAL B CA 1
ATOM 7658 C C . VAL B 1 147 ? -1.616 -26.281 -25.953 1 87.81 147 VAL B C 1
ATOM 7660 O O . VAL B 1 147 ? -2.492 -25.422 -26.109 1 87.81 147 VAL B O 1
ATOM 7663 N N . ASN B 1 148 ? -0.441 -26.031 -25.5 1 87.25 148 ASN B N 1
ATOM 7664 C CA . ASN B 1 148 ? -0.089 -24.672 -25.094 1 87.25 148 ASN B CA 1
ATOM 7665 C C . ASN B 1 148 ? -0.09 -23.703 -26.266 1 87.25 148 ASN B C 1
ATOM 7667 O O . ASN B 1 148 ? 0.464 -24.016 -27.328 1 87.25 148 ASN B O 1
ATOM 7671 N N . GLY B 1 149 ? -0.803 -22.594 -26.109 1 87.38 149 GLY B N 1
ATOM 7672 C CA . GLY B 1 149 ? -0.793 -21.547 -27.109 1 87.38 149 GLY B CA 1
ATOM 7673 C C . GLY B 1 149 ? -1.931 -21.656 -28.109 1 87.38 149 GLY B C 1
ATOM 7674 O O . GLY B 1 149 ? -2.072 -20.812 -28.984 1 87.38 149 GLY B O 1
ATOM 7675 N N . VAL B 1 150 ? -2.768 -22.656 -27.891 1 90.5 150 VAL B N 1
ATOM 7676 C CA . VAL B 1 150 ? -3.826 -22.875 -28.875 1 90.5 150 VAL B CA 1
ATOM 7677 C C . VAL B 1 150 ? -4.98 -21.906 -28.625 1 90.5 150 VAL B C 1
ATOM 7679 O O . VAL B 1 150 ? -5.742 -21.594 -29.531 1 90.5 150 VAL B O 1
ATOM 7682 N N . GLY B 1 151 ? -5.164 -21.5 -27.359 1 93.44 151 GLY B N 1
ATOM 7683 C CA . GLY B 1 151 ? -6.207 -20.531 -27.094 1 93.44 151 GLY B CA 1
ATOM 7684 C C . GLY B 1 151 ? -7.062 -20.891 -25.891 1 93.44 151 GLY B C 1
ATOM 7685 O O . GLY B 1 151 ? -8.125 -20.297 -25.688 1 93.44 151 GLY B O 1
ATOM 7686 N N . LYS B 1 152 ? -6.672 -21.844 -25.078 1 94.38 152 LYS B N 1
ATOM 7687 C CA . LYS B 1 152 ? -7.418 -22.25 -23.891 1 94.38 152 LYS B CA 1
ATOM 7688 C C . LYS B 1 152 ? -7.637 -21.062 -22.953 1 94.38 152 LYS B C 1
ATOM 7690 O O . LYS B 1 152 ? -8.773 -20.75 -22.578 1 94.38 152 LYS B O 1
ATOM 7695 N N . SER B 1 153 ? -6.52 -20.391 -22.656 1 93.62 153 SER B N 1
ATOM 7696 C CA . SER B 1 153 ? -6.586 -19.266 -21.719 1 93.62 153 SER B CA 1
ATOM 7697 C C . SER B 1 153 ? -7.371 -18.094 -22.328 1 93.62 153 SER B C 1
ATOM 7699 O O . SER B 1 153 ? -8.039 -17.359 -21.594 1 93.62 153 SER B O 1
ATOM 7701 N N . SER B 1 154 ? -7.305 -17.969 -23.625 1 95.06 154 SER B N 1
ATOM 7702 C CA . SER B 1 154 ? -8.086 -16.906 -24.281 1 95.06 154 SER B CA 1
ATOM 7703 C C . SER B 1 154 ? -9.578 -17.141 -24.094 1 95.06 154 SER B C 1
ATOM 7705 O O . SER B 1 154 ? -10.312 -16.219 -23.75 1 95.06 154 SER B O 1
ATOM 7707 N N . VAL B 1 155 ? -10.016 -18.391 -24.344 1 96.56 155 VAL B N 1
ATOM 7708 C CA . VAL B 1 155 ? -11.43 -18.719 -24.156 1 96.56 155 VAL B CA 1
ATOM 7709 C C . VAL B 1 155 ? -11.82 -18.5 -22.703 1 96.56 155 VAL B C 1
ATOM 7711 O O . VAL B 1 155 ? -12.836 -17.875 -22.406 1 96.56 155 VAL B O 1
ATOM 7714 N N . TYR B 1 156 ? -11 -19.016 -21.828 1 96.75 156 TYR B N 1
ATOM 7715 C CA . TYR B 1 156 ? -11.227 -18.844 -20.391 1 96.75 156 TYR B CA 1
ATOM 7716 C C . TYR B 1 156 ? -11.367 -17.375 -20.031 1 96.75 156 TYR B C 1
ATOM 7718 O O . TYR B 1 156 ? -12.297 -16.984 -19.312 1 96.75 156 TYR B O 1
ATOM 7726 N N . GLN B 1 157 ? -10.492 -16.531 -20.516 1 96.19 157 GLN B N 1
ATOM 7727 C CA . GLN B 1 157 ? -10.43 -15.117 -20.172 1 96.19 157 GLN B CA 1
ATOM 7728 C C . GLN B 1 157 ? -11.633 -14.359 -20.734 1 96.19 157 GLN B C 1
ATOM 7730 O O . GLN B 1 157 ? -12.125 -13.414 -20.109 1 96.19 157 GLN B O 1
ATOM 7735 N N . GLY B 1 158 ? -12.008 -14.734 -21.906 1 95.88 158 GLY B N 1
ATOM 7736 C CA . GLY B 1 158 ? -13.219 -14.133 -22.438 1 95.88 158 GLY B CA 1
ATOM 7737 C C . GLY B 1 158 ? -14.43 -14.352 -21.562 1 95.88 158 GLY B C 1
ATOM 7738 O O . GLY B 1 158 ? -15.18 -13.414 -21.281 1 95.88 158 GLY B O 1
ATOM 7739 N N . ILE B 1 159 ? -14.57 -15.594 -21.109 1 96.12 159 ILE B N 1
ATOM 7740 C CA . ILE B 1 159 ? -15.695 -15.953 -20.234 1 96.12 159 ILE B CA 1
ATOM 7741 C C . ILE B 1 159 ? -15.547 -15.25 -18.891 1 96.12 159 ILE B C 1
ATOM 7743 O O . ILE B 1 159 ? -16.5 -14.656 -18.391 1 96.12 159 ILE B O 1
ATOM 7747 N N . GLU B 1 160 ? -14.391 -15.281 -18.406 1 95 160 GLU B N 1
ATOM 7748 C CA . GLU B 1 160 ? -14.094 -14.672 -17.109 1 95 160 GLU B CA 1
ATOM 7749 C C . GLU B 1 160 ? -14.438 -13.188 -17.094 1 95 160 GLU B C 1
ATOM 7751 O O . GLU B 1 160 ? -15.039 -12.688 -16.141 1 95 160 GLU B O 1
ATOM 7756 N N . TYR B 1 161 ? -14.07 -12.523 -18.141 1 94.25 161 TYR B N 1
ATOM 7757 C CA . TYR B 1 161 ? -14.289 -11.078 -18.203 1 94.25 161 TYR B CA 1
ATOM 7758 C C . TYR B 1 161 ? -15.781 -10.758 -18.219 1 94.25 161 TYR B C 1
ATOM 7760 O O . TYR B 1 161 ? -16.219 -9.773 -17.625 1 94.25 161 TYR B O 1
ATOM 7768 N N . ILE B 1 162 ? -16.531 -11.547 -18.906 1 93.25 162 ILE B N 1
ATOM 7769 C CA . ILE B 1 162 ? -17.969 -11.305 -19 1 93.25 162 ILE B CA 1
ATOM 7770 C C . ILE B 1 162 ? -18.609 -11.453 -17.609 1 93.25 162 ILE B C 1
ATOM 7772 O O . ILE B 1 162 ? -19.5 -10.68 -17.25 1 93.25 162 ILE B O 1
ATOM 7776 N N . TYR B 1 163 ? -18.094 -12.344 -16.875 1 92.69 163 TYR B N 1
ATOM 7777 C CA . TYR B 1 163 ? -18.688 -12.617 -15.562 1 92.69 163 TYR B CA 1
ATOM 7778 C C . TYR B 1 163 ? -18.141 -11.641 -14.516 1 92.69 163 TYR B C 1
ATOM 7780 O O . TYR B 1 163 ? -18.891 -11.195 -13.641 1 92.69 163 TYR B O 1
ATOM 7788 N N . ARG B 1 164 ? -16.844 -11.32 -14.648 1 90.25 164 ARG B N 1
ATOM 7789 C CA . ARG B 1 164 ? -16.219 -10.648 -13.516 1 90.25 164 ARG B CA 1
ATOM 7790 C C . ARG B 1 164 ? -15.758 -9.25 -13.906 1 90.25 164 ARG B C 1
ATOM 7792 O O . ARG B 1 164 ? -15.383 -8.445 -13.047 1 90.25 164 ARG B O 1
ATOM 7799 N N . LYS B 1 165 ? -15.773 -8.914 -15.125 1 89.44 165 LYS B N 1
ATOM 7800 C CA . LYS B 1 165 ? -15.219 -7.656 -15.617 1 89.44 165 LYS B CA 1
ATOM 7801 C C . LYS B 1 165 ? -13.766 -7.488 -15.195 1 89.44 165 LYS B C 1
ATOM 7803 O O . LYS B 1 165 ? -13.352 -6.402 -14.781 1 89.44 165 LYS B O 1
ATOM 7808 N N . GLU B 1 166 ? -13.125 -8.602 -15.039 1 90.56 166 GLU B N 1
ATOM 7809 C CA . GLU B 1 166 ? -11.711 -8.672 -14.672 1 90.56 166 GLU B CA 1
ATOM 7810 C C . GLU B 1 166 ? -11.039 -9.883 -15.312 1 90.56 166 GLU B C 1
ATOM 7812 O O . GLU B 1 166 ? -11.703 -10.875 -15.641 1 90.56 166 GLU B O 1
ATOM 7817 N N . ILE B 1 167 ? -9.75 -9.734 -15.516 1 94.19 167 ILE B N 1
ATOM 7818 C CA . ILE B 1 167 ? -8.945 -10.844 -16.016 1 94.19 167 ILE B CA 1
ATOM 7819 C C . ILE B 1 167 ? -7.844 -11.172 -15 1 94.19 167 ILE B C 1
ATOM 7821 O O . ILE B 1 167 ? -6.93 -10.375 -14.789 1 94.19 167 ILE B O 1
ATOM 7825 N N . GLY B 1 168 ? -7.957 -12.406 -14.398 1 93.56 168 GLY B N 1
ATOM 7826 C CA . GLY B 1 168 ? -7.031 -12.836 -13.359 1 93.56 168 GLY B CA 1
ATOM 7827 C C . GLY B 1 168 ? -5.582 -12.828 -13.812 1 93.56 168 GLY B C 1
ATOM 7828 O O . GLY B 1 168 ? -4.703 -12.352 -13.086 1 93.56 168 GLY B O 1
ATOM 7829 N N . GLU B 1 169 ? -5.285 -13.289 -14.984 1 94.5 169 GLU B N 1
ATOM 7830 C CA . GLU B 1 169 ? -3.926 -13.344 -15.508 1 94.5 169 GLU B CA 1
ATOM 7831 C C . GLU B 1 169 ? -3.316 -11.953 -15.617 1 94.5 169 GLU B C 1
ATOM 7833 O O . GLU B 1 169 ? -2.15 -11.75 -15.273 1 94.5 169 GLU B O 1
ATOM 7838 N N . ALA B 1 170 ? -4.105 -11.023 -16.141 1 94.19 170 ALA B N 1
ATOM 7839 C CA . ALA B 1 170 ? -3.641 -9.641 -16.234 1 94.19 170 ALA B CA 1
ATOM 7840 C C . ALA B 1 170 ? -3.318 -9.07 -14.867 1 94.19 170 ALA B C 1
ATOM 7842 O O . ALA B 1 170 ? -2.338 -8.336 -14.703 1 94.19 170 ALA B O 1
ATOM 7843 N N . ARG B 1 171 ? -4.137 -9.43 -13.906 1 92.94 171 ARG B N 1
ATOM 7844 C CA . ARG B 1 171 ? -3.906 -8.969 -12.539 1 92.94 171 ARG B CA 1
ATOM 7845 C C . ARG B 1 171 ? -2.639 -9.586 -11.961 1 92.94 171 ARG B C 1
ATOM 7847 O O . ARG B 1 171 ? -1.849 -8.891 -11.305 1 92.94 171 ARG B O 1
ATOM 7854 N N . LEU B 1 172 ? -2.508 -10.828 -12.219 1 94 172 LEU B N 1
ATOM 7855 C CA . LEU B 1 172 ? -1.34 -11.539 -11.703 1 94 172 LEU B CA 1
ATOM 7856 C C . LEU B 1 172 ? -0.054 -10.945 -12.266 1 94 172 LEU B C 1
ATOM 7858 O O . LEU B 1 172 ? 0.957 -10.859 -11.57 1 94 172 LEU B O 1
ATOM 7862 N N . ARG B 1 173 ? -0.11 -10.516 -13.469 1 93.31 173 ARG B N 1
ATOM 7863 C CA . ARG B 1 173 ? 1.057 -9.961 -14.156 1 93.31 173 ARG B CA 1
ATOM 7864 C C . ARG B 1 173 ? 1.189 -8.469 -13.891 1 93.31 173 ARG B C 1
ATOM 7866 O O . ARG B 1 173 ? 2.115 -7.824 -14.391 1 93.31 173 ARG B O 1
ATOM 7873 N N . ASP B 1 174 ? 0.261 -7.887 -13.102 1 89.31 174 ASP B N 1
ATOM 7874 C CA . ASP B 1 174 ? 0.212 -6.453 -12.836 1 89.31 174 ASP B CA 1
ATOM 7875 C C . ASP B 1 174 ? 0.301 -5.652 -14.133 1 89.31 174 ASP B C 1
ATOM 7877 O O . ASP B 1 174 ? 1.146 -4.762 -14.258 1 89.31 174 ASP B O 1
ATOM 7881 N N . TYR B 1 175 ? -0.524 -6.094 -15.016 1 90 175 TYR B N 1
ATOM 7882 C CA . TYR B 1 175 ? -0.53 -5.457 -16.328 1 90 175 TYR B CA 1
ATOM 7883 C C . TYR B 1 175 ? -1.144 -4.066 -16.25 1 90 175 TYR B C 1
ATOM 7885 O O . TYR B 1 175 ? -2.131 -3.852 -15.547 1 90 175 TYR B O 1
ATOM 7893 N N . GLY B 1 176 ? -0.558 -3.133 -17 1 83.38 176 GLY B N 1
ATOM 7894 C CA . GLY B 1 176 ? -1.136 -1.801 -17.094 1 83.38 176 GLY B CA 1
ATOM 7895 C C . GLY B 1 176 ? -0.093 -0.699 -17.125 1 83.38 176 GLY B C 1
ATOM 7896 O O . GLY B 1 176 ? 1.069 -0.928 -16.781 1 83.38 176 GLY B O 1
ATOM 7897 N N . LYS B 1 177 ? -0.624 0.411 -17.625 1 77.5 177 LYS B N 1
ATOM 7898 C CA . LYS B 1 177 ? 0.149 1.649 -17.594 1 77.5 177 LYS B CA 1
ATOM 7899 C C . LYS B 1 177 ? -0.371 2.596 -16.516 1 77.5 177 LYS B C 1
ATOM 7901 O O . LYS B 1 177 ? -1.453 2.383 -15.961 1 77.5 177 LYS B O 1
ATOM 7906 N N . ARG B 1 178 ? 0.406 3.506 -16.172 1 71.25 178 ARG B N 1
ATOM 7907 C CA . ARG B 1 178 ? 0.018 4.473 -15.148 1 71.25 178 ARG B CA 1
ATOM 7908 C C . ARG B 1 178 ? -1.268 5.195 -15.539 1 71.25 178 ARG B C 1
ATOM 7910 O O . ARG B 1 178 ? -2.129 5.441 -14.695 1 71.25 178 ARG B O 1
ATOM 7917 N N . GLU B 1 179 ? -1.373 5.414 -16.781 1 74.88 179 GLU B N 1
ATOM 7918 C CA . GLU B 1 179 ? -2.48 6.219 -17.281 1 74.88 179 GLU B CA 1
ATOM 7919 C C . GLU B 1 179 ? -3.729 5.371 -17.5 1 74.88 179 GLU B C 1
ATOM 7921 O O . GLU B 1 179 ? -4.812 5.902 -17.766 1 74.88 179 GLU B O 1
ATOM 7926 N N . ASP B 1 180 ? -3.549 4.062 -17.344 1 81.94 180 ASP B N 1
ATOM 7927 C CA . ASP B 1 180 ? -4.672 3.18 -17.641 1 81.94 180 ASP B CA 1
ATOM 7928 C C . ASP B 1 180 ? -5.734 3.256 -16.547 1 81.94 180 ASP B C 1
ATOM 7930 O O . ASP B 1 180 ? -5.406 3.262 -15.352 1 81.94 180 ASP B O 1
ATOM 7934 N N . THR B 1 181 ? -6.934 3.438 -17.062 1 83.38 181 THR B N 1
ATOM 7935 C CA . THR B 1 181 ? -8.023 3.137 -16.141 1 83.38 181 THR B CA 1
ATOM 7936 C C . THR B 1 181 ? -8.141 1.634 -15.898 1 83.38 181 THR B C 1
ATOM 7938 O O . THR B 1 181 ? -7.543 0.84 -16.625 1 83.38 181 THR B O 1
ATOM 7941 N N . GLU B 1 182 ? -8.883 1.234 -14.922 1 82.31 182 GLU B N 1
ATOM 7942 C CA . GLU B 1 182 ? -9.086 -0.187 -14.656 1 82.31 182 GLU B CA 1
ATOM 7943 C C . GLU B 1 182 ? -9.711 -0.893 -15.859 1 82.31 182 GLU B C 1
ATOM 7945 O O . GLU B 1 182 ? -9.242 -1.958 -16.266 1 82.31 182 GLU B O 1
ATOM 7950 N N . ALA B 1 183 ? -10.688 -0.298 -16.406 1 83.12 183 ALA B N 1
ATOM 7951 C CA . ALA B 1 183 ? -11.352 -0.89 -17.578 1 83.12 183 ALA B CA 1
ATOM 7952 C C . ALA B 1 183 ? -10.453 -0.832 -18.812 1 83.12 183 ALA B C 1
ATOM 7954 O O . ALA B 1 183 ? -10.461 -1.751 -19.625 1 83.12 183 ALA B O 1
ATOM 7955 N N . GLY B 1 184 ? -9.672 0.216 -18.828 1 86.38 184 GLY B N 1
ATOM 7956 C CA . GLY B 1 184 ? -8.805 0.412 -19.984 1 86.38 184 GLY B CA 1
ATOM 7957 C C . GLY B 1 184 ? -7.699 -0.622 -20.078 1 86.38 184 GLY B C 1
ATOM 7958 O O . GLY B 1 184 ? -7.379 -1.092 -21.172 1 86.38 184 GLY B O 1
ATOM 7959 N N . LYS B 1 185 ? -7.172 -0.972 -18.984 1 89.75 185 LYS B N 1
ATOM 7960 C CA . LYS B 1 185 ? -6.086 -1.948 -19 1 89.75 185 LYS B CA 1
ATOM 7961 C C . LYS B 1 185 ? -6.578 -3.314 -19.469 1 89.75 185 LYS B C 1
ATOM 7963 O O . LYS B 1 185 ? -5.883 -4.008 -20.203 1 89.75 185 LYS B O 1
ATOM 7968 N N . PHE B 1 186 ? -7.793 -3.73 -19.078 1 92.88 186 PHE B N 1
ATOM 7969 C CA . PHE B 1 186 ? -8.328 -5.023 -19.484 1 92.88 186 PHE B CA 1
ATOM 7970 C C . PHE B 1 186 ? -8.711 -5.016 -20.953 1 92.88 186 PHE B C 1
ATOM 7972 O O . PHE B 1 186 ? -8.523 -6.008 -21.656 1 92.88 186 PHE B O 1
ATOM 7979 N N . LYS B 1 187 ? -9.219 -3.879 -21.375 1 91 187 LYS B N 1
ATOM 7980 C CA . LYS B 1 187 ? -9.539 -3.766 -22.797 1 91 187 LYS B CA 1
ATOM 7981 C C . LYS B 1 187 ? -8.297 -3.941 -23.656 1 91 187 LYS B C 1
ATOM 7983 O O . LYS B 1 187 ? -8.328 -4.648 -24.672 1 91 187 LYS B O 1
ATOM 7988 N N . ARG B 1 188 ? -7.273 -3.35 -23.234 1 90.81 188 ARG B N 1
ATOM 7989 C CA . ARG B 1 188 ? -6.012 -3.486 -23.953 1 90.81 188 ARG B CA 1
ATOM 7990 C C . ARG B 1 188 ? -5.496 -4.918 -23.875 1 90.81 188 ARG B C 1
ATOM 7992 O O . ARG B 1 188 ? -4.961 -5.441 -24.859 1 90.81 188 ARG B O 1
ATOM 7999 N N . TYR B 1 189 ? -5.621 -5.512 -22.719 1 94 189 TYR B N 1
ATOM 8000 C CA . TYR B 1 189 ? -5.133 -6.871 -22.516 1 94 189 TYR B CA 1
ATOM 8001 C C . TYR B 1 189 ? -5.898 -7.859 -23.391 1 94 189 TYR B C 1
ATOM 8003 O O . TYR B 1 189 ? -5.324 -8.836 -23.875 1 94 189 TYR B O 1
ATOM 8011 N N . MET B 1 190 ? -7.152 -7.586 -23.672 1 94.69 190 MET B N 1
ATOM 8012 C CA . MET B 1 190 ? -8.039 -8.492 -24.406 1 94.69 190 MET B CA 1
ATOM 8013 C C . MET B 1 190 ? -7.871 -8.312 -25.922 1 94.69 190 MET B C 1
ATOM 8015 O O . MET B 1 190 ? -8.219 -9.203 -26.688 1 94.69 190 MET B O 1
ATOM 8019 N N . SER B 1 191 ? -7.402 -7.234 -26.297 1 94.56 191 SER B N 1
ATOM 8020 C CA . SER B 1 191 ? -7.355 -6.926 -27.719 1 94.56 191 SER B CA 1
ATOM 8021 C C . SER B 1 191 ? -6.391 -7.848 -28.453 1 94.56 191 SER B C 1
ATOM 8023 O O . SER B 1 191 ? -5.418 -8.328 -27.875 1 94.56 191 SER B O 1
ATOM 8025 N N . ASN B 1 192 ? -6.781 -8.18 -29.641 1 93.88 192 ASN B N 1
ATOM 8026 C CA . ASN B 1 192 ? -5.875 -8.898 -30.531 1 93.88 192 ASN B CA 1
ATOM 8027 C C . ASN B 1 192 ? -4.723 -8.016 -30.984 1 93.88 192 ASN B C 1
ATOM 8029 O O . ASN B 1 192 ? -4.836 -6.789 -31 1 93.88 192 ASN B O 1
ATOM 8033 N N . TRP B 1 193 ? -3.613 -8.648 -31.297 1 88.75 193 TRP B N 1
ATOM 8034 C CA . TRP B 1 193 ? -2.412 -7.93 -31.703 1 88.75 193 TRP B CA 1
ATOM 8035 C C . TRP B 1 193 ? -2.676 -7.082 -32.938 1 88.75 193 TRP B C 1
ATOM 8037 O O . TRP B 1 193 ? -2.166 -5.965 -33.062 1 88.75 193 TRP B O 1
ATOM 8047 N N . THR B 1 194 ? -3.561 -7.492 -33.812 1 86 194 THR B N 1
ATOM 8048 C CA . THR B 1 194 ? -3.756 -6.867 -35.125 1 86 194 THR B CA 1
ATOM 8049 C C . THR B 1 194 ? -4.883 -5.84 -35.062 1 86 194 THR B C 1
ATOM 8051 O O . THR B 1 194 ? -4.969 -4.961 -35.906 1 86 194 THR B O 1
ATOM 8054 N N . CYS B 1 195 ? -5.766 -6.004 -34.125 1 89.06 195 CYS B N 1
ATOM 8055 C CA . CYS B 1 195 ? -6.934 -5.129 -34.062 1 89.06 195 CYS B CA 1
ATOM 8056 C C . CYS B 1 195 ? -7.371 -4.902 -32.625 1 89.06 195 CYS B C 1
ATOM 8058 O O . CYS B 1 195 ? -7.48 -5.855 -31.828 1 89.06 195 CYS B O 1
ATOM 8060 N N . ASN B 1 196 ? -7.664 -3.656 -32.344 1 88.06 196 ASN B N 1
ATOM 8061 C CA . ASN B 1 196 ? -8.008 -3.305 -30.984 1 88.06 196 ASN B CA 1
ATOM 8062 C C . ASN B 1 196 ? -9.523 -3.312 -30.766 1 88.06 196 ASN B C 1
ATOM 8064 O O . ASN B 1 196 ? -9.992 -3.111 -29.641 1 88.06 196 ASN B O 1
ATOM 8068 N N . ASP B 1 197 ? -10.289 -3.539 -31.734 1 91.12 197 ASP B N 1
ATOM 8069 C CA . ASP B 1 197 ? -11.742 -3.547 -31.609 1 91.12 197 ASP B CA 1
ATOM 8070 C C . ASP B 1 197 ? -12.242 -4.914 -31.156 1 91.12 197 ASP B C 1
ATOM 8072 O O . ASP B 1 197 ? -12.758 -5.691 -31.969 1 91.12 197 ASP B O 1
ATOM 8076 N N . VAL B 1 198 ? -12.242 -5.105 -29.906 1 94 198 VAL B N 1
ATOM 8077 C CA . VAL B 1 198 ? -12.562 -6.391 -29.281 1 94 198 VAL B CA 1
ATOM 8078 C C . VAL B 1 198 ? -14.078 -6.586 -29.266 1 94 198 VAL B C 1
ATOM 8080 O O . VAL B 1 198 ? -14.828 -5.664 -28.938 1 94 198 VAL B O 1
ATOM 8083 N N . ASN B 1 199 ? -14.523 -7.762 -29.672 1 94 199 ASN B N 1
ATOM 8084 C CA . ASN B 1 199 ? -15.93 -8.133 -29.594 1 94 199 ASN B CA 1
ATOM 8085 C C . ASN B 1 199 ? -16.109 -9.547 -29.031 1 94 199 ASN B C 1
ATOM 8087 O O . ASN B 1 199 ? -15.797 -10.523 -29.719 1 94 199 ASN B O 1
ATOM 8091 N N . VAL B 1 200 ? -16.578 -9.633 -27.844 1 95.75 200 VAL B N 1
ATOM 8092 C CA . VAL B 1 200 ? -16.906 -10.898 -27.203 1 95.75 200 VAL B CA 1
ATOM 8093 C C . VAL B 1 200 ? -18.391 -10.945 -26.859 1 95.75 200 VAL B C 1
ATOM 8095 O O . VAL B 1 200 ? -18.922 -10.023 -26.234 1 95.75 200 VAL B O 1
ATOM 8098 N N . LYS B 1 201 ? -19.078 -11.977 -27.328 1 94.94 201 LYS B N 1
ATOM 8099 C CA . LYS B 1 201 ? -20.484 -12.195 -27.031 1 94.94 201 LYS B CA 1
ATOM 8100 C C . LYS B 1 201 ? -20.719 -13.555 -26.391 1 94.94 201 LYS B C 1
ATOM 8102 O O . LYS B 1 201 ? -20.188 -14.562 -26.859 1 94.94 201 LYS B O 1
ATOM 8107 N N . MET B 1 202 ? -21.453 -13.57 -25.328 1 95.38 202 MET B N 1
ATOM 8108 C CA . MET B 1 202 ? -21.75 -14.82 -24.625 1 95.38 202 MET B CA 1
ATOM 8109 C C . MET B 1 202 ? -23.25 -14.953 -24.375 1 95.38 202 MET B C 1
ATOM 8111 O O . MET B 1 202 ? -23.906 -14 -23.969 1 95.38 202 MET B O 1
ATOM 8115 N N . TRP B 1 203 ? -23.766 -16.094 -24.734 1 94.25 203 TRP B N 1
ATOM 8116 C CA . TRP B 1 203 ? -25.156 -16.422 -24.5 1 94.25 203 TRP B CA 1
ATOM 8117 C C . TRP B 1 203 ? -25.297 -17.375 -23.312 1 94.25 203 TRP B C 1
ATOM 8119 O O . TRP B 1 203 ? -24.516 -18.328 -23.188 1 94.25 203 TRP B O 1
ATOM 8129 N N . VAL B 1 204 ? -26.219 -17.094 -22.484 1 92.69 204 VAL B N 1
ATOM 8130 C CA . VAL B 1 204 ? -26.453 -17.953 -21.312 1 92.69 204 VAL B CA 1
ATOM 8131 C C . VAL B 1 204 ? -27.766 -18.703 -21.469 1 92.69 204 VAL B C 1
ATOM 8133 O O . VAL B 1 204 ? -28.562 -18.391 -22.344 1 92.69 204 VAL B O 1
ATOM 8136 N N . ASN B 1 205 ? -27.891 -19.797 -20.734 1 85.88 205 ASN B N 1
ATOM 8137 C CA . ASN B 1 205 ? -29.031 -20.719 -20.859 1 85.88 205 ASN B CA 1
ATOM 8138 C C . ASN B 1 205 ? -30.344 -20.047 -20.469 1 85.88 205 ASN B C 1
ATOM 8140 O O . ASN B 1 205 ? -31.359 -20.25 -21.141 1 85.88 205 ASN B O 1
ATOM 8144 N N . GLY B 1 206 ? -30.516 -19.297 -19.453 1 70.19 206 GLY B N 1
ATOM 8145 C CA . GLY B 1 206 ? -31.781 -18.688 -19.094 1 70.19 206 GLY B CA 1
ATOM 8146 C C . GLY B 1 206 ? -32.312 -17.734 -20.156 1 70.19 206 GLY B C 1
ATOM 8147 O O . GLY B 1 206 ? -32.031 -17.922 -21.344 1 70.19 206 GLY B O 1
ATOM 8148 N N . SER B 1 207 ? -33.156 -16.734 -20 1 61.59 207 SER B N 1
ATOM 8149 C CA . SER B 1 207 ? -33.938 -15.891 -20.891 1 61.59 207 SER B CA 1
ATOM 8150 C C . SER B 1 207 ? -33.094 -15.398 -22.062 1 61.59 207 SER B C 1
ATOM 8152 O O . SER B 1 207 ? -33.312 -14.297 -22.578 1 61.59 207 SER B O 1
ATOM 8154 N N . GLN B 1 208 ? -32.156 -16.375 -22.516 1 63.5 208 GLN B N 1
ATOM 8155 C CA . GLN B 1 208 ? -31.391 -16.156 -23.734 1 63.5 208 GLN B CA 1
ATOM 8156 C C . GLN B 1 208 ? -30.734 -14.773 -23.719 1 63.5 208 GLN B C 1
ATOM 8158 O O . GLN B 1 208 ? -30.797 -14.047 -24.719 1 63.5 208 GLN B O 1
ATOM 8163 N N . LYS B 1 209 ? -30.281 -14.516 -22.578 1 81.88 209 LYS B N 1
ATOM 8164 C CA . LYS B 1 209 ? -29.641 -13.211 -22.406 1 81.88 209 LYS B CA 1
ATOM 8165 C C . LYS B 1 209 ? -28.219 -13.219 -22.969 1 81.88 209 LYS B C 1
ATOM 8167 O O . LYS B 1 209 ? -27.516 -14.227 -22.859 1 81.88 209 LYS B O 1
ATOM 8172 N N . GLU B 1 210 ? -28.031 -12.211 -23.734 1 89.5 210 GLU B N 1
ATOM 8173 C CA . GLU B 1 210 ? -26.719 -11.984 -24.344 1 89.5 210 GLU B CA 1
ATOM 8174 C C . GLU B 1 210 ? -25.906 -10.977 -23.547 1 89.5 210 GLU B C 1
ATOM 8176 O O . GLU B 1 210 ? -26.438 -9.93 -23.141 1 89.5 210 GLU B O 1
ATOM 8181 N N . PHE B 1 211 ? -24.688 -11.414 -23.203 1 92.31 211 PHE B N 1
ATOM 8182 C CA . PHE B 1 211 ? -23.75 -10.508 -22.547 1 92.31 211 PHE B CA 1
ATOM 8183 C C . PHE B 1 211 ? -22.531 -10.25 -23.422 1 92.31 211 PHE B C 1
ATOM 8185 O O . PHE B 1 211 ? -22.141 -11.102 -24.219 1 92.31 211 PHE B O 1
ATOM 8192 N N . THR B 1 212 ? -22.016 -9.078 -23.328 1 93.31 212 THR B N 1
ATOM 8193 C CA . THR B 1 212 ? -20.875 -8.68 -24.141 1 93.31 212 THR B CA 1
ATOM 8194 C C . THR B 1 212 ? -19.766 -8.078 -23.266 1 93.31 212 THR B C 1
ATOM 8196 O O . THR B 1 212 ? -19.969 -7.855 -22.078 1 93.31 212 THR B O 1
ATOM 8199 N N . ASN B 1 213 ? -18.609 -7.898 -23.891 1 90.88 213 ASN B N 1
ATOM 8200 C CA . ASN B 1 213 ? -17.516 -7.27 -23.172 1 90.88 213 ASN B CA 1
ATOM 8201 C C . ASN B 1 213 ? -17.844 -5.836 -22.781 1 90.88 213 ASN B C 1
ATOM 8203 O O . ASN B 1 213 ? -17.281 -5.301 -21.828 1 90.88 213 ASN B O 1
ATOM 8207 N N . GLU B 1 214 ? -18.734 -5.184 -23.422 1 87.69 214 GLU B N 1
ATOM 8208 C CA . GLU B 1 214 ? -19.141 -3.818 -23.094 1 87.69 214 GLU B CA 1
ATOM 8209 C C . GLU B 1 214 ? -20.141 -3.803 -21.953 1 87.69 214 GLU B C 1
ATOM 8211 O O . GLU B 1 214 ? -20.125 -2.906 -21.109 1 87.69 214 GLU B O 1
ATOM 8216 N N . ILE B 1 215 ? -21.016 -4.844 -21.938 1 87.31 215 ILE B N 1
ATOM 8217 C CA . ILE B 1 215 ? -22.031 -4.969 -20.891 1 87.31 215 ILE B CA 1
ATOM 8218 C C . ILE B 1 215 ? -21.938 -6.352 -20.25 1 87.31 215 ILE B C 1
ATOM 8220 O O . ILE B 1 215 ? -22.797 -7.211 -20.484 1 87.31 215 ILE B O 1
ATOM 8224 N N . PRO B 1 216 ? -20.969 -6.492 -19.328 1 83.31 216 PRO B N 1
ATOM 8225 C CA . PRO B 1 216 ? -20.766 -7.801 -18.703 1 83.31 216 PRO B CA 1
ATOM 8226 C C . PRO B 1 216 ? -21.812 -8.109 -17.625 1 83.31 216 PRO B C 1
ATOM 8228 O O . PRO B 1 216 ? -22.516 -7.207 -17.172 1 83.31 216 PRO B O 1
ATOM 8231 N N . LEU B 1 217 ? -21.922 -9.344 -17.297 1 80.44 217 LEU B N 1
ATOM 8232 C CA . LEU B 1 217 ? -22.891 -9.828 -16.328 1 80.44 217 LEU B CA 1
ATOM 8233 C C . LEU B 1 217 ? -22.719 -9.125 -14.984 1 80.44 217 LEU B C 1
ATOM 8235 O O . LEU B 1 217 ? -23.703 -8.727 -14.352 1 80.44 217 LEU B O 1
ATOM 8239 N N . GLN B 1 218 ? -21.5 -8.969 -14.555 1 75.81 218 GLN B N 1
ATOM 8240 C CA . GLN B 1 218 ? -21.219 -8.352 -13.266 1 75.81 218 GLN B CA 1
ATOM 8241 C C . GLN B 1 218 ? -21.797 -6.945 -13.188 1 75.81 218 GLN B C 1
ATOM 8243 O O . GLN B 1 218 ? -22.281 -6.523 -12.133 1 75.81 218 GLN B O 1
ATOM 8248 N N . ALA B 1 219 ? -21.797 -6.273 -14.258 1 65.5 219 ALA B N 1
ATOM 8249 C CA . ALA B 1 219 ? -22.297 -4.906 -14.305 1 65.5 219 ALA B CA 1
ATOM 8250 C C . ALA B 1 219 ? -23.812 -4.875 -14.18 1 65.5 219 ALA B C 1
ATOM 8252 O O . ALA B 1 219 ? -24.375 -3.953 -13.586 1 65.5 219 ALA B O 1
ATOM 8253 N N . GLU B 1 220 ? -24.422 -5.961 -14.609 1 68.5 220 GLU B N 1
ATOM 8254 C CA . GLU B 1 220 ? -25.875 -6 -14.664 1 68.5 220 GLU B CA 1
ATOM 8255 C C . GLU B 1 220 ? -26.453 -6.539 -13.359 1 68.5 220 GLU B C 1
ATOM 8257 O O . GLU B 1 220 ? -27.5 -6.07 -12.898 1 68.5 220 GLU B O 1
ATOM 8262 N N . GLN B 1 221 ? -25.656 -7.512 -12.844 1 67.19 221 GLN B N 1
ATOM 8263 C CA . GLN B 1 221 ? -26.172 -8.164 -11.641 1 67.19 221 GLN B CA 1
ATOM 8264 C C . GLN B 1 221 ? -25.359 -7.75 -10.414 1 67.19 221 GLN B C 1
ATOM 8266 O O . GLN B 1 221 ? -24.469 -8.484 -9.977 1 67.19 221 GLN B O 1
ATOM 8271 N N . GLY B 1 222 ? -25.469 -6.645 -9.875 1 66.25 222 GLY B N 1
ATOM 8272 C CA . GLY B 1 222 ? -24.75 -6.031 -8.773 1 66.25 222 GLY B CA 1
ATOM 8273 C C . GLY B 1 222 ? -24.531 -6.973 -7.598 1 66.25 222 GLY B C 1
ATOM 8274 O O . GLY B 1 222 ? -23.438 -7.039 -7.039 1 66.25 222 GLY B O 1
ATOM 8275 N N . VAL B 1 223 ? -25.531 -7.855 -7.277 1 65.5 223 VAL B N 1
ATOM 8276 C CA . VAL B 1 223 ? -25.469 -8.695 -6.086 1 65.5 223 VAL B CA 1
ATOM 8277 C C . VAL B 1 223 ? -24.422 -9.781 -6.266 1 65.5 223 VAL B C 1
ATOM 8279 O O . VAL B 1 223 ? -23.75 -10.172 -5.305 1 65.5 223 VAL B O 1
ATOM 8282 N N . LEU B 1 224 ? -24.172 -10.164 -7.566 1 77.75 224 LEU B N 1
ATOM 8283 C CA . LEU B 1 224 ? -23.25 -11.25 -7.859 1 77.75 224 LEU B CA 1
ATOM 8284 C C . LEU B 1 224 ? -21.812 -10.742 -7.93 1 77.75 224 LEU B C 1
ATOM 8286 O O . LEU B 1 224 ? -20.875 -11.539 -7.902 1 77.75 224 LEU B O 1
ATOM 8290 N N . SER B 1 225 ? -21.734 -9.453 -7.828 1 72.5 225 SER B N 1
ATOM 8291 C CA . SER B 1 225 ? -20.422 -8.875 -8.07 1 72.5 225 SER B CA 1
ATOM 8292 C C . SER B 1 225 ? -19.406 -9.32 -7.02 1 72.5 225 SER B C 1
ATOM 8294 O O . SER B 1 225 ? -18.297 -9.727 -7.355 1 72.5 225 SER B O 1
ATOM 8296 N N . ASN B 1 226 ? -19.719 -9.406 -5.793 1 71.19 226 ASN B N 1
ATOM 8297 C CA . ASN B 1 226 ? -18.797 -9.797 -4.746 1 71.19 226 ASN B CA 1
ATOM 8298 C C . ASN B 1 226 ? -18.531 -11.305 -4.754 1 71.19 226 ASN B C 1
ATOM 8300 O O . ASN B 1 226 ? -17.406 -11.742 -4.527 1 71.19 226 ASN B O 1
ATOM 8304 N N . CYS B 1 227 ? -19.531 -12.023 -5.184 1 78.25 227 CYS B N 1
ATOM 8305 C CA . CYS B 1 227 ? -19.422 -13.477 -5.195 1 78.25 227 CYS B CA 1
ATOM 8306 C C . CYS B 1 227 ? -18.531 -13.945 -6.344 1 78.25 227 CYS B C 1
ATOM 8308 O O . CYS B 1 227 ? -17.719 -14.859 -6.176 1 78.25 227 CYS B O 1
ATOM 8310 N N . LEU B 1 228 ? -18.688 -13.172 -7.438 1 79.81 228 LEU B N 1
ATOM 8311 C CA . LEU B 1 228 ? -17.953 -13.555 -8.641 1 79.81 228 LEU B CA 1
ATOM 8312 C C . LEU B 1 228 ? -16.469 -13.258 -8.492 1 79.81 228 LEU B C 1
ATOM 8314 O O . LEU B 1 228 ? -15.625 -13.906 -9.117 1 79.81 228 LEU B O 1
ATOM 8318 N N . LYS B 1 229 ? -16.156 -12.422 -7.586 1 76.56 229 LYS B N 1
ATOM 8319 C CA . LYS B 1 229 ? -14.758 -12.062 -7.352 1 76.56 229 LYS B CA 1
ATOM 8320 C C . LYS B 1 229 ? -14.031 -13.172 -6.59 1 76.56 229 LYS B C 1
ATOM 8322 O O . LYS B 1 229 ? -12.82 -13.359 -6.766 1 76.56 229 LYS B O 1
ATOM 8327 N N . TYR B 1 230 ? -14.758 -13.961 -5.934 1 75.88 230 TYR B N 1
ATOM 8328 C CA . TYR B 1 230 ? -14.109 -14.875 -5 1 75.88 230 TYR B CA 1
ATOM 8329 C C . TYR B 1 230 ? -14.43 -16.328 -5.344 1 75.88 230 TYR B C 1
ATOM 8331 O O . TYR B 1 230 ? -13.945 -17.25 -4.684 1 75.88 230 TYR B O 1
ATOM 8339 N N . GLY B 1 231 ? -15.156 -16.469 -6.457 1 86.5 231 GLY B N 1
ATOM 8340 C CA . GLY B 1 231 ? -15.555 -17.828 -6.777 1 86.5 231 GLY B CA 1
ATOM 8341 C C . GLY B 1 231 ? -15.711 -18.062 -8.266 1 86.5 231 GLY B C 1
ATOM 8342 O O . GLY B 1 231 ? -15.398 -17.188 -9.078 1 86.5 231 GLY B O 1
ATOM 8343 N N . PHE B 1 232 ? -15.906 -19.297 -8.633 1 92.56 232 PHE B N 1
ATOM 8344 C CA . PHE B 1 232 ? -16.391 -19.781 -9.914 1 92.56 232 PHE B CA 1
ATOM 8345 C C . PHE B 1 232 ? -15.234 -19.922 -10.906 1 92.56 232 PHE B C 1
ATOM 8347 O O . PHE B 1 232 ? -15.242 -20.812 -11.766 1 92.56 232 PHE B O 1
ATOM 8354 N N . PHE B 1 233 ? -14.281 -19.016 -10.812 1 94.75 233 PHE B N 1
ATOM 8355 C CA . PHE B 1 233 ? -13.148 -19.047 -11.727 1 94.75 233 PHE B CA 1
ATOM 8356 C C . PHE B 1 233 ? -11.859 -19.391 -10.984 1 94.75 233 PHE B C 1
ATOM 8358 O O . PHE B 1 233 ? -11.508 -18.719 -10.008 1 94.75 233 PHE B O 1
ATOM 8365 N N . ILE B 1 234 ? -11.227 -20.406 -11.461 1 95.69 234 ILE B N 1
ATOM 8366 C CA . ILE B 1 234 ? -10.039 -20.891 -10.766 1 95.69 234 ILE B CA 1
ATOM 8367 C C . ILE B 1 234 ? -8.875 -21.016 -11.742 1 95.69 234 ILE B C 1
ATOM 8369 O O . ILE B 1 234 ? -8.797 -21.984 -12.508 1 95.69 234 ILE B O 1
ATOM 8373 N N . SER B 1 235 ? -8.07 -20.109 -11.797 1 95 235 SER B N 1
ATOM 8374 C CA . SER B 1 235 ? -6.805 -20.078 -12.516 1 95 235 SER B CA 1
ATOM 8375 C C . SER B 1 235 ? -5.629 -19.891 -11.562 1 95 235 SER B C 1
ATOM 8377 O O . SER B 1 235 ? -5.801 -19.922 -10.344 1 95 235 SER B O 1
ATOM 8379 N N . GLU B 1 236 ? -4.457 -19.766 -12.094 1 93.19 236 GLU B N 1
ATOM 8380 C CA . GLU B 1 236 ? -3.281 -19.516 -11.266 1 93.19 236 GLU B CA 1
ATOM 8381 C C . GLU B 1 236 ? -3.465 -18.281 -10.391 1 93.19 236 GLU B C 1
ATOM 8383 O O . GLU B 1 236 ? -3.045 -18.266 -9.234 1 93.19 236 GLU B O 1
ATOM 8388 N N . TYR B 1 237 ? -4.148 -17.375 -10.891 1 93.69 237 TYR B N 1
ATOM 8389 C CA . TYR B 1 237 ? -4.355 -16.125 -10.18 1 93.69 237 TYR B CA 1
ATOM 8390 C C . TYR B 1 237 ? -5.164 -16.344 -8.906 1 93.69 237 TYR B C 1
ATOM 8392 O O . TYR B 1 237 ? -4.762 -15.906 -7.824 1 93.69 237 TYR B O 1
ATOM 8400 N N . GLU B 1 238 ? -6.281 -16.953 -9.023 1 93.25 238 GLU B N 1
ATOM 8401 C CA . GLU B 1 238 ? -7.156 -17.141 -7.875 1 93.25 238 GLU B CA 1
ATOM 8402 C C . GLU B 1 238 ? -6.496 -18.031 -6.82 1 93.25 238 GLU B C 1
ATOM 8404 O O . GLU B 1 238 ? -6.676 -17.812 -5.617 1 93.25 238 GLU B O 1
ATOM 8409 N N . VAL B 1 239 ? -5.738 -18.984 -7.312 1 93.81 239 VAL B N 1
ATOM 8410 C CA . VAL B 1 239 ? -5.07 -19.891 -6.383 1 93.81 239 VAL B CA 1
ATOM 8411 C C . VAL B 1 239 ? -4.047 -19.109 -5.551 1 93.81 239 VAL B C 1
ATOM 8413 O O . VAL B 1 239 ? -3.969 -19.297 -4.332 1 93.81 239 VAL B O 1
ATOM 8416 N N . ILE B 1 240 ? -3.326 -18.266 -6.211 1 93.44 240 ILE B N 1
ATOM 8417 C CA . ILE B 1 240 ? -2.324 -17.453 -5.52 1 93.44 240 ILE B CA 1
ATOM 8418 C C . ILE B 1 240 ? -3.014 -16.438 -4.625 1 93.44 240 ILE B C 1
ATOM 8420 O O . ILE B 1 240 ? -2.623 -16.25 -3.469 1 93.44 240 ILE B O 1
ATOM 8424 N N . ARG B 1 241 ? -4.027 -15.797 -5.102 1 91.19 241 ARG B N 1
ATOM 8425 C CA . ARG B 1 241 ? -4.746 -14.773 -4.352 1 91.19 241 ARG B CA 1
ATOM 8426 C C . ARG B 1 241 ? -5.359 -15.352 -3.08 1 91.19 241 ARG B C 1
ATOM 8428 O O . ARG B 1 241 ? -5.223 -14.773 -1.999 1 91.19 241 ARG B O 1
ATOM 8435 N N . LEU B 1 242 ? -6.023 -16.469 -3.209 1 90.38 242 LEU B N 1
ATOM 8436 C CA . LEU B 1 242 ? -6.629 -17.109 -2.047 1 90.38 242 LEU B CA 1
ATOM 8437 C C . LEU B 1 242 ? -5.555 -17.609 -1.084 1 90.38 242 LEU B C 1
ATOM 8439 O O . LEU B 1 242 ? -5.766 -17.641 0.131 1 90.38 242 LEU B O 1
ATOM 8443 N N . GLY B 1 243 ? -4.445 -17.969 -1.684 1 91.38 243 GLY B N 1
ATOM 8444 C CA . GLY B 1 243 ? -3.342 -18.406 -0.848 1 91.38 243 GLY B CA 1
ATOM 8445 C C . GLY B 1 243 ? -2.74 -17.297 -0.013 1 91.38 243 GLY B C 1
ATOM 8446 O O . GLY B 1 243 ? -2.074 -17.547 0.992 1 91.38 243 GLY B O 1
ATOM 8447 N N . GLN B 1 244 ? -2.969 -16.125 -0.388 1 90.81 244 GLN B N 1
ATOM 8448 C CA . GLN B 1 244 ? -2.379 -14.984 0.302 1 90.81 244 GLN B CA 1
ATOM 8449 C C . GLN B 1 244 ? -3.344 -14.414 1.338 1 90.81 244 GLN B C 1
ATOM 8451 O O . GLN B 1 244 ? -3.018 -13.445 2.029 1 90.81 244 GLN B O 1
ATOM 8456 N N . MET B 1 245 ? -4.461 -14.984 1.404 1 88.69 245 MET B N 1
ATOM 8457 C CA . MET B 1 245 ? -5.406 -14.531 2.422 1 88.69 245 MET B CA 1
ATOM 8458 C C . MET B 1 245 ? -4.812 -14.68 3.818 1 88.69 245 MET B C 1
ATOM 8460 O O . MET B 1 245 ? -4.043 -15.609 4.078 1 88.69 245 MET B O 1
ATOM 8464 N N . LYS B 1 246 ? -5.215 -13.82 4.645 1 85.81 246 LYS B N 1
ATOM 8465 C CA . LYS B 1 246 ? -4.727 -13.875 6.02 1 85.81 246 LYS B CA 1
ATOM 8466 C C . LYS B 1 246 ? -5.508 -14.906 6.836 1 85.81 246 LYS B C 1
ATOM 8468 O O . LYS B 1 246 ? -6.672 -14.68 7.176 1 85.81 246 LYS B O 1
ATOM 8473 N N . ILE B 1 247 ? -4.871 -15.953 7.059 1 81.88 247 ILE B N 1
ATOM 8474 C CA . ILE B 1 247 ? -5.535 -17.031 7.773 1 81.88 247 ILE B CA 1
ATOM 8475 C C . ILE B 1 247 ? -5.316 -16.875 9.281 1 81.88 247 ILE B C 1
ATOM 8477 O O . ILE B 1 247 ? -6.172 -17.25 10.078 1 81.88 247 ILE B O 1
ATOM 8481 N N . GLU B 1 248 ? -4.223 -16.203 9.688 1 75.69 248 GLU B N 1
ATOM 8482 C CA . GLU B 1 248 ? -3.939 -16.062 11.109 1 75.69 248 GLU B CA 1
ATOM 8483 C C . GLU B 1 248 ? -3.912 -14.594 11.523 1 75.69 248 GLU B C 1
ATOM 8485 O O . GLU B 1 248 ? -3.117 -14.195 12.375 1 75.69 248 GLU B O 1
ATOM 8490 N N . HIS B 1 249 ? -4.695 -13.859 10.695 1 73.06 249 HIS B N 1
ATOM 8491 C CA . HIS B 1 249 ? -4.766 -12.422 10.922 1 73.06 249 HIS B CA 1
ATOM 8492 C C . HIS B 1 249 ? -6.156 -11.883 10.617 1 73.06 249 HIS B C 1
ATOM 8494 O O . HIS B 1 249 ? -6.91 -12.492 9.852 1 73.06 249 HIS B O 1
ATOM 8500 N N . GLY B 1 250 ? -6.441 -10.852 11.352 1 70.94 250 GLY B N 1
ATOM 8501 C CA . GLY B 1 250 ? -7.648 -10.148 10.969 1 70.94 250 GLY B CA 1
ATOM 8502 C C . GLY B 1 250 ? -7.426 -9.141 9.852 1 70.94 250 GLY B C 1
ATOM 8503 O O . GLY B 1 250 ? -6.348 -9.102 9.258 1 70.94 250 GLY B O 1
ATOM 8504 N N . GLY B 1 251 ? -8.453 -8.516 9.391 1 71.5 251 GLY B N 1
ATOM 8505 C CA . GLY B 1 251 ? -8.336 -7.469 8.383 1 71.5 251 GLY B CA 1
ATOM 8506 C C . GLY B 1 251 ? -9.273 -7.664 7.207 1 71.5 251 GLY B C 1
ATOM 8507 O O . GLY B 1 251 ? -10.102 -8.578 7.211 1 71.5 251 GLY B O 1
ATOM 8508 N N . HIS B 1 252 ? -9.055 -6.797 6.258 1 72.75 252 HIS B N 1
ATOM 8509 C CA . HIS B 1 252 ? -9.938 -6.809 5.094 1 72.75 252 HIS B CA 1
ATOM 8510 C C . HIS B 1 252 ? -9.695 -8.047 4.238 1 72.75 252 HIS B C 1
ATOM 8512 O O . HIS B 1 252 ? -10.609 -8.523 3.562 1 72.75 252 HIS B O 1
ATOM 8518 N N . ASP B 1 253 ? -8.523 -8.602 4.305 1 79.94 253 ASP B N 1
ATOM 8519 C CA . ASP B 1 253 ? -8.188 -9.758 3.49 1 79.94 253 ASP B CA 1
ATOM 8520 C C . ASP B 1 253 ? -8.102 -11.023 4.344 1 79.94 253 ASP B C 1
ATOM 8522 O O . ASP B 1 253 ? -7.402 -11.977 3.99 1 79.94 253 ASP B O 1
ATOM 8526 N N . SER B 1 254 ? -8.859 -10.977 5.426 1 85.31 254 SER B N 1
ATOM 8527 C CA . SER B 1 254 ? -8.875 -12.133 6.312 1 85.31 254 SER B CA 1
ATOM 8528 C C . SER B 1 254 ? -9.742 -13.25 5.75 1 85.31 254 SER B C 1
ATOM 8530 O O . SER B 1 254 ? -10.609 -13.008 4.902 1 85.31 254 SER B O 1
ATOM 8532 N N . LEU B 1 255 ? -9.453 -14.43 6.184 1 85.12 255 LEU B N 1
ATOM 8533 C CA . LEU B 1 255 ? -10.25 -15.594 5.801 1 85.12 255 LEU B CA 1
ATOM 8534 C C . LEU B 1 255 ? -11.727 -15.352 6.078 1 85.12 255 LEU B C 1
ATOM 8536 O O . LEU B 1 255 ? -12.586 -15.664 5.246 1 85.12 255 LEU B O 1
ATOM 8540 N N . ARG B 1 256 ? -12.016 -14.734 7.148 1 85.69 256 ARG B N 1
ATOM 8541 C CA . ARG B 1 256 ? -13.391 -14.453 7.547 1 85.69 256 ARG B CA 1
ATOM 8542 C C . ARG B 1 256 ? -14.086 -13.562 6.52 1 85.69 256 ARG B C 1
ATOM 8544 O O . ARG B 1 256 ? -15.188 -13.867 6.07 1 85.69 256 ARG B O 1
ATOM 8551 N N . MET B 1 257 ? -13.438 -12.539 6.199 1 84.75 257 MET B N 1
ATOM 8552 C CA . MET B 1 257 ? -14.039 -11.562 5.297 1 84.75 257 MET B CA 1
ATOM 8553 C C . MET B 1 257 ? -14.156 -12.125 3.885 1 84.75 257 MET B C 1
ATOM 8555 O O . MET B 1 257 ? -15.125 -11.836 3.178 1 84.75 257 MET B O 1
ATOM 8559 N N . GLN B 1 258 ? -13.266 -12.93 3.502 1 83.31 258 GLN B N 1
ATOM 8560 C CA . GLN B 1 258 ? -13.312 -13.523 2.168 1 83.31 258 GLN B CA 1
ATOM 8561 C C . GLN B 1 258 ? -14.469 -14.516 2.049 1 83.31 258 GLN B C 1
ATOM 8563 O O . GLN B 1 258 ? -15.18 -14.523 1.044 1 83.31 258 GLN B O 1
ATOM 8568 N N . ILE B 1 259 ? -14.633 -15.234 3.053 1 84.06 259 ILE B N 1
ATOM 8569 C CA . ILE B 1 259 ? -15.734 -16.188 3.059 1 84.06 259 ILE B CA 1
ATOM 8570 C C . ILE B 1 259 ? -17.062 -15.445 3.119 1 84.06 259 ILE B C 1
ATOM 8572 O O . ILE B 1 259 ? -18.016 -15.789 2.406 1 84.06 259 ILE B O 1
ATOM 8576 N N . ALA B 1 260 ? -17.062 -14.461 3.947 1 87.56 260 ALA B N 1
ATOM 8577 C CA . ALA B 1 260 ? -18.281 -13.664 4.066 1 87.56 260 ALA B CA 1
ATOM 8578 C C . ALA B 1 260 ? -18.641 -13.031 2.727 1 87.56 260 ALA B C 1
ATOM 8580 O O . ALA B 1 260 ? -19.812 -13.039 2.338 1 87.56 260 ALA B O 1
ATOM 8581 N N . ASN B 1 261 ? -17.719 -12.539 2.059 1 82.25 261 ASN B N 1
ATOM 8582 C CA . ASN B 1 261 ? -17.953 -11.938 0.751 1 82.25 261 ASN B CA 1
ATOM 8583 C C . ASN B 1 261 ? -18.438 -12.969 -0.26 1 82.25 261 ASN B C 1
ATOM 8585 O O . ASN B 1 261 ? -19.344 -12.688 -1.05 1 82.25 261 ASN B O 1
ATOM 8589 N N . ALA B 1 262 ? -17.891 -14.086 -0.142 1 81.56 262 ALA B N 1
ATOM 8590 C CA . ALA B 1 262 ? -18.25 -15.148 -1.069 1 81.56 262 ALA B CA 1
ATOM 8591 C C . ALA B 1 262 ? -19.688 -15.625 -0.822 1 81.56 262 ALA B C 1
ATOM 8593 O O . ALA B 1 262 ? -20.359 -16.094 -1.744 1 81.56 262 ALA B O 1
ATOM 8594 N N . LEU B 1 263 ? -20.172 -15.469 0.367 1 83.19 263 LEU B N 1
ATOM 8595 C CA . LEU B 1 263 ? -21.484 -15.977 0.755 1 83.19 263 LEU B CA 1
ATOM 8596 C C . LEU B 1 263 ? -22.516 -14.852 0.764 1 83.19 263 LEU B C 1
ATOM 8598 O O . LEU B 1 263 ? -23.578 -14.984 1.38 1 83.19 263 LEU B O 1
ATOM 8602 N N . ASP B 1 264 ? -22.172 -13.727 0.241 1 82.56 264 ASP B N 1
ATOM 8603 C CA . ASP B 1 264 ? -23.062 -12.57 0.156 1 82.56 264 ASP B CA 1
ATOM 8604 C C . ASP B 1 264 ? -23.406 -12.031 1.546 1 82.56 264 ASP B C 1
ATOM 8606 O O . ASP B 1 264 ? -24.547 -11.664 1.812 1 82.56 264 ASP B O 1
ATOM 8610 N N . MET B 1 265 ? -22.453 -12.125 2.434 1 86.75 265 MET B N 1
ATOM 8611 C CA . MET B 1 265 ? -22.594 -11.57 3.777 1 86.75 265 MET B CA 1
ATOM 8612 C C . MET B 1 265 ? -21.5 -10.547 4.062 1 86.75 265 MET B C 1
ATOM 8614 O O . MET B 1 265 ? -21.234 -10.227 5.219 1 86.75 265 MET B O 1
ATOM 8618 N N . GLY B 1 266 ? -20.875 -10.156 3.059 1 83.31 266 GLY B N 1
ATOM 8619 C CA . GLY B 1 266 ? -19.719 -9.289 3.199 1 83.31 266 GLY B CA 1
ATOM 8620 C C . GLY B 1 266 ? -20.031 -7.988 3.91 1 83.31 266 GLY B C 1
ATOM 8621 O O . GLY B 1 266 ? -19.312 -7.598 4.84 1 83.31 266 GLY B O 1
ATOM 8622 N N . GLU B 1 267 ? -21.078 -7.371 3.561 1 82.56 267 GLU B N 1
ATOM 8623 C CA . GLU B 1 267 ? -21.422 -6.066 4.117 1 82.56 267 GLU B CA 1
ATOM 8624 C C . GLU B 1 267 ? -21.844 -6.184 5.578 1 82.56 267 GLU B C 1
ATOM 8626 O O . GLU B 1 267 ? -21.516 -5.316 6.395 1 82.56 267 GLU B O 1
ATOM 8631 N N . LEU B 1 268 ? -22.562 -7.207 5.848 1 88.12 268 LEU B N 1
ATOM 8632 C CA . LEU B 1 268 ? -22.984 -7.43 7.227 1 88.12 268 LEU B CA 1
ATOM 8633 C C . LEU B 1 268 ? -21.781 -7.66 8.133 1 88.12 268 LEU B C 1
ATOM 8635 O O . LEU B 1 268 ? -21.719 -7.113 9.234 1 88.12 268 LEU B O 1
ATOM 8639 N N . ASN B 1 269 ? -20.906 -8.438 7.602 1 87.62 269 ASN B N 1
ATOM 8640 C CA . ASN B 1 269 ? -19.734 -8.734 8.406 1 87.62 269 ASN B CA 1
ATOM 8641 C C . ASN B 1 269 ? -18.797 -7.535 8.492 1 87.62 269 ASN B C 1
ATOM 8643 O O . ASN B 1 269 ? -18.078 -7.367 9.484 1 87.62 269 ASN B O 1
ATOM 8647 N N . TRP B 1 270 ? -18.781 -6.855 7.508 1 84.81 270 TRP B N 1
ATOM 8648 C CA . TRP B 1 270 ? -18.031 -5.609 7.57 1 84.81 270 TRP B CA 1
ATOM 8649 C C . TRP B 1 270 ? -18.562 -4.699 8.664 1 84.81 270 TRP B C 1
ATOM 8651 O O . TRP B 1 270 ? -17.797 -4.121 9.438 1 84.81 270 TRP B O 1
ATOM 8661 N N . LEU B 1 271 ? -19.859 -4.512 8.711 1 87.75 271 LEU B N 1
ATOM 8662 C CA . LEU B 1 271 ? -20.484 -3.693 9.75 1 87.75 271 LEU B CA 1
ATOM 8663 C C . LEU B 1 271 ? -20.156 -4.234 11.141 1 87.75 271 LEU B C 1
ATOM 8665 O O . LEU B 1 271 ? -19.828 -3.471 12.047 1 87.75 271 LEU B O 1
ATOM 8669 N N . ASN B 1 272 ? -20.312 -5.488 11.188 1 89.5 272 ASN B N 1
ATOM 8670 C CA . ASN B 1 272 ? -20 -6.133 12.453 1 89.5 272 ASN B CA 1
ATOM 8671 C C . ASN B 1 272 ? -18.562 -5.836 12.898 1 89.5 272 ASN B C 1
ATOM 8673 O O . ASN B 1 272 ? -18.328 -5.535 14.07 1 89.5 272 ASN B O 1
ATOM 8677 N N . ARG B 1 273 ? -17.672 -5.938 12 1 87 273 ARG B N 1
ATOM 8678 C CA . ARG B 1 273 ? -16.281 -5.652 12.297 1 87 273 ARG B CA 1
ATOM 8679 C C . ARG B 1 273 ? -16.078 -4.176 12.633 1 87 273 ARG B C 1
ATOM 8681 O O . ARG B 1 273 ? -15.344 -3.838 13.555 1 87 273 ARG B O 1
ATOM 8688 N N . LEU B 1 274 ? -16.719 -3.4 11.914 1 85.69 274 LEU B N 1
ATOM 8689 C CA . LEU B 1 274 ? -16.594 -1.96 12.109 1 85.69 274 LEU B CA 1
ATOM 8690 C C . LEU B 1 274 ? -17.031 -1.562 13.516 1 85.69 274 LEU B C 1
ATOM 8692 O O . LEU B 1 274 ? -16.312 -0.845 14.211 1 85.69 274 LEU B O 1
ATOM 8696 N N . VAL B 1 275 ? -18.188 -1.924 13.867 1 90.56 275 VAL B N 1
ATOM 8697 C CA . VAL B 1 275 ? -18.734 -1.52 15.164 1 90.56 275 VAL B CA 1
ATOM 8698 C C . VAL B 1 275 ? -17.891 -2.127 16.281 1 90.56 275 VAL B C 1
ATOM 8700 O O . VAL B 1 275 ? -17.734 -1.512 17.344 1 90.56 275 VAL B O 1
ATOM 8703 N N . TYR B 1 276 ? -17.391 -3.305 16.047 1 89 276 TYR B N 1
ATOM 8704 C CA . TYR B 1 276 ? -16.484 -3.906 17.016 1 89 276 TYR B CA 1
ATOM 8705 C C . TYR B 1 276 ? -15.242 -3.053 17.219 1 89 276 TYR B C 1
ATOM 8707 O O . TYR B 1 276 ? -14.875 -2.719 18.344 1 89 276 TYR B O 1
ATOM 8715 N N . LYS B 1 277 ? -14.633 -2.703 16.125 1 85.75 277 LYS B N 1
ATOM 8716 C CA . LYS B 1 277 ? -13.391 -1.938 16.172 1 85.75 277 LYS B CA 1
ATOM 8717 C C . LYS B 1 277 ? -13.633 -0.551 16.766 1 85.75 277 LYS B C 1
ATOM 8719 O O . LYS B 1 277 ? -12.797 -0.036 17.516 1 85.75 277 LYS B O 1
ATOM 8724 N N . LEU B 1 278 ? -14.719 -0.002 16.406 1 87.06 278 LEU B N 1
ATOM 8725 C CA . LEU B 1 278 ? -15.047 1.319 16.938 1 87.06 278 LEU B CA 1
ATOM 8726 C C . LEU B 1 278 ? -15.297 1.261 18.438 1 87.06 278 LEU B C 1
ATOM 8728 O O . LEU B 1 278 ? -14.859 2.145 19.188 1 87.06 278 LEU B O 1
ATOM 8732 N N . ALA B 1 279 ? -15.953 0.315 18.812 1 89.25 279 ALA B N 1
ATOM 8733 C CA . ALA B 1 279 ? -16.297 0.183 20.219 1 89.25 279 ALA B CA 1
ATOM 8734 C C . ALA B 1 279 ? -15.055 0.037 21.078 1 89.25 279 ALA B C 1
ATOM 8736 O O . ALA B 1 279 ? -14.977 0.605 22.172 1 89.25 279 ALA B O 1
ATOM 8737 N N . ILE B 1 280 ? -14.102 -0.642 20.547 1 87.81 280 ILE B N 1
ATOM 8738 C CA . ILE B 1 280 ? -12.93 -0.915 21.375 1 87.81 280 ILE B CA 1
ATOM 8739 C C . ILE B 1 280 ? -11.828 0.096 21.062 1 87.81 280 ILE B C 1
ATOM 8741 O O . ILE B 1 280 ? -10.711 -0.02 21.562 1 87.81 280 ILE B O 1
ATOM 8745 N N . TYR B 1 281 ? -12.086 1.027 20.297 1 85 281 TYR B N 1
ATOM 8746 C CA . TYR B 1 281 ? -11.094 1.999 19.859 1 85 281 TYR B CA 1
ATOM 8747 C C . TYR B 1 281 ? -10.492 2.75 21.031 1 85 281 TYR B C 1
ATOM 8749 O O . TYR B 1 281 ? -11.219 3.199 21.922 1 85 281 TYR B O 1
ATOM 8757 N N . GLN B 1 282 ? -9.133 2.852 20.953 1 76.88 282 GLN B N 1
ATOM 8758 C CA . GLN B 1 282 ? -8.445 3.6 22 1 76.88 282 GLN B CA 1
ATOM 8759 C C . GLN B 1 282 ? -7.832 4.883 21.438 1 76.88 282 GLN B C 1
ATOM 8761 O O . GLN B 1 282 ? -6.996 4.84 20.531 1 76.88 282 GLN B O 1
ATOM 8766 N N . SER B 1 283 ? -8.414 6.012 21.891 1 70.81 283 SER B N 1
ATOM 8767 C CA . SER B 1 283 ? -7.922 7.301 21.438 1 70.81 283 SER B CA 1
ATOM 8768 C C . SER B 1 283 ? -6.621 7.68 22.141 1 70.81 283 SER B C 1
ATOM 8770 O O . SER B 1 283 ? -6.438 7.375 23.312 1 70.81 283 SER B O 1
ATOM 8772 N N . ASN B 1 284 ? -5.773 8.305 21.328 1 65.5 284 ASN B N 1
ATOM 8773 C CA . ASN B 1 284 ? -4.531 8.812 21.891 1 65.5 284 ASN B CA 1
ATOM 8774 C C . ASN B 1 284 ? -4.68 10.258 22.375 1 65.5 284 ASN B C 1
ATOM 8776 O O . ASN B 1 284 ? -3.699 10.891 22.766 1 65.5 284 ASN B O 1
ATOM 8780 N N . ILE B 1 285 ? -5.844 10.836 22.328 1 67.88 285 ILE B N 1
ATOM 8781 C CA . ILE B 1 285 ? -6.062 12.219 22.75 1 67.88 285 ILE B CA 1
ATOM 8782 C C . ILE B 1 285 ? -6.035 12.297 24.266 1 67.88 285 ILE B C 1
ATOM 8784 O O . ILE B 1 285 ? -6.84 11.656 24.953 1 67.88 285 ILE B O 1
ATOM 8788 N N . LYS B 1 286 ? -4.906 12.992 24.844 1 67.69 286 LYS B N 1
ATOM 8789 C CA . LYS B 1 286 ? -4.781 13.227 26.281 1 67.69 286 LYS B CA 1
ATOM 8790 C C . LYS B 1 286 ? -5.516 14.492 26.703 1 67.69 286 LYS B C 1
ATOM 8792 O O . LYS B 1 286 ? -5.312 15.555 26.109 1 67.69 286 LYS B O 1
ATOM 8797 N N . VAL B 1 287 ? -6.645 14.422 27.375 1 64.38 287 VAL B N 1
ATOM 8798 C CA . VAL B 1 287 ? -7.367 15.57 27.906 1 64.38 287 VAL B CA 1
ATOM 8799 C C . VAL B 1 287 ? -6.68 16.062 29.188 1 64.38 287 VAL B C 1
ATOM 8801 O O . VAL B 1 287 ? -6.648 15.359 30.188 1 64.38 287 VAL B O 1
ATOM 8804 N N . GLU B 1 288 ? -5.633 16.922 28.953 1 61.41 288 GLU B N 1
ATOM 8805 C CA . GLU B 1 288 ? -4.945 17.516 30.094 1 61.41 288 GLU B CA 1
ATOM 8806 C C . GLU B 1 288 ? -5.875 18.438 30.875 1 61.41 288 GLU B C 1
ATOM 8808 O O . GLU B 1 288 ? -6.996 18.703 30.453 1 61.41 288 GLU B O 1
ATOM 8813 N N . GLU B 1 289 ? -5.371 18.953 32.125 1 60.03 289 GLU B N 1
ATOM 8814 C CA . GLU B 1 289 ? -6.121 19.734 33.094 1 60.03 289 GLU B CA 1
ATOM 8815 C C . GLU B 1 289 ? -6.555 21.078 32.531 1 60.03 289 GLU B C 1
ATOM 8817 O O . GLU B 1 289 ? -5.84 21.656 31.703 1 60.03 289 GLU B O 1
ATOM 8822 N N . ASN B 1 290 ? -7.895 21.5 32.75 1 59.44 290 ASN B N 1
ATOM 8823 C CA . ASN B 1 290 ? -8.609 22.719 32.375 1 59.44 290 ASN B CA 1
ATOM 8824 C C . ASN B 1 290 ? -7.875 23.953 32.844 1 59.44 290 ASN B C 1
ATOM 8826 O O . ASN B 1 290 ? -7.355 23.984 33.969 1 59.44 290 ASN B O 1
ATOM 8830 N N . ILE B 1 291 ? -7.375 24.688 32 1 60.91 291 ILE B N 1
ATOM 8831 C CA . ILE B 1 291 ? -6.887 26 32.406 1 60.91 291 ILE B CA 1
ATOM 8832 C C . ILE B 1 291 ? -8.039 26.828 32.969 1 60.91 291 ILE B C 1
ATOM 8834 O O . ILE B 1 291 ? -9.047 27.031 32.281 1 60.91 291 ILE B O 1
ATOM 8838 N N . SER B 1 292 ? -8.023 27.172 34.281 1 62.88 292 SER B N 1
ATOM 8839 C CA . SER B 1 292 ? -9.07 27.812 35.094 1 62.88 292 SER B CA 1
ATOM 8840 C C . SER B 1 292 ? -9.43 29.172 34.5 1 62.88 292 SER B C 1
ATOM 8842 O O . SER B 1 292 ? -8.555 29.969 34.156 1 62.88 292 SER B O 1
ATOM 8844 N N . SER B 1 293 ? -10.719 29.281 34.094 1 71.62 293 SER B N 1
ATOM 8845 C CA . SER B 1 293 ? -11.297 30.562 33.75 1 71.62 293 SER B CA 1
ATOM 8846 C C . SER B 1 293 ? -11.031 31.609 34.812 1 71.62 293 SER B C 1
ATOM 8848 O O . SER B 1 293 ? -11.016 32.812 34.531 1 71.62 293 SER B O 1
ATOM 8850 N N . GLU B 1 294 ? -10.695 31.156 36 1 77.38 294 GLU B N 1
ATOM 8851 C CA . GLU B 1 294 ? -10.492 32.094 37.125 1 77.38 294 GLU B CA 1
ATOM 8852 C C . GLU B 1 294 ? -9.234 32.906 36.906 1 77.38 294 GLU B C 1
ATOM 8854 O O . GLU B 1 294 ? -9.234 34.125 37.219 1 77.38 294 GLU B O 1
ATOM 8859 N N . GLU B 1 295 ? -8.344 32.156 36.312 1 79.25 295 GLU B N 1
ATOM 8860 C CA . GLU B 1 295 ? -7.098 32.906 36.062 1 79.25 295 GLU B CA 1
ATOM 8861 C C . GLU B 1 295 ? -7.277 33.969 35.031 1 79.25 295 GLU B C 1
ATOM 8863 O O . GLU B 1 295 ? -6.754 35.094 35.156 1 79.25 295 GLU B O 1
ATOM 8868 N N . ILE B 1 296 ? -8.031 33.688 34.125 1 81.81 296 ILE B N 1
ATOM 8869 C CA . ILE B 1 296 ? -8.289 34.656 33.062 1 81.81 296 ILE B CA 1
ATOM 8870 C C . ILE B 1 296 ? -9.125 35.812 33.625 1 81.81 296 ILE B C 1
ATOM 8872 O O . ILE B 1 296 ? -8.836 36.969 33.375 1 81.81 296 ILE B O 1
ATOM 8876 N N . ASP B 1 297 ? -10.062 35.5 34.531 1 81.38 297 ASP B N 1
ATOM 8877 C CA . ASP B 1 297 ? -10.93 36.531 35.094 1 81.38 297 ASP B CA 1
ATOM 8878 C C . ASP B 1 297 ? -10.148 37.438 36.062 1 81.38 297 ASP B C 1
ATOM 8880 O O . ASP B 1 297 ? -10.359 38.656 36.062 1 81.38 297 ASP B O 1
ATOM 8884 N N . ALA B 1 298 ? -9.328 36.812 36.719 1 83.12 298 ALA B N 1
ATOM 8885 C CA . ALA B 1 298 ? -8.516 37.594 37.625 1 83.12 298 ALA B CA 1
ATOM 8886 C C . ALA B 1 298 ? -7.66 38.594 36.844 1 83.12 298 ALA B C 1
ATOM 8888 O O . ALA B 1 298 ? -7.523 39.75 37.25 1 83.12 298 ALA B O 1
ATOM 8889 N N . LYS B 1 299 ? -7.219 38.062 35.781 1 83.12 299 LYS B N 1
ATOM 8890 C CA . LYS B 1 299 ? -6.387 38.938 34.969 1 83.12 299 LYS B CA 1
ATOM 8891 C C . LYS B 1 299 ? -7.227 40 34.281 1 83.12 299 LYS B C 1
ATOM 8893 O O . LYS B 1 299 ? -6.805 41.156 34.188 1 83.12 299 LYS B O 1
ATOM 8898 N N . ARG B 1 300 ? -8.406 39.688 33.969 1 81.81 300 ARG B N 1
ATOM 8899 C CA . ARG B 1 300 ? -9.32 40.656 33.375 1 81.81 300 ARG B CA 1
ATOM 8900 C C . ARG B 1 300 ? -9.75 41.688 34.406 1 81.81 300 ARG B C 1
ATOM 8902 O O . ARG B 1 300 ? -9.906 42.875 34.094 1 81.81 300 ARG B O 1
ATOM 8909 N N . ASP B 1 301 ? -9.891 41.281 35.656 1 83.06 301 ASP B N 1
ATOM 8910 C CA . ASP B 1 301 ? -10.242 42.188 36.719 1 83.06 301 ASP B CA 1
ATOM 8911 C C . ASP B 1 301 ? -9.141 43.219 36.969 1 83.06 301 ASP B C 1
ATOM 8913 O O . ASP B 1 301 ? -9.414 44.406 37.188 1 83.06 301 ASP B O 1
ATOM 8917 N N . THR B 1 302 ? -8.016 42.625 36.781 1 83.38 302 THR B N 1
ATOM 8918 C CA . THR B 1 302 ? -6.895 43.562 36.938 1 83.38 302 THR B CA 1
ATOM 8919 C C . THR B 1 302 ? -6.887 44.594 35.812 1 83.38 302 THR B C 1
ATOM 8921 O O . THR B 1 302 ? -6.652 45.781 36.062 1 83.38 302 THR B O 1
ATOM 8924 N N . ILE B 1 303 ? -7.172 44.156 34.719 1 80.5 303 ILE B N 1
ATOM 8925 C CA . ILE B 1 303 ? -7.234 45.094 33.594 1 80.5 303 ILE B CA 1
ATOM 8926 C C . ILE B 1 303 ? -8.375 46.062 33.781 1 80.5 303 ILE B C 1
ATOM 8928 O O . ILE B 1 303 ? -8.227 47.281 33.531 1 80.5 303 ILE B O 1
ATOM 8932 N N . LYS B 1 304 ? -9.438 45.688 34.375 1 79.19 304 LYS B N 1
ATOM 8933 C CA . LYS B 1 304 ? -10.578 46.562 34.688 1 79.19 304 LYS B CA 1
ATOM 8934 C C . LYS B 1 304 ? -10.211 47.625 35.719 1 79.19 304 LYS B C 1
ATOM 8936 O O . LYS B 1 304 ? -10.547 48.781 35.562 1 79.19 304 LYS B O 1
ATOM 8941 N N . ARG B 1 305 ? -9.539 47.188 36.656 1 80.69 305 ARG B N 1
ATOM 8942 C CA . ARG B 1 305 ? -9.094 48.125 37.688 1 80.69 305 ARG B CA 1
ATOM 8943 C C . ARG B 1 305 ? -8.133 49.156 37.125 1 80.69 305 ARG B C 1
ATOM 8945 O O . ARG B 1 305 ? -8.234 50.344 37.438 1 80.69 305 ARG B O 1
ATOM 8952 N N . ASN B 1 306 ? -7.332 48.531 36.281 1 77.5 306 ASN B N 1
ATOM 8953 C CA . ASN B 1 306 ? -6.398 49.469 35.625 1 77.5 306 ASN B CA 1
ATOM 8954 C C . ASN B 1 306 ? -7.121 50.438 34.719 1 77.5 306 ASN B C 1
ATOM 8956 O O . ASN B 1 306 ? -6.801 51.625 34.719 1 77.5 306 ASN B O 1
ATOM 8960 N N . ASN B 1 307 ? -8.094 50 34.094 1 76.12 307 ASN B N 1
ATOM 8961 C CA . ASN B 1 307 ? -8.844 50.875 33.188 1 76.12 307 ASN B CA 1
ATOM 8962 C C . ASN B 1 307 ? -9.633 51.938 33.969 1 76.12 307 ASN B C 1
ATOM 8964 O O . ASN B 1 307 ? -9.758 53.062 33.5 1 76.12 307 ASN B O 1
ATOM 8968 N N . GLU B 1 308 ? -10.133 51.594 35.094 1 75.75 308 GLU B N 1
ATOM 8969 C CA . GLU B 1 308 ? -10.797 52.562 35.938 1 75.75 308 GLU B CA 1
ATOM 8970 C C . GLU B 1 308 ? -9.844 53.656 36.375 1 75.75 308 GLU B C 1
ATOM 8972 O O . GLU B 1 308 ? -10.211 54.844 36.344 1 75.75 308 GLU B O 1
ATOM 8977 N N . PHE B 1 309 ? -8.703 53.188 36.625 1 77 309 PHE B N 1
ATOM 8978 C CA . PHE B 1 309 ? -7.656 54.125 36.969 1 77 309 PHE B CA 1
ATOM 8979 C C . PHE B 1 309 ? -7.395 55.094 35.812 1 77 309 PHE B C 1
ATOM 8981 O O . PHE B 1 309 ? -7.305 56.312 36 1 77 309 PHE B O 1
ATOM 8988 N N . PHE B 1 310 ? -7.449 54.469 34.688 1 69.69 310 PHE B N 1
ATOM 8989 C CA . PHE B 1 310 ? -7.203 55.281 33.5 1 69.69 310 PHE B CA 1
ATOM 8990 C C . PHE B 1 310 ? -8.344 56.25 33.281 1 69.69 310 PHE B C 1
ATOM 8992 O O . PHE B 1 310 ? -8.117 57.406 32.938 1 69.69 310 PHE B O 1
ATOM 8999 N N . THR B 1 311 ? -9.484 55.906 33.531 1 72.69 311 THR B N 1
ATOM 9000 C CA . THR B 1 311 ? -10.656 56.781 33.375 1 72.69 311 THR B CA 1
ATOM 9001 C C . THR B 1 311 ? -10.609 57.938 34.375 1 72.69 311 THR B C 1
ATOM 9003 O O . THR B 1 311 ? -10.961 59.062 34 1 72.69 311 THR B O 1
ATOM 9006 N N . HIS B 1 312 ? -10.172 57.688 35.562 1 72.69 312 HIS B N 1
ATOM 9007 C CA . HIS B 1 312 ? -10.047 58.719 36.562 1 72.69 312 HIS B CA 1
ATOM 9008 C C . HIS B 1 312 ? -9.008 59.75 36.156 1 72.69 312 HIS B C 1
ATOM 9010 O O . HIS B 1 312 ? -9.234 60.969 36.281 1 72.69 312 HIS B O 1
ATOM 9016 N N . ILE B 1 313 ? -8.047 59.125 35.594 1 65.94 313 ILE B N 1
ATOM 9017 C CA . ILE B 1 313 ? -6.98 60.031 35.156 1 65.94 313 ILE B CA 1
ATOM 9018 C C . ILE B 1 313 ? -7.477 60.906 34 1 65.94 313 ILE B C 1
ATOM 9020 O O . ILE B 1 313 ? -7.207 62.125 33.969 1 65.94 313 ILE B O 1
ATOM 9024 N N . ASP B 1 314 ? -8.211 60.375 33.188 1 66 314 ASP B N 1
ATOM 9025 C CA . ASP B 1 314 ? -8.805 61.094 32.094 1 66 314 ASP B CA 1
ATOM 9026 C C . ASP B 1 314 ? -9.734 62.219 32.594 1 66 314 ASP B C 1
ATOM 9028 O O . ASP B 1 314 ? -9.695 63.344 32.094 1 66 314 ASP B O 1
ATOM 9032 N N . PHE B 1 315 ? -10.508 61.906 33.531 1 72.62 315 PHE B N 1
ATOM 9033 C CA . PHE B 1 315 ? -11.414 62.844 34.188 1 72.62 315 PHE B CA 1
ATOM 9034 C C . PHE B 1 315 ? -10.648 64 34.781 1 72.62 315 PHE B C 1
ATOM 9036 O O . PHE B 1 315 ? -10.992 65.188 34.562 1 72.62 315 PHE B O 1
ATOM 9043 N N . LEU B 1 316 ? -9.539 63.719 35.406 1 69.56 316 LEU B N 1
ATOM 9044 C CA . LEU B 1 316 ? -8.742 64.75 36.094 1 69.56 316 LEU B CA 1
ATOM 9045 C C . LEU B 1 316 ? -8.047 65.688 35.094 1 69.56 316 LEU B C 1
ATOM 9047 O O . LEU B 1 316 ? -7.969 66.875 35.312 1 69.56 316 LEU B O 1
ATOM 9051 N N . MET B 1 317 ? -7.738 65.062 34.031 1 61.16 317 MET B N 1
ATOM 9052 C CA . MET B 1 317 ? -6.977 65.812 33.062 1 61.16 317 MET B CA 1
ATOM 9053 C C . MET B 1 317 ? -7.887 66.75 32.281 1 61.16 317 MET B C 1
ATOM 9055 O O . MET B 1 317 ? -7.43 67.812 31.781 1 61.16 317 MET B O 1
ATOM 9059 N N . ASN B 1 318 ? -9.148 66.5 32.281 1 64.06 318 ASN B N 1
ATOM 9060 C CA . ASN B 1 318 ? -10.062 67.312 31.5 1 64.06 318 ASN B CA 1
ATOM 9061 C C . ASN B 1 318 ? -10.844 68.312 32.375 1 64.06 318 ASN B C 1
ATOM 9063 O O . ASN B 1 318 ? -11.742 69 31.875 1 64.06 318 ASN B O 1
ATOM 9067 N N . LEU B 1 319 ? -10.477 68.312 33.594 1 69.31 319 LEU B N 1
ATOM 9068 C CA . LEU B 1 319 ? -11.07 69.312 34.469 1 69.31 319 LEU B CA 1
ATOM 9069 C C . LEU B 1 319 ? -10.398 70.688 34.281 1 69.31 319 LEU B C 1
ATOM 9071 O O . LEU B 1 319 ? -9.188 70.75 34.062 1 69.31 319 LEU B O 1
ATOM 9075 N N . LYS B 1 320 ? -11.227 71.75 34.031 1 64.19 320 LYS B N 1
ATOM 9076 C CA . LYS B 1 320 ? -10.703 73.125 33.906 1 64.19 320 LYS B CA 1
ATOM 9077 C C . LYS B 1 320 ? -11.094 74 35.125 1 64.19 320 LYS B C 1
ATOM 9079 O O . LYS B 1 320 ? -12.18 74.562 35.156 1 64.19 320 LYS B O 1
ATOM 9084 N N . PRO B 1 321 ? -10.312 74 36.281 1 66.25 321 PRO B N 1
ATOM 9085 C CA . PRO B 1 321 ? -10.664 74.688 37.5 1 66.25 321 PRO B CA 1
ATOM 9086 C C . PRO B 1 321 ? -10.633 76.188 37.344 1 66.25 321 PRO B C 1
ATOM 9088 O O . PRO B 1 321 ? -11.008 76.938 38.281 1 66.25 321 PRO B O 1
ATOM 9091 N N . GLY B 1 322 ? -10.531 76.812 36.219 1 61.53 322 GLY B N 1
ATOM 9092 C CA . GLY B 1 322 ? -10.469 78.25 36.062 1 61.53 322 GLY B CA 1
ATOM 9093 C C . GLY B 1 322 ? -9.289 78.938 36.781 1 61.53 322 GLY B C 1
ATOM 9094 O O . GLY B 1 322 ? -8.148 78.5 36.594 1 61.53 322 GLY B O 1
ATOM 9095 N N . GLU B 1 323 ? -9.586 79.875 37.812 1 59.38 323 GLU B N 1
ATOM 9096 C CA . GLU B 1 323 ? -8.562 80.562 38.562 1 59.38 323 GLU B CA 1
ATOM 9097 C C . GLU B 1 323 ? -8.125 79.812 39.781 1 59.38 323 GLU B C 1
ATOM 9099 O O . GLU B 1 323 ? -7.105 80.125 40.406 1 59.38 323 GLU B O 1
ATOM 9104 N N . GLN B 1 324 ? -8.773 78.75 40.125 1 67.88 324 GLN B N 1
ATOM 9105 C CA . GLN B 1 324 ? -8.445 78 41.344 1 67.88 324 GLN B CA 1
ATOM 9106 C C . GLN B 1 324 ? -7.602 76.75 41 1 67.88 324 GLN B C 1
ATOM 9108 O O . GLN B 1 324 ? -7.5 76.375 39.844 1 67.88 324 GLN B O 1
ATOM 9113 N N . SER B 1 325 ? -6.789 76.25 42.031 1 67.5 325 SER B N 1
ATOM 9114 C CA . SER B 1 325 ? -6.012 75.062 41.875 1 67.5 325 SER B CA 1
ATOM 9115 C C . SER B 1 325 ? -6.914 73.812 41.625 1 67.5 325 SER B C 1
ATOM 9117 O O . SER B 1 325 ? -8.078 73.812 42.031 1 67.5 325 SER B O 1
ATOM 9119 N N . LEU B 1 326 ? -6.457 72.812 40.938 1 71.69 326 LEU B N 1
ATOM 9120 C CA . LEU B 1 326 ? -7.219 71.625 40.688 1 71.69 326 LEU B CA 1
ATOM 9121 C C . LEU B 1 326 ? -7.613 70.938 41.969 1 71.69 326 LEU B C 1
ATOM 9123 O O . LEU B 1 326 ? -8.719 70.375 42.094 1 71.69 326 LEU B O 1
ATOM 9127 N N . LYS B 1 327 ? -6.699 71 42.938 1 71.5 327 LYS B N 1
ATOM 9128 C CA . LYS B 1 327 ? -6.98 70.438 44.25 1 71.5 327 LYS B CA 1
ATOM 9129 C C . LYS B 1 327 ? -8.188 71.062 44.906 1 71.5 327 LYS B C 1
ATOM 9131 O O . LYS B 1 327 ? -9.117 70.375 45.344 1 71.5 327 LYS B O 1
ATOM 9136 N N . ASN B 1 328 ? -8.078 72.375 44.875 1 77 328 ASN B N 1
ATOM 9137 C CA . ASN B 1 328 ? -9.18 73.125 45.469 1 77 328 ASN B CA 1
ATOM 9138 C C . ASN B 1 328 ? -10.484 72.938 44.719 1 77 328 ASN B C 1
ATOM 9140 O O . ASN B 1 328 ? -11.547 72.75 45.312 1 77 328 ASN B O 1
ATOM 9144 N N . PHE B 1 329 ? -10.312 72.938 43.438 1 81.19 329 PHE B N 1
ATOM 9145 C CA . PHE B 1 329 ? -11.484 72.688 42.625 1 81.19 329 PHE B CA 1
ATOM 9146 C C . PHE B 1 329 ? -12.125 71.375 42.906 1 81.19 329 PHE B C 1
ATOM 9148 O O . PHE B 1 329 ? -13.336 71.25 43.094 1 81.19 329 PHE B O 1
ATOM 9155 N N . LEU B 1 330 ? -11.281 70.375 43.094 1 78.75 330 LEU B N 1
ATOM 9156 C CA . LEU B 1 330 ? -11.766 69 43.281 1 78.75 330 LEU B CA 1
ATOM 9157 C C . LEU B 1 330 ? -12.367 68.812 44.688 1 78.75 330 LEU B C 1
ATOM 9159 O O . LEU B 1 330 ? -13.375 68.125 44.844 1 78.75 330 LEU B O 1
ATOM 9163 N N . TYR B 1 331 ? -11.734 69.375 45.594 1 79.25 331 TYR B N 1
ATOM 9164 C CA . TYR B 1 331 ? -12.195 69.25 46.969 1 79.25 331 TYR B CA 1
ATOM 9165 C C . TYR B 1 331 ? -13.445 70.062 47.25 1 79.25 331 TYR B C 1
ATOM 9167 O O . TYR B 1 331 ? -14.273 69.688 48.094 1 79.25 331 TYR B O 1
ATOM 9175 N N . ASN B 1 332 ? -13.656 71.125 46.469 1 82.5 332 ASN B N 1
ATOM 9176 C CA . ASN B 1 332 ? -14.828 72 46.625 1 82.5 332 ASN B CA 1
ATOM 9177 C C . ASN B 1 332 ? -16 71.5 45.781 1 82.5 332 ASN B C 1
ATOM 9179 O O . ASN B 1 332 ? -17.141 71.875 46 1 82.5 332 ASN B O 1
ATOM 9183 N N . LEU B 1 333 ? -15.617 70.688 44.938 1 84.31 333 LEU B N 1
ATOM 9184 C CA . LEU B 1 333 ? -16.609 70.312 43.938 1 84.31 333 LEU B CA 1
ATOM 9185 C C . LEU B 1 333 ? -17.781 69.625 44.594 1 84.31 333 LEU B C 1
ATOM 9187 O O . LEU B 1 333 ? -18.953 69.875 44.281 1 84.31 333 LEU B O 1
ATOM 9191 N N . PRO B 1 334 ? -17.531 68.75 45.594 1 81.31 334 PRO B N 1
ATOM 9192 C CA . PRO B 1 334 ? -18.688 68.062 46.219 1 81.31 334 PRO B CA 1
ATOM 9193 C C . PRO B 1 334 ? -19.625 69.062 46.906 1 81.31 334 PRO B C 1
ATOM 9195 O O . PRO B 1 334 ? -20.844 68.875 46.844 1 81.31 334 PRO B O 1
ATOM 9198 N N . GLU B 1 335 ? -19.109 70.062 47.438 1 81.38 335 GLU B N 1
ATOM 9199 C CA . GLU B 1 335 ? -19.922 71.062 48.094 1 81.38 335 GLU B CA 1
ATOM 9200 C C . GLU B 1 335 ? -20.672 71.875 47.062 1 81.38 335 GLU B C 1
ATOM 9202 O O . GLU B 1 335 ? -21.844 72.25 47.25 1 81.38 335 GLU B O 1
ATOM 9207 N N . VAL B 1 336 ? -20.031 72.25 46.031 1 83.38 336 VAL B N 1
ATOM 9208 C CA . VAL B 1 336 ? -20.641 73.062 44.969 1 83.38 336 VAL B CA 1
ATOM 9209 C C . VAL B 1 336 ? -21.797 72.312 44.312 1 83.38 336 VAL B C 1
ATOM 9211 O O . VAL B 1 336 ? -22.812 72.875 43.938 1 83.38 336 VAL B O 1
ATOM 9214 N N . LEU B 1 337 ? -21.672 71 44.375 1 83.31 337 LEU B N 1
ATOM 9215 C CA . LEU B 1 337 ? -22.672 70.188 43.656 1 83.31 337 LEU B CA 1
ATOM 9216 C C . LEU B 1 337 ? -23.859 69.875 44.562 1 83.31 337 LEU B C 1
ATOM 9218 O O . LEU B 1 337 ? -24.859 69.312 44.125 1 83.31 337 LEU B O 1
ATOM 9222 N N . THR B 1 338 ? -23.734 70.188 45.781 1 81 338 THR B N 1
ATOM 9223 C CA . THR B 1 338 ? -24.859 70 46.688 1 81 338 THR B CA 1
ATOM 9224 C C . THR B 1 338 ? -25.953 71 46.469 1 81 338 THR B C 1
ATOM 9226 O O . THR B 1 338 ? -25.656 72.25 46.438 1 81 338 THR B O 1
ATOM 9229 N N . MET B 1 339 ? -27.172 70.562 46.188 1 79.19 339 MET B N 1
ATOM 9230 C CA . MET B 1 339 ? -28.297 71.438 45.906 1 79.19 339 MET B CA 1
ATOM 9231 C C . MET B 1 339 ? -29.266 71.5 47.094 1 79.19 339 MET B C 1
ATOM 9233 O O . MET B 1 339 ? -29.359 70.562 47.875 1 79.19 339 MET B O 1
ATOM 9237 N N . PRO B 1 340 ? -29.828 72.688 47.219 1 74.56 340 PRO B N 1
ATOM 9238 C CA . PRO B 1 340 ? -30.875 72.75 48.25 1 74.56 340 PRO B CA 1
ATOM 9239 C C . PRO B 1 340 ? -32.031 71.812 48 1 74.56 340 PRO B C 1
ATOM 9241 O O . PRO B 1 340 ? -32.156 71.25 46.875 1 74.56 340 PRO B O 1
ATOM 9244 N N . ASP B 1 341 ? -32.906 71.438 49 1 74.44 341 ASP B N 1
ATOM 9245 C CA . ASP B 1 341 ? -34.031 70.562 48.969 1 74.44 341 ASP B CA 1
ATOM 9246 C C . ASP B 1 341 ? -35.062 70.938 47.938 1 74.44 341 ASP B C 1
ATOM 9248 O O . ASP B 1 341 ? -35.719 72 48.094 1 74.44 341 ASP B O 1
ATOM 9252 N N . VAL B 1 342 ? -35.125 70.25 46.812 1 76.62 342 VAL B N 1
ATOM 9253 C CA . VAL B 1 342 ? -36 70.5 45.688 1 76.62 342 VAL B CA 1
ATOM 9254 C C . VAL B 1 342 ? -37.469 70.375 46.125 1 76.62 342 VAL B C 1
ATOM 9256 O O . VAL B 1 342 ? -38.344 71.062 45.594 1 76.62 342 VAL B O 1
ATOM 9259 N N . ASN B 1 343 ? -37.688 69.5 47.094 1 77.31 343 ASN B N 1
ATOM 9260 C CA . ASN B 1 343 ? -39.062 69.312 47.562 1 77.31 343 ASN B CA 1
ATOM 9261 C C . ASN B 1 343 ? -39.594 70.625 48.219 1 77.31 343 ASN B C 1
ATOM 9263 O O . ASN B 1 343 ? -40.781 70.938 48.062 1 77.31 343 ASN B O 1
ATOM 9267 N N . LYS B 1 344 ? -38.781 71.312 48.875 1 77 344 LYS B N 1
ATOM 9268 C CA . LYS B 1 344 ? -39.156 72.625 49.469 1 77 344 LYS B CA 1
ATOM 9269 C C . LYS B 1 344 ? -39.531 73.625 48.375 1 77 344 LYS B C 1
ATOM 9271 O O . LYS B 1 344 ? -40.469 74.375 48.5 1 77 344 LYS B O 1
ATOM 9276 N N . THR B 1 345 ? -38.781 73.5 47.344 1 76.5 345 THR B N 1
ATOM 9277 C CA . THR B 1 345 ? -39.062 74.438 46.219 1 76.5 345 THR B CA 1
ATOM 9278 C C . THR B 1 345 ? -40.375 74.062 45.562 1 76.5 345 THR B C 1
ATOM 9280 O O . THR B 1 345 ? -41.156 74.938 45.219 1 76.5 345 THR B O 1
ATOM 9283 N N . ILE B 1 346 ? -40.656 72.812 45.469 1 76.56 346 ILE B N 1
ATOM 9284 C CA . ILE B 1 346 ? -41.906 72.375 44.906 1 76.56 346 ILE B CA 1
ATOM 9285 C C . ILE B 1 346 ? -43.062 72.75 45.812 1 76.56 346 ILE B C 1
ATOM 9287 O O . ILE B 1 346 ? -44.094 73.25 45.344 1 76.56 346 ILE B O 1
ATOM 9291 N N . GLU B 1 347 ? -42.844 72.625 47.062 1 78.75 347 GLU B N 1
ATOM 9292 C CA . GLU B 1 347 ? -43.875 73.062 48.031 1 78.75 347 GLU B CA 1
ATOM 9293 C C . GLU B 1 347 ? -44.156 74.562 47.938 1 78.75 347 GLU B C 1
ATOM 9295 O O . GLU B 1 347 ? -45.312 74.938 47.938 1 78.75 347 GLU B O 1
ATOM 9300 N N . HIS B 1 348 ? -43.125 75.25 47.812 1 76.12 348 HIS B N 1
ATOM 9301 C CA . HIS B 1 348 ? -43.281 76.688 47.719 1 76.12 348 HIS B CA 1
ATOM 9302 C C . HIS B 1 348 ? -43.875 77.062 46.406 1 76.12 348 HIS B C 1
ATOM 9304 O O . HIS B 1 348 ? -44.688 78 46.344 1 76.12 348 HIS B O 1
ATOM 9310 N N . ALA B 1 349 ? -43.594 76.375 45.438 1 74.5 349 ALA B N 1
ATOM 9311 C CA . ALA B 1 349 ? -44.219 76.625 44.125 1 74.5 349 ALA B CA 1
ATOM 9312 C C . ALA B 1 349 ? -45.719 76.312 44.156 1 74.5 349 ALA B C 1
ATOM 9314 O O . ALA B 1 349 ? -46.5 77.062 43.625 1 74.5 349 ALA B O 1
ATOM 9315 N N . ASN B 1 350 ? -46.031 75.312 44.875 1 74.69 350 ASN B N 1
ATOM 9316 C CA . ASN B 1 350 ? -47.438 75 45.031 1 74.69 350 ASN B CA 1
ATOM 9317 C C . ASN B 1 350 ? -48.188 76.062 45.812 1 74.69 350 ASN B C 1
ATOM 9319 O O . ASN B 1 350 ? -49.344 76.375 45.531 1 74.69 350 ASN B O 1
ATOM 9323 N N . LYS B 1 351 ? -47.562 76.625 46.75 1 71.62 351 LYS B N 1
ATOM 9324 C CA . LYS B 1 351 ? -48.188 77.75 47.562 1 71.62 351 LYS B CA 1
ATOM 9325 C C . LYS B 1 351 ? -48.438 78.938 46.688 1 71.62 351 LYS B C 1
ATOM 9327 O O . LYS B 1 351 ? -49.438 79.625 46.875 1 71.62 351 LYS B O 1
ATOM 9332 N N . ILE B 1 352 ? -47.594 79.062 45.781 1 69.94 352 ILE B N 1
ATOM 9333 C CA . ILE B 1 352 ? -47.75 80.188 44.844 1 69.94 352 ILE B CA 1
ATOM 9334 C C . ILE B 1 352 ? -49 79.938 44 1 69.94 352 ILE B C 1
ATOM 9336 O O . ILE B 1 352 ? -49.781 80.875 43.781 1 69.94 352 ILE B O 1
ATOM 9340 N N . ILE B 1 353 ? -49.188 78.75 43.594 1 70.5 353 ILE B N 1
ATOM 9341 C CA . ILE B 1 353 ? -50.344 78.375 42.781 1 70.5 353 ILE B CA 1
ATOM 9342 C C . ILE B 1 353 ? -51.625 78.562 43.594 1 70.5 353 ILE B C 1
ATOM 9344 O O . ILE B 1 353 ? -52.625 79.062 43.094 1 70.5 353 ILE B O 1
ATOM 9348 N N . HIS B 1 354 ? -51.594 78.188 44.812 1 70.56 354 HIS B N 1
ATOM 9349 C CA . HIS B 1 354 ? -52.75 78.312 45.688 1 70.56 354 HIS B CA 1
ATOM 9350 C C . HIS B 1 354 ? -53.125 79.75 45.938 1 70.56 354 HIS B C 1
ATOM 9352 O O . HIS B 1 354 ? -54.281 80.125 45.906 1 70.56 354 HIS B O 1
ATOM 9358 N N . LEU B 1 355 ? -52.156 80.5 46.094 1 64.19 355 LEU B N 1
ATOM 9359 C CA . LEU B 1 355 ? -52.406 81.938 46.312 1 64.19 355 LEU B CA 1
ATOM 9360 C C . LEU B 1 355 ? -53.031 82.625 45.094 1 64.19 355 LEU B C 1
ATOM 9362 O O . LEU B 1 355 ? -53.938 83.375 45.219 1 64.19 355 LEU B O 1
ATOM 9366 N N . ALA B 1 356 ? -52.562 82.188 44 1 62.31 356 ALA B N 1
ATOM 9367 C CA . ALA B 1 356 ? -53.125 82.688 42.75 1 62.31 356 ALA B CA 1
ATOM 9368 C C . ALA B 1 356 ? -54.594 82.312 42.594 1 62.31 356 ALA B C 1
ATOM 9370 O O . ALA B 1 356 ? -55.406 83.125 42.156 1 62.31 356 ALA B O 1
ATOM 9371 N N . SER B 1 357 ? -54.844 81.125 43.062 1 65.94 357 SER B N 1
ATOM 9372 C CA . SER B 1 357 ? -56.25 80.688 43.031 1 65.94 357 SER B CA 1
ATOM 9373 C C . SER B 1 357 ? -57.125 81.5 43.938 1 65.94 357 SER B C 1
ATOM 9375 O O . SER B 1 357 ? -58.25 81.812 43.594 1 65.94 357 SER B O 1
ATOM 9377 N N . ILE B 1 358 ? -56.625 81.938 45.031 1 64.5 358 ILE B N 1
ATOM 9378 C CA . ILE B 1 358 ? -57.375 82.688 46 1 64.5 358 ILE B CA 1
ATOM 9379 C C . ILE B 1 358 ? -57.625 84.125 45.469 1 64.5 358 ILE B C 1
ATOM 9381 O O . ILE B 1 358 ? -58.719 84.625 45.531 1 64.5 358 ILE B O 1
ATOM 9385 N N . ILE B 1 359 ? -56.625 84.562 44.812 1 63.59 359 ILE B N 1
ATOM 9386 C CA . ILE B 1 359 ? -56.75 85.875 44.25 1 63.59 359 ILE B CA 1
ATOM 9387 C C . ILE B 1 359 ? -57.781 85.875 43.125 1 63.59 359 ILE B C 1
ATOM 9389 O O . ILE B 1 359 ? -58.594 86.75 43 1 63.59 359 ILE B O 1
ATOM 9393 N N . SER B 1 360 ? -57.781 84.75 42.406 1 62.41 360 SER B N 1
ATOM 9394 C CA . SER B 1 360 ? -58.75 84.625 41.312 1 62.41 360 SER B CA 1
ATOM 9395 C C . SER B 1 360 ? -60.156 84.5 41.875 1 62.41 360 SER B C 1
ATOM 9397 O O . SER B 1 360 ? -61.094 85.125 41.312 1 62.41 360 SER B O 1
ATOM 9399 N N . GLU B 1 361 ? -60.25 83.875 42.938 1 63.19 361 GLU B N 1
ATOM 9400 C CA . GLU B 1 361 ? -61.562 83.688 43.562 1 63.19 361 GLU B CA 1
ATOM 9401 C C . GLU B 1 361 ? -62.094 85 44.125 1 63.19 361 GLU B C 1
ATOM 9403 O O . GLU B 1 361 ? -63.281 85.312 43.969 1 63.19 361 GLU B O 1
ATOM 9408 N N . PHE B 1 362 ? -61.188 85.75 44.531 1 61.78 362 PHE B N 1
ATOM 9409 C CA . PHE B 1 362 ? -61.594 87 45.094 1 61.78 362 PHE B CA 1
ATOM 9410 C C . PHE B 1 362 ? -61.938 88.062 44 1 61.78 362 PHE B C 1
ATOM 9412 O O . PHE B 1 362 ? -62.875 88.812 44.156 1 61.78 362 PHE B O 1
ATOM 9419 N N . THR B 1 363 ? -61.219 87.938 43 1 58.81 363 THR B N 1
ATOM 9420 C CA . THR B 1 363 ? -61.5 88.875 41.906 1 58.81 363 THR B CA 1
ATOM 9421 C C . THR B 1 363 ? -62.781 88.5 41.188 1 58.81 363 THR B C 1
ATOM 9423 O O . THR B 1 363 ? -63.5 89.375 40.688 1 58.81 363 THR B O 1
ATOM 9426 N N . LEU B 1 364 ? -63.125 87.312 41.094 1 57.56 364 LEU B N 1
ATOM 9427 C CA . LEU B 1 364 ? -64.375 86.812 40.5 1 57.56 364 LEU B CA 1
ATOM 9428 C C . LEU B 1 364 ? -65.562 87.125 41.375 1 57.56 364 LEU B C 1
ATOM 9430 O O . LEU B 1 364 ? -66.625 87.5 40.875 1 57.56 364 LEU B O 1
ATOM 9434 N N . SER B 1 365 ? -65.312 87.062 42.594 1 57.16 365 SER B N 1
ATOM 9435 C CA . SER B 1 365 ? -66.438 87.312 43.5 1 57.16 365 SER B CA 1
ATOM 9436 C C . SER B 1 365 ? -66.75 88.812 43.562 1 57.16 365 SER B C 1
ATOM 9438 O O . SER B 1 365 ? -67.938 89.188 43.688 1 57.16 365 SER B O 1
ATOM 9440 N N . THR B 1 366 ? -65.812 89.625 43.312 1 54.47 366 THR B N 1
ATOM 9441 C CA . THR B 1 366 ? -66.062 91.062 43.375 1 54.47 366 THR B CA 1
ATOM 9442 C C . THR B 1 366 ? -66.5 91.562 42 1 54.47 366 THR B C 1
ATOM 9444 O O . THR B 1 366 ? -67.062 92.688 41.906 1 54.47 366 THR B O 1
ATOM 9447 N N . GLY B 1 367 ? -66.062 91 40.969 1 53.75 367 GLY B N 1
ATOM 9448 C CA . GLY B 1 367 ? -66.625 91.375 39.688 1 53.75 367 GLY B CA 1
ATOM 9449 C C . GLY B 1 367 ? -68.125 91.188 39.562 1 53.75 367 GLY B C 1
ATOM 9450 O O . GLY B 1 367 ? -68.75 91.875 38.781 1 53.75 367 GLY B O 1
ATOM 9451 N N . LYS B 1 368 ? -68.75 90.312 40.156 1 52.53 368 LYS B N 1
ATOM 9452 C CA . LYS B 1 368 ? -70.25 90.125 40.094 1 52.53 368 LYS B CA 1
ATOM 9453 C C . LYS B 1 368 ? -70.938 91.188 40.875 1 52.53 368 LYS B C 1
ATOM 9455 O O . LYS B 1 368 ? -72.125 91.5 40.625 1 52.53 368 LYS B O 1
ATOM 9460 N N . LYS B 1 369 ? -70.312 91.75 41.875 1 55.38 369 LYS B N 1
ATOM 9461 C CA . LYS B 1 369 ? -71.062 92.688 42.719 1 55.38 369 LYS B CA 1
ATOM 9462 C C . LYS B 1 369 ? -70.75 94.125 42.344 1 55.38 369 LYS B C 1
ATOM 9464 O O . LYS B 1 369 ? -71.25 95.062 42.938 1 55.38 369 LYS B O 1
ATOM 9469 N N . ASN B 1 370 ? -70.75 94.5 41.062 1 51.16 370 ASN B N 1
ATOM 9470 C CA . ASN B 1 370 ? -70.625 95.875 40.5 1 51.16 370 ASN B CA 1
ATOM 9471 C C . ASN B 1 370 ? -69.812 96.812 41.406 1 51.16 370 ASN B C 1
ATOM 9473 O O . ASN B 1 370 ? -70.188 97.938 41.625 1 51.16 370 ASN B O 1
ATOM 9477 N N . ILE B 1 371 ? -68.75 96.438 42.156 1 52.69 371 ILE B N 1
ATOM 9478 C CA . ILE B 1 371 ? -68 97.25 43.062 1 52.69 371 ILE B CA 1
ATOM 9479 C C . ILE B 1 371 ? -66.938 98 42.312 1 52.69 371 ILE B C 1
ATOM 9481 O O . ILE B 1 371 ? -66.25 97.438 41.406 1 52.69 371 ILE B O 1
ATOM 9485 N N . SER B 1 372 ? -66.875 99.312 42.375 1 55.84 372 SER B N 1
ATOM 9486 C CA . SER B 1 372 ? -66 100.312 41.688 1 55.84 372 SER B CA 1
ATOM 9487 C C . SER B 1 372 ? -64.5 99.938 41.812 1 55.84 372 SER B C 1
ATOM 9489 O O . SER B 1 372 ? -64.125 99.375 42.844 1 55.84 372 SER B O 1
ATOM 9491 N N . ASP B 1 373 ? -63.656 99.938 40.781 1 58.12 373 ASP B N 1
ATOM 9492 C CA . ASP B 1 373 ? -62.25 99.625 40.594 1 58.12 373 ASP B CA 1
ATOM 9493 C C . ASP B 1 373 ? -61.375 100.188 41.688 1 58.12 373 ASP B C 1
ATOM 9495 O O . ASP B 1 373 ? -60.344 99.625 42.062 1 58.12 373 ASP B O 1
ATOM 9499 N N . THR B 1 374 ? -61.781 101.312 42.312 1 59.97 374 THR B N 1
ATOM 9500 C CA . THR B 1 374 ? -61.031 102.062 43.281 1 59.97 374 THR B CA 1
ATOM 9501 C C . THR B 1 374 ? -61.438 101.625 44.719 1 59.97 374 THR B C 1
ATOM 9503 O O . THR B 1 374 ? -60.969 102.188 45.688 1 59.97 374 THR B O 1
ATOM 9506 N N . THR B 1 375 ? -62.406 100.812 44.875 1 59.44 375 THR B N 1
ATOM 9507 C CA . THR B 1 375 ? -62.938 100.438 46.188 1 59.44 375 THR B CA 1
ATOM 9508 C C . THR B 1 375 ? -61.938 99.562 46.969 1 59.44 375 THR B C 1
ATOM 9510 O O . THR B 1 375 ? -61.438 98.562 46.438 1 59.44 375 THR B O 1
ATOM 9513 N N . PRO B 1 376 ? -61.5 100 48.094 1 62 376 PRO B N 1
ATOM 9514 C CA . PRO B 1 376 ? -60.625 99.25 48.969 1 62 376 PRO B CA 1
ATOM 9515 C C . PRO B 1 376 ? -61.219 97.938 49.406 1 62 376 PRO B C 1
ATOM 9517 O O . PRO B 1 376 ? -62.406 97.812 49.625 1 62 376 PRO B O 1
ATOM 9520 N N . ILE B 1 377 ? -60.656 96.875 49.219 1 63.19 377 ILE B N 1
ATOM 9521 C CA . ILE B 1 377 ? -61.156 95.562 49.625 1 63.19 377 ILE B CA 1
ATOM 9522 C C . ILE B 1 377 ? -61.312 95.5 51.156 1 63.19 377 ILE B C 1
ATOM 9524 O O . ILE B 1 377 ? -60.656 96.25 51.875 1 63.19 377 ILE B O 1
ATOM 9528 N N . GLY B 1 378 ? -62.375 94.938 51.812 1 62.88 378 GLY B N 1
ATOM 9529 C CA . GLY B 1 378 ? -62.656 94.875 53.25 1 62.88 378 GLY B CA 1
ATOM 9530 C C . GLY B 1 378 ? -61.438 94.438 54.062 1 62.88 378 GLY B C 1
ATOM 9531 O O . GLY B 1 378 ? -60.594 93.688 53.562 1 62.88 378 GLY B O 1
ATOM 9532 N N . VAL B 1 379 ? -61.188 94.938 55.188 1 60.38 379 VAL B N 1
ATOM 9533 C CA . VAL B 1 379 ? -60.031 94.812 56.094 1 60.38 379 VAL B CA 1
ATOM 9534 C C . VAL B 1 379 ? -59.688 93.312 56.25 1 60.38 379 VAL B C 1
ATOM 9536 O O . VAL B 1 379 ? -58.531 92.938 56.281 1 60.38 379 VAL B O 1
ATOM 9539 N N . ASN B 1 380 ? -60.719 92.5 56.344 1 62.34 380 ASN B N 1
ATOM 9540 C CA . ASN B 1 380 ? -60.469 91.062 56.531 1 62.34 380 ASN B CA 1
ATOM 9541 C C . ASN B 1 380 ? -59.938 90.375 55.281 1 62.34 380 ASN B C 1
ATOM 9543 O O . ASN B 1 380 ? -59.031 89.562 55.375 1 62.34 380 ASN B O 1
ATOM 9547 N N . SER B 1 381 ? -60.469 90.812 54.25 1 62.94 381 SER B N 1
ATOM 9548 C CA . SER B 1 381 ? -60 90.312 52.969 1 62.94 381 SER B CA 1
ATOM 9549 C C . SER B 1 381 ? -58.625 90.812 52.594 1 62.94 381 SER B C 1
ATOM 9551 O O . SER B 1 381 ? -57.781 90.062 52.062 1 62.94 381 SER B O 1
ATOM 9553 N N . GLU B 1 382 ? -58.344 91.875 53 1 63.56 382 GLU B N 1
ATOM 9554 C CA . GLU B 1 382 ? -57.031 92.5 52.781 1 63.56 382 GLU B CA 1
ATOM 9555 C C . GLU B 1 382 ? -55.969 91.75 53.594 1 63.56 382 GLU B C 1
ATOM 9557 O O . GLU B 1 382 ? -54.844 91.5 53.125 1 63.56 382 GLU B O 1
ATOM 9562 N N . ARG B 1 383 ? -56.344 91.438 54.844 1 65 383 ARG B N 1
ATOM 9563 C CA . ARG B 1 383 ? -55.406 90.75 55.688 1 65 383 ARG B CA 1
ATOM 9564 C C . ARG B 1 383 ? -55.062 89.375 55.125 1 65 383 ARG B C 1
ATOM 9566 O O . ARG B 1 383 ? -53.938 88.875 55.188 1 65 383 ARG B O 1
ATOM 9573 N N . LYS B 1 384 ? -56.031 88.75 54.531 1 66.06 384 LYS B N 1
ATOM 9574 C CA . LYS B 1 384 ? -55.844 87.375 53.938 1 66.06 384 LYS B CA 1
ATOM 9575 C C . LYS B 1 384 ? -54.938 87.5 52.719 1 66.06 384 LYS B C 1
ATOM 9577 O O . LYS B 1 384 ? -54.062 86.625 52.531 1 66.06 384 LYS B O 1
ATOM 9582 N N . ILE B 1 385 ? -55.094 88.438 52.094 1 62.47 385 ILE B N 1
ATOM 9583 C CA . ILE B 1 385 ? -54.281 88.625 50.875 1 62.47 385 ILE B CA 1
ATOM 9584 C C . ILE B 1 385 ? -52.875 89 51.219 1 62.47 385 ILE B C 1
ATOM 9586 O O . ILE B 1 385 ? -51.906 88.5 50.625 1 62.47 385 ILE B O 1
ATOM 9590 N N . ILE B 1 386 ? -52.781 89.75 52.25 1 64.44 386 ILE B N 1
ATOM 9591 C CA . ILE B 1 386 ? -51.438 90.188 52.688 1 64.44 386 ILE B CA 1
ATOM 9592 C C . ILE B 1 386 ? -50.688 89 53.219 1 64.44 386 ILE B C 1
ATOM 9594 O O . ILE B 1 386 ? -49.5 88.812 52.938 1 64.44 386 ILE B O 1
ATOM 9598 N N . THR B 1 387 ? -51.406 88.125 53.938 1 68.62 387 THR B N 1
ATOM 9599 C CA . THR B 1 387 ? -50.781 86.938 54.469 1 68.62 387 THR B CA 1
ATOM 9600 C C . THR B 1 387 ? -50.344 86.062 53.312 1 68.62 387 THR B C 1
ATOM 9602 O O . THR B 1 387 ? -49.25 85.5 53.344 1 68.62 387 THR B O 1
ATOM 9605 N N . GLN B 1 388 ? -51.094 86 52.312 1 65.75 388 GLN B N 1
ATOM 9606 C CA . GLN B 1 388 ? -50.781 85.188 51.156 1 65.75 388 GLN B CA 1
ATOM 9607 C C . GLN B 1 388 ? -49.656 85.75 50.312 1 65.75 388 GLN B C 1
ATOM 9609 O O . GLN B 1 388 ? -48.844 85.062 49.75 1 65.75 388 GLN B O 1
ATOM 9614 N N . LEU B 1 389 ? -49.656 87 50.438 1 62.91 389 LEU B N 1
ATOM 9615 C CA . LEU B 1 389 ? -48.562 87.688 49.75 1 62.91 389 LEU B CA 1
ATOM 9616 C C . LEU B 1 389 ? -47.25 87.5 50.469 1 62.91 389 LEU B C 1
ATOM 9618 O O . LEU B 1 389 ? -46.219 87.312 49.812 1 62.91 389 LEU B O 1
ATOM 9622 N N . ASP B 1 390 ? -47.344 87.438 51.719 1 66.75 390 ASP B N 1
ATOM 9623 C CA . ASP B 1 390 ? -46.125 87.125 52.5 1 66.75 390 ASP B CA 1
ATOM 9624 C C . ASP B 1 390 ? -45.625 85.688 52.188 1 66.75 390 ASP B C 1
ATOM 9626 O O . ASP B 1 390 ? -44.438 85.5 52.062 1 66.75 390 ASP B O 1
ATOM 9630 N N . ASN B 1 391 ? -46.562 84.875 52.031 1 68.25 391 ASN B N 1
ATOM 9631 C CA . ASN B 1 391 ? -46.219 83.5 51.688 1 68.25 391 ASN B CA 1
ATOM 9632 C C . ASN B 1 391 ? -45.625 83.375 50.281 1 68.25 391 ASN B C 1
ATOM 9634 O O . ASN B 1 391 ? -44.719 82.625 50.031 1 68.25 391 ASN B O 1
ATOM 9638 N N . LEU B 1 392 ? -46.125 84.188 49.531 1 67.75 392 LEU B N 1
ATOM 9639 C CA . LEU B 1 392 ? -45.625 84.25 48.156 1 67.75 392 LEU B CA 1
ATOM 9640 C C . LEU B 1 392 ? -44.188 84.812 48.094 1 67.75 392 LEU B C 1
ATOM 9642 O O . LEU B 1 392 ? -43.375 84.25 47.375 1 67.75 392 LEU B O 1
ATOM 9646 N N . VAL B 1 393 ? -44 85.75 48.875 1 67.69 393 VAL B N 1
ATOM 9647 C CA . VAL B 1 393 ? -42.656 86.312 48.906 1 67.69 393 VAL B CA 1
ATOM 9648 C C . VAL B 1 393 ? -41.656 85.312 49.438 1 67.69 393 VAL B C 1
ATOM 9650 O O . VAL B 1 393 ? -40.562 85.188 48.906 1 67.69 393 VAL B O 1
ATOM 9653 N N . ARG B 1 394 ? -42.062 84.562 50.344 1 71.94 394 ARG B N 1
ATOM 9654 C CA . ARG B 1 394 ? -41.188 83.562 50.875 1 71.94 394 ARG B CA 1
ATOM 9655 C C . ARG B 1 394 ? -40.906 82.438 49.844 1 71.94 394 ARG B C 1
ATOM 9657 O O . ARG B 1 394 ? -39.781 82 49.719 1 71.94 394 ARG B O 1
ATOM 9664 N N . ALA B 1 395 ? -41.906 82.125 49.156 1 71.12 395 ALA B N 1
ATOM 9665 C CA . ALA B 1 395 ? -41.781 81.125 48.125 1 71.12 395 ALA B CA 1
ATOM 9666 C C . ALA B 1 395 ? -40.844 81.562 47.031 1 71.12 395 ALA B C 1
ATOM 9668 O O . ALA B 1 395 ? -40 80.812 46.531 1 71.12 395 ALA B O 1
ATOM 9669 N N . LEU B 1 396 ? -41.031 82.75 46.75 1 70.38 396 LEU B N 1
ATOM 9670 C CA . LEU B 1 396 ? -40.188 83.312 45.688 1 70.38 396 LEU B CA 1
ATOM 9671 C C . LEU B 1 396 ? -38.75 83.438 46.125 1 70.38 396 LEU B C 1
ATOM 9673 O O . LEU B 1 396 ? -37.812 83.25 45.344 1 70.38 396 LEU B O 1
ATOM 9677 N N . ASN B 1 397 ? -38.594 83.688 47.344 1 74.31 397 ASN B N 1
ATOM 9678 C CA . ASN B 1 397 ? -37.25 83.688 47.875 1 74.31 397 ASN B CA 1
ATOM 9679 C C . ASN B 1 397 ? -36.562 82.375 47.812 1 74.31 397 ASN B C 1
ATOM 9681 O O . ASN B 1 397 ? -35.375 82.25 47.5 1 74.31 397 ASN B O 1
ATOM 9685 N N . ASN B 1 398 ? -37.312 81.375 47.969 1 77.31 398 ASN B N 1
ATOM 9686 C CA . ASN B 1 398 ? -36.781 80 47.875 1 77.31 398 ASN B CA 1
ATOM 9687 C C . ASN B 1 398 ? -36.406 79.688 46.438 1 77.31 398 ASN B C 1
ATOM 9689 O O . ASN B 1 398 ? -35.375 79.062 46.188 1 77.31 398 ASN B O 1
ATOM 9693 N N . ILE B 1 399 ? -37.219 80.062 45.562 1 75.81 399 ILE B N 1
ATOM 9694 C CA . ILE B 1 399 ? -36.938 79.812 44.156 1 75.81 399 ILE B CA 1
ATOM 9695 C C . ILE B 1 399 ? -35.719 80.625 43.75 1 75.81 399 ILE B C 1
ATOM 9697 O O . ILE B 1 399 ? -34.875 80.062 43 1 75.81 399 ILE B O 1
ATOM 9701 N N . HIS B 1 400 ? -35.688 81.75 44.312 1 79.31 400 HIS B N 1
ATOM 9702 C CA . HIS B 1 400 ? -34.5 82.625 44.031 1 79.31 400 HIS B CA 1
ATOM 9703 C C . HIS B 1 400 ? -33.25 82 44.594 1 79.31 400 HIS B C 1
ATOM 9705 O O . HIS B 1 400 ? -32.188 82 43.938 1 79.31 400 HIS B O 1
ATOM 9711 N N . GLU B 1 401 ? -33.344 81.5 45.688 1 81.69 401 GLU B N 1
ATOM 9712 C CA . GLU B 1 401 ? -32.188 80.812 46.312 1 81.69 401 GLU B CA 1
ATOM 9713 C C . GLU B 1 401 ? -31.703 79.625 45.469 1 81.69 401 GLU B C 1
ATOM 9715 O O . GLU B 1 401 ? -30.5 79.438 45.281 1 81.69 401 GLU B O 1
ATOM 9720 N N . LEU B 1 402 ? -32.625 78.875 45.031 1 84.69 402 LEU B N 1
ATOM 9721 C CA . LEU B 1 402 ? -32.281 77.75 44.188 1 84.69 402 LEU B CA 1
ATOM 9722 C C . LEU B 1 402 ? -31.594 78.188 42.875 1 84.69 402 LEU B C 1
ATOM 9724 O O . LEU B 1 402 ? -30.609 77.562 42.469 1 84.69 402 LEU B O 1
ATOM 9728 N N . ARG B 1 403 ? -32.188 79.188 42.312 1 83.94 403 ARG B N 1
ATOM 9729 C CA . ARG B 1 403 ? -31.625 79.75 41.094 1 83.94 403 ARG B CA 1
ATOM 9730 C C . ARG B 1 403 ? -30.188 80.188 41.312 1 83.94 403 ARG B C 1
ATOM 9732 O O . ARG B 1 403 ? -29.312 79.938 40.5 1 83.94 403 ARG B O 1
ATOM 9739 N N . GLU B 1 404 ? -29.953 80.875 42.375 1 84.94 404 GLU B N 1
ATOM 9740 C CA . GLU B 1 404 ? -28.625 81.375 42.688 1 84.94 404 GLU B CA 1
ATOM 9741 C C . GLU B 1 404 ? -27.625 80.25 42.875 1 84.94 404 GLU B C 1
ATOM 9743 O O . GLU B 1 404 ? -26.484 80.375 42.406 1 84.94 404 GLU B O 1
ATOM 9748 N N . LYS B 1 405 ? -27.984 79.25 43.469 1 87.88 405 LYS B N 1
ATOM 9749 C CA . LYS B 1 405 ? -27.109 78.125 43.688 1 87.88 405 LYS B CA 1
ATOM 9750 C C . LYS B 1 405 ? -26.766 77.438 42.375 1 87.88 405 LYS B C 1
ATOM 9752 O O . LYS B 1 405 ? -25.609 77.062 42.156 1 87.88 405 LYS B O 1
ATOM 9757 N N . ILE B 1 406 ? -27.719 77.312 41.594 1 86 406 ILE B N 1
ATOM 9758 C CA . ILE B 1 406 ? -27.5 76.688 40.281 1 86 406 ILE B CA 1
ATOM 9759 C C . ILE B 1 406 ? -26.594 77.562 39.438 1 86 406 ILE B C 1
ATOM 9761 O O . ILE B 1 406 ? -25.688 77.062 38.75 1 86 406 ILE B O 1
ATOM 9765 N N . ASP B 1 407 ? -26.859 78.812 39.5 1 86 407 ASP B N 1
ATOM 9766 C CA . ASP B 1 407 ? -26.016 79.75 38.75 1 86 407 ASP B CA 1
ATOM 9767 C C . ASP B 1 407 ? -24.562 79.688 39.219 1 86 407 ASP B C 1
ATOM 9769 O O . ASP B 1 407 ? -23.641 79.688 38.406 1 86 407 ASP B O 1
ATOM 9773 N N . ALA B 1 408 ? -24.391 79.625 40.469 1 86.94 408 ALA B N 1
ATOM 9774 C CA . ALA B 1 408 ? -23.047 79.5 41.031 1 86.94 408 ALA B CA 1
ATOM 9775 C C . ALA B 1 408 ? -22.375 78.188 40.562 1 86.94 408 ALA B C 1
ATOM 9777 O O . ALA B 1 408 ? -21.172 78.188 40.25 1 86.94 408 ALA B O 1
ATOM 9778 N N . GLU B 1 409 ? -23.062 77.125 40.562 1 89.38 409 GLU B N 1
ATOM 9779 C CA . GLU B 1 409 ? -22.547 75.875 40.094 1 89.38 409 GLU B CA 1
ATOM 9780 C C . GLU B 1 409 ? -22.156 75.875 38.625 1 89.38 409 GLU B C 1
ATOM 9782 O O . GLU B 1 409 ? -21.078 75.438 38.25 1 89.38 409 GLU B O 1
ATOM 9787 N N . ILE B 1 410 ? -23.031 76.438 37.812 1 81.06 410 ILE B N 1
ATOM 9788 C CA . ILE B 1 410 ? -22.781 76.5 36.375 1 81.06 410 ILE B CA 1
ATOM 9789 C C . ILE B 1 410 ? -21.5 77.312 36.125 1 81.06 410 ILE B C 1
ATOM 9791 O O . ILE B 1 410 ? -20.672 76.938 35.312 1 81.06 410 ILE B O 1
ATOM 9795 N N . LYS B 1 411 ? -21.359 78.312 36.906 1 83.69 411 LYS B N 1
ATOM 9796 C CA . LYS B 1 411 ? -20.172 79.125 36.75 1 83.69 411 LYS B CA 1
ATOM 9797 C C . LYS B 1 411 ? -18.922 78.375 37.219 1 83.69 411 LYS B C 1
ATOM 9799 O O . LYS B 1 411 ? -17.859 78.5 36.594 1 83.69 411 LYS B O 1
ATOM 9804 N N . TYR B 1 412 ? -19.141 77.562 38.219 1 85.31 412 TYR B N 1
ATOM 9805 C CA . TYR B 1 412 ? -18.031 76.812 38.812 1 85.31 412 TYR B CA 1
ATOM 9806 C C . TYR B 1 412 ? -17.531 75.75 37.844 1 85.31 412 TYR B C 1
ATOM 9808 O O . TYR B 1 412 ? -16.328 75.562 37.719 1 85.31 412 TYR B O 1
ATOM 9816 N N . ILE B 1 413 ? -18.453 75.125 37.094 1 81.75 413 ILE B N 1
ATOM 9817 C CA . ILE B 1 413 ? -18.047 73.938 36.312 1 81.75 413 ILE B CA 1
ATOM 9818 C C . ILE B 1 413 ? -18.047 74.25 34.812 1 81.75 413 ILE B C 1
ATOM 9820 O O . ILE B 1 413 ? -17.953 73.375 33.969 1 81.75 413 ILE B O 1
ATOM 9824 N N . LYS B 1 414 ? -18.219 75.438 34.438 1 75.38 414 LYS B N 1
ATOM 9825 C CA . LYS B 1 414 ? -18.453 75.938 33.062 1 75.38 414 LYS B CA 1
ATOM 9826 C C . LYS B 1 414 ? -17.375 75.438 32.094 1 75.38 414 LYS B C 1
ATOM 9828 O O . LYS B 1 414 ? -17.688 75 31 1 75.38 414 LYS B O 1
ATOM 9833 N N . ASP B 1 415 ? -16.141 75.312 32.531 1 69.25 415 ASP B N 1
ATOM 9834 C CA . ASP B 1 415 ? -15.078 75 31.594 1 69.25 415 ASP B CA 1
ATOM 9835 C C . ASP B 1 415 ? -14.617 73.562 31.734 1 69.25 415 ASP B C 1
ATOM 9837 O O . ASP B 1 415 ? -13.703 73.125 31.031 1 69.25 415 ASP B O 1
ATOM 9841 N N . SER B 1 416 ? -15.242 72.875 32.562 1 70.38 416 SER B N 1
ATOM 9842 C CA . SER B 1 416 ? -14.836 71.5 32.781 1 70.38 416 SER B CA 1
ATOM 9843 C C . SER B 1 416 ? -15.602 70.5 31.891 1 70.38 416 SER B C 1
ATOM 9845 O O . SER B 1 416 ? -16.797 70.25 32.094 1 70.38 416 SER B O 1
ATOM 9847 N N . LEU B 1 417 ? -14.992 69.875 30.969 1 68.88 417 LEU B N 1
ATOM 9848 C CA . LEU B 1 417 ? -15.609 69 29.938 1 68.88 417 LEU B CA 1
ATOM 9849 C C . LEU B 1 417 ? -16.297 67.812 30.547 1 68.88 417 LEU B C 1
ATOM 9851 O O . LEU B 1 417 ? -17.406 67.438 30.172 1 68.88 417 LEU B O 1
ATOM 9855 N N . PRO B 1 418 ? -15.672 67.125 31.516 1 68.56 418 PRO B N 1
ATOM 9856 C CA . PRO B 1 418 ? -16.312 65.938 32.031 1 68.56 418 PRO B CA 1
ATOM 9857 C C . PRO B 1 418 ? -17.641 66.25 32.75 1 68.56 418 PRO B C 1
ATOM 9859 O O . PRO B 1 418 ? -18.469 65.312 32.938 1 68.56 418 PRO B O 1
ATOM 9862 N N . LEU B 1 419 ? -17.781 67.5 33.062 1 77.44 419 LEU B N 1
ATOM 9863 C CA . LEU B 1 419 ? -18.984 67.875 33.781 1 77.44 419 LEU B CA 1
ATOM 9864 C C . LEU B 1 419 ? -19.969 68.625 32.875 1 77.44 419 LEU B C 1
ATOM 9866 O O . LEU B 1 419 ? -20.891 69.25 33.344 1 77.44 419 LEU B O 1
ATOM 9870 N N . GLN B 1 420 ? -19.797 68.438 31.672 1 74.88 420 GLN B N 1
ATOM 9871 C CA . GLN B 1 420 ? -20.594 69.188 30.688 1 74.88 420 GLN B CA 1
ATOM 9872 C C . GLN B 1 420 ? -22.047 68.75 30.719 1 74.88 420 GLN B C 1
ATOM 9874 O O . GLN B 1 420 ? -22.953 69.562 30.609 1 74.88 420 GLN B O 1
ATOM 9879 N N . ASN B 1 421 ? -22.203 67.438 30.875 1 75.75 421 ASN B N 1
ATOM 9880 C CA . ASN B 1 421 ? -23.578 66.938 30.922 1 75.75 421 ASN B CA 1
ATOM 9881 C C . ASN B 1 421 ? -24.344 67.5 32.125 1 75.75 421 ASN B C 1
ATOM 9883 O O . ASN B 1 421 ? -25.516 67.812 32.031 1 75.75 421 ASN B O 1
ATOM 9887 N N . LEU B 1 422 ? -23.609 67.5 33.188 1 79.69 422 LEU B N 1
ATOM 9888 C CA . LEU B 1 422 ? -24.219 68.125 34.375 1 79.69 422 LEU B CA 1
ATOM 9889 C C . LEU B 1 422 ? -24.531 69.562 34.156 1 79.69 422 LEU B C 1
ATOM 9891 O O . LEU B 1 422 ? -25.609 70.062 34.531 1 79.69 422 LEU B O 1
ATOM 9895 N N . ARG B 1 423 ? -23.734 70.312 33.531 1 80.62 423 ARG B N 1
ATOM 9896 C CA . ARG B 1 423 ? -23.906 71.75 33.25 1 80.62 423 ARG B CA 1
ATOM 9897 C C . ARG B 1 423 ? -25.109 72 32.344 1 80.62 423 ARG B C 1
ATOM 9899 O O . ARG B 1 423 ? -25.922 72.875 32.594 1 80.62 423 ARG B O 1
ATOM 9906 N N . PHE B 1 424 ? -25.25 71.125 31.359 1 78.25 424 PHE B N 1
ATOM 9907 C CA . PHE B 1 424 ? -26.359 71.312 30.422 1 78.25 424 PHE B CA 1
ATOM 9908 C C . PHE B 1 424 ? -27.688 71.062 31.125 1 78.25 424 PHE B C 1
ATOM 9910 O O . PHE B 1 424 ? -28.641 71.812 30.891 1 78.25 424 PHE B O 1
ATOM 9917 N N . LYS B 1 425 ? -27.688 70.125 31.969 1 77.19 425 LYS B N 1
ATOM 9918 C CA . LYS B 1 425 ? -28.922 69.875 32.719 1 77.19 425 LYS B CA 1
ATOM 9919 C C . LYS B 1 425 ? -29.25 71 33.656 1 77.19 425 LYS B C 1
ATOM 9921 O O . LYS B 1 425 ? -30.406 71.438 33.75 1 77.19 425 LYS B O 1
ATOM 9926 N N . ASP B 1 426 ? -28.234 71.5 34.281 1 82.38 426 ASP B N 1
ATOM 9927 C CA . ASP B 1 426 ? -28.422 72.625 35.219 1 82.38 426 ASP B CA 1
ATOM 9928 C C . ASP B 1 426 ? -28.781 73.938 34.469 1 82.38 426 ASP B C 1
ATOM 9930 O O . ASP B 1 426 ? -29.594 74.688 34.969 1 82.38 426 ASP B O 1
ATOM 9934 N N . GLU B 1 427 ? -28.281 74.125 33.344 1 79.12 427 GLU B N 1
ATOM 9935 C CA . GLU B 1 427 ? -28.578 75.312 32.531 1 79.12 427 GLU B CA 1
ATOM 9936 C C . GLU B 1 427 ? -30.047 75.312 32.125 1 79.12 427 GLU B C 1
ATOM 9938 O O . GLU B 1 427 ? -30.688 76.375 32.094 1 79.12 427 GLU B O 1
ATOM 9943 N N . TYR B 1 428 ? -30.516 74.188 31.844 1 76.81 428 TYR B N 1
ATOM 9944 C CA . TYR B 1 428 ? -31.922 74.062 31.453 1 76.81 428 TYR B CA 1
ATOM 9945 C C . TYR B 1 428 ? -32.844 74.562 32.562 1 76.81 428 TYR B C 1
ATOM 9947 O O . TYR B 1 428 ? -33.719 75.375 32.344 1 76.81 428 TYR B O 1
ATOM 9955 N N . ILE B 1 429 ? -32.594 74.062 33.75 1 78.56 429 ILE B N 1
ATOM 9956 C CA . ILE B 1 429 ? -33.406 74.5 34.875 1 78.56 429 ILE B CA 1
ATOM 9957 C C . ILE B 1 429 ? -33.125 75.938 35.25 1 78.56 429 ILE B C 1
ATOM 9959 O O . ILE B 1 429 ? -34.031 76.688 35.656 1 78.56 429 ILE B O 1
ATOM 9963 N N . HIS B 1 430 ? -31.922 76.312 35.125 1 82.62 430 HIS B N 1
ATOM 9964 C CA . HIS B 1 430 ? -31.547 77.688 35.375 1 82.62 430 HIS B CA 1
ATOM 9965 C C . HIS B 1 430 ? -32.344 78.688 34.5 1 82.62 430 HIS B C 1
ATOM 9967 O O . HIS B 1 430 ? -32.781 79.75 35 1 82.62 430 HIS B O 1
ATOM 9973 N N . ASN B 1 431 ? -32.594 78.375 33.312 1 76.88 431 ASN B N 1
ATOM 9974 C CA . ASN B 1 431 ? -33.344 79.25 32.375 1 76.88 431 ASN B CA 1
ATOM 9975 C C . ASN B 1 431 ? -34.812 79.312 32.781 1 76.88 431 ASN B C 1
ATOM 9977 O O . ASN B 1 431 ? -35.406 80.375 32.688 1 76.88 431 ASN B O 1
ATOM 9981 N N . ILE B 1 432 ? -35.281 78.312 33.219 1 72.94 432 ILE B N 1
ATOM 9982 C CA . ILE B 1 432 ? -36.688 78.25 33.688 1 72.94 432 ILE B CA 1
ATOM 9983 C C . ILE B 1 432 ? -36.812 79.125 34.938 1 72.94 432 ILE B C 1
ATOM 9985 O O . ILE B 1 432 ? -37.75 79.938 35.031 1 72.94 432 ILE B O 1
ATOM 9989 N N . LEU B 1 433 ? -35.875 79 35.812 1 79.38 433 LEU B N 1
ATOM 9990 C CA . LEU B 1 433 ? -35.906 79.75 37.094 1 79.38 433 LEU B CA 1
ATOM 9991 C C . LEU B 1 433 ? -35.688 81.25 36.844 1 79.38 433 LEU B C 1
ATOM 9993 O O . LEU B 1 433 ? -36.281 82.062 37.5 1 79.38 433 LEU B O 1
ATOM 9997 N N . LYS B 1 434 ? -34.906 81.625 35.906 1 76.75 434 LYS B N 1
ATOM 9998 C CA . LYS B 1 434 ? -34.594 83 35.594 1 76.75 434 LYS B CA 1
ATOM 9999 C C . LYS B 1 434 ? -35.844 83.688 35.062 1 76.75 434 LYS B C 1
ATOM 10001 O O . LYS B 1 434 ? -36.094 84.875 35.406 1 76.75 434 LYS B O 1
ATOM 10006 N N . GLN B 1 435 ? -36.594 83.062 34.344 1 69.69 435 GLN B N 1
ATOM 10007 C CA . GLN B 1 435 ? -37.812 83.625 33.812 1 69.69 435 GLN B CA 1
ATOM 10008 C C . GLN B 1 435 ? -38.812 83.938 34.906 1 69.69 435 GLN B C 1
ATOM 10010 O O . GLN B 1 435 ? -39.5 84.938 34.875 1 69.69 435 GLN B O 1
ATOM 10015 N N . ILE B 1 436 ? -38.812 83.125 35.844 1 71.06 436 ILE B N 1
ATOM 10016 C CA . ILE B 1 436 ? -39.75 83.312 36.938 1 71.06 436 ILE B CA 1
ATOM 10017 C C . ILE B 1 436 ? -39.281 84.438 37.844 1 71.06 436 ILE B C 1
ATOM 10019 O O . ILE B 1 436 ? -40.094 85.25 38.25 1 71.06 436 ILE B O 1
ATOM 10023 N N . ASP B 1 437 ? -38.031 84.562 38.094 1 67.38 437 ASP B N 1
ATOM 10024 C CA . ASP B 1 437 ? -37.438 85.562 38.969 1 67.38 437 ASP B CA 1
ATOM 10025 C C . ASP B 1 437 ? -37.625 86.938 38.438 1 67.38 437 ASP B C 1
ATOM 10027 O O . ASP B 1 437 ? -38.094 87.875 39.156 1 67.38 437 ASP B O 1
ATOM 10031 N N . ASP B 1 438 ? -37.312 87.25 37.25 1 65.5 438 ASP B N 1
ATOM 10032 C CA . ASP B 1 438 ? -37.375 88.625 36.656 1 65.5 438 ASP B CA 1
ATOM 10033 C C . ASP B 1 438 ? -38.781 89.125 36.656 1 65.5 438 ASP B C 1
ATOM 10035 O O . ASP B 1 438 ? -39.031 90.312 37.031 1 65.5 438 ASP B O 1
ATOM 10039 N N . ASP B 1 439 ? -39.688 88.438 36.344 1 62.84 439 ASP B N 1
ATOM 10040 C CA . ASP B 1 439 ? -41.062 88.875 36.156 1 62.84 439 ASP B CA 1
ATOM 10041 C C . ASP B 1 439 ? -41.781 89.062 37.5 1 62.84 439 ASP B C 1
ATOM 10043 O O . ASP B 1 439 ? -42.469 90.062 37.719 1 62.84 439 ASP B O 1
ATOM 10047 N N . PHE B 1 440 ? -41.406 88.188 38.406 1 61.84 440 PHE B N 1
ATOM 10048 C CA . PHE B 1 440 ? -42.188 88.188 39.625 1 61.84 440 PHE B CA 1
ATOM 10049 C C . PHE B 1 440 ? -41.656 89.188 40.656 1 61.84 440 PHE B C 1
ATOM 10051 O O . PHE B 1 440 ? -42.438 89.812 41.344 1 61.84 440 PHE B O 1
ATOM 10058 N N . TYR B 1 441 ? -40.406 89.438 40.625 1 60.84 441 TYR B N 1
ATOM 10059 C CA . TYR B 1 441 ? -39.875 90.375 41.594 1 60.84 441 TYR B CA 1
ATOM 10060 C C . TYR B 1 441 ? -40.312 91.812 41.312 1 60.84 441 TYR B C 1
ATOM 10062 O O . TYR B 1 441 ? -40.594 92.625 42.219 1 60.84 441 TYR B O 1
ATOM 10070 N N . ASN B 1 442 ? -40.531 92 40.094 1 64.56 442 ASN B N 1
ATOM 10071 C CA . ASN B 1 442 ? -41 93.312 39.719 1 64.56 442 ASN B CA 1
ATOM 10072 C C . ASN B 1 442 ? -42.438 93.562 40.219 1 64.56 442 ASN B C 1
ATOM 10074 O O . ASN B 1 442 ? -42.75 94.688 40.719 1 64.56 442 ASN B O 1
ATOM 10078 N N . VAL B 1 443 ? -43.188 92.562 40.156 1 61.12 443 VAL B N 1
ATOM 10079 C CA . VAL B 1 443 ? -44.594 92.688 40.531 1 61.12 443 VAL B CA 1
ATOM 10080 C C . VAL B 1 443 ? -44.719 92.812 42.062 1 61.12 443 VAL B C 1
ATOM 10082 O O . VAL B 1 443 ? -45.438 93.625 42.594 1 61.12 443 VAL B O 1
ATOM 10085 N N . ILE B 1 444 ? -43.844 92.062 42.75 1 60.53 444 ILE B N 1
ATOM 10086 C CA . ILE B 1 444 ? -43.938 92.062 44.219 1 60.53 444 ILE B CA 1
ATOM 10087 C C . ILE B 1 444 ? -43.344 93.312 44.812 1 60.53 444 ILE B C 1
ATOM 10089 O O . ILE B 1 444 ? -43.844 93.875 45.781 1 60.53 444 ILE B O 1
ATOM 10093 N N . ASP B 1 445 ? -42.375 93.875 44.156 1 64.75 445 ASP B N 1
ATOM 10094 C CA . ASP B 1 445 ? -41.781 95.125 44.594 1 64.75 445 ASP B CA 1
ATOM 10095 C C . ASP B 1 445 ? -42.812 96.25 44.531 1 64.75 445 ASP B C 1
ATOM 10097 O O . ASP B 1 445 ? -42.875 97.062 45.438 1 64.75 445 ASP B O 1
ATOM 10101 N N . HIS B 1 446 ? -43.656 96.125 43.594 1 63.62 446 HIS B N 1
ATOM 10102 C CA . HIS B 1 446 ? -44.688 97.188 43.438 1 63.62 446 HIS B CA 1
ATOM 10103 C C . HIS B 1 446 ? -45.75 97 44.531 1 63.62 446 HIS B C 1
ATOM 10105 O O . HIS B 1 446 ? -46.188 98 45.125 1 63.62 446 HIS B O 1
ATOM 10111 N N . ILE B 1 447 ? -45.969 95.812 44.906 1 60.53 447 ILE B N 1
ATOM 10112 C CA . ILE B 1 447 ? -47 95.562 45.875 1 60.53 447 ILE B CA 1
ATOM 10113 C C . ILE B 1 447 ? -46.5 95.875 47.281 1 60.53 447 ILE B C 1
ATOM 10115 O O . ILE B 1 447 ? -47.188 96.438 48.094 1 60.53 447 ILE B O 1
ATOM 10119 N N . GLN B 1 448 ? -45.219 95.688 47.5 1 62.97 448 GLN B N 1
ATOM 10120 C CA . GLN B 1 448 ? -44.625 95.938 48.781 1 62.97 448 GLN B CA 1
ATOM 10121 C C . GLN B 1 448 ? -44.438 97.438 49 1 62.97 448 GLN B C 1
ATOM 10123 O O . GLN B 1 448 ? -44.688 97.938 50.125 1 62.97 448 GLN B O 1
ATOM 10128 N N . LYS B 1 449 ? -44.219 98.125 48 1 67.69 449 LYS B N 1
ATOM 10129 C CA . LYS B 1 449 ? -44.156 99.562 48.094 1 67.69 449 LYS B CA 1
ATOM 10130 C C . LYS B 1 449 ? -45.5 100.188 48.406 1 67.69 449 LYS B C 1
ATOM 10132 O O . LYS B 1 449 ? -45.625 101.125 49.188 1 67.69 449 LYS B O 1
ATOM 10137 N N . ASP B 1 450 ? -46.5 99.562 47.906 1 61.03 450 ASP B N 1
ATOM 10138 C CA . ASP B 1 450 ? -47.844 100 48.156 1 61.03 450 ASP B CA 1
ATOM 10139 C C . ASP B 1 450 ? -48.25 99.688 49.594 1 61.03 450 ASP B C 1
ATOM 10141 O O . ASP B 1 450 ? -48.906 100.5 50.25 1 61.03 450 ASP B O 1
ATOM 10145 N N . LYS B 1 451 ? -47.75 98.625 50.125 1 61.16 451 LYS B N 1
ATOM 10146 C CA . LYS B 1 451 ? -48.031 98.25 51.5 1 61.16 451 LYS B CA 1
ATOM 10147 C C . LYS B 1 451 ? -47.312 99.188 52.5 1 61.16 451 LYS B C 1
ATOM 10149 O O . LYS B 1 451 ? -47.906 99.562 53.5 1 61.16 451 LYS B O 1
ATOM 10154 N N . ASP B 1 452 ? -46.156 99.5 52.188 1 65 452 ASP B N 1
ATOM 10155 C CA . ASP B 1 452 ? -45.375 100.375 53.062 1 65 452 ASP B CA 1
ATOM 10156 C C . ASP B 1 452 ? -45.938 101.812 53.062 1 65 452 ASP B C 1
ATOM 10158 O O . ASP B 1 452 ? -45.875 102.5 54.094 1 65 452 ASP B O 1
ATOM 10162 N N . ASN B 1 453 ? -46.531 102.188 52 1 65.69 453 ASN B N 1
ATOM 10163 C CA . ASN B 1 453 ? -47.125 103.5 51.938 1 65.69 453 ASN B CA 1
ATOM 10164 C C . ASN B 1 453 ? -48.594 103.5 52.344 1 65.69 453 ASN B C 1
ATOM 10166 O O . ASN B 1 453 ? -49.312 104.5 52.219 1 65.69 453 ASN B O 1
ATOM 10170 N N . ALA B 1 454 ? -49.062 102.438 53 1 61.31 454 ALA B N 1
ATOM 10171 C CA . ALA B 1 454 ? -50.406 102.25 53.531 1 61.31 454 ALA B CA 1
ATOM 10172 C C . ALA B 1 454 ? -51.469 102.562 52.469 1 61.31 454 ALA B C 1
ATOM 10174 O O . ALA B 1 454 ? -52.469 103.25 52.781 1 61.31 454 ALA B O 1
ATOM 10175 N N . VAL B 1 455 ? -51.281 102.312 51.344 1 64.19 455 VAL B N 1
ATOM 10176 C CA . VAL B 1 455 ? -52.281 102.5 50.281 1 64.19 455 VAL B CA 1
ATOM 10177 C C . VAL B 1 455 ? -53.219 101.25 50.25 1 64.19 455 VAL B C 1
ATOM 10179 O O . VAL B 1 455 ? -52.781 100.125 50.25 1 64.19 455 VAL B O 1
ATOM 10182 N N . PRO B 1 456 ? -54.469 101.438 50.438 1 62.19 456 PRO B N 1
ATOM 10183 C CA . PRO B 1 456 ? -55.438 100.312 50.438 1 62.19 456 PRO B CA 1
ATOM 10184 C C . PRO B 1 456 ? -55.375 99.5 49.156 1 62.19 456 PRO B C 1
ATOM 10186 O O . PRO B 1 456 ? -55.219 100.062 48.062 1 62.19 456 PRO B O 1
ATOM 10189 N N . ILE B 1 457 ? -55.344 98.125 49.188 1 63.12 457 ILE B N 1
ATOM 10190 C CA . ILE B 1 457 ? -55.344 97.25 48.031 1 63.12 457 ILE B CA 1
ATOM 10191 C C . ILE B 1 457 ? -56.656 97.375 47.281 1 63.12 457 ILE B C 1
ATOM 10193 O O . ILE B 1 457 ? -57.719 97.188 47.875 1 63.12 457 ILE B O 1
ATOM 10197 N N . THR B 1 458 ? -56.625 97.938 46.156 1 65.81 458 THR B N 1
ATOM 10198 C CA . THR B 1 458 ? -57.844 98.125 45.375 1 65.81 458 THR B CA 1
ATOM 10199 C C . THR B 1 458 ? -58.125 96.938 44.5 1 65.81 458 THR B C 1
ATOM 10201 O O . THR B 1 458 ? -57.219 96.062 44.281 1 65.81 458 THR B O 1
ATOM 10204 N N . ILE B 1 459 ? -59.188 96.688 44.062 1 62.03 459 ILE B N 1
ATOM 10205 C CA . ILE B 1 459 ? -59.625 95.625 43.188 1 62.03 459 ILE B CA 1
ATOM 10206 C C . ILE B 1 459 ? -58.812 95.688 41.875 1 62.03 459 ILE B C 1
ATOM 10208 O O . ILE B 1 459 ? -58.438 94.625 41.344 1 62.03 459 ILE B O 1
ATOM 10212 N N . SER B 1 460 ? -58.438 96.875 41.531 1 63.69 460 SER B N 1
ATOM 10213 C CA . SER B 1 460 ? -57.688 97.062 40.312 1 63.69 460 SER B CA 1
ATOM 10214 C C . SER B 1 460 ? -56.25 96.562 40.469 1 63.69 460 SER B C 1
ATOM 10216 O O . SER B 1 460 ? -55.656 96 39.562 1 63.69 460 SER B O 1
ATOM 10218 N N . GLY B 1 461 ? -55.75 96.812 41.562 1 62.44 461 GLY B N 1
ATOM 10219 C CA . GLY B 1 461 ? -54.406 96.312 41.875 1 62.44 461 GLY B CA 1
ATOM 10220 C C . GLY B 1 461 ? -54.312 94.812 41.969 1 62.44 461 GLY B C 1
ATOM 10221 O O . GLY B 1 461 ? -53.344 94.25 41.469 1 62.44 461 GLY B O 1
ATOM 10222 N N . LEU B 1 462 ? -55.312 94.188 42.469 1 63.47 462 LEU B N 1
ATOM 10223 C CA . LEU B 1 462 ? -55.375 92.75 42.562 1 63.47 462 LEU B CA 1
ATOM 10224 C C . LEU B 1 462 ? -55.531 92.125 41.156 1 63.47 462 LEU B C 1
ATOM 10226 O O . LEU B 1 462 ? -54.969 91.062 40.875 1 63.47 462 LEU B O 1
ATOM 10230 N N . ASN B 1 463 ? -56.25 92.812 40.375 1 62.44 463 ASN B N 1
ATOM 10231 C CA . ASN B 1 463 ? -56.438 92.312 39 1 62.44 463 ASN B CA 1
ATOM 10232 C C . ASN B 1 463 ? -55.156 92.438 38.188 1 62.44 463 ASN B C 1
ATOM 10234 O O . ASN B 1 463 ? -54.844 91.562 37.406 1 62.44 463 ASN B O 1
ATOM 10238 N N . ALA B 1 464 ? -54.438 93.438 38.438 1 62.88 464 ALA B N 1
ATOM 10239 C CA . ALA B 1 464 ? -53.156 93.625 37.781 1 62.88 464 ALA B CA 1
ATOM 10240 C C . ALA B 1 464 ? -52.156 92.562 38.219 1 62.88 464 ALA B C 1
ATOM 10242 O O . ALA B 1 464 ? -51.438 92 37.406 1 62.88 464 ALA B O 1
ATOM 10243 N N . LEU B 1 465 ? -52.281 92.188 39.438 1 62.59 465 LEU B N 1
ATOM 10244 C CA . LEU B 1 465 ? -51.406 91.125 39.969 1 62.59 465 LEU B CA 1
ATOM 10245 C C . LEU B 1 465 ? -51.812 89.812 39.406 1 62.59 465 LEU B C 1
ATOM 10247 O O . LEU B 1 465 ? -50.938 89 39.062 1 62.59 465 LEU B O 1
ATOM 10251 N N . LYS B 1 466 ? -53 89.625 39.312 1 62.34 466 LYS B N 1
ATOM 10252 C CA . LYS B 1 466 ? -53.531 88.375 38.75 1 62.34 466 LYS B CA 1
ATOM 10253 C C . LYS B 1 466 ? -53.062 88.188 37.312 1 62.34 466 LYS B C 1
ATOM 10255 O O . LYS B 1 466 ? -52.656 87.125 36.906 1 62.34 466 LYS B O 1
ATOM 10260 N N . ASN B 1 467 ? -53.156 89.25 36.531 1 63.66 467 ASN B N 1
ATOM 10261 C CA . ASN B 1 467 ? -52.812 89.188 35.125 1 63.66 467 ASN B CA 1
ATOM 10262 C C . ASN B 1 467 ? -51.312 88.938 34.906 1 63.66 467 ASN B C 1
ATOM 10264 O O . ASN B 1 467 ? -50.906 88.188 34.031 1 63.66 467 ASN B O 1
ATOM 10268 N N . ASN B 1 468 ? -50.562 89.5 35.75 1 61.09 468 ASN B N 1
ATOM 10269 C CA . ASN B 1 468 ? -49.094 89.375 35.656 1 61.09 468 ASN B CA 1
ATOM 10270 C C . ASN B 1 468 ? -48.625 88 36.125 1 61.09 468 ASN B C 1
ATOM 10272 O O . ASN B 1 468 ? -47.656 87.438 35.625 1 61.09 468 ASN B O 1
ATOM 10276 N N . CYS B 1 469 ? -49.469 87.5 37.062 1 60.25 469 CYS B N 1
ATOM 10277 C CA . CYS B 1 469 ? -49.094 86.188 37.656 1 60.25 469 CYS B CA 1
ATOM 10278 C C . CYS B 1 469 ? -49.531 85.062 36.781 1 60.25 469 CYS B C 1
ATOM 10280 O O . CYS B 1 469 ? -49 83.938 36.906 1 60.25 469 CYS B O 1
ATOM 10282 N N . ARG B 1 470 ? -50.469 85.5 35.906 1 63.38 470 ARG B N 1
ATOM 10283 C CA . ARG B 1 470 ? -51.031 84.375 35.094 1 63.38 470 ARG B CA 1
ATOM 10284 C C . ARG B 1 470 ? -49.938 83.688 34.281 1 63.38 470 ARG B C 1
ATOM 10286 O O . ARG B 1 470 ? -49.875 82.438 34.25 1 63.38 470 ARG B O 1
ATOM 10293 N N . GLU B 1 471 ? -49.156 84.438 33.656 1 62.59 471 GLU B N 1
ATOM 10294 C CA . GLU B 1 471 ? -48.125 83.812 32.812 1 62.59 471 GLU B CA 1
ATOM 10295 C C . GLU B 1 471 ? -47.062 83.125 33.656 1 62.59 471 GLU B C 1
ATOM 10297 O O . GLU B 1 471 ? -46.656 82 33.281 1 62.59 471 GLU B O 1
ATOM 10302 N N . ILE B 1 472 ? -46.75 83.625 34.719 1 65.5 472 ILE B N 1
ATOM 10303 C CA . ILE B 1 472 ? -45.75 83.062 35.594 1 65.5 472 ILE B CA 1
ATOM 10304 C C . ILE B 1 472 ? -46.281 81.75 36.25 1 65.5 472 ILE B C 1
ATOM 10306 O O . ILE B 1 472 ? -45.562 80.75 36.375 1 65.5 472 ILE B O 1
ATOM 10310 N N . LEU B 1 473 ? -47.562 81.875 36.531 1 67.69 473 LEU B N 1
ATOM 10311 C CA . LEU B 1 473 ? -48.219 80.688 37.156 1 67.69 473 LEU B CA 1
ATOM 10312 C C . LEU B 1 473 ? -48.312 79.562 36.156 1 67.69 473 LEU B C 1
ATOM 10314 O O . LEU B 1 473 ? -48.094 78.375 36.531 1 67.69 473 LEU B O 1
ATOM 10318 N N . SER B 1 474 ? -48.531 80 34.938 1 65.56 474 SER B N 1
ATOM 10319 C CA . SER B 1 474 ? -48.562 78.938 33.906 1 65.56 474 SER B CA 1
ATOM 10320 C C . SER B 1 474 ? -47.156 78.312 33.719 1 65.56 474 SER B C 1
ATOM 10322 O O . SER B 1 474 ? -47.031 77.125 33.594 1 65.56 474 SER B O 1
ATOM 10324 N N . PHE B 1 475 ? -46.219 79.062 33.844 1 65.12 475 PHE B N 1
ATOM 10325 C CA . PHE B 1 475 ? -44.844 78.625 33.688 1 65.12 475 PHE B CA 1
ATOM 10326 C C . PHE B 1 475 ? -44.406 77.75 34.844 1 65.12 475 PHE B C 1
ATOM 10328 O O . PHE B 1 475 ? -43.781 76.688 34.656 1 65.12 475 PHE B O 1
ATOM 10335 N N . ILE B 1 476 ? -44.812 78.062 35.969 1 72.56 476 ILE B N 1
ATOM 10336 C CA . ILE B 1 476 ? -44.469 77.312 37.156 1 72.56 476 ILE B CA 1
ATOM 10337 C C . ILE B 1 476 ? -45.219 76 37.156 1 72.56 476 ILE B C 1
ATOM 10339 O O . ILE B 1 476 ? -44.594 74.938 37.406 1 72.56 476 ILE B O 1
ATOM 10343 N N . THR B 1 477 ? -46.5 76.062 36.75 1 69.12 477 THR B N 1
ATOM 10344 C CA . THR B 1 477 ? -47.344 74.875 36.812 1 69.12 477 THR B CA 1
ATOM 10345 C C . THR B 1 477 ? -47 73.938 35.656 1 69.12 477 THR B C 1
ATOM 10347 O O . THR B 1 477 ? -46.938 72.75 35.844 1 69.12 477 THR B O 1
ATOM 10350 N N . MET B 1 478 ? -46.625 74.5 34.562 1 67.94 478 MET B N 1
ATOM 10351 C CA . MET B 1 478 ? -46.469 73.688 33.375 1 67.94 478 MET B CA 1
ATOM 10352 C C . MET B 1 478 ? -45 73.312 33.156 1 67.94 478 MET B C 1
ATOM 10354 O O . MET B 1 478 ? -44.688 72.25 32.625 1 67.94 478 MET B O 1
ATOM 10358 N N . GLU B 1 479 ? -44.125 74.062 33.656 1 68.25 479 GLU B N 1
ATOM 10359 C CA . GLU B 1 479 ? -42.719 73.812 33.312 1 68.25 479 GLU B CA 1
ATOM 10360 C C . GLU B 1 479 ? -41.906 73.5 34.562 1 68.25 479 GLU B C 1
ATOM 10362 O O . GLU B 1 479 ? -41.219 72.5 34.625 1 68.25 479 GLU B O 1
ATOM 10367 N N . LEU B 1 480 ? -42.062 74.25 35.531 1 74.88 480 LEU B N 1
ATOM 10368 C CA . LEU B 1 480 ? -41.156 74.188 36.688 1 74.88 480 LEU B CA 1
ATOM 10369 C C . LEU B 1 480 ? -41.5 72.938 37.531 1 74.88 480 LEU B C 1
ATOM 10371 O O . LEU B 1 480 ? -40.625 72.125 37.781 1 74.88 480 LEU B O 1
ATOM 10375 N N . ILE B 1 481 ? -42.781 72.812 37.875 1 74.81 481 ILE B N 1
ATOM 10376 C CA . ILE B 1 481 ? -43.188 71.812 38.812 1 74.81 481 ILE B CA 1
ATOM 10377 C C . ILE B 1 481 ? -42.969 70.375 38.188 1 74.81 481 ILE B C 1
ATOM 10379 O O . ILE B 1 481 ? -42.406 69.5 38.812 1 74.81 481 ILE B O 1
ATOM 10383 N N . PRO B 1 482 ? -43.188 70.25 36.969 1 74.44 482 PRO B N 1
ATOM 10384 C CA . PRO B 1 482 ? -42.938 68.938 36.375 1 74.44 482 PRO B CA 1
ATOM 10385 C C . PRO B 1 482 ? -41.469 68.625 36.094 1 74.44 482 PRO B C 1
ATOM 10387 O O . PRO B 1 482 ? -41.031 67.5 36.125 1 74.44 482 PRO B O 1
ATOM 10390 N N . THR B 1 483 ? -40.688 69.562 35.906 1 75.5 483 THR B N 1
ATOM 10391 C CA . THR B 1 483 ? -39.312 69.438 35.438 1 75.5 483 THR B CA 1
ATOM 10392 C C . THR B 1 483 ? -38.375 69.312 36.625 1 75.5 483 THR B C 1
ATOM 10394 O O . THR B 1 483 ? -37.344 68.625 36.5 1 75.5 483 THR B O 1
ATOM 10397 N N . LEU B 1 484 ? -38.781 69.812 37.719 1 80.25 484 LEU B N 1
ATOM 10398 C CA . LEU B 1 484 ? -37.844 69.875 38.844 1 80.25 484 LEU B CA 1
ATOM 10399 C C . LEU B 1 484 ? -37.531 68.438 39.406 1 80.25 484 LEU B C 1
ATOM 10401 O O . LEU B 1 484 ? -36.375 68.125 39.625 1 80.25 484 LEU B O 1
ATOM 10405 N N . PRO B 1 485 ? -38.594 67.625 39.562 1 79.31 485 PRO B N 1
ATOM 10406 C CA . PRO B 1 485 ? -38.25 66.312 40.062 1 79.31 485 PRO B CA 1
ATOM 10407 C C . PRO B 1 485 ? -37.438 65.5 39.062 1 79.31 485 PRO B C 1
ATOM 10409 O O . PRO B 1 485 ? -36.562 64.75 39.438 1 79.31 485 PRO B O 1
ATOM 10412 N N . LYS B 1 486 ? -37.75 65.625 37.844 1 77.94 486 LYS B N 1
ATOM 10413 C CA . LYS B 1 486 ? -37 64.938 36.812 1 77.94 486 LYS B CA 1
ATOM 10414 C C . LYS B 1 486 ? -35.562 65.438 36.781 1 77.94 486 LYS B C 1
ATOM 10416 O O . LYS B 1 486 ? -34.625 64.625 36.625 1 77.94 486 LYS B O 1
ATOM 10421 N N . TRP B 1 487 ? -35.375 66.688 36.906 1 82.31 487 TRP B N 1
ATOM 10422 C CA . TRP B 1 487 ? -34.062 67.312 36.938 1 82.31 487 TRP B CA 1
ATOM 10423 C C . TRP B 1 487 ? -33.25 66.812 38.125 1 82.31 487 TRP B C 1
ATOM 10425 O O . TRP B 1 487 ? -32.094 66.375 37.969 1 82.31 487 TRP B O 1
ATOM 10435 N N . GLU B 1 488 ? -33.812 66.812 39.188 1 82.5 488 GLU B N 1
ATOM 10436 C CA . GLU B 1 488 ? -33.125 66.312 40.406 1 82.5 488 GLU B CA 1
ATOM 10437 C C . GLU B 1 488 ? -32.719 64.875 40.25 1 82.5 488 GLU B C 1
ATOM 10439 O O . GLU B 1 488 ? -31.578 64.5 40.625 1 82.5 488 GLU B O 1
ATOM 10444 N N . LYS B 1 489 ? -33.594 64.125 39.75 1 80.75 489 LYS B N 1
ATOM 10445 C CA . LYS B 1 489 ? -33.281 62.688 39.594 1 80.75 489 LYS B CA 1
ATOM 10446 C C . LYS B 1 489 ? -32.125 62.5 38.594 1 80.75 489 LYS B C 1
ATOM 10448 O O . LYS B 1 489 ? -31.188 61.75 38.875 1 80.75 489 LYS B O 1
ATOM 10453 N N . GLU B 1 490 ? -32.219 63.094 37.5 1 77.31 490 GLU B N 1
ATOM 10454 C CA . GLU B 1 490 ? -31.172 63 36.469 1 77.31 490 GLU B CA 1
ATOM 10455 C C . GLU B 1 490 ? -29.844 63.531 36.969 1 77.31 490 GLU B C 1
ATOM 10457 O O . GLU B 1 490 ? -28.781 62.938 36.688 1 77.31 490 GLU B O 1
ATOM 10462 N N . ARG B 1 491 ? -29.922 64.625 37.625 1 80.5 491 ARG B N 1
ATOM 10463 C CA . ARG B 1 491 ? -28.719 65.25 38.219 1 80.5 491 ARG B CA 1
ATOM 10464 C C . ARG B 1 491 ? -28.062 64.25 39.219 1 80.5 491 ARG B C 1
ATOM 10466 O O . ARG B 1 491 ? -26.844 64.062 39.156 1 80.5 491 ARG B O 1
ATOM 10473 N N . ASN B 1 492 ? -28.797 63.688 40.062 1 79.31 492 ASN B N 1
ATOM 10474 C CA . ASN B 1 492 ? -28.266 62.75 41.062 1 79.31 492 ASN B CA 1
ATOM 10475 C C . ASN B 1 492 ? -27.656 61.5 40.375 1 79.31 492 ASN B C 1
ATOM 10477 O O . ASN B 1 492 ? -26.625 61 40.844 1 79.31 492 ASN B O 1
ATOM 10481 N N . GLU B 1 493 ? -28.266 61.125 39.375 1 77.69 493 GLU B N 1
ATOM 10482 C CA . GLU B 1 493 ? -27.719 60 38.625 1 77.69 493 GLU B CA 1
ATOM 10483 C C . GLU B 1 493 ? -26.375 60.344 38 1 77.69 493 GLU B C 1
ATOM 10485 O O . GLU B 1 493 ? -25.438 59.562 38.031 1 77.69 493 GLU B O 1
ATOM 10490 N N . LEU B 1 494 ? -26.234 61.562 37.469 1 73.94 494 LEU B N 1
ATOM 10491 C CA . LEU B 1 494 ? -25 62 36.812 1 73.94 494 LEU B CA 1
ATOM 10492 C C . LEU B 1 494 ? -23.891 62.156 37.844 1 73.94 494 LEU B C 1
ATOM 10494 O O . LEU B 1 494 ? -22.75 61.75 37.625 1 73.94 494 LEU B O 1
ATOM 10498 N N . ILE B 1 495 ? -24.25 62.719 38.969 1 77.56 495 ILE B N 1
ATOM 10499 C CA . ILE B 1 495 ? -23.281 62.938 40.031 1 77.56 495 ILE B CA 1
ATOM 10500 C C . ILE B 1 495 ? -22.859 61.594 40.625 1 77.56 495 ILE B C 1
ATOM 10502 O O . ILE B 1 495 ? -21.688 61.375 40.906 1 77.56 495 ILE B O 1
ATOM 10506 N N . GLY B 1 496 ? -23.828 60.75 40.812 1 75.31 496 GLY B N 1
ATOM 10507 C CA . GLY B 1 496 ? -23.531 59.406 41.281 1 75.31 496 GLY B CA 1
ATOM 10508 C C . GLY B 1 496 ? -22.594 58.625 40.406 1 75.31 496 GLY B C 1
ATOM 10509 O O . GLY B 1 496 ? -21.703 57.938 40.875 1 75.31 496 GLY B O 1
ATOM 10510 N N . ALA B 1 497 ? -22.781 58.781 39.219 1 72.56 497 ALA B N 1
ATOM 10511 C CA . ALA B 1 497 ? -21.984 58.062 38.219 1 72.56 497 ALA B CA 1
ATOM 10512 C C . ALA B 1 497 ? -20.547 58.531 38.219 1 72.56 497 ALA B C 1
ATOM 10514 O O . ALA B 1 497 ? -19.641 57.812 37.812 1 72.56 497 ALA B O 1
ATOM 10515 N N . LEU B 1 498 ? -20.312 59.812 38.531 1 69.75 498 LEU B N 1
ATOM 10516 C CA . LEU B 1 498 ? -18.969 60.406 38.562 1 69.75 498 LEU B CA 1
ATOM 10517 C C . LEU B 1 498 ? -18.125 59.75 39.656 1 69.75 498 LEU B C 1
ATOM 10519 O O . LEU B 1 498 ? -16.891 59.688 39.531 1 69.75 498 LEU B O 1
ATOM 10523 N N . GLN B 1 499 ? -18.625 59.188 40.688 1 74.31 499 GLN B N 1
ATOM 10524 C CA . GLN B 1 499 ? -17.891 58.594 41.812 1 74.31 499 GLN B CA 1
ATOM 10525 C C . GLN B 1 499 ? -16.75 59.5 42.25 1 74.31 499 GLN B C 1
ATOM 10527 O O . GLN B 1 499 ? -15.586 59.094 42.25 1 74.31 499 GLN B O 1
ATOM 10532 N N . LEU B 1 500 ? -17.047 60.688 42.594 1 77.19 500 LEU B N 1
ATOM 10533 C CA . LEU B 1 500 ? -16.094 61.75 42.906 1 77.19 500 LEU B CA 1
ATOM 10534 C C . LEU B 1 500 ? -15.125 61.344 44 1 77.19 500 LEU B C 1
ATOM 10536 O O . LEU B 1 500 ? -13.938 61.688 43.969 1 77.19 500 LEU B O 1
ATOM 10540 N N . SER B 1 501 ? -15.664 60.562 44.906 1 77.5 501 SER B N 1
ATOM 10541 C CA . SER B 1 501 ? -14.789 60.094 46 1 77.5 501 SER B CA 1
ATOM 10542 C C . SER B 1 501 ? -13.633 59.281 45.438 1 77.5 501 SER B C 1
ATOM 10544 O O . SER B 1 501 ? -12.492 59.438 45.875 1 77.5 501 SER B O 1
ATOM 10546 N N . LYS B 1 502 ? -13.867 58.469 44.5 1 78.94 502 LYS B N 1
ATOM 10547 C CA . LYS B 1 502 ? -12.828 57.625 43.938 1 78.94 502 LYS B CA 1
ATOM 10548 C C . LYS B 1 502 ? -11.852 58.438 43.094 1 78.94 502 LYS B C 1
ATOM 10550 O O . LYS B 1 502 ? -10.648 58.156 43.062 1 78.94 502 LYS B O 1
ATOM 10555 N N . ILE B 1 503 ? -12.375 59.375 42.438 1 77 503 ILE B N 1
ATOM 10556 C CA . ILE B 1 503 ? -11.547 60.25 41.625 1 77 503 ILE B CA 1
ATOM 10557 C C . ILE B 1 503 ? -10.594 61.031 42.5 1 77 503 ILE B C 1
ATOM 10559 O O . ILE B 1 503 ? -9.414 61.188 42.188 1 77 503 ILE B O 1
ATOM 10563 N N . ILE B 1 504 ? -11.109 61.531 43.625 1 77.62 504 ILE B N 1
ATOM 10564 C CA . ILE B 1 504 ? -10.289 62.281 44.562 1 77.62 504 ILE B CA 1
ATOM 10565 C C . ILE B 1 504 ? -9.211 61.375 45.125 1 77.62 504 ILE B C 1
ATOM 10567 O O . ILE B 1 504 ? -8.055 61.781 45.281 1 77.62 504 ILE B O 1
ATOM 10571 N N . GLU B 1 505 ? -9.633 60.219 45.375 1 78.44 505 GLU B N 1
ATOM 10572 C CA . GLU B 1 505 ? -8.656 59.25 45.844 1 78.44 505 GLU B CA 1
ATOM 10573 C C . GLU B 1 505 ? -7.57 59 44.812 1 78.44 505 GLU B C 1
ATOM 10575 O O . GLU B 1 505 ? -6.387 58.938 45.156 1 78.44 505 GLU B O 1
ATOM 10580 N N . THR B 1 506 ? -7.941 58.812 43.594 1 75.81 506 THR B N 1
ATOM 10581 C CA . THR B 1 506 ? -7 58.594 42.5 1 75.81 506 THR B CA 1
ATOM 10582 C C . THR B 1 506 ? -6.066 59.812 42.375 1 75.81 506 THR B C 1
ATOM 10584 O O . THR B 1 506 ? -4.867 59.656 42.125 1 75.81 506 THR B O 1
ATOM 10587 N N . TYR B 1 507 ? -6.648 61 42.469 1 73.44 507 TYR B N 1
ATOM 10588 C CA . TYR B 1 507 ? -5.848 62.219 42.375 1 73.44 507 TYR B CA 1
ATOM 10589 C C . TYR B 1 507 ? -4.77 62.219 43.469 1 73.44 507 TYR B C 1
ATOM 10591 O O . TYR B 1 507 ? -3.627 62.625 43.219 1 73.44 507 TYR B O 1
ATOM 10599 N N . ASN B 1 508 ? -5.199 61.719 44.594 1 69.31 508 ASN B N 1
ATOM 10600 C CA . ASN B 1 508 ? -4.27 61.719 45.719 1 69.31 508 ASN B CA 1
ATOM 10601 C C . ASN B 1 508 ? -3.172 60.656 45.531 1 69.31 508 ASN B C 1
ATOM 10603 O O . ASN B 1 508 ? -2.072 60.812 46.094 1 69.31 508 ASN B O 1
ATOM 10607 N N . THR B 1 509 ? -3.467 59.625 44.812 1 68 509 THR B N 1
ATOM 10608 C CA . THR B 1 509 ? -2.549 58.5 44.781 1 68 509 THR B CA 1
ATOM 10609 C C . THR B 1 509 ? -1.847 58.406 43.406 1 68 509 THR B C 1
ATOM 10611 O O . THR B 1 509 ? -0.865 57.688 43.281 1 68 509 THR B O 1
ATOM 10614 N N . TYR B 1 510 ? -2.285 59 42.469 1 64 510 TYR B N 1
ATOM 10615 C CA . TYR B 1 510 ? -1.819 58.75 41.094 1 64 510 TYR B CA 1
ATOM 10616 C C . TYR B 1 510 ? -0.432 59.344 40.875 1 64 510 TYR B C 1
ATOM 10618 O O . TYR B 1 510 ? -0.089 60.375 41.469 1 64 510 TYR B O 1
ATOM 10626 N N . SER B 1 511 ? 0.507 58.438 40.438 1 61.19 511 SER B N 1
ATOM 10627 C CA . SER B 1 511 ? 1.819 58.875 39.969 1 61.19 511 SER B CA 1
ATOM 10628 C C . SER B 1 511 ? 2.047 58.469 38.531 1 61.19 511 SER B C 1
ATOM 10630 O O . SER B 1 511 ? 1.408 57.531 38.031 1 61.19 511 SER B O 1
ATOM 10632 N N . SER B 1 512 ? 2.77 59.312 37.75 1 50.84 512 SER B N 1
ATOM 10633 C CA . SER B 1 512 ? 3.094 58.969 36.375 1 50.84 512 SER B CA 1
ATOM 10634 C C . SER B 1 512 ? 3.719 57.594 36.25 1 50.84 512 SER B C 1
ATOM 10636 O O . SER B 1 512 ? 3.447 56.844 35.312 1 50.84 512 SER B O 1
ATOM 10638 N N . LYS B 1 513 ? 4.543 57.312 37.188 1 60.91 513 LYS B N 1
ATOM 10639 C CA . LYS B 1 513 ? 5.156 56 37.219 1 60.91 513 LYS B CA 1
ATOM 10640 C C . LYS B 1 513 ? 4.098 54.906 37.344 1 60.91 513 LYS B C 1
ATOM 10642 O O . LYS B 1 513 ? 4.18 53.875 36.656 1 60.91 513 LYS B O 1
ATOM 10647 N N . GLU B 1 514 ? 3.133 55.188 38.125 1 69.44 514 GLU B N 1
ATOM 10648 C CA . GLU B 1 514 ? 2.068 54.219 38.344 1 69.44 514 GLU B CA 1
ATOM 10649 C C . GLU B 1 514 ? 1.229 54.031 37.062 1 69.44 514 GLU B C 1
ATOM 10651 O O . GLU B 1 514 ? 0.831 52.906 36.75 1 69.44 514 GLU B O 1
ATOM 10656 N N . LEU B 1 515 ? 1.1 55.031 36.406 1 61.69 515 LEU B N 1
ATOM 10657 C CA . LEU B 1 515 ? 0.328 54.969 35.188 1 61.69 515 LEU B CA 1
ATOM 10658 C C . LEU B 1 515 ? 1.043 54.125 34.125 1 61.69 515 LEU B C 1
ATOM 10660 O O . LEU B 1 515 ? 0.43 53.25 33.5 1 61.69 515 LEU B O 1
ATOM 10664 N N . ILE B 1 516 ? 2.289 54.344 33.969 1 59.31 516 ILE B N 1
ATOM 10665 C CA . ILE B 1 516 ? 3.07 53.594 33 1 59.31 516 ILE B CA 1
ATOM 10666 C C . ILE B 1 516 ? 3.096 52.125 33.375 1 59.31 516 ILE B C 1
ATOM 10668 O O . ILE B 1 516 ? 2.936 51.25 32.531 1 59.31 516 ILE B O 1
ATOM 10672 N N . ASN B 1 517 ? 3.326 51.938 34.656 1 71.75 517 ASN B N 1
ATOM 10673 C CA . ASN B 1 517 ? 3.363 50.562 35.125 1 71.75 517 ASN B CA 1
ATOM 10674 C C . ASN B 1 517 ? 2.055 49.812 34.844 1 71.75 517 ASN B C 1
ATOM 10676 O O . ASN B 1 517 ? 2.064 48.656 34.406 1 71.75 517 ASN B O 1
ATOM 10680 N N . ARG B 1 518 ? 0.961 50.469 34.969 1 73 518 ARG B N 1
ATOM 10681 C CA . ARG B 1 518 ? -0.343 49.844 34.781 1 73 518 ARG B CA 1
ATOM 10682 C C . ARG B 1 518 ? -0.626 49.594 33.281 1 73 518 ARG B C 1
ATOM 10684 O O . ARG B 1 518 ? -1.275 48.625 32.938 1 73 518 ARG B O 1
ATOM 10691 N N . VAL B 1 519 ? -0.054 50.438 32.562 1 63.41 519 VAL B N 1
ATOM 10692 C CA . VAL B 1 519 ? -0.227 50.25 31.125 1 63.41 519 VAL B CA 1
ATOM 10693 C C . VAL B 1 519 ? 0.568 49.031 30.672 1 63.41 519 VAL B C 1
ATOM 10695 O O . VAL B 1 519 ? 0.058 48.219 29.922 1 63.41 519 VAL B O 1
ATOM 10698 N N . LYS B 1 520 ? 1.77 48.969 31.094 1 69.25 520 LYS B N 1
ATOM 10699 C CA . LYS B 1 520 ? 2.594 47.812 30.766 1 69.25 520 LYS B CA 1
ATOM 10700 C C . LYS B 1 520 ? 1.968 46.531 31.297 1 69.25 520 LYS B C 1
ATOM 10702 O O . LYS B 1 520 ? 2 45.5 30.625 1 69.25 520 LYS B O 1
ATOM 10707 N N . GLU B 1 521 ? 1.521 46.688 32.438 1 78.88 521 GLU B N 1
ATOM 10708 C CA . GLU B 1 521 ? 0.866 45.531 33.062 1 78.88 521 GLU B CA 1
ATOM 10709 C C . GLU B 1 521 ? -0.327 45.094 32.219 1 78.88 521 GLU B C 1
ATOM 10711 O O . GLU B 1 521 ? -0.512 43.875 32 1 78.88 521 GLU B O 1
ATOM 10716 N N . ASN B 1 522 ? -1.05 45.906 31.734 1 76.62 522 ASN B N 1
ATOM 10717 C CA . ASN B 1 522 ? -2.203 45.531 30.906 1 76.62 522 ASN B CA 1
ATOM 10718 C C . ASN B 1 522 ? -1.781 44.844 29.609 1 76.62 522 ASN B C 1
ATOM 10720 O O . ASN B 1 522 ? -2.424 43.906 29.172 1 76.62 522 ASN B O 1
ATOM 10724 N N . ASP B 1 523 ? -0.721 45.344 29.109 1 71.19 523 ASP B N 1
ATOM 10725 C CA . ASP B 1 523 ? -0.209 44.75 27.891 1 71.19 523 ASP B CA 1
ATOM 10726 C C . ASP B 1 523 ? 0.225 43.281 28.141 1 71.19 523 ASP B C 1
ATOM 10728 O O . ASP B 1 523 ? -0.096 42.406 27.344 1 71.19 523 ASP B O 1
ATOM 10732 N N . GLN B 1 524 ? 0.943 43.188 29.109 1 80.81 524 GLN B N 1
ATOM 10733 C CA . GLN B 1 524 ? 1.396 41.844 29.469 1 80.81 524 GLN B CA 1
ATOM 10734 C C . GLN B 1 524 ? 0.215 40.938 29.766 1 80.81 524 GLN B C 1
ATOM 10736 O O . GLN B 1 524 ? 0.182 39.781 29.328 1 80.81 524 GLN B O 1
ATOM 10741 N N . LEU B 1 525 ? -0.658 41.469 30.516 1 80.94 525 LEU B N 1
ATOM 10742 C CA . LEU B 1 525 ? -1.82 40.656 30.891 1 80.94 525 LEU B CA 1
ATOM 10743 C C . LEU B 1 525 ? -2.66 40.312 29.672 1 80.94 525 LEU B C 1
ATOM 10745 O O . LEU B 1 525 ? -3.188 39.188 29.578 1 80.94 525 LEU B O 1
ATOM 10749 N N . ALA B 1 526 ? -2.689 41.188 28.766 1 75.81 526 ALA B N 1
ATOM 10750 C CA . ALA B 1 526 ? -3.451 40.906 27.562 1 75.81 526 ALA B CA 1
ATOM 10751 C C . ALA B 1 526 ? -2.834 39.781 26.766 1 75.81 526 ALA B C 1
ATOM 10753 O O . ALA B 1 526 ? -3.551 38.906 26.266 1 75.81 526 ALA B O 1
ATOM 10754 N N . LYS B 1 527 ? -1.596 39.75 26.672 1 77.38 527 LYS B N 1
ATOM 10755 C CA . LYS B 1 527 ? -0.891 38.688 26 1 77.38 527 LYS B CA 1
ATOM 10756 C C . LYS B 1 527 ? -1.12 37.344 26.703 1 77.38 527 LYS B C 1
ATOM 10758 O O . LYS B 1 527 ? -1.366 36.312 26.062 1 77.38 527 LYS B O 1
ATOM 10763 N N . GLU B 1 528 ? -0.994 37.469 27.938 1 80.31 528 GLU B N 1
ATOM 10764 C CA . GLU B 1 528 ? -1.188 36.281 28.734 1 80.31 528 GLU B CA 1
ATOM 10765 C C . GLU B 1 528 ? -2.617 35.75 28.594 1 80.31 528 GLU B C 1
ATOM 10767 O O . GLU B 1 528 ? -2.838 34.531 28.5 1 80.31 528 GLU B O 1
ATOM 10772 N N . ILE B 1 529 ? -3.531 36.625 28.625 1 78.19 529 ILE B N 1
ATOM 10773 C CA . ILE B 1 529 ? -4.934 36.219 28.484 1 78.19 529 ILE B CA 1
ATOM 10774 C C . ILE B 1 529 ? -5.152 35.562 27.125 1 78.19 529 ILE B C 1
ATOM 10776 O O . ILE B 1 529 ? -5.82 34.562 27.016 1 78.19 529 ILE B O 1
ATOM 10780 N N . HIS B 1 530 ? -4.535 36.156 26.188 1 75.44 530 HIS B N 1
ATOM 10781 C CA . HIS B 1 530 ? -4.672 35.594 24.844 1 75.44 530 HIS B CA 1
ATOM 10782 C C . HIS B 1 530 ? -4.094 34.188 24.766 1 75.44 530 HIS B C 1
ATOM 10784 O O . HIS B 1 530 ? -4.707 33.312 24.188 1 75.44 530 HIS B O 1
ATOM 10790 N N . ALA B 1 531 ? -2.994 34.094 25.281 1 76 531 ALA B N 1
ATOM 10791 C CA . ALA B 1 531 ? -2.355 32.781 25.312 1 76 531 ALA B CA 1
ATOM 10792 C C . ALA B 1 531 ? -3.213 31.766 26.062 1 76 531 ALA B C 1
ATOM 10794 O O . ALA B 1 531 ? -3.357 30.609 25.641 1 76 531 ALA B O 1
ATOM 10795 N N . LEU B 1 532 ? -3.688 32.219 27.156 1 78.12 532 LEU B N 1
ATOM 10796 C CA . LEU B 1 532 ? -4.516 31.344 27.984 1 78.12 532 LEU B CA 1
ATOM 10797 C C . LEU B 1 532 ? -5.828 31.016 27.281 1 78.12 532 LEU B C 1
ATOM 10799 O O . LEU B 1 532 ? -6.316 29.891 27.344 1 78.12 532 LEU B O 1
ATOM 10803 N N . GLU B 1 533 ? -6.281 32 26.609 1 74.25 533 GLU B N 1
ATOM 10804 C CA . GLU B 1 533 ? -7.508 31.781 25.844 1 74.25 533 GLU B CA 1
ATOM 10805 C C . GLU B 1 533 ? -7.273 30.781 24.703 1 74.25 533 GLU B C 1
ATOM 10807 O O . GLU B 1 533 ? -8.125 29.938 24.438 1 74.25 533 GLU B O 1
ATOM 10812 N N . LEU B 1 534 ? -6.23 30.938 24.109 1 70.69 534 LEU B N 1
ATOM 10813 C CA . LEU B 1 534 ? -5.879 29.984 23.047 1 70.69 534 LEU B CA 1
ATOM 10814 C C . LEU B 1 534 ? -5.711 28.578 23.609 1 70.69 534 LEU B C 1
ATOM 10816 O O . LEU B 1 534 ? -6.172 27.609 23 1 70.69 534 LEU B O 1
ATOM 10820 N N . ALA B 1 535 ? -5.051 28.547 24.656 1 72.69 535 ALA B N 1
ATOM 10821 C CA . ALA B 1 535 ? -4.859 27.25 25.297 1 72.69 535 ALA B CA 1
ATOM 10822 C C . ALA B 1 535 ? -6.191 26.656 25.75 1 72.69 535 ALA B C 1
ATOM 10824 O O . ALA B 1 535 ? -6.402 25.438 25.656 1 72.69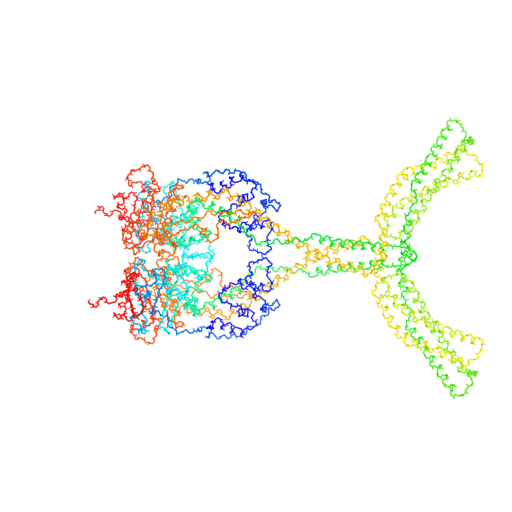 535 ALA B O 1
ATOM 10825 N N . GLN B 1 536 ? -6.973 27.531 26.219 1 73.94 536 GLN B N 1
ATOM 10826 C CA . GLN B 1 536 ? -8.305 27.094 26.625 1 73.94 536 GLN B CA 1
ATOM 10827 C C . GLN B 1 536 ? -9.109 26.594 25.422 1 73.94 536 GLN B C 1
ATOM 10829 O O . GLN B 1 536 ? -9.812 25.594 25.516 1 73.94 536 GLN B O 1
ATOM 10834 N N . LYS B 1 537 ? -8.938 27.344 24.484 1 71 537 LYS B N 1
ATOM 10835 C CA . LYS B 1 537 ? -9.641 26.953 23.266 1 71 537 LYS B CA 1
ATOM 10836 C C . LYS B 1 537 ? -9.141 25.594 22.766 1 71 537 LYS B C 1
ATOM 10838 O O . LYS B 1 537 ? -9.938 24.734 22.375 1 71 537 LYS B O 1
ATOM 10843 N N . GLU B 1 538 ? -7.938 25.422 22.734 1 71.44 538 GLU B N 1
ATOM 10844 C CA . GLU B 1 538 ? -7.352 24.141 22.328 1 71.44 538 GLU B CA 1
ATOM 10845 C C . GLU B 1 538 ? -7.809 23.016 23.25 1 71.44 538 GLU B C 1
ATOM 10847 O O . GLU B 1 538 ? -8.086 21.906 22.781 1 71.44 538 GLU B O 1
ATOM 10852 N N . TYR B 1 539 ? -7.766 23.375 24.469 1 74.94 539 TYR B N 1
ATOM 10853 C CA . TYR B 1 539 ? -8.242 22.406 25.438 1 74.94 539 TYR B CA 1
ATOM 10854 C C . TYR B 1 539 ? -9.695 22.031 25.156 1 74.94 539 TYR B C 1
ATOM 10856 O O . TYR B 1 539 ? -10.055 20.844 25.156 1 74.94 539 TYR B O 1
ATOM 10864 N N . GLN B 1 540 ? -10.438 23.031 24.906 1 72.75 540 GLN B N 1
ATOM 10865 C CA . GLN B 1 540 ? -11.852 22.781 24.625 1 72.75 540 GLN B CA 1
ATOM 10866 C C . GLN B 1 540 ? -12.016 21.969 23.344 1 72.75 540 GLN B C 1
ATOM 10868 O O . GLN B 1 540 ? -12.883 21.094 23.266 1 72.75 540 GLN B O 1
ATOM 10873 N N . ASP B 1 541 ? -11.258 22.219 22.453 1 71.75 541 ASP B N 1
ATOM 10874 C CA . ASP B 1 541 ? -11.297 21.438 21.219 1 71.75 541 ASP B CA 1
ATOM 10875 C C . ASP B 1 541 ? -10.914 19.984 21.469 1 71.75 541 ASP B C 1
ATOM 10877 O O . ASP B 1 541 ? -11.547 19.078 20.938 1 71.75 541 ASP B O 1
ATOM 10881 N N . ARG B 1 542 ? -9.906 19.781 22.203 1 73.25 542 ARG B N 1
ATOM 10882 C CA . ARG B 1 542 ? -9.453 18.422 22.5 1 73.25 542 ARG B CA 1
ATOM 10883 C C . ARG B 1 542 ? -10.508 17.656 23.297 1 73.25 542 ARG B C 1
ATOM 10885 O O . ARG B 1 542 ? -10.758 16.484 23.031 1 73.25 542 ARG B O 1
ATOM 10892 N N . ILE B 1 543 ? -11.07 18.375 24.234 1 75.94 543 ILE B N 1
ATOM 10893 C CA . ILE B 1 543 ? -12.102 17.75 25.047 1 75.94 543 ILE B CA 1
ATOM 10894 C C . ILE B 1 543 ? -13.312 17.406 24.172 1 75.94 543 ILE B C 1
ATOM 10896 O O . ILE B 1 543 ? -13.93 16.359 24.328 1 75.94 543 ILE B O 1
ATOM 10900 N N . SER B 1 544 ? -13.602 18.328 23.359 1 74 544 SER B N 1
ATOM 10901 C CA . SER B 1 544 ? -14.719 18.078 22.453 1 74 544 SER B CA 1
ATOM 10902 C C . SER B 1 544 ? -14.438 16.891 21.547 1 74 544 SER B C 1
ATOM 10904 O O . SER B 1 544 ? -15.328 16.078 21.281 1 74 544 SER B O 1
ATOM 10906 N N . GLN B 1 545 ? -13.297 16.734 21.062 1 74.12 545 GLN B N 1
ATOM 10907 C CA . GLN B 1 545 ? -12.914 15.586 20.234 1 74.12 545 GLN B CA 1
ATOM 10908 C C . GLN B 1 545 ? -12.969 14.289 21.031 1 74.12 545 GLN B C 1
ATOM 10910 O O . GLN B 1 545 ? -13.453 13.266 20.531 1 74.12 545 GLN B O 1
ATOM 10915 N N . TYR B 1 546 ? -12.422 14.391 22.141 1 78.31 546 TYR B N 1
ATOM 10916 C CA . TYR B 1 546 ? -12.445 13.227 23.016 1 78.31 546 TYR B CA 1
ATOM 10917 C C . TYR B 1 546 ? -13.875 12.766 23.281 1 78.31 546 TYR B C 1
ATOM 10919 O O . TYR B 1 546 ? -14.188 11.578 23.172 1 78.31 546 TYR B O 1
ATOM 10927 N N . ASN B 1 547 ? -14.68 13.695 23.625 1 77.88 547 ASN B N 1
ATOM 10928 C CA . ASN B 1 547 ? -16.078 13.375 23.906 1 77.88 547 ASN B CA 1
ATOM 10929 C C . ASN B 1 547 ? -16.766 12.805 22.656 1 77.88 547 ASN B C 1
ATOM 10931 O O . ASN B 1 547 ? -17.594 11.898 22.766 1 77.88 547 ASN B O 1
ATOM 10935 N N . LEU B 1 548 ? -16.438 13.32 21.641 1 78.75 548 LEU B N 1
ATOM 10936 C CA . LEU B 1 548 ? -17 12.812 20.391 1 78.75 548 LEU B CA 1
ATOM 10937 C C . LEU B 1 548 ? -16.609 11.359 20.172 1 78.75 548 LEU B C 1
ATOM 10939 O O . LEU B 1 548 ? -17.438 10.531 19.781 1 78.75 548 LEU B O 1
ATOM 10943 N N . ILE B 1 549 ? -15.375 11.055 20.359 1 80.88 549 ILE B N 1
ATOM 10944 C CA . ILE B 1 549 ? -14.883 9.688 20.203 1 80.88 549 ILE B CA 1
ATOM 10945 C C . ILE B 1 549 ? -15.602 8.758 21.172 1 80.88 549 ILE B C 1
ATOM 10947 O O . ILE B 1 549 ? -15.992 7.648 20.812 1 80.88 549 ILE B O 1
ATOM 10951 N N . GLN B 1 550 ? -15.773 9.289 22.297 1 81.94 550 GLN B N 1
ATOM 10952 C CA . GLN B 1 550 ? -16.484 8.484 23.281 1 81.94 550 GLN B CA 1
ATOM 10953 C C . GLN B 1 550 ? -17.938 8.242 22.859 1 81.94 550 GLN B C 1
ATOM 10955 O O . GLN B 1 550 ? -18.469 7.148 23.047 1 81.94 550 GLN B O 1
ATOM 10960 N N . CYS B 1 551 ? -18.5 9.227 22.312 1 82.94 551 CYS B N 1
ATOM 10961 C CA . CYS B 1 551 ? -19.875 9.086 21.828 1 82.94 551 CYS B CA 1
ATOM 10962 C C . CYS B 1 551 ? -19.938 8.055 20.703 1 82.94 551 CYS B C 1
ATOM 10964 O O . CYS B 1 551 ? -20.859 7.227 20.672 1 82.94 551 CYS B O 1
ATOM 10966 N N . ILE B 1 552 ? -19.062 8.078 19.859 1 84.75 552 ILE B N 1
ATOM 10967 C CA . ILE B 1 552 ? -19.031 7.137 18.75 1 84.75 552 ILE B CA 1
ATOM 10968 C C . ILE B 1 552 ? -18.844 5.719 19.281 1 84.75 552 ILE B C 1
ATOM 10970 O O . ILE B 1 552 ? -19.484 4.777 18.812 1 84.75 552 ILE B O 1
ATOM 10974 N N . LYS B 1 553 ? -17.969 5.594 20.234 1 86.38 553 LYS B N 1
ATOM 10975 C CA . LYS B 1 553 ? -17.703 4.293 20.844 1 86.38 553 LYS B CA 1
ATOM 10976 C C . LYS B 1 553 ? -18.969 3.727 21.484 1 86.38 553 LYS B C 1
ATOM 10978 O O . LYS B 1 553 ? -19.281 2.541 21.328 1 86.38 553 LYS B O 1
ATOM 10983 N N . GLN B 1 554 ? -19.656 4.582 22.125 1 87.06 554 GLN B N 1
ATOM 10984 C CA . GLN B 1 554 ? -20.875 4.16 22.781 1 87.06 554 GLN B CA 1
ATOM 10985 C C . GLN B 1 554 ? -21.953 3.771 21.766 1 87.06 554 GLN B C 1
ATOM 10987 O O . GLN B 1 554 ? -22.656 2.771 21.938 1 87.06 554 GLN B O 1
ATOM 10992 N N . ASP B 1 555 ? -22.062 4.578 20.812 1 88.38 555 ASP B N 1
ATOM 10993 C CA . ASP B 1 555 ? -23 4.266 19.75 1 88.38 555 ASP B CA 1
ATOM 10994 C C . ASP B 1 555 ? -22.641 2.941 19.078 1 88.38 555 ASP B C 1
ATOM 10996 O O . ASP B 1 555 ? -23.531 2.127 18.797 1 88.38 555 ASP B O 1
ATOM 11000 N N . ALA B 1 556 ? -21.422 2.787 18.859 1 90.94 556 ALA B N 1
ATOM 11001 C CA . ALA B 1 556 ? -20.953 1.564 18.219 1 90.94 556 ALA B CA 1
ATOM 11002 C C . ALA B 1 556 ? -21.219 0.345 19.094 1 90.94 556 ALA B C 1
ATOM 11004 O O . ALA B 1 556 ? -21.641 -0.704 18.594 1 90.94 556 ALA B O 1
ATOM 11005 N N . TYR B 1 557 ? -21 0.546 20.328 1 91.25 557 TYR B N 1
ATOM 11006 C CA . TYR B 1 557 ? -21.234 -0.561 21.25 1 91.25 557 TYR B CA 1
ATOM 11007 C C . TYR B 1 557 ? -22.703 -0.929 21.312 1 91.25 557 TYR B C 1
ATOM 11009 O O . TYR B 1 557 ? -23.047 -2.105 21.438 1 91.25 557 TYR B O 1
ATOM 11017 N N . GLN B 1 558 ? -23.531 0.022 21.25 1 89.69 558 GLN B N 1
ATOM 11018 C CA . GLN B 1 558 ? -24.969 -0.237 21.234 1 89.69 558 GLN B CA 1
ATOM 11019 C C . GLN B 1 558 ? -25.344 -1.085 20.031 1 89.69 558 GLN B C 1
ATOM 11021 O O . GLN B 1 558 ? -26.125 -2.037 20.156 1 89.69 558 GLN B O 1
ATOM 11026 N N . ILE B 1 559 ? -24.844 -0.754 18.938 1 91.38 559 ILE B N 1
ATOM 11027 C CA . ILE B 1 559 ? -25.109 -1.525 17.719 1 91.38 559 ILE B CA 1
ATOM 11028 C C . ILE B 1 559 ? -24.516 -2.924 17.859 1 91.38 559 ILE B C 1
ATOM 11030 O O . ILE B 1 559 ? -25.156 -3.916 17.5 1 91.38 559 ILE B O 1
ATOM 11034 N N . TYR B 1 560 ? -23.312 -2.922 18.375 1 92.5 560 TYR B N 1
ATOM 11035 C CA . TYR B 1 560 ? -22.594 -4.172 18.578 1 92.5 560 TYR B CA 1
ATOM 11036 C C . TYR B 1 560 ? -23.422 -5.152 19.406 1 92.5 560 TYR B C 1
ATOM 11038 O O . TYR B 1 560 ? -23.531 -6.332 19.062 1 92.5 560 TYR B O 1
ATOM 11046 N N . LYS B 1 561 ? -24 -4.75 20.391 1 90.81 561 LYS B N 1
ATOM 11047 C CA . LYS B 1 561 ? -24.797 -5.602 21.266 1 90.81 561 LYS B CA 1
ATOM 11048 C C . LYS B 1 561 ? -25.984 -6.223 20.531 1 90.81 561 LYS B C 1
ATOM 11050 O O . LYS B 1 561 ? -26.391 -7.34 20.828 1 90.81 561 LYS B O 1
ATOM 11055 N N . ILE B 1 562 ? -26.359 -5.559 19.547 1 91.75 562 ILE B N 1
ATOM 11056 C CA . ILE B 1 562 ? -27.547 -6 18.828 1 91.75 562 ILE B CA 1
ATOM 11057 C C . ILE B 1 562 ? -27.141 -6.977 17.719 1 91.75 562 ILE B C 1
ATOM 11059 O O . ILE B 1 562 ? -27.797 -7.996 17.516 1 91.75 562 ILE B O 1
ATOM 11063 N N . ILE B 1 563 ? -26.031 -6.691 17.062 1 93.25 563 ILE B N 1
ATOM 11064 C CA . ILE B 1 563 ? -25.844 -7.359 15.781 1 93.25 563 ILE B CA 1
ATOM 11065 C C . ILE B 1 563 ? -24.781 -8.438 15.914 1 93.25 563 ILE B C 1
ATOM 11067 O O . ILE B 1 563 ? -24.766 -9.398 15.148 1 93.25 563 ILE B O 1
ATOM 11071 N N . ASN B 1 564 ? -23.828 -8.367 16.797 1 92.38 564 ASN B N 1
ATOM 11072 C CA . ASN B 1 564 ? -22.625 -9.203 16.781 1 92.38 564 ASN B CA 1
ATOM 11073 C C . ASN B 1 564 ? -22.969 -10.68 16.922 1 92.38 564 ASN B C 1
ATOM 11075 O O . ASN B 1 564 ? -22.562 -11.492 16.078 1 92.38 564 ASN B O 1
ATOM 11079 N N . LYS B 1 565 ? -23.703 -10.984 17.906 1 90.81 565 LYS B N 1
ATOM 11080 C CA . LYS B 1 565 ? -24.016 -12.391 18.172 1 90.81 565 LYS B CA 1
ATOM 11081 C C . LYS B 1 565 ? -24.781 -13 17 1 90.81 565 LYS B C 1
ATOM 11083 O O . LYS B 1 565 ? -24.5 -14.125 16.578 1 90.81 565 LYS B O 1
ATOM 11088 N N . LYS B 1 566 ? -25.672 -12.281 16.484 1 92.69 566 LYS B N 1
ATOM 11089 C CA . LYS B 1 566 ? -26.531 -12.797 15.414 1 92.69 566 LYS B CA 1
ATOM 11090 C C . LYS B 1 566 ? -25.75 -12.961 14.117 1 92.69 566 LYS B C 1
ATOM 11092 O O . LYS B 1 566 ? -25.828 -14.008 13.477 1 92.69 566 LYS B O 1
ATOM 11097 N N . ILE B 1 567 ? -25.016 -12 13.766 1 92.25 567 ILE B N 1
ATOM 11098 C CA . ILE B 1 567 ? -24.266 -12.039 12.508 1 92.25 567 ILE B CA 1
ATOM 11099 C C . ILE B 1 567 ? -23.141 -13.07 12.617 1 92.25 567 ILE B C 1
ATOM 11101 O O . ILE B 1 567 ? -22.938 -13.859 11.695 1 92.25 567 ILE B O 1
ATOM 11105 N N . SER B 1 568 ? -22.422 -13.102 13.711 1 91 568 SER B N 1
ATOM 11106 C CA . SER B 1 568 ? -21.328 -14.047 13.906 1 91 568 SER B CA 1
ATOM 11107 C C . SER B 1 568 ? -21.844 -15.477 13.938 1 91 568 SER B C 1
ATOM 11109 O O . SER B 1 568 ? -21.219 -16.375 13.359 1 91 568 SER B O 1
ATOM 11111 N N . SER B 1 569 ? -22.938 -15.656 14.555 1 91.88 569 SER B N 1
ATOM 11112 C CA . SER B 1 569 ? -23.5 -17 14.633 1 91.88 569 SER B CA 1
ATOM 11113 C C . SER B 1 569 ? -23.984 -17.484 13.266 1 91.88 569 SER B C 1
ATOM 11115 O O . SER B 1 569 ? -23.797 -18.641 12.914 1 91.88 569 SER B O 1
ATOM 11117 N N . LYS B 1 570 ? -24.594 -16.609 12.602 1 91.94 570 LYS B N 1
ATOM 11118 C CA . LYS B 1 570 ? -25.094 -16.984 11.273 1 91.94 570 LYS B CA 1
ATOM 11119 C C . LYS B 1 570 ? -23.922 -17.328 10.344 1 91.94 570 LYS B C 1
ATOM 11121 O O . LYS B 1 570 ? -24 -18.312 9.602 1 91.94 570 LYS B O 1
ATOM 11126 N N . LEU B 1 571 ? -22.938 -16.562 10.32 1 90.44 571 LEU B N 1
ATOM 11127 C CA . LEU B 1 571 ? -21.766 -16.844 9.477 1 90.44 571 LEU B CA 1
ATOM 11128 C C . LEU B 1 571 ? -21.109 -18.141 9.898 1 90.44 571 LEU B C 1
ATOM 11130 O O . LEU B 1 571 ? -20.688 -18.938 9.039 1 90.44 571 LEU B O 1
ATOM 11134 N N . GLN B 1 572 ? -20.969 -18.344 11.141 1 90.62 572 GLN B N 1
ATOM 11135 C CA . GLN B 1 572 ? -20.359 -19.562 11.641 1 90.62 572 GLN B CA 1
ATOM 11136 C C . GLN B 1 572 ? -21.156 -20.797 11.211 1 90.62 572 GLN B C 1
ATOM 11138 O O . GLN B 1 572 ? -20.578 -21.828 10.859 1 90.62 572 GLN B O 1
ATOM 11143 N N . GLU B 1 573 ? -22.375 -20.656 11.289 1 90.44 573 GLU B N 1
ATOM 11144 C CA . GLU B 1 573 ? -23.25 -21.75 10.867 1 90.44 573 GLU B CA 1
ATOM 11145 C C . GLU B 1 573 ? -23.047 -22.062 9.383 1 90.44 573 GLU B C 1
ATOM 11147 O O . GLU B 1 573 ? -22.922 -23.234 9.008 1 90.44 573 GLU B O 1
ATOM 11152 N N . GLU B 1 574 ? -23.016 -21.078 8.625 1 87.38 574 GLU B N 1
ATOM 11153 C CA . GLU B 1 574 ? -22.844 -21.266 7.191 1 87.38 574 GLU B CA 1
ATOM 11154 C C . GLU B 1 574 ? -21.469 -21.859 6.879 1 87.38 574 GLU B C 1
ATOM 11156 O O . GLU B 1 574 ? -21.344 -22.766 6.059 1 87.38 574 GLU B O 1
ATOM 11161 N N . VAL B 1 575 ? -20.484 -21.375 7.496 1 86.75 575 VAL B N 1
ATOM 11162 C CA . VAL B 1 575 ? -19.125 -21.859 7.266 1 86.75 575 VAL B CA 1
ATOM 11163 C C . VAL B 1 575 ? -18.984 -23.297 7.73 1 86.75 575 VAL B C 1
ATOM 11165 O O . VAL B 1 575 ? -18.344 -24.125 7.066 1 86.75 575 VAL B O 1
ATOM 11168 N N . SER B 1 576 ? -19.562 -23.594 8.852 1 88.06 576 SER B N 1
ATOM 11169 C CA . SER B 1 576 ? -19.516 -24.953 9.383 1 88.06 576 SER B CA 1
ATOM 11170 C C . SER B 1 576 ? -20.203 -25.938 8.438 1 88.06 576 SER B C 1
ATOM 11172 O O . SER B 1 576 ? -19.734 -27.062 8.25 1 88.06 576 SER B O 1
ATOM 11174 N N . ARG B 1 577 ? -21.234 -25.516 7.914 1 86.25 577 ARG B N 1
ATOM 11175 C CA . ARG B 1 577 ? -21.938 -26.359 6.961 1 86.25 577 ARG B CA 1
ATOM 11176 C C . ARG B 1 577 ? -21.094 -26.609 5.719 1 86.25 577 ARG B C 1
ATOM 11178 O O . ARG B 1 577 ? -20.969 -27.75 5.27 1 86.25 577 ARG B O 1
ATOM 11185 N N . ILE B 1 578 ? -20.547 -25.625 5.211 1 85.62 578 ILE B N 1
ATOM 11186 C CA . ILE B 1 578 ? -19.734 -25.719 4.012 1 85.62 578 ILE B CA 1
ATOM 11187 C C . ILE B 1 578 ? -18.516 -26.609 4.289 1 85.62 578 ILE B C 1
ATOM 11189 O O . ILE B 1 578 ? -18.125 -27.422 3.453 1 85.62 578 ILE B O 1
ATOM 11193 N N . ASN B 1 579 ? -17.953 -26.375 5.426 1 86.44 579 ASN B N 1
ATOM 11194 C CA . ASN B 1 579 ? -16.797 -27.172 5.82 1 86.44 579 ASN B CA 1
ATOM 11195 C C . ASN B 1 579 ? -17.141 -28.656 5.906 1 86.44 579 ASN B C 1
ATOM 11197 O O . ASN B 1 579 ? -16.438 -29.5 5.344 1 86.44 579 ASN B O 1
ATOM 11201 N N . ARG B 1 580 ? -18.172 -28.938 6.531 1 83.19 580 ARG B N 1
ATOM 11202 C CA . ARG B 1 580 ? -18.578 -30.328 6.754 1 83.19 580 ARG B CA 1
ATOM 11203 C C . ARG B 1 580 ? -18.984 -31 5.441 1 83.19 580 ARG B C 1
ATOM 11205 O O . ARG B 1 580 ? -18.562 -32.125 5.152 1 83.19 580 ARG B O 1
ATOM 11212 N N . ASP B 1 581 ? -19.641 -30.328 4.617 1 81.38 581 ASP B N 1
ATOM 11213 C CA . ASP B 1 581 ? -20.281 -30.938 3.461 1 81.38 581 ASP B CA 1
ATOM 11214 C C . ASP B 1 581 ? -19.344 -30.938 2.252 1 81.38 581 ASP B C 1
ATOM 11216 O O . ASP B 1 581 ? -19.484 -31.781 1.359 1 81.38 581 ASP B O 1
ATOM 11220 N N . ILE B 1 582 ? -18.438 -30.031 2.201 1 85.5 582 ILE B N 1
ATOM 11221 C CA . ILE B 1 582 ? -17.688 -29.906 0.963 1 85.5 582 ILE B CA 1
ATOM 11222 C C . ILE B 1 582 ? -16.188 -30 1.263 1 85.5 582 ILE B C 1
ATOM 11224 O O . ILE B 1 582 ? -15.531 -30.953 0.839 1 85.5 582 ILE B O 1
ATOM 11228 N N . ILE B 1 583 ? -15.68 -29.125 2.105 1 88.06 583 ILE B N 1
ATOM 11229 C CA . ILE B 1 583 ? -14.234 -28.953 2.256 1 88.06 583 ILE B CA 1
ATOM 11230 C C . ILE B 1 583 ? -13.633 -30.203 2.877 1 88.06 583 ILE B C 1
ATOM 11232 O O . ILE B 1 583 ? -12.734 -30.828 2.301 1 88.06 583 ILE B O 1
ATOM 11236 N N . GLN B 1 584 ? -14.172 -30.609 3.957 1 84.12 584 GLN B N 1
ATOM 11237 C CA . GLN B 1 584 ? -13.641 -31.766 4.652 1 84.12 584 GLN B CA 1
ATOM 11238 C C . GLN B 1 584 ? -13.828 -33.031 3.824 1 84.12 584 GLN B C 1
ATOM 11240 O O . GLN B 1 584 ? -12.969 -33.938 3.824 1 84.12 584 GLN B O 1
ATOM 11245 N N . ASN B 1 585 ? -14.875 -33.125 3.123 1 79.31 585 ASN B N 1
ATOM 11246 C CA . ASN B 1 585 ? -15.164 -34.312 2.299 1 79.31 585 ASN B CA 1
ATOM 11247 C C . ASN B 1 585 ? -14.133 -34.469 1.184 1 79.31 585 ASN B C 1
ATOM 11249 O O . ASN B 1 585 ? -13.719 -35.594 0.875 1 79.31 585 ASN B O 1
ATOM 11253 N N . ILE B 1 586 ? -13.719 -33.406 0.629 1 81.69 586 ILE B N 1
ATOM 11254 C CA . ILE B 1 586 ? -12.758 -33.469 -0.466 1 81.69 586 ILE B CA 1
ATOM 11255 C C . ILE B 1 586 ? -11.344 -33.594 0.095 1 81.69 586 ILE B C 1
ATOM 11257 O O . ILE B 1 586 ? -10.578 -34.469 -0.322 1 81.69 586 ILE B O 1
ATOM 11261 N N . MET B 1 587 ? -11.023 -32.75 1.14 1 84.81 587 MET B N 1
ATOM 11262 C CA . MET B 1 587 ? -9.664 -32.656 1.644 1 84.81 587 MET B CA 1
ATOM 11263 C C . MET B 1 587 ? -9.242 -33.938 2.371 1 84.81 587 MET B C 1
ATOM 11265 O O . MET B 1 587 ? -8.055 -34.25 2.445 1 84.81 587 MET B O 1
ATOM 11269 N N . SER B 1 588 ? -10.172 -34.656 2.861 1 82.19 588 SER B N 1
ATOM 11270 C CA . SER B 1 588 ? -9.867 -35.875 3.611 1 82.19 588 SER B CA 1
ATOM 11271 C C . SER B 1 588 ? -9.109 -36.875 2.75 1 82.19 588 SER B C 1
ATOM 11273 O O . SER B 1 588 ? -8.336 -37.688 3.266 1 82.19 588 SER B O 1
ATOM 11275 N N . HIS B 1 589 ? -9.219 -36.812 1.4 1 77.75 589 HIS B N 1
ATOM 11276 C CA . HIS B 1 589 ? -8.547 -37.719 0.486 1 77.75 589 HIS B CA 1
ATOM 11277 C C . HIS B 1 589 ? -7.102 -37.281 0.254 1 77.75 589 HIS B C 1
ATOM 11279 O O . HIS B 1 589 ? -6.309 -38.062 -0.289 1 77.75 589 HIS B O 1
ATOM 11285 N N . PHE B 1 590 ? -6.793 -36.188 0.645 1 79.44 590 PHE B N 1
ATOM 11286 C CA . PHE B 1 590 ? -5.469 -35.656 0.343 1 79.44 590 PHE B CA 1
ATOM 11287 C C . PHE B 1 590 ? -4.699 -35.344 1.624 1 79.44 590 PHE B C 1
ATOM 11289 O O . PHE B 1 590 ? -3.617 -34.781 1.583 1 79.44 590 PHE B O 1
ATOM 11296 N N . LEU B 1 591 ? -5.273 -35.594 2.764 1 85.56 591 LEU B N 1
ATOM 11297 C CA . LEU B 1 591 ? -4.609 -35.5 4.059 1 85.56 591 LEU B CA 1
ATOM 11298 C C . LEU B 1 591 ? -4.133 -36.844 4.551 1 85.56 591 LEU B C 1
ATOM 11300 O O . LEU B 1 591 ? -4.652 -37.875 4.129 1 85.56 591 LEU B O 1
ATOM 11304 N N . SER B 1 592 ? -3.018 -36.75 5.348 1 82.62 592 SER B N 1
ATOM 11305 C CA . SER B 1 592 ? -2.574 -38 5.98 1 82.62 592 SER B CA 1
ATOM 11306 C C . SER B 1 592 ? -3.619 -38.531 6.957 1 82.62 592 SER B C 1
ATOM 11308 O O . SER B 1 592 ? -4.469 -37.75 7.434 1 82.62 592 SER B O 1
ATOM 11310 N N . GLU B 1 593 ? -3.541 -39.781 7.215 1 80.69 593 GLU B N 1
ATOM 11311 C CA . GLU B 1 593 ? -4.523 -40.438 8.078 1 80.69 593 GLU B CA 1
ATOM 11312 C C . GLU B 1 593 ? -4.535 -39.812 9.469 1 80.69 593 GLU B C 1
ATOM 11314 O O . GLU B 1 593 ? -5.578 -39.75 10.125 1 80.69 593 GLU B O 1
ATOM 11319 N N . ASP B 1 594 ? -3.441 -39.25 9.828 1 87.19 594 ASP B N 1
ATOM 11320 C CA . ASP B 1 594 ? -3.332 -38.719 11.18 1 87.19 594 ASP B CA 1
ATOM 11321 C C . ASP B 1 594 ? -3.582 -37.219 11.211 1 87.19 594 ASP B C 1
ATOM 11323 O O . ASP B 1 594 ? -3.346 -36.562 12.227 1 87.19 594 ASP B O 1
ATOM 11327 N N . GLU B 1 595 ? -4.012 -36.75 10.156 1 89.88 595 GLU B N 1
ATOM 11328 C CA . GLU B 1 595 ? -4.207 -35.312 10.07 1 89.88 595 GLU B CA 1
ATOM 11329 C C . GLU B 1 595 ? -5.676 -34.969 9.852 1 89.88 595 GLU B C 1
ATOM 11331 O O . GLU B 1 595 ? -6.414 -35.719 9.227 1 89.88 595 GLU B O 1
ATOM 11336 N N . GLU B 1 596 ? -6.047 -33.875 10.477 1 88.56 596 GLU B N 1
ATOM 11337 C CA . GLU B 1 596 ? -7.395 -33.344 10.258 1 88.56 596 GLU B CA 1
ATOM 11338 C C . GLU B 1 596 ? -7.395 -31.828 10.156 1 88.56 596 GLU B C 1
ATOM 11340 O O . GLU B 1 596 ? -6.527 -31.172 10.727 1 88.56 596 GLU B O 1
ATOM 11345 N N . LEU B 1 597 ? -8.352 -31.375 9.367 1 89.19 597 LEU B N 1
ATOM 11346 C CA . LEU B 1 597 ? -8.516 -29.922 9.25 1 89.19 597 LEU B CA 1
ATOM 11347 C C . LEU B 1 597 ? -9.406 -29.391 10.359 1 89.19 597 LEU B C 1
ATOM 11349 O O . LEU B 1 597 ? -10.5 -29.906 10.586 1 89.19 597 LEU B O 1
ATOM 11353 N N . ILE B 1 598 ? -8.906 -28.344 11.039 1 87.56 598 ILE B N 1
ATOM 11354 C CA . ILE B 1 598 ? -9.68 -27.734 12.117 1 87.56 598 ILE B CA 1
ATOM 11355 C C . ILE B 1 598 ? -9.844 -26.234 11.852 1 87.56 598 ILE B C 1
ATOM 11357 O O . ILE B 1 598 ? -8.93 -25.578 11.352 1 87.56 598 ILE B O 1
ATOM 11361 N N . TRP B 1 599 ? -11.039 -25.781 12.242 1 85.25 599 TRP B N 1
ATOM 11362 C CA . TRP B 1 599 ? -11.352 -24.375 12.07 1 85.25 599 TRP B CA 1
ATOM 11363 C C . TRP B 1 599 ? -11.555 -23.703 13.422 1 85.25 599 TRP B C 1
ATOM 11365 O O . TRP B 1 599 ? -12.211 -24.234 14.312 1 85.25 599 TRP B O 1
ATOM 11375 N N . THR B 1 600 ? -10.859 -22.562 13.609 1 82.31 600 THR B N 1
ATOM 11376 C CA . THR B 1 600 ? -11.047 -21.766 14.812 1 82.31 600 THR B CA 1
ATOM 11377 C C . THR B 1 600 ? -11.852 -20.5 14.508 1 82.31 600 THR B C 1
ATOM 11379 O O . THR B 1 600 ? -11.688 -19.906 13.438 1 82.31 600 THR B O 1
ATOM 11382 N N . TRP B 1 601 ? -12.766 -20.172 15.445 1 81.69 601 TRP B N 1
ATOM 11383 C CA . TRP B 1 601 ? -13.695 -19.078 15.219 1 81.69 601 TRP B CA 1
ATOM 11384 C C . TRP B 1 601 ? -13.516 -17.984 16.266 1 81.69 601 TRP B C 1
ATOM 11386 O O . TRP B 1 601 ? -13.344 -18.281 17.453 1 81.69 601 TRP B O 1
ATOM 11396 N N . ASP B 1 602 ? -13.453 -16.75 15.75 1 76.56 602 ASP B N 1
ATOM 11397 C CA . ASP B 1 602 ? -13.484 -15.602 16.641 1 76.56 602 ASP B CA 1
ATOM 11398 C C . ASP B 1 602 ? -14.82 -14.875 16.547 1 76.56 602 ASP B C 1
ATOM 11400 O O . ASP B 1 602 ? -15.172 -14.344 15.484 1 76.56 602 ASP B O 1
ATOM 11404 N N . ASN B 1 603 ? -15.523 -14.773 17.672 1 79.38 603 ASN B N 1
ATOM 11405 C CA . ASN B 1 603 ? -16.828 -14.133 17.703 1 79.38 603 ASN B CA 1
ATOM 11406 C C . ASN B 1 603 ? -16.719 -12.648 18.031 1 79.38 603 ASN B C 1
ATOM 11408 O O . ASN B 1 603 ? -17.734 -11.961 18.156 1 79.38 603 ASN B O 1
ATOM 11412 N N . MET B 1 604 ? -15.523 -12.102 18.078 1 82.94 604 MET B N 1
ATOM 11413 C CA . MET B 1 604 ? -15.312 -10.68 18.359 1 82.94 604 MET B CA 1
ATOM 11414 C C . MET B 1 604 ? -16.094 -10.234 19.594 1 82.94 604 MET B C 1
ATOM 11416 O O . MET B 1 604 ? -16.844 -9.258 19.531 1 82.94 604 MET B O 1
ATOM 11420 N N . LEU B 1 605 ? -15.805 -10.844 20.672 1 86.94 605 LEU B N 1
ATOM 11421 C CA . LEU B 1 605 ? -16.516 -10.539 21.906 1 86.94 605 LEU B CA 1
ATOM 11422 C C . LEU B 1 605 ? -15.867 -9.367 22.641 1 86.94 605 LEU B C 1
ATOM 11424 O O . LEU B 1 605 ? -14.641 -9.234 22.641 1 86.94 605 LEU B O 1
ATOM 11428 N N . ILE B 1 606 ? -16.75 -8.508 23.234 1 89.88 606 ILE B N 1
ATOM 11429 C CA . ILE B 1 606 ? -16.281 -7.324 23.953 1 89.88 606 ILE B CA 1
ATOM 11430 C C . ILE B 1 606 ? -16.562 -7.48 25.438 1 89.88 606 ILE B C 1
ATOM 11432 O O . ILE B 1 606 ? -17.641 -7.961 25.828 1 89.88 606 ILE B O 1
ATOM 11436 N N . LYS B 1 607 ? -15.547 -7.176 26.234 1 87.44 607 LYS B N 1
ATOM 11437 C CA . LYS B 1 607 ? -15.703 -7.086 27.672 1 87.44 607 LYS B CA 1
ATOM 11438 C C . LYS B 1 607 ? -15.953 -5.645 28.109 1 87.44 607 LYS B C 1
ATOM 11440 O O . LYS B 1 607 ? -15.203 -4.738 27.75 1 87.44 607 LYS B O 1
ATOM 11445 N N . GLU B 1 608 ? -17.141 -5.484 28.734 1 86.5 608 GLU B N 1
ATOM 11446 C CA . GLU B 1 608 ? -17.484 -4.16 29.234 1 86.5 608 GLU B CA 1
ATOM 11447 C C . GLU B 1 608 ? -17.141 -4.031 30.719 1 86.5 608 GLU B C 1
ATOM 11449 O O . GLU B 1 608 ? -17.641 -4.793 31.547 1 86.5 608 GLU B O 1
ATOM 11454 N N . GLU B 1 609 ? -16.078 -3.209 30.984 1 82.5 609 GLU B N 1
ATOM 11455 C CA . GLU B 1 609 ? -15.711 -2.932 32.375 1 82.5 609 GLU B CA 1
ATOM 11456 C C . GLU B 1 609 ? -15.695 -1.43 32.656 1 82.5 609 GLU B C 1
ATOM 11458 O O . GLU B 1 609 ? -14.883 -0.698 32.094 1 82.5 609 GLU B O 1
ATOM 11463 N N . ASN B 1 610 ? -16.484 -0.915 33.594 1 77.44 610 ASN B N 1
ATOM 11464 C CA . ASN B 1 610 ? -16.531 0.468 34.062 1 77.44 610 ASN B CA 1
ATOM 11465 C C . ASN B 1 610 ? -16.625 1.447 32.906 1 77.44 610 ASN B C 1
ATOM 11467 O O . ASN B 1 610 ? -15.875 2.428 32.844 1 77.44 610 ASN B O 1
ATOM 11471 N N . GLY B 1 611 ? -17.438 1.074 31.906 1 72.5 611 GLY B N 1
ATOM 11472 C CA . GLY B 1 611 ? -17.656 1.978 30.797 1 72.5 611 GLY B CA 1
ATOM 11473 C C . GLY B 1 611 ? -16.609 1.843 29.703 1 72.5 611 GLY B C 1
ATOM 11474 O O . GLY B 1 611 ? -16.641 2.566 28.703 1 72.5 611 GLY B O 1
ATOM 11475 N N . LYS B 1 612 ? -15.68 0.992 30.078 1 82.62 612 LYS B N 1
ATOM 11476 C CA . LYS B 1 612 ? -14.648 0.742 29.078 1 82.62 612 LYS B CA 1
ATOM 11477 C C . LYS B 1 612 ? -14.898 -0.567 28.344 1 82.62 612 LYS B C 1
ATOM 11479 O O . LYS B 1 612 ? -15.352 -1.549 28.938 1 82.62 612 LYS B O 1
ATOM 11484 N N . TYR B 1 613 ? -14.734 -0.429 27.031 1 86.75 613 TYR B N 1
ATOM 11485 C CA . TYR B 1 613 ? -14.945 -1.578 26.156 1 86.75 613 TYR B CA 1
ATOM 11486 C C . TYR B 1 613 ? -13.609 -2.156 25.688 1 86.75 613 TYR B C 1
ATOM 11488 O O . TYR B 1 613 ? -12.82 -1.461 25.047 1 86.75 613 TYR B O 1
ATOM 11496 N N . THR B 1 614 ? -13.344 -3.379 26.094 1 84.38 614 THR B N 1
ATOM 11497 C CA . THR B 1 614 ? -12.117 -4.055 25.656 1 84.38 614 THR B CA 1
ATOM 11498 C C . THR B 1 614 ? -12.438 -5.43 25.078 1 84.38 614 THR B C 1
ATOM 11500 O O . THR B 1 614 ? -13.5 -5.996 25.359 1 84.38 614 THR B O 1
ATOM 11503 N N . PRO B 1 615 ? -11.539 -5.898 24.188 1 82.38 615 PRO B N 1
ATOM 11504 C CA . PRO B 1 615 ? -11.773 -7.254 23.688 1 82.38 615 PRO B CA 1
ATOM 11505 C C . PRO B 1 615 ? -11.789 -8.297 24.812 1 82.38 615 PRO B C 1
ATOM 11507 O O . PRO B 1 615 ? -11.016 -8.203 25.766 1 82.38 615 PRO B O 1
ATOM 11510 N N . ALA B 1 616 ? -12.805 -9.133 24.828 1 76.38 616 ALA B N 1
ATOM 11511 C CA . ALA B 1 616 ? -12.969 -10.148 25.859 1 76.38 616 ALA B CA 1
ATOM 11512 C C . ALA B 1 616 ? -11.734 -11.055 25.938 1 76.38 616 ALA B C 1
ATOM 11514 O O . ALA B 1 616 ? -11.375 -11.531 27.016 1 76.38 616 ALA B O 1
ATOM 11515 N N . THR B 1 617 ? -11.336 -11.609 24.891 1 65.44 617 THR B N 1
ATOM 11516 C CA . THR B 1 617 ? -10.164 -12.477 24.922 1 65.44 617 THR B CA 1
ATOM 11517 C C . THR B 1 617 ? -8.891 -11.664 24.688 1 65.44 617 THR B C 1
ATOM 11519 O O . THR B 1 617 ? -8.891 -10.695 23.938 1 65.44 617 THR B O 1
ATOM 11522 N N . ASP B 1 618 ? -7.895 -11.867 25.609 1 54.78 618 ASP B N 1
ATOM 11523 C CA . ASP B 1 618 ? -6.605 -11.195 25.531 1 54.78 618 ASP B CA 1
ATOM 11524 C C . ASP B 1 618 ? -6.02 -11.289 24.125 1 54.78 618 ASP B C 1
ATOM 11526 O O . ASP B 1 618 ? -6.258 -12.273 23.422 1 54.78 618 ASP B O 1
ATOM 11530 N N . SER B 1 619 ? -5.539 -10.258 23.656 1 51.62 619 SER B N 1
ATOM 11531 C CA . SER B 1 619 ? -4.938 -10.039 22.344 1 51.62 619 SER B CA 1
ATOM 11532 C C . SER B 1 619 ? -4.09 -11.234 21.922 1 51.62 619 SER B C 1
ATOM 11534 O O . SER B 1 619 ? -3.764 -11.383 20.734 1 51.62 619 SER B O 1
ATOM 11536 N N . LYS B 1 620 ? -3.584 -12.008 22.984 1 47.75 620 LYS B N 1
ATOM 11537 C CA . LYS B 1 620 ? -2.658 -13.094 22.672 1 47.75 620 LYS B CA 1
ATOM 11538 C C . LYS B 1 620 ? -3.391 -14.273 22.047 1 47.75 620 LYS B C 1
ATOM 11540 O O . LYS B 1 620 ? -2.762 -15.18 21.5 1 47.75 620 LYS B O 1
ATOM 11545 N N . GLU B 1 621 ? -4.707 -14.555 22.328 1 51.19 621 GLU B N 1
ATOM 11546 C CA . GLU B 1 621 ? -5.449 -15.695 21.812 1 51.19 621 GLU B CA 1
ATOM 11547 C C . GLU B 1 621 ? -5.969 -15.414 20.406 1 51.19 621 GLU B C 1
ATOM 11549 O O . GLU B 1 621 ? -6.164 -14.258 20.031 1 51.19 621 GLU B O 1
ATOM 11554 N N . ASN B 1 622 ? -6.125 -16.516 19.594 1 53.97 622 ASN B N 1
ATOM 11555 C CA . ASN B 1 622 ? -6.465 -16.531 18.172 1 53.97 622 ASN B CA 1
ATOM 11556 C C . ASN B 1 622 ? -7.73 -15.727 17.891 1 53.97 622 ASN B C 1
ATOM 11558 O O . ASN B 1 622 ? -8.828 -16.125 18.297 1 53.97 622 ASN B O 1
ATOM 11562 N N . LYS B 1 623 ? -7.664 -14.539 17.672 1 62.72 623 LYS B N 1
ATOM 11563 C CA . LYS B 1 623 ? -8.727 -13.555 17.484 1 62.72 623 LYS B CA 1
ATOM 11564 C C . LYS B 1 623 ? -9.18 -13.516 16.031 1 62.72 623 LYS B C 1
ATOM 11566 O O . LYS B 1 623 ? -9.688 -12.5 15.555 1 62.72 623 LYS B O 1
ATOM 11571 N N . TYR B 1 624 ? -8.953 -14.727 15.414 1 73.5 624 TYR B N 1
ATOM 11572 C CA . TYR B 1 624 ? -9.344 -14.672 14.008 1 73.5 624 TYR B CA 1
ATOM 11573 C C . TYR B 1 624 ? -9.852 -16.031 13.539 1 73.5 624 TYR B C 1
ATOM 11575 O O . TYR B 1 624 ? -9.625 -17.047 14.195 1 73.5 624 TYR B O 1
ATOM 11583 N N . LEU B 1 625 ? -10.727 -15.906 12.617 1 80.31 625 LEU B N 1
ATOM 11584 C CA . LEU B 1 625 ? -11.047 -17.156 11.938 1 80.31 625 LEU B CA 1
ATOM 11585 C C . LEU B 1 625 ? -9.812 -17.734 11.258 1 80.31 625 LEU B C 1
ATOM 11587 O O . LEU B 1 625 ? -9.125 -17.031 10.508 1 80.31 625 LEU B O 1
ATOM 11591 N N . ALA B 1 626 ? -9.469 -18.984 11.695 1 83.81 626 ALA B N 1
ATOM 11592 C CA . ALA B 1 626 ? -8.289 -19.625 11.125 1 83.81 626 ALA B CA 1
ATOM 11593 C C . ALA B 1 626 ? -8.57 -21.078 10.758 1 83.81 626 ALA B C 1
ATOM 11595 O O . ALA B 1 626 ? -9.484 -21.703 11.305 1 83.81 626 ALA B O 1
ATOM 11596 N N . CYS B 1 627 ? -7.934 -21.516 9.703 1 87.38 627 CYS B N 1
ATOM 11597 C CA . CYS B 1 627 ? -7.934 -22.922 9.305 1 87.38 627 CYS B CA 1
ATOM 11598 C C . CYS B 1 627 ? -6.578 -23.562 9.57 1 87.38 627 CYS B C 1
ATOM 11600 O O . CYS B 1 627 ? -5.555 -23.109 9.047 1 87.38 627 CYS B O 1
ATOM 11602 N N . MET B 1 628 ? -6.566 -24.625 10.414 1 90.12 628 MET B N 1
ATOM 11603 C CA . MET B 1 628 ? -5.332 -25.281 10.836 1 90.12 628 MET B CA 1
ATOM 11604 C C . MET B 1 628 ? -5.402 -26.781 10.602 1 90.12 628 MET B C 1
ATOM 11606 O O . MET B 1 628 ? -6.48 -27.328 10.359 1 90.12 628 MET B O 1
ATOM 11610 N N . ILE B 1 629 ? -4.234 -27.359 10.57 1 91.62 629 ILE B N 1
ATOM 11611 C CA . ILE B 1 629 ? -4.133 -28.812 10.555 1 91.62 629 ILE B CA 1
ATOM 11612 C C . ILE B 1 629 ? -3.803 -29.328 11.961 1 91.62 629 ILE B C 1
ATOM 11614 O O . ILE B 1 629 ? -2.904 -28.797 12.617 1 91.62 629 ILE B O 1
ATOM 11618 N N . GLN B 1 630 ? -4.535 -30.266 12.383 1 91.69 630 GLN B N 1
ATOM 11619 C CA . GLN B 1 630 ? -4.305 -30.844 13.703 1 91.69 630 GLN B CA 1
ATOM 11620 C C . GLN B 1 630 ? -3.857 -32.281 13.594 1 91.69 630 GLN B C 1
ATOM 11622 O O . GLN B 1 630 ? -4.387 -33.062 12.781 1 91.69 630 GLN B O 1
ATOM 11627 N N . ASP B 1 631 ? -2.762 -32.562 14.305 1 90.62 631 ASP B N 1
ATOM 11628 C CA . ASP B 1 631 ? -2.354 -33.969 14.469 1 90.62 631 ASP B CA 1
ATOM 11629 C C . ASP B 1 631 ? -3.281 -34.688 15.43 1 90.62 631 ASP B C 1
ATOM 11631 O O . ASP B 1 631 ? -3.385 -34.344 16.609 1 90.62 631 ASP B O 1
ATOM 11635 N N . LYS B 1 632 ? -3.869 -35.75 14.945 1 89.19 632 LYS B N 1
ATOM 11636 C CA . LYS B 1 632 ? -4.867 -36.469 15.734 1 89.19 632 LYS B CA 1
ATOM 11637 C C . LYS B 1 632 ? -4.242 -37.094 16.984 1 89.19 632 LYS B C 1
ATOM 11639 O O . LYS B 1 632 ? -4.906 -37.25 18.016 1 89.19 632 LYS B O 1
ATOM 11644 N N . THR B 1 633 ? -3 -37.406 16.938 1 88.62 633 THR B N 1
ATOM 11645 C CA . THR B 1 633 ? -2.322 -38.094 18.031 1 88.62 633 THR B CA 1
ATOM 11646 C C . THR B 1 633 ? -1.845 -37.125 19.078 1 88.62 633 THR B C 1
ATOM 11648 O O . THR B 1 633 ? -2.17 -37.25 20.266 1 88.62 633 THR B O 1
ATOM 11651 N N . SER B 1 634 ? -1.164 -36.094 18.781 1 87.5 634 SER B N 1
ATOM 11652 C CA . SER B 1 634 ? -0.555 -35.156 19.719 1 87.5 634 SER B CA 1
ATOM 11653 C C . SER B 1 634 ? -1.497 -34 20.031 1 87.5 634 SER B C 1
ATOM 11655 O O . SER B 1 634 ? -1.355 -33.344 21.062 1 87.5 634 SER B O 1
ATOM 11657 N N . GLY B 1 635 ? -2.418 -33.719 19.156 1 88.62 635 GLY B N 1
ATOM 11658 C CA . GLY B 1 635 ? -3.307 -32.594 19.344 1 88.62 635 GLY B CA 1
ATOM 11659 C C . GLY B 1 635 ? -2.682 -31.281 18.922 1 88.62 635 GLY B C 1
ATOM 11660 O O . GLY B 1 635 ? -3.344 -30.234 18.953 1 88.62 635 GLY B O 1
ATOM 11661 N N . SER B 1 636 ? -1.418 -31.344 18.516 1 90.31 636 SER B N 1
ATOM 11662 C CA . SER B 1 636 ? -0.737 -30.125 18.094 1 90.31 636 SER B CA 1
ATOM 11663 C C . SER B 1 636 ? -1.268 -29.641 16.75 1 90.31 636 SER B C 1
ATOM 11665 O O . SER B 1 636 ? -1.755 -30.438 15.938 1 90.31 636 SER B O 1
ATOM 11667 N N . THR B 1 637 ? -1.33 -28.328 16.625 1 89.94 637 THR B N 1
ATOM 11668 C CA . THR B 1 637 ? -1.864 -27.734 15.398 1 89.94 637 THR B CA 1
ATOM 11669 C C . THR B 1 637 ? -0.78 -26.969 14.648 1 89.94 637 THR B C 1
ATOM 11671 O O . THR B 1 637 ? 0.211 -26.547 15.242 1 89.94 637 THR B O 1
ATOM 11674 N N . ILE B 1 638 ? -0.946 -26.906 13.344 1 90.62 638 ILE B N 1
ATOM 11675 C CA . ILE B 1 638 ? -0.017 -26.188 12.492 1 90.62 638 ILE B CA 1
ATOM 11676 C C . ILE B 1 638 ? -0.787 -25.469 11.375 1 90.62 638 ILE B C 1
ATOM 11678 O O . ILE B 1 638 ? -1.826 -25.953 10.922 1 90.62 638 ILE B O 1
ATOM 11682 N N . SER B 1 639 ? -0.313 -24.344 10.992 1 89.19 639 SER B N 1
ATOM 11683 C CA . SER B 1 639 ? -0.966 -23.578 9.938 1 89.19 639 SER B CA 1
ATOM 11684 C C . SER B 1 639 ? -0.99 -24.344 8.625 1 89.19 639 SER B C 1
ATOM 11686 O O . SER B 1 639 ? -0.012 -25 8.266 1 89.19 639 SER B O 1
ATOM 11688 N N . VAL B 1 640 ? -2.115 -24.219 7.871 1 91.44 640 VAL B N 1
ATOM 11689 C CA . VAL B 1 640 ? -2.217 -24.859 6.559 1 91.44 640 VAL B CA 1
ATOM 11690 C C . VAL B 1 640 ? -1.178 -24.25 5.613 1 91.44 640 VAL B C 1
ATOM 11692 O O . VAL B 1 640 ? -0.675 -24.938 4.719 1 91.44 640 VAL B O 1
ATOM 11695 N N . LYS B 1 641 ? -0.769 -22.984 5.785 1 92 641 LYS B N 1
ATOM 11696 C CA . LYS B 1 641 ? 0.195 -22.297 4.93 1 92 641 LYS B CA 1
ATOM 11697 C C . LYS B 1 641 ? 1.593 -22.891 5.09 1 92 641 LYS B C 1
ATOM 11699 O O . LYS B 1 641 ? 2.408 -22.828 4.168 1 92 641 LYS B O 1
ATOM 11704 N N . LYS B 1 642 ? 1.807 -23.391 6.262 1 92 642 LYS B N 1
ATOM 11705 C CA . LYS B 1 642 ? 3.127 -23.922 6.57 1 92 642 LYS B CA 1
ATOM 11706 C C . LYS B 1 642 ? 3.18 -25.422 6.312 1 92 642 LYS B C 1
ATOM 11708 O O . LYS B 1 642 ? 4.191 -25.953 5.836 1 92 642 LYS B O 1
ATOM 11713 N N . HIS B 1 643 ? 2.123 -26.062 6.582 1 91.12 643 HIS B N 1
ATOM 11714 C CA . HIS B 1 643 ? 2.115 -27.531 6.578 1 91.12 643 HIS B CA 1
ATOM 11715 C C . HIS B 1 643 ? 2.074 -28.078 5.152 1 91.12 643 HIS B C 1
ATOM 11717 O O . HIS B 1 643 ? 2.822 -28.984 4.816 1 91.12 643 HIS B O 1
ATOM 11723 N N . PHE B 1 644 ? 1.219 -27.547 4.32 1 90.62 644 PHE B N 1
ATOM 11724 C CA . PHE B 1 644 ? 1.011 -28.094 2.98 1 90.62 644 PHE B CA 1
ATOM 11725 C C . PHE B 1 644 ? 2.18 -27.734 2.066 1 90.62 644 PHE B C 1
ATOM 11727 O O . PHE B 1 644 ? 2.699 -26.625 2.117 1 90.62 644 PHE B O 1
ATOM 11734 N N . ASN B 1 645 ? 2.59 -28.766 1.267 1 89.19 645 ASN B N 1
ATOM 11735 C CA . ASN B 1 645 ? 3.477 -28.406 0.16 1 89.19 645 ASN B CA 1
ATOM 11736 C C . ASN B 1 645 ? 2.746 -27.609 -0.909 1 89.19 645 ASN B C 1
ATOM 11738 O O . ASN B 1 645 ? 1.549 -27.344 -0.786 1 89.19 645 ASN B O 1
ATOM 11742 N N . THR B 1 646 ? 3.377 -27.25 -1.916 1 88.62 646 THR B N 1
ATOM 11743 C CA . THR B 1 646 ? 2.822 -26.328 -2.9 1 88.62 646 THR B CA 1
ATOM 11744 C C . THR B 1 646 ? 1.603 -26.938 -3.586 1 88.62 646 THR B C 1
ATOM 11746 O O . THR B 1 646 ? 0.562 -26.281 -3.703 1 88.62 646 THR B O 1
ATOM 11749 N N . PHE B 1 647 ? 1.643 -28.219 -3.982 1 87.69 647 PHE B N 1
ATOM 11750 C CA . PHE B 1 647 ? 0.539 -28.875 -4.676 1 87.69 647 PHE B CA 1
ATOM 11751 C C . PHE B 1 647 ? -0.692 -28.953 -3.781 1 87.69 647 PHE B C 1
ATOM 11753 O O . PHE B 1 647 ? -1.782 -28.531 -4.18 1 87.69 647 PHE B O 1
ATOM 11760 N N . ARG B 1 648 ? -0.486 -29.406 -2.566 1 88.94 648 ARG B N 1
ATOM 11761 C CA . ARG B 1 648 ? -1.607 -29.578 -1.647 1 88.94 648 ARG B CA 1
ATOM 11762 C C . ARG B 1 648 ? -2.197 -28.219 -1.255 1 88.94 648 ARG B C 1
ATOM 11764 O O . ARG B 1 648 ? -3.406 -28.109 -1.046 1 88.94 648 ARG B O 1
ATOM 11771 N N . PHE B 1 649 ? -1.345 -27.312 -1.082 1 92.44 649 PHE B N 1
ATOM 11772 C CA . PHE B 1 649 ? -1.828 -25.984 -0.75 1 92.44 649 PHE B CA 1
ATOM 11773 C C . PHE B 1 649 ? -2.666 -25.406 -1.889 1 92.44 649 PHE B C 1
ATOM 11775 O O . PHE B 1 649 ? -3.701 -24.781 -1.651 1 92.44 649 PHE B O 1
ATOM 11782 N N . HIS B 1 650 ? -2.203 -25.578 -3.15 1 92.19 650 HIS B N 1
ATOM 11783 C CA . HIS B 1 650 ? -2.973 -25.156 -4.316 1 92.19 650 HIS B CA 1
ATOM 11784 C C . HIS B 1 650 ? -4.301 -25.906 -4.398 1 92.19 650 HIS B C 1
ATOM 11786 O O . HIS B 1 650 ? -5.332 -25.312 -4.73 1 92.19 650 HIS B O 1
ATOM 11792 N N . LEU B 1 651 ? -4.227 -27.141 -4.102 1 90.94 651 LEU B N 1
ATOM 11793 C CA . LEU B 1 651 ? -5.438 -27.953 -4.078 1 90.94 651 LEU B CA 1
ATOM 11794 C C . LEU B 1 651 ? -6.414 -27.438 -3.025 1 90.94 651 LEU B C 1
ATOM 11796 O O . LEU B 1 651 ? -7.613 -27.328 -3.289 1 90.94 651 LEU B O 1
ATOM 11800 N N . PHE B 1 652 ? -5.891 -27.172 -1.871 1 91.81 652 PHE B N 1
ATOM 11801 C CA . PHE B 1 652 ? -6.703 -26.625 -0.794 1 91.81 652 PHE B CA 1
ATOM 11802 C C . PHE B 1 652 ? -7.402 -25.344 -1.242 1 91.81 652 PHE B C 1
ATOM 11804 O O . PHE B 1 652 ? -8.609 -25.188 -1.029 1 91.81 652 PHE B O 1
ATOM 11811 N N . ASN B 1 653 ? -6.711 -24.453 -1.806 1 92.88 653 ASN B N 1
ATOM 11812 C CA . ASN B 1 653 ? -7.273 -23.188 -2.262 1 92.88 653 ASN B CA 1
ATOM 11813 C C . ASN B 1 653 ? -8.297 -23.391 -3.377 1 92.88 653 ASN B C 1
ATOM 11815 O O . ASN B 1 653 ? -9.281 -22.656 -3.463 1 92.88 653 ASN B O 1
ATOM 11819 N N . THR B 1 654 ? -8.062 -24.344 -4.246 1 93.38 654 THR B N 1
ATOM 11820 C CA . THR B 1 654 ? -9 -24.703 -5.297 1 93.38 654 THR B CA 1
ATOM 11821 C C . THR B 1 654 ? -10.312 -25.219 -4.703 1 93.38 654 THR B C 1
ATOM 11823 O O . THR B 1 654 ? -11.398 -24.797 -5.113 1 93.38 654 THR B O 1
ATOM 11826 N N . ILE B 1 655 ? -10.172 -26.047 -3.719 1 91.56 655 ILE B N 1
ATOM 11827 C CA . ILE B 1 655 ? -11.336 -26.641 -3.064 1 91.56 655 ILE B CA 1
ATOM 11828 C C . ILE B 1 655 ? -12.117 -25.547 -2.332 1 91.56 655 ILE B C 1
ATOM 11830 O O . ILE B 1 655 ? -13.352 -25.531 -2.34 1 91.56 655 ILE B O 1
ATOM 11834 N N . LEU B 1 656 ? -11.391 -24.625 -1.707 1 90.19 656 LEU B N 1
ATOM 11835 C CA . LEU B 1 656 ? -12.047 -23.516 -1.033 1 90.19 656 LEU B CA 1
ATOM 11836 C C . LEU B 1 656 ? -12.867 -22.688 -2.018 1 90.19 656 LEU B C 1
ATOM 11838 O O . LEU B 1 656 ? -14.016 -22.344 -1.731 1 90.19 656 LEU B O 1
ATOM 11842 N N . ASN B 1 657 ? -12.32 -22.391 -3.125 1 91.88 657 ASN B N 1
ATOM 11843 C CA . ASN B 1 657 ? -13.031 -21.625 -4.152 1 91.88 657 ASN B CA 1
ATOM 11844 C C . ASN B 1 657 ? -14.289 -22.359 -4.613 1 91.88 657 ASN B C 1
ATOM 11846 O O . ASN B 1 657 ? -15.359 -21.75 -4.719 1 91.88 657 ASN B O 1
ATOM 11850 N N . MET B 1 658 ? -14.18 -23.609 -4.852 1 91.25 658 MET B N 1
ATOM 11851 C CA . MET B 1 658 ? -15.312 -24.406 -5.305 1 91.25 658 MET B CA 1
ATOM 11852 C C . MET B 1 658 ? -16.391 -24.484 -4.23 1 91.25 658 MET B C 1
ATOM 11854 O O . MET B 1 658 ? -17.578 -24.375 -4.531 1 91.25 658 MET B O 1
ATOM 11858 N N . ALA B 1 659 ? -15.945 -24.641 -3.041 1 89.06 659 ALA B N 1
ATOM 11859 C CA . ALA B 1 659 ? -16.891 -24.703 -1.929 1 89.06 659 ALA B CA 1
ATOM 11860 C C . ALA B 1 659 ? -17.703 -23.422 -1.816 1 89.06 659 ALA B C 1
ATOM 11862 O O . ALA B 1 659 ? -18.922 -23.453 -1.644 1 89.06 659 ALA B O 1
ATOM 11863 N N . PHE B 1 660 ? -17 -22.359 -1.986 1 86.94 660 PHE B N 1
ATOM 11864 C CA . PHE B 1 660 ? -17.672 -21.062 -1.941 1 86.94 660 PHE B CA 1
ATOM 11865 C C . PHE B 1 660 ? -18.641 -20.922 -3.107 1 86.94 660 PHE B C 1
ATOM 11867 O O . PHE B 1 660 ? -19.75 -20.391 -2.941 1 86.94 660 PHE B O 1
ATOM 11874 N N . SER B 1 661 ? -18.234 -21.391 -4.211 1 90.56 661 SER B N 1
ATOM 11875 C CA . SER B 1 661 ? -19.062 -21.312 -5.41 1 90.56 661 SER B CA 1
ATOM 11876 C C . SER B 1 661 ? -20.344 -22.125 -5.258 1 90.56 661 SER B C 1
ATOM 11878 O O . SER B 1 661 ? -21.438 -21.641 -5.555 1 90.56 661 SER B O 1
ATOM 11880 N N . PHE B 1 662 ? -20.219 -23.297 -4.711 1 88.5 662 PHE B N 1
ATOM 11881 C CA . PHE B 1 662 ? -21.375 -24.156 -4.5 1 88.5 662 PHE B CA 1
ATOM 11882 C C . PHE B 1 662 ? -22.328 -23.547 -3.477 1 88.5 662 PHE B C 1
ATOM 11884 O O . PHE B 1 662 ? -23.531 -23.547 -3.67 1 88.5 662 PHE B O 1
ATOM 11891 N N . ALA B 1 663 ? -21.766 -23 -2.486 1 84.25 663 ALA B N 1
ATOM 11892 C CA . ALA B 1 663 ? -22.562 -22.453 -1.391 1 84.25 663 ALA B CA 1
ATOM 11893 C C . ALA B 1 663 ? -23.375 -21.25 -1.852 1 84.25 663 ALA B C 1
ATOM 11895 O O . ALA B 1 663 ? -24.562 -21.125 -1.511 1 84.25 663 ALA B O 1
ATOM 11896 N N . VAL B 1 664 ? -22.766 -20.453 -2.611 1 85.56 664 VAL B N 1
ATOM 11897 C CA . VAL B 1 664 ? -23.453 -19.234 -3.039 1 85.56 664 VAL B CA 1
ATOM 11898 C C . VAL B 1 664 ? -24.516 -19.578 -4.078 1 85.56 664 VAL B C 1
ATOM 11900 O O . VAL B 1 664 ? -25.578 -18.953 -4.117 1 85.56 664 VAL B O 1
ATOM 11903 N N . MET B 1 665 ? -24.266 -20.516 -4.926 1 88.31 665 MET B N 1
ATOM 11904 C CA . MET B 1 665 ? -25.266 -20.953 -5.895 1 88.31 665 MET B CA 1
ATOM 11905 C C . MET B 1 665 ? -26.516 -21.469 -5.188 1 88.31 665 MET B C 1
ATOM 11907 O O . MET B 1 665 ? -27.625 -21.188 -5.621 1 88.31 665 MET B O 1
ATOM 11911 N N . GLU B 1 666 ? -26.281 -22.141 -4.148 1 84.38 666 GLU B N 1
ATOM 11912 C CA . GLU B 1 666 ? -27.406 -22.656 -3.367 1 84.38 666 GLU B CA 1
ATOM 11913 C C . GLU B 1 666 ? -28.141 -21.531 -2.648 1 84.38 666 GLU B C 1
ATOM 11915 O O . GLU B 1 666 ? -29.375 -21.469 -2.676 1 84.38 666 GLU B O 1
ATOM 11920 N N . LYS B 1 667 ? -27.406 -20.75 -2.076 1 82.5 667 LYS B N 1
ATOM 11921 C CA . LYS B 1 667 ? -27.984 -19.672 -1.253 1 82.5 667 LYS B CA 1
ATOM 11922 C C . LYS B 1 667 ? -28.797 -18.719 -2.098 1 82.5 667 LYS B C 1
ATOM 11924 O O . LYS B 1 667 ? -29.906 -18.312 -1.7 1 82.5 667 LYS B O 1
ATOM 11929 N N . LEU B 1 668 ? -28.328 -18.391 -3.236 1 84.5 668 LEU B N 1
ATOM 11930 C CA . LEU B 1 668 ? -28.984 -17.375 -4.062 1 84.5 668 LEU B CA 1
ATOM 11931 C C . LEU B 1 668 ? -29.828 -18.031 -5.152 1 84.5 668 LEU B C 1
ATOM 11933 O O . LEU B 1 668 ? -30.484 -17.344 -5.934 1 84.5 668 LEU B O 1
ATOM 11937 N N . LYS B 1 669 ? -29.812 -19.328 -5.273 1 86.12 669 LYS B N 1
ATOM 11938 C CA . LYS B 1 669 ? -30.531 -20.094 -6.285 1 86.12 669 LYS B CA 1
ATOM 11939 C C . LYS B 1 669 ? -30.172 -19.625 -7.691 1 86.12 669 LYS B C 1
ATOM 11941 O O . LYS B 1 669 ? -31.062 -19.328 -8.492 1 86.12 669 LYS B O 1
ATOM 11946 N N . VAL B 1 670 ? -28.938 -19.594 -7.832 1 87.19 670 VAL B N 1
ATOM 11947 C CA . VAL B 1 670 ? -28.391 -19.188 -9.125 1 87.19 670 VAL B CA 1
ATOM 11948 C C . VAL B 1 670 ? -27.516 -20.297 -9.703 1 87.19 670 VAL B C 1
ATOM 11950 O O . VAL B 1 670 ? -26.891 -21.047 -8.953 1 87.19 670 VAL B O 1
ATOM 11953 N N . LYS B 1 671 ? -27.578 -20.469 -11 1 89.88 671 LYS B N 1
ATOM 11954 C CA . LYS B 1 671 ? -26.703 -21.422 -11.68 1 89.88 671 LYS B CA 1
ATOM 11955 C C . LYS B 1 671 ? -25.609 -20.703 -12.453 1 89.88 671 LYS B C 1
ATOM 11957 O O . LYS B 1 671 ? -25.891 -19.859 -13.305 1 89.88 671 LYS B O 1
ATOM 11962 N N . LEU B 1 672 ? -24.375 -21 -12.094 1 91.62 672 LEU B N 1
ATOM 11963 C CA . LEU B 1 672 ? -23.203 -20.406 -12.719 1 91.62 672 LEU B CA 1
ATOM 11964 C C . LEU B 1 672 ? -22.188 -21.484 -13.086 1 91.62 672 LEU B C 1
ATOM 11966 O O . LEU B 1 672 ? -22.188 -22.562 -12.492 1 91.62 672 LEU B O 1
ATOM 11970 N N . PRO B 1 673 ? -21.359 -21.234 -14.047 1 94.19 673 PRO B N 1
ATOM 11971 C CA . PRO B 1 673 ? -20.312 -22.203 -14.352 1 94.19 673 PRO B CA 1
ATOM 11972 C C . PRO B 1 673 ? -19.141 -22.156 -13.359 1 94.19 673 PRO B C 1
ATOM 11974 O O . PRO B 1 673 ? -18.891 -21.109 -12.75 1 94.19 673 PRO B O 1
ATOM 11977 N N . ILE B 1 674 ? -18.531 -23.266 -13.156 1 94.44 674 ILE B N 1
ATOM 11978 C CA . ILE B 1 674 ? -17.25 -23.359 -12.469 1 94.44 674 ILE B CA 1
ATOM 11979 C C . ILE B 1 674 ? -16.141 -23.703 -13.461 1 94.44 674 ILE B C 1
ATOM 11981 O O . ILE B 1 674 ? -16.219 -24.734 -14.141 1 94.44 674 ILE B O 1
ATOM 11985 N N . MET B 1 675 ? -15.211 -22.844 -13.539 1 96.31 675 MET B N 1
ATOM 11986 C CA . MET B 1 675 ? -14.195 -23.016 -14.578 1 96.31 675 MET B CA 1
ATOM 11987 C C . MET B 1 675 ? -12.812 -23.172 -13.969 1 96.31 675 MET B C 1
ATOM 11989 O O . MET B 1 675 ? -12.453 -22.438 -13.047 1 96.31 675 MET B O 1
ATOM 11993 N N . LEU B 1 676 ? -12.039 -24.125 -14.422 1 95.88 676 LEU B N 1
ATOM 11994 C CA . LEU B 1 676 ? -10.641 -24.344 -14.055 1 95.88 676 LEU B CA 1
ATOM 11995 C C . LEU B 1 676 ? -9.734 -24.234 -15.273 1 95.88 676 LEU B C 1
ATOM 11997 O O . LEU B 1 676 ? -10.039 -24.812 -16.328 1 95.88 676 LEU B O 1
ATOM 12001 N N . ASP B 1 677 ? -8.695 -23.438 -15.219 1 95.19 677 ASP B N 1
ATOM 12002 C CA . ASP B 1 677 ? -7.77 -23.266 -16.328 1 95.19 677 ASP B CA 1
ATOM 12003 C C . ASP B 1 677 ? -6.367 -23.75 -15.953 1 95.19 677 ASP B C 1
ATOM 12005 O O . ASP B 1 677 ? -5.578 -23 -15.391 1 95.19 677 ASP B O 1
ATOM 12009 N N . ASP B 1 678 ? -5.996 -24.953 -16.344 1 90.69 678 ASP B N 1
ATOM 12010 C CA . ASP B 1 678 ? -4.66 -25.531 -16.25 1 90.69 678 ASP B CA 1
ATOM 12011 C C . ASP B 1 678 ? -4.152 -25.5 -14.805 1 90.69 678 ASP B C 1
ATOM 12013 O O . ASP B 1 678 ? -3.043 -25.031 -14.539 1 90.69 678 ASP B O 1
ATOM 12017 N N . ILE B 1 679 ? -4.848 -26.062 -13.883 1 86 679 ILE B N 1
ATOM 12018 C CA . ILE B 1 679 ? -4.488 -25.969 -12.469 1 86 679 ILE B CA 1
ATOM 12019 C C . ILE B 1 679 ? -3.805 -27.266 -12.031 1 86 679 ILE B C 1
ATOM 12021 O O . ILE B 1 679 ? -3.057 -27.281 -11.055 1 86 679 ILE B O 1
ATOM 12025 N N . PHE B 1 680 ? -3.951 -28.344 -12.852 1 81.69 680 PHE B N 1
ATOM 12026 C CA . PHE B 1 680 ? -3.432 -29.641 -12.414 1 81.69 680 PHE B CA 1
ATOM 12027 C C . PHE B 1 680 ? -2.467 -30.219 -13.445 1 81.69 680 PHE B C 1
ATOM 12029 O O . PHE B 1 680 ? -2.646 -30.016 -14.648 1 81.69 680 PHE B O 1
ATOM 12036 N N . TYR B 1 681 ? -1.483 -30.719 -12.914 1 87.75 681 TYR B N 1
ATOM 12037 C CA . TYR B 1 681 ? -0.562 -31.516 -13.711 1 87.75 681 TYR B CA 1
ATOM 12038 C C . TYR B 1 681 ? -0.54 -32.969 -13.234 1 87.75 681 TYR B C 1
ATOM 12040 O O . TYR B 1 681 ? -0.604 -33.219 -12.031 1 87.75 681 TYR B O 1
ATOM 12048 N N . ALA B 1 682 ? -0.515 -33.844 -14.172 1 86.38 682 ALA B N 1
ATOM 12049 C CA . ALA B 1 682 ? -0.533 -35.25 -13.828 1 86.38 682 ALA B CA 1
ATOM 12050 C C . ALA B 1 682 ? 0.633 -35.594 -12.906 1 86.38 682 ALA B C 1
ATOM 12052 O O . ALA B 1 682 ? 0.489 -36.438 -12 1 86.38 682 ALA B O 1
ATOM 12053 N N . SER B 1 683 ? 1.734 -34.938 -13.109 1 84.06 683 SER B N 1
ATOM 12054 C CA . SER B 1 683 ? 2.941 -35.25 -12.344 1 84.06 683 SER B CA 1
ATOM 12055 C C . SER B 1 683 ? 2.801 -34.812 -10.891 1 84.06 683 SER B C 1
ATOM 12057 O O . SER B 1 683 ? 3.555 -35.281 -10.031 1 84.06 683 SER B O 1
ATOM 12059 N N . ASP B 1 684 ? 1.837 -33.969 -10.602 1 84.5 684 ASP B N 1
ATOM 12060 C CA . ASP B 1 684 ? 1.622 -33.5 -9.234 1 84.5 684 ASP B CA 1
ATOM 12061 C C . ASP B 1 684 ? 0.965 -34.594 -8.375 1 84.5 684 ASP B C 1
ATOM 12063 O O . ASP B 1 684 ? 1.124 -34.594 -7.156 1 84.5 684 ASP B O 1
ATOM 12067 N N . PHE B 1 685 ? 0.231 -35.406 -9.125 1 79.25 685 PHE B N 1
ATOM 12068 C CA . PHE B 1 685 ? -0.474 -36.469 -8.438 1 79.25 685 PHE B CA 1
ATOM 12069 C C . PHE B 1 685 ? 0.385 -37.719 -8.367 1 79.25 685 PHE B C 1
ATOM 12071 O O . PHE B 1 685 ? 1.13 -38.031 -9.305 1 79.25 685 PHE B O 1
ATOM 12078 N N . HIS B 1 686 ? 0.526 -38.312 -7.191 1 72.75 686 HIS B N 1
ATOM 12079 C CA . HIS B 1 686 ? 1.34 -39.531 -7.035 1 72.75 686 HIS B CA 1
ATOM 12080 C C . HIS B 1 686 ? 0.88 -40.625 -7.984 1 72.75 686 HIS B C 1
ATOM 12082 O O . HIS B 1 686 ? 1.691 -41.438 -8.445 1 72.75 686 HIS B O 1
ATOM 12088 N N . ASN B 1 687 ? -0.43 -40.688 -8.141 1 75.62 687 ASN B N 1
ATOM 12089 C CA . ASN B 1 687 ? -1.008 -41.688 -9 1 75.62 687 ASN B CA 1
ATOM 12090 C C . ASN B 1 687 ? -2.248 -41.188 -9.727 1 75.62 687 ASN B C 1
ATOM 12092 O O . ASN B 1 687 ? -2.865 -40.219 -9.297 1 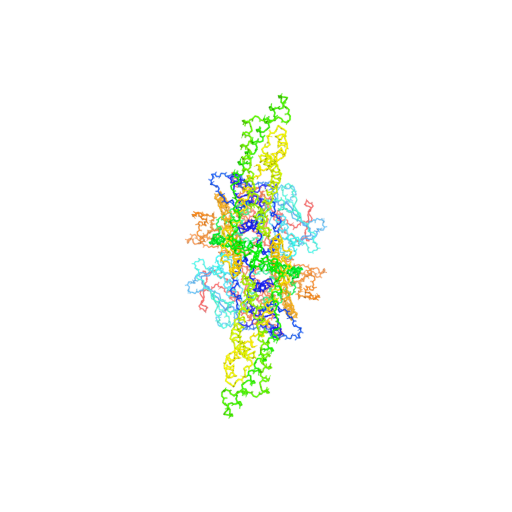75.62 687 ASN B O 1
ATOM 12096 N N . ARG B 1 688 ? -2.525 -41.688 -10.836 1 78.06 688 ARG B N 1
ATOM 12097 C CA . ARG B 1 688 ? -3.697 -41.344 -11.641 1 78.06 688 ARG B CA 1
ATOM 12098 C C . ARG B 1 688 ? -4.98 -41.5 -10.828 1 78.06 688 ARG B C 1
ATOM 12100 O O . ARG B 1 688 ? -5.961 -40.781 -11.07 1 78.06 688 ARG B O 1
ATOM 12107 N N . ARG B 1 689 ? -4.953 -42.281 -9.867 1 80.5 689 ARG B N 1
ATOM 12108 C CA . ARG B 1 689 ? -6.121 -42.562 -9.039 1 80.5 689 ARG B CA 1
ATOM 12109 C C . ARG B 1 689 ? -6.504 -41.344 -8.211 1 80.5 689 ARG B C 1
ATOM 12111 O O . ARG B 1 689 ? -7.688 -41.094 -7.965 1 80.5 689 ARG B O 1
ATOM 12118 N N . ASN B 1 690 ? -5.535 -40.594 -7.918 1 83.81 690 ASN B N 1
ATOM 12119 C CA . ASN B 1 690 ? -5.801 -39.406 -7.105 1 83.81 690 ASN B CA 1
ATOM 12120 C C . ASN B 1 690 ? -6.527 -38.344 -7.906 1 83.81 690 ASN B C 1
ATOM 12122 O O . ASN B 1 690 ? -7.34 -37.594 -7.355 1 83.81 690 ASN B O 1
ATOM 12126 N N . ILE B 1 691 ? -6.301 -38.281 -9.188 1 86.62 691 ILE B N 1
ATOM 12127 C CA . ILE B 1 691 ? -7.02 -37.344 -10.047 1 86.62 691 ILE B CA 1
ATOM 12128 C C . ILE B 1 691 ? -8.484 -37.75 -10.141 1 86.62 691 ILE B C 1
ATOM 12130 O O . ILE B 1 691 ? -9.383 -36.906 -10.023 1 86.62 691 ILE B O 1
ATOM 12134 N N . LYS B 1 692 ? -8.641 -39.062 -10.312 1 88.31 692 LYS B N 1
ATOM 12135 C CA . LYS B 1 692 ? -10 -39.594 -10.375 1 88.31 692 LYS B CA 1
ATOM 12136 C C . LYS B 1 692 ? -10.766 -39.312 -9.086 1 88.31 692 LYS B C 1
ATOM 12138 O O . LYS B 1 692 ? -11.93 -38.906 -9.125 1 88.31 692 LYS B O 1
ATOM 12143 N N . HIS B 1 693 ? -10.055 -39.438 -7.973 1 85.12 693 HIS B N 1
ATOM 12144 C CA . HIS B 1 693 ? -10.672 -39.188 -6.68 1 85.12 693 HIS B CA 1
ATOM 12145 C C . HIS B 1 693 ? -11.062 -37.719 -6.551 1 85.12 693 HIS B C 1
ATOM 12147 O O . HIS B 1 693 ? -12.094 -37.406 -5.961 1 85.12 693 HIS B O 1
ATOM 12153 N N . PHE B 1 694 ? -10.281 -36.938 -7.027 1 85.5 694 PHE B N 1
ATOM 12154 C CA . PHE B 1 694 ? -10.562 -35.5 -6.961 1 85.5 694 PHE B CA 1
ATOM 12155 C C . PHE B 1 694 ? -11.836 -35.156 -7.723 1 85.5 694 PHE B C 1
ATOM 12157 O O . PHE B 1 694 ? -12.719 -34.469 -7.195 1 85.5 694 PHE B O 1
ATOM 12164 N N . VAL B 1 695 ? -11.977 -35.625 -8.906 1 87.69 695 VAL B N 1
ATOM 12165 C CA . VAL B 1 695 ? -13.141 -35.344 -9.742 1 87.69 695 VAL B CA 1
ATOM 12166 C C . VAL B 1 695 ? -14.383 -36 -9.133 1 87.69 695 VAL B C 1
ATOM 12168 O O . VAL B 1 695 ? -15.445 -35.375 -9.062 1 87.69 695 VAL B O 1
ATOM 12171 N N . LYS B 1 696 ? -14.156 -37.188 -8.68 1 88.31 696 LYS B N 1
ATOM 12172 C CA . LYS B 1 696 ? -15.266 -37.875 -8.039 1 88.31 696 LYS B CA 1
ATOM 12173 C C . LYS B 1 696 ? -15.766 -37.125 -6.816 1 88.31 696 LYS B C 1
ATOM 12175 O O . LYS B 1 696 ? -16.969 -36.969 -6.613 1 88.31 696 LYS B O 1
ATOM 12180 N N . ALA B 1 697 ? -14.82 -36.688 -6.047 1 85.44 697 ALA B N 1
ATOM 12181 C CA . ALA B 1 697 ? -15.164 -35.938 -4.828 1 85.44 697 ALA B CA 1
ATOM 12182 C C . ALA B 1 697 ? -15.914 -34.656 -5.152 1 85.44 697 ALA B C 1
ATOM 12184 O O . ALA B 1 697 ? -16.859 -34.281 -4.445 1 85.44 697 ALA B O 1
ATOM 12185 N N . ILE B 1 698 ? -15.57 -34 -6.164 1 85.94 698 ILE B N 1
ATOM 12186 C CA . ILE B 1 698 ? -16.203 -32.75 -6.562 1 85.94 698 ILE B CA 1
ATOM 12187 C C . ILE B 1 698 ? -17.641 -33.031 -7.016 1 85.94 698 ILE B C 1
ATOM 12189 O O . ILE B 1 698 ? -18.578 -32.312 -6.625 1 85.94 698 ILE B O 1
ATOM 12193 N N . LEU B 1 699 ? -17.766 -34.062 -7.824 1 86.5 699 LEU B N 1
ATOM 12194 C CA . LEU B 1 699 ? -19.094 -34.406 -8.344 1 86.5 699 LEU B CA 1
ATOM 12195 C C . LEU B 1 699 ? -20.016 -34.844 -7.215 1 86.5 699 LEU B C 1
ATOM 12197 O O . LEU B 1 699 ? -21.188 -34.5 -7.195 1 86.5 699 LEU B O 1
ATOM 12201 N N . THR B 1 700 ? -19.391 -35.531 -6.277 1 83.5 700 THR B N 1
ATOM 12202 C CA . THR B 1 700 ? -20.172 -36 -5.129 1 83.5 700 THR B CA 1
ATOM 12203 C C . THR B 1 700 ? -20.562 -34.812 -4.238 1 83.5 700 THR B C 1
ATOM 12205 O O . THR B 1 700 ? -21.688 -34.75 -3.729 1 83.5 700 THR B O 1
ATOM 12208 N N . ALA B 1 701 ? -19.641 -33.938 -4.008 1 80.62 701 ALA B N 1
ATOM 12209 C CA . ALA B 1 701 ? -19.922 -32.75 -3.193 1 80.62 701 ALA B CA 1
ATOM 12210 C C . ALA B 1 701 ? -21.031 -31.906 -3.812 1 80.62 701 ALA B C 1
ATOM 12212 O O . ALA B 1 701 ? -21.922 -31.422 -3.105 1 80.62 701 ALA B O 1
ATOM 12213 N N . TYR B 1 702 ? -20.938 -31.719 -5.074 1 80.69 702 TYR B N 1
ATOM 12214 C CA . TYR B 1 702 ? -21.969 -30.953 -5.762 1 80.69 702 TYR B CA 1
ATOM 12215 C C . TYR B 1 702 ? -23.328 -31.609 -5.621 1 80.69 702 TYR B C 1
ATOM 12217 O O . TYR B 1 702 ? -24.328 -30.938 -5.371 1 80.69 702 TYR B O 1
ATOM 12225 N N . LYS B 1 703 ? -23.344 -32.875 -5.746 1 78.44 703 LYS B N 1
ATOM 12226 C CA . LYS B 1 703 ? -24.578 -33.656 -5.605 1 78.44 703 LYS B CA 1
ATOM 12227 C C . LYS B 1 703 ? -25.172 -33.469 -4.207 1 78.44 703 LYS B C 1
ATOM 12229 O O . LYS B 1 703 ? -26.391 -33.344 -4.051 1 78.44 703 LYS B O 1
ATOM 12234 N N . SER B 1 704 ? -24.328 -33.5 -3.285 1 73.06 704 SER B N 1
ATOM 12235 C CA . SER B 1 704 ? -24.766 -33.406 -1.899 1 73.06 704 SER B CA 1
ATOM 12236 C C . SER B 1 704 ? -25.391 -32.031 -1.614 1 73.06 704 SER B C 1
ATOM 12238 O O . SER B 1 704 ? -26.328 -31.938 -0.833 1 73.06 704 SER B O 1
ATOM 12240 N N . ILE B 1 705 ? -24.922 -31 -2.156 1 71.5 705 ILE B N 1
ATOM 12241 C CA . ILE B 1 705 ? -25.359 -29.641 -1.867 1 71.5 705 ILE B CA 1
ATOM 12242 C C . ILE B 1 705 ? -26.641 -29.328 -2.654 1 71.5 705 ILE B C 1
ATOM 12244 O O . ILE B 1 705 ? -27.578 -28.734 -2.123 1 71.5 705 ILE B O 1
ATOM 12248 N N . PHE B 1 706 ? -26.609 -29.641 -3.852 1 69 706 PHE B N 1
ATOM 12249 C CA . PHE B 1 706 ? -27.703 -29.188 -4.695 1 69 706 PHE B CA 1
ATOM 12250 C C . PHE B 1 706 ? -28.797 -30.25 -4.77 1 69 706 PHE B C 1
ATOM 12252 O O . PHE B 1 706 ? -29.953 -29.938 -5.062 1 69 706 PHE B O 1
ATOM 12259 N N . GLU B 1 707 ? -28.25 -31.438 -4.594 1 60.91 707 GLU B N 1
ATOM 12260 C CA . GLU B 1 707 ? -29.281 -32.469 -4.668 1 60.91 707 GLU B CA 1
ATOM 12261 C C . GLU B 1 707 ? -29.672 -32.969 -3.279 1 60.91 707 GLU B C 1
ATOM 12263 O O . GLU B 1 707 ? -30.422 -33.938 -3.146 1 60.91 707 GLU B O 1
ATOM 12268 N N . ASN B 1 708 ? -29.406 -32.344 -2.139 1 49.97 708 ASN B N 1
ATOM 12269 C CA . ASN B 1 708 ? -29.719 -32.781 -0.784 1 49.97 708 ASN B CA 1
ATOM 12270 C C . ASN B 1 708 ? -30.562 -34.031 -0.785 1 49.97 708 ASN B C 1
ATOM 12272 O O . ASN B 1 708 ? -30.25 -35 -0.085 1 49.97 708 ASN B O 1
ATOM 12276 N N . GLY B 1 709 ? -31.844 -34.281 0.177 1 41.81 709 GLY B N 1
ATOM 12277 C CA . GLY B 1 709 ? -32.625 -35.125 1.033 1 41.81 709 GLY B CA 1
ATOM 12278 C C . GLY B 1 709 ? -33.5 -36.094 0.257 1 41.81 709 GLY B C 1
ATOM 12279 O O . GLY B 1 709 ? -33.75 -37.219 0.714 1 41.81 709 GLY B O 1
ATOM 12280 N N . LYS B 1 710 ? -34.875 -35.469 -0.252 1 39.66 710 LYS B N 1
ATOM 12281 C CA . LYS B 1 710 ? -36.031 -36.344 -0.474 1 39.66 710 LYS B CA 1
ATOM 12282 C C . LYS B 1 710 ? -35.688 -37.406 -1.508 1 39.66 710 LYS B C 1
ATOM 12284 O O . LYS B 1 710 ? -36.344 -38.469 -1.538 1 39.66 710 LYS B O 1
ATOM 12289 N N . ASP B 1 711 ? -35.375 -36.938 -2.668 1 34.72 711 ASP B N 1
ATOM 12290 C CA . ASP B 1 711 ? -35.469 -38.062 -3.588 1 34.72 711 ASP B CA 1
ATOM 12291 C C . ASP B 1 711 ? -34.188 -38.906 -3.533 1 34.72 711 ASP B C 1
ATOM 12293 O O . ASP B 1 711 ? -33.094 -38.406 -3.844 1 34.72 711 ASP B O 1
ATOM 12297 N N . ASN B 1 712 ? -33.938 -39.688 -2.598 1 37.12 712 ASN B N 1
ATOM 12298 C CA . ASN B 1 712 ? -33.094 -40.906 -2.494 1 37.12 712 ASN B CA 1
ATOM 12299 C C . ASN B 1 712 ? -32.781 -41.469 -3.867 1 37.12 712 ASN B C 1
ATOM 12301 O O . ASN B 1 712 ? -32.375 -42.625 -3.98 1 37.12 712 ASN B O 1
ATOM 12305 N N . SER B 1 713 ? -33.625 -41.188 -4.941 1 36.84 713 SER B N 1
ATOM 12306 C CA . SER B 1 713 ? -33.406 -42.094 -6.07 1 36.84 713 SER B CA 1
ATOM 12307 C C . SER B 1 713 ? -31.969 -41.969 -6.605 1 36.84 713 SER B C 1
ATOM 12309 O O . SER B 1 713 ? -31.422 -40.875 -6.676 1 36.84 713 SER B O 1
ATOM 12311 N N . GLU B 1 714 ? -31.094 -42.875 -6.43 1 37.91 714 GLU B N 1
ATOM 12312 C CA . GLU B 1 714 ? -29.828 -43.312 -7.031 1 37.91 714 GLU B CA 1
ATOM 12313 C C . GLU B 1 714 ? -29.672 -42.75 -8.438 1 37.91 714 GLU B C 1
ATOM 12315 O O . GLU B 1 714 ? -28.812 -43.188 -9.195 1 37.91 714 GLU B O 1
ATOM 12320 N N . GLN B 1 715 ? -30.594 -42.156 -9.141 1 39.69 715 GLN B N 1
ATOM 12321 C CA . GLN B 1 715 ? -30.375 -41.906 -10.562 1 39.69 715 GLN B CA 1
ATOM 12322 C C . GLN B 1 715 ? -29.391 -40.781 -10.797 1 39.69 715 GLN B C 1
ATOM 12324 O O . GLN B 1 715 ? -29.609 -39.656 -10.336 1 39.69 715 GLN B O 1
ATOM 12329 N N . PRO B 1 716 ? -28.078 -41.062 -11.141 1 42.88 716 PRO B N 1
ATOM 12330 C CA . PRO B 1 716 ? -27.062 -40.156 -11.648 1 42.88 716 PRO B CA 1
ATOM 12331 C C . PRO B 1 716 ? -27.641 -38.969 -12.422 1 42.88 716 PRO B C 1
ATOM 12333 O O . PRO B 1 716 ? -26.922 -38.031 -12.766 1 42.88 716 PRO B O 1
ATOM 12336 N N . ASP B 1 717 ? -28.859 -39.031 -12.93 1 42.84 717 ASP B N 1
ATOM 12337 C CA . ASP B 1 717 ? -29.422 -38.281 -14.039 1 42.84 717 ASP B CA 1
ATOM 12338 C C . ASP B 1 717 ? -29.438 -36.781 -13.719 1 42.84 717 ASP B C 1
ATOM 12340 O O . ASP B 1 717 ? -29.359 -35.938 -14.625 1 42.84 717 ASP B O 1
ATOM 12344 N N . LYS B 1 718 ? -29.688 -36.25 -12.414 1 46.22 718 LYS B N 1
ATOM 12345 C CA . LYS B 1 718 ? -30.062 -34.844 -12.312 1 46.22 718 LYS B CA 1
ATOM 12346 C C . LYS B 1 718 ? -28.859 -33.969 -11.969 1 46.22 718 LYS B C 1
ATOM 12348 O O . LYS B 1 718 ? -29 -32.75 -11.797 1 46.22 718 LYS B O 1
ATOM 12353 N N . ILE B 1 719 ? -27.844 -34.531 -11.461 1 49.09 719 ILE B N 1
ATOM 12354 C CA . ILE B 1 719 ? -26.656 -33.75 -11.125 1 49.09 719 ILE B CA 1
ATOM 12355 C C . ILE B 1 719 ? -26.266 -32.875 -12.305 1 49.09 719 ILE B C 1
ATOM 12357 O O . ILE B 1 719 ? -25.953 -31.703 -12.133 1 49.09 719 ILE B O 1
ATOM 12361 N N . GLY B 1 720 ? -26.203 -33.562 -13.508 1 52.47 720 GLY B N 1
ATOM 12362 C CA . GLY B 1 720 ? -25.734 -32.969 -14.75 1 52.47 720 GLY B CA 1
ATOM 12363 C C . GLY B 1 720 ? -26.609 -31.812 -15.219 1 52.47 720 GLY B C 1
ATOM 12364 O O . GLY B 1 720 ? -26.188 -31.016 -16.078 1 52.47 720 GLY B O 1
ATOM 12365 N N . SER B 1 721 ? -27.781 -31.766 -14.602 1 59.53 721 SER B N 1
ATOM 12366 C CA . SER B 1 721 ? -28.688 -30.797 -15.203 1 59.53 721 SER B CA 1
ATOM 12367 C C . SER B 1 721 ? -28.484 -29.406 -14.609 1 59.53 721 SER B C 1
ATOM 12369 O O . SER B 1 721 ? -28.891 -28.406 -15.203 1 59.53 721 SER B O 1
ATOM 12371 N N . LYS B 1 722 ? -27.625 -29.391 -13.516 1 76.12 722 LYS B N 1
ATOM 12372 C CA . LYS B 1 722 ? -27.547 -28.047 -12.945 1 76.12 722 LYS B CA 1
ATOM 12373 C C . LYS B 1 722 ? -26.109 -27.547 -12.891 1 76.12 722 LYS B C 1
ATOM 12375 O O . LYS B 1 722 ? -25.875 -26.344 -12.906 1 76.12 722 LYS B O 1
ATOM 12380 N N . LEU B 1 723 ? -25.172 -28.516 -12.867 1 86.81 723 LEU B N 1
ATOM 12381 C CA . LEU B 1 723 ? -23.766 -28.141 -12.766 1 86.81 723 LEU B CA 1
ATOM 12382 C C . LEU B 1 723 ? -23.156 -27.922 -14.148 1 86.81 723 LEU B C 1
ATOM 12384 O O . LEU B 1 723 ? -23.391 -28.703 -15.062 1 86.81 723 LEU B O 1
ATOM 12388 N N . GLN B 1 724 ? -22.547 -26.875 -14.336 1 93.94 724 GLN B N 1
ATOM 12389 C CA . GLN B 1 724 ? -21.688 -26.688 -15.492 1 93.94 724 GLN B CA 1
ATOM 12390 C C . GLN B 1 724 ? -20.234 -26.547 -15.078 1 93.94 724 GLN B C 1
ATOM 12392 O O . GLN B 1 724 ? -19.828 -25.484 -14.586 1 93.94 724 GLN B O 1
ATOM 12397 N N . LEU B 1 725 ? -19.5 -27.609 -15.172 1 94.31 725 LEU B N 1
ATOM 12398 C CA . LEU B 1 725 ? -18.078 -27.656 -14.852 1 94.31 725 LEU B CA 1
ATOM 12399 C C . LEU B 1 725 ? -17.234 -27.656 -16.125 1 94.31 725 LEU B C 1
ATOM 12401 O O . LEU B 1 725 ? -17.359 -28.547 -16.969 1 94.31 725 LEU B O 1
ATOM 12405 N N . VAL B 1 726 ? -16.438 -26.594 -16.312 1 96.56 726 VAL B N 1
ATOM 12406 C CA . VAL B 1 726 ? -15.578 -26.484 -17.5 1 96.56 726 VAL B CA 1
ATOM 12407 C C . VAL B 1 726 ? -14.109 -26.547 -17.078 1 96.56 726 VAL B C 1
ATOM 12409 O O . VAL B 1 726 ? -13.633 -25.688 -16.312 1 96.56 726 VAL B O 1
ATOM 12412 N N . ILE B 1 727 ? -13.375 -27.578 -17.516 1 96.12 727 ILE B N 1
ATOM 12413 C CA . ILE B 1 727 ? -11.977 -27.75 -17.156 1 96.12 727 ILE B CA 1
ATOM 12414 C C . ILE B 1 727 ? -11.102 -27.688 -18.406 1 96.12 727 ILE B C 1
ATOM 12416 O O . ILE B 1 727 ? -11.273 -28.484 -19.328 1 96.12 727 ILE B O 1
ATOM 12420 N N . PHE B 1 728 ? -10.258 -26.719 -18.484 1 96.69 728 PHE B N 1
ATOM 12421 C CA . PHE B 1 728 ? -9.242 -26.641 -19.516 1 96.69 728 PHE B CA 1
ATOM 12422 C C . PHE B 1 728 ? -7.945 -27.297 -19.062 1 96.69 728 PHE B C 1
ATOM 12424 O O . PHE B 1 728 ? -7.512 -27.094 -17.922 1 96.69 728 PHE B O 1
ATOM 12431 N N . THR B 1 729 ? -7.305 -28.156 -19.812 1 94.62 729 THR B N 1
ATOM 12432 C CA . THR B 1 729 ? -6.023 -28.75 -19.453 1 94.62 729 THR B CA 1
ATOM 12433 C C . THR B 1 729 ? -5.18 -29 -20.703 1 94.62 729 THR B C 1
ATOM 12435 O O . THR B 1 729 ? -5.715 -29.156 -21.797 1 94.62 729 THR B O 1
ATOM 12438 N N . HIS B 1 730 ? -3.961 -28.906 -20.609 1 91.81 730 HIS B N 1
ATOM 12439 C CA . HIS B 1 730 ? -3.041 -29.266 -21.688 1 91.81 730 HIS B CA 1
ATOM 12440 C C . HIS B 1 730 ? -2.379 -30.609 -21.438 1 91.81 730 HIS B C 1
ATOM 12442 O O . HIS B 1 730 ? -1.629 -31.109 -22.281 1 91.81 730 HIS B O 1
ATOM 12448 N N . ASP B 1 731 ? -2.682 -31.234 -20.297 1 90.94 731 ASP B N 1
ATOM 12449 C CA . ASP B 1 731 ? -2.109 -32.5 -19.906 1 90.94 731 ASP B CA 1
ATOM 12450 C C . ASP B 1 731 ? -3.023 -33.656 -20.312 1 90.94 731 ASP B C 1
ATOM 12452 O O . ASP B 1 731 ? -4.105 -33.844 -19.75 1 90.94 731 ASP B O 1
ATOM 12456 N N . GLU B 1 732 ? -2.551 -34.5 -21.188 1 90 732 GLU B N 1
ATOM 12457 C CA . GLU B 1 732 ? -3.344 -35.594 -21.734 1 90 732 GLU B CA 1
ATOM 12458 C C . GLU B 1 732 ? -3.717 -36.594 -20.656 1 90 732 GLU B C 1
ATOM 12460 O O . GLU B 1 732 ? -4.805 -37.188 -20.703 1 90 732 GLU B O 1
ATOM 12465 N N . LEU B 1 733 ? -2.801 -36.781 -19.75 1 89.5 733 LEU B N 1
ATOM 12466 C CA . LEU B 1 733 ? -3.072 -37.75 -18.688 1 89.5 733 LEU B CA 1
ATOM 12467 C C . LEU B 1 733 ? -4.16 -37.219 -17.75 1 89.5 733 LEU B C 1
ATOM 12469 O O . LEU B 1 733 ? -4.977 -38 -17.25 1 89.5 733 LEU B O 1
ATOM 12473 N N . VAL B 1 734 ? -4.141 -35.969 -17.484 1 92.19 734 VAL B N 1
ATOM 12474 C CA . VAL B 1 734 ? -5.191 -35.375 -16.672 1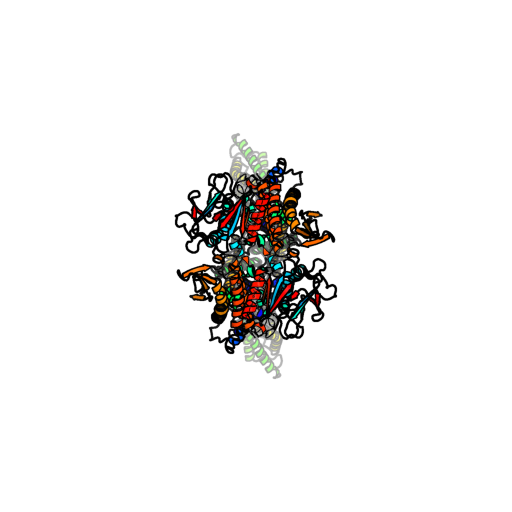 92.19 734 VAL B CA 1
ATOM 12475 C C . VAL B 1 734 ? -6.531 -35.5 -17.391 1 92.19 734 VAL B C 1
ATOM 12477 O O . VAL B 1 734 ? -7.531 -35.906 -16.812 1 92.19 734 VAL B O 1
ATOM 12480 N N . PHE B 1 735 ? -6.492 -35.125 -18.688 1 94.19 735 PHE B N 1
ATOM 12481 C CA . PHE B 1 735 ? -7.695 -35.188 -19.5 1 94.19 735 PHE B CA 1
ATOM 12482 C C . PHE B 1 735 ? -8.281 -36.594 -19.484 1 94.19 735 PHE B C 1
ATOM 12484 O O . PHE B 1 735 ? -9.477 -36.781 -19.219 1 94.19 735 PHE B O 1
ATOM 12491 N N . LYS B 1 736 ? -7.484 -37.594 -19.688 1 93.88 736 LYS B N 1
ATOM 12492 C CA . LYS B 1 736 ? -7.93 -38.969 -19.75 1 93.88 736 LYS B CA 1
ATOM 12493 C C . LYS B 1 736 ? -8.461 -39.438 -18.391 1 93.88 736 LYS B C 1
ATOM 12495 O O . LYS B 1 736 ? -9.484 -40.125 -18.328 1 93.88 736 LYS B O 1
ATOM 12500 N N . SER B 1 737 ? -7.77 -39.062 -17.359 1 93.25 737 SER B N 1
ATOM 12501 C CA . SER B 1 737 ? -8.188 -39.469 -16.016 1 93.25 737 SER B CA 1
ATOM 12502 C C . SER B 1 737 ? -9.555 -38.875 -15.664 1 93.25 737 SER B C 1
ATOM 12504 O O . SER B 1 737 ? -10.406 -39.562 -15.102 1 93.25 737 SER B O 1
ATOM 12506 N N . ILE B 1 738 ? -9.758 -37.625 -16 1 94.06 738 ILE B N 1
ATOM 12507 C CA . ILE B 1 738 ? -11.016 -36.938 -15.688 1 94.06 738 ILE B CA 1
ATOM 12508 C C . ILE B 1 738 ? -12.148 -37.562 -16.516 1 94.06 738 ILE B C 1
ATOM 12510 O O . ILE B 1 738 ? -13.211 -37.875 -15.984 1 94.06 738 ILE B O 1
ATOM 12514 N N . THR B 1 739 ? -11.891 -37.75 -17.828 1 94.44 739 THR B N 1
ATOM 12515 C CA . THR B 1 739 ? -12.93 -38.25 -18.719 1 94.44 739 THR B CA 1
ATOM 12516 C C . THR B 1 739 ? -13.297 -39.688 -18.359 1 94.44 739 THR B C 1
ATOM 12518 O O . THR B 1 739 ? -14.469 -40.062 -18.406 1 94.44 739 THR B O 1
ATOM 12521 N N . ASP B 1 740 ? -12.281 -40.469 -17.969 1 93.5 740 ASP B N 1
ATOM 12522 C CA . ASP B 1 740 ? -12.539 -41.844 -17.547 1 93.5 740 ASP B CA 1
ATOM 12523 C C . ASP B 1 740 ? -13.422 -41.875 -16.297 1 93.5 740 ASP B C 1
ATOM 12525 O O . ASP B 1 740 ? -14.352 -42.688 -16.219 1 93.5 740 ASP B O 1
ATOM 12529 N N . GLU B 1 741 ? -13.086 -41.062 -15.359 1 92.81 741 GLU B N 1
ATOM 12530 C CA . GLU B 1 741 ? -13.859 -41.031 -14.125 1 92.81 741 GLU B CA 1
ATOM 12531 C C . GLU B 1 741 ? -15.289 -40.562 -14.375 1 92.81 741 GLU B C 1
ATOM 12533 O O . GLU B 1 741 ? -16.234 -41.062 -13.766 1 92.81 741 GLU B O 1
ATOM 12538 N N . ILE B 1 742 ? -15.469 -39.562 -15.234 1 92.69 742 ILE B N 1
ATOM 12539 C CA . ILE B 1 742 ? -16.797 -39.062 -15.555 1 92.69 742 ILE B CA 1
ATOM 12540 C C . ILE B 1 742 ? -17.641 -40.156 -16.219 1 92.69 742 ILE B C 1
ATOM 12542 O O . ILE B 1 742 ? -18.812 -40.312 -15.906 1 92.69 742 ILE B O 1
ATOM 12546 N N . LYS B 1 743 ? -17 -40.906 -17.141 1 92.19 743 LYS B N 1
ATOM 12547 C CA . LYS B 1 743 ? -17.672 -42.031 -17.781 1 92.19 743 LYS B CA 1
ATOM 12548 C C . LYS B 1 743 ? -18.109 -43.062 -16.766 1 92.19 743 LYS B C 1
ATOM 12550 O O . LYS B 1 743 ? -19.234 -43.562 -16.812 1 92.19 743 LYS B O 1
ATOM 12555 N N . GLU B 1 744 ? -17.188 -43.312 -15.844 1 90.31 744 GLU B N 1
ATOM 12556 C CA . GLU B 1 744 ? -17.469 -44.312 -14.805 1 90.31 744 GLU B CA 1
ATOM 12557 C C . GLU B 1 744 ? -18.562 -43.812 -13.852 1 90.31 744 GLU B C 1
ATOM 12559 O O . GLU B 1 744 ? -19.469 -44.562 -13.5 1 90.31 744 GLU B O 1
ATOM 12564 N N . PHE B 1 745 ? -18.438 -42.594 -13.43 1 88.62 745 PHE B N 1
ATOM 12565 C CA . PHE B 1 745 ? -19.359 -42 -12.469 1 88.62 745 PHE B CA 1
ATOM 12566 C C . PHE B 1 745 ? -20.781 -41.969 -13.016 1 88.62 745 PHE B C 1
ATOM 12568 O O . PHE B 1 745 ? -21.734 -42.125 -12.258 1 88.62 745 PHE B O 1
ATOM 12575 N N . HIS B 1 746 ? -20.969 -41.812 -14.359 1 87.19 746 HIS B N 1
ATOM 12576 C CA . HIS B 1 746 ? -22.281 -41.688 -14.984 1 87.19 746 HIS B CA 1
ATOM 12577 C C . HIS B 1 746 ? -22.688 -43 -15.656 1 87.19 746 HIS B C 1
ATOM 12579 O O . HIS B 1 746 ? -23.625 -43.031 -16.469 1 87.19 746 HIS B O 1
ATOM 12585 N N . LYS B 1 747 ? -22 -44.031 -15.398 1 85.88 747 LYS B N 1
ATOM 12586 C CA . LYS B 1 747 ? -22.281 -45.344 -15.969 1 85.88 747 LYS B CA 1
ATOM 12587 C C . LYS B 1 747 ? -22.438 -45.281 -17.484 1 85.88 747 LYS B C 1
ATOM 12589 O O . LYS B 1 747 ? -23.422 -45.781 -18.031 1 85.88 747 LYS B O 1
ATOM 12594 N N . ASN B 1 748 ? -21.672 -44.469 -18.125 1 81.31 748 ASN B N 1
ATOM 12595 C CA . ASN B 1 748 ? -21.531 -44.281 -19.562 1 81.31 748 ASN B CA 1
ATOM 12596 C C . ASN B 1 748 ? -22.703 -43.5 -20.141 1 81.31 748 ASN B C 1
ATOM 12598 O O . ASN B 1 748 ? -22.859 -43.438 -21.359 1 81.31 748 ASN B O 1
ATOM 12602 N N . ASP B 1 749 ? -23.562 -42.906 -19.281 1 84 749 ASP B N 1
ATOM 12603 C CA . ASP B 1 749 ? -24.609 -42 -19.703 1 84 749 ASP B CA 1
ATOM 12604 C C . ASP B 1 749 ? -24.219 -40.531 -19.422 1 84 749 ASP B C 1
ATOM 12606 O O . ASP B 1 749 ? -24.969 -39.812 -18.781 1 84 749 ASP B O 1
ATOM 12610 N N . TYR B 1 750 ? -23 -40.188 -19.844 1 87.62 750 TYR B N 1
ATOM 12611 C CA . TYR B 1 750 ? -22.438 -38.875 -19.516 1 87.62 750 TYR B CA 1
ATOM 12612 C C . TYR B 1 750 ? -22.703 -37.875 -20.625 1 87.62 750 TYR B C 1
ATOM 12614 O O . TYR B 1 750 ? -22.578 -36.656 -20.422 1 87.62 750 TYR B O 1
ATOM 12622 N N . ARG B 1 751 ? -23.203 -38.219 -21.828 1 86.75 751 ARG B N 1
ATOM 12623 C CA . ARG B 1 751 ? -23.25 -37.375 -23.031 1 86.75 751 ARG B CA 1
ATOM 12624 C C . ARG B 1 751 ? -24.266 -36.25 -22.875 1 86.75 751 ARG B C 1
ATOM 12626 O O . ARG B 1 751 ? -24.125 -35.219 -23.516 1 86.75 751 ARG B O 1
ATOM 12633 N N . LYS B 1 752 ? -25.188 -36.469 -22.047 1 84.75 752 LYS B N 1
ATOM 12634 C CA . LYS B 1 752 ? -26.203 -35.438 -21.828 1 84.75 752 LYS B CA 1
ATOM 12635 C C . LYS B 1 752 ? -25.672 -34.312 -20.938 1 84.75 752 LYS B C 1
ATOM 12637 O O . LYS B 1 752 ? -26.219 -33.219 -20.938 1 84.75 752 LYS B O 1
ATOM 12642 N N . TYR B 1 753 ? -24.578 -34.656 -20.281 1 88.5 753 TYR B N 1
ATOM 12643 C CA . TYR B 1 753 ? -24.156 -33.719 -19.25 1 88.5 753 TYR B CA 1
ATOM 12644 C C . TYR B 1 753 ? -22.75 -33.188 -19.516 1 88.5 753 TYR B C 1
ATOM 12646 O O . TYR B 1 753 ? -22.391 -32.094 -19.062 1 88.5 753 TYR B O 1
ATOM 12654 N N . PHE B 1 754 ? -21.938 -33.969 -20.219 1 92.62 754 PHE B N 1
ATOM 12655 C CA . PHE B 1 754 ? -20.531 -33.625 -20.375 1 92.62 754 PHE B CA 1
ATOM 12656 C C . PHE B 1 754 ? -20.109 -33.719 -21.844 1 92.62 754 PHE B C 1
ATOM 12658 O O . PHE B 1 754 ? -20.531 -34.625 -22.547 1 92.62 754 PHE B O 1
ATOM 12665 N N . MET B 1 755 ? -19.359 -32.75 -22.219 1 94.62 755 MET B N 1
ATOM 12666 C CA . MET B 1 755 ? -18.703 -32.75 -23.516 1 94.62 755 MET B CA 1
ATOM 12667 C C . MET B 1 755 ? -17.188 -32.875 -23.359 1 94.62 755 MET B C 1
ATOM 12669 O O . MET B 1 755 ? -16.609 -32.281 -22.453 1 94.62 755 MET B O 1
ATOM 12673 N N . PHE B 1 756 ? -16.609 -33.812 -24.109 1 96.12 756 PHE B N 1
ATOM 12674 C CA . PHE B 1 756 ? -15.148 -33.938 -24.172 1 96.12 756 PHE B CA 1
ATOM 12675 C C . PHE B 1 756 ? -14.609 -33.406 -25.484 1 96.12 756 PHE B C 1
ATOM 12677 O O . PHE B 1 756 ? -14.922 -33.938 -26.562 1 96.12 756 PHE B O 1
ATOM 12684 N N . HIS B 1 757 ? -13.82 -32.281 -25.391 1 95.75 757 HIS B N 1
ATOM 12685 C CA . HIS B 1 757 ? -13.414 -31.562 -26.578 1 95.75 757 HIS B CA 1
ATOM 12686 C C . HIS B 1 757 ? -11.898 -31.469 -26.672 1 95.75 757 HIS B C 1
ATOM 12688 O O . HIS B 1 757 ? -11.203 -31.531 -25.656 1 95.75 757 HIS B O 1
ATOM 12694 N N . SER B 1 758 ? -11.398 -31.438 -27.844 1 95.62 758 SER B N 1
ATOM 12695 C CA . SER B 1 758 ? -10.07 -30.922 -28.141 1 95.62 758 SER B CA 1
ATOM 12696 C C . SER B 1 758 ? -10.141 -29.516 -28.734 1 95.62 758 SER B C 1
ATOM 12698 O O . SER B 1 758 ? -10.945 -29.266 -29.641 1 95.62 758 SER B O 1
ATOM 12700 N N . LEU B 1 759 ? -9.461 -28.625 -28.156 1 95.44 759 LEU B N 1
ATOM 12701 C CA . LEU B 1 759 ? -9.43 -27.281 -28.703 1 95.44 759 LEU B CA 1
ATOM 12702 C C . LEU B 1 759 ? -8.492 -27.203 -29.906 1 95.44 759 LEU B C 1
ATOM 12704 O O . LEU B 1 759 ? -7.352 -27.672 -29.844 1 95.44 759 LEU B O 1
ATOM 12708 N N . LEU B 1 760 ? -8.953 -26.609 -30.906 1 93.31 760 LEU B N 1
ATOM 12709 C CA . LEU B 1 760 ? -8.211 -26.516 -32.156 1 93.31 760 LEU B CA 1
ATOM 12710 C C . LEU B 1 760 ? -7.656 -25.109 -32.344 1 93.31 760 LEU B C 1
ATOM 12712 O O . LEU B 1 760 ? -8.227 -24.125 -31.844 1 93.31 760 LEU B O 1
ATOM 12716 N N . PRO B 1 761 ? -6.465 -25.016 -33.094 1 92.81 761 PRO B N 1
ATOM 12717 C CA . PRO B 1 761 ? -6.039 -23.672 -33.5 1 92.81 761 PRO B CA 1
ATOM 12718 C C . PRO B 1 761 ? -7.086 -22.969 -34.344 1 92.81 761 PRO B C 1
ATOM 12720 O O . PRO B 1 761 ? -7.797 -23.609 -35.125 1 92.81 761 PRO B O 1
ATOM 12723 N N . HIS B 1 762 ? -7.164 -21.688 -34.219 1 92.5 762 HIS B N 1
ATOM 12724 C CA . HIS B 1 762 ? -8.227 -20.938 -34.875 1 92.5 762 HIS B CA 1
ATOM 12725 C C . HIS B 1 762 ? -8.195 -21.141 -36.375 1 92.5 762 HIS B C 1
ATOM 12727 O O . HIS B 1 762 ? -9.234 -21.078 -37.031 1 92.5 762 HIS B O 1
ATOM 12733 N N . LYS B 1 763 ? -7.023 -21.484 -36.938 1 90.5 763 LYS B N 1
ATOM 12734 C CA . LYS B 1 763 ? -6.883 -21.688 -38.375 1 90.5 763 LYS B CA 1
ATOM 12735 C C . LYS B 1 763 ? -7.578 -22.969 -38.812 1 90.5 763 LYS B C 1
ATOM 12737 O O . LYS B 1 763 ? -7.941 -23.109 -40 1 90.5 763 LYS B O 1
ATOM 12742 N N . GLU B 1 764 ? -7.809 -23.891 -37.844 1 92.19 764 GLU B N 1
ATOM 12743 C CA . GLU B 1 764 ? -8.422 -25.188 -38.156 1 92.19 764 GLU B CA 1
ATOM 12744 C C . GLU B 1 764 ? -9.883 -25.219 -37.719 1 92.19 764 GLU B C 1
ATOM 12746 O O . GLU B 1 764 ? -10.531 -26.266 -37.781 1 92.19 764 GLU B O 1
ATOM 12751 N N . ALA B 1 765 ? -10.375 -24.078 -37.344 1 92.81 765 ALA B N 1
ATOM 12752 C CA . ALA B 1 765 ? -11.766 -24.031 -36.906 1 92.81 765 ALA B CA 1
ATOM 12753 C C . ALA B 1 765 ? -12.727 -24.281 -38.062 1 92.81 765 ALA B C 1
ATOM 12755 O O . ALA B 1 765 ? -12.523 -23.766 -39.156 1 92.81 765 ALA B O 1
ATOM 12756 N N . ALA B 1 766 ? -13.719 -25.109 -37.812 1 90.44 766 ALA B N 1
ATOM 12757 C CA . ALA B 1 766 ? -14.711 -25.422 -38.844 1 90.44 766 ALA B CA 1
ATOM 12758 C C . ALA B 1 766 ? -15.984 -24.594 -38.625 1 90.44 766 ALA B C 1
ATOM 12760 O O . ALA B 1 766 ? -16.406 -24.359 -37.5 1 90.44 766 ALA B O 1
ATOM 12761 N N . PRO B 1 767 ? -16.547 -24.219 -39.781 1 91.94 767 PRO B N 1
ATOM 12762 C CA . PRO B 1 767 ? -17.797 -23.453 -39.625 1 91.94 767 PRO B CA 1
ATOM 12763 C C . PRO B 1 767 ? -18.938 -24.312 -39.094 1 91.94 767 PRO B C 1
ATOM 12765 O O . PRO B 1 767 ? -19.078 -25.469 -39.5 1 91.94 767 PRO B O 1
ATOM 12768 N N . ASP B 1 768 ? -19.609 -23.828 -38.156 1 92.44 768 ASP B N 1
ATOM 12769 C CA . ASP B 1 768 ? -20.828 -24.406 -37.625 1 92.44 768 ASP B CA 1
ATOM 12770 C C . ASP B 1 768 ? -22.031 -23.484 -37.844 1 92.44 768 ASP B C 1
ATOM 12772 O O . ASP B 1 768 ? -22.234 -22.547 -37.062 1 92.44 768 ASP B O 1
ATOM 12776 N N . SER B 1 769 ? -22.875 -23.719 -38.75 1 91 769 SER B N 1
ATOM 12777 C CA . SER B 1 769 ? -23.984 -22.859 -39.156 1 91 769 SER B CA 1
ATOM 12778 C C . SER B 1 769 ? -25.094 -22.875 -38.125 1 91 769 SER B C 1
ATOM 12780 O O . SER B 1 769 ? -25.844 -21.891 -37.969 1 91 769 SER B O 1
ATOM 12782 N N . ASN B 1 770 ? -25.172 -23.984 -37.375 1 91.44 770 ASN B N 1
ATOM 12783 C CA . ASN B 1 770 ? -26.203 -24.062 -36.344 1 91.44 770 ASN B CA 1
ATOM 12784 C C . ASN B 1 770 ? -25.984 -23.016 -35.25 1 91.44 770 ASN B C 1
ATOM 12786 O O . ASN B 1 770 ? -26.938 -22.406 -34.781 1 91.44 770 ASN B O 1
ATOM 12790 N N . PHE B 1 771 ? -24.797 -22.828 -34.938 1 93.25 771 PHE B N 1
ATOM 12791 C CA . PHE B 1 771 ? -24.469 -21.922 -33.844 1 93.25 771 PHE B CA 1
ATOM 12792 C C . PHE B 1 771 ? -23.922 -20.594 -34.375 1 93.25 771 PHE B C 1
ATOM 12794 O O . PHE B 1 771 ? -23.688 -19.656 -33.625 1 93.25 771 PHE B O 1
ATOM 12801 N N . GLU B 1 772 ? -23.703 -20.484 -35.75 1 92.19 772 GLU B N 1
ATOM 12802 C CA . GLU B 1 772 ? -23.156 -19.297 -36.406 1 92.19 772 GLU B CA 1
ATOM 12803 C C . GLU B 1 772 ? -21.797 -18.922 -35.844 1 92.19 772 GLU B C 1
ATOM 12805 O O . GLU B 1 772 ? -21.562 -17.766 -35.469 1 92.19 772 GLU B O 1
ATOM 12810 N N . ILE B 1 773 ? -20.953 -19.922 -35.625 1 94.81 773 ILE B N 1
ATOM 12811 C CA . ILE B 1 773 ? -19.594 -19.688 -35.125 1 94.81 773 ILE B CA 1
ATOM 12812 C C . ILE B 1 773 ? -18.609 -20.531 -35.969 1 94.81 773 ILE B C 1
ATOM 12814 O O . ILE B 1 773 ? -19.016 -21.5 -36.594 1 94.81 773 ILE B O 1
ATOM 12818 N N . SER B 1 774 ? -17.391 -20.031 -36.031 1 95.12 774 SER B N 1
ATOM 12819 C CA . SER B 1 774 ? -16.266 -20.891 -36.375 1 95.12 774 SER B CA 1
ATOM 12820 C C . SER B 1 774 ? -15.797 -21.703 -35.188 1 95.12 774 SER B C 1
ATOM 12822 O O . SER B 1 774 ? -15.109 -21.188 -34.281 1 95.12 774 SER B O 1
ATOM 12824 N N . ASN B 1 775 ? -16.156 -22.938 -35.188 1 94.06 775 ASN B N 1
ATOM 12825 C CA . ASN B 1 775 ? -16.047 -23.781 -34 1 94.06 775 ASN B CA 1
ATOM 12826 C C . ASN B 1 775 ? -14.602 -24.094 -33.656 1 94.06 775 ASN B C 1
ATOM 12828 O O . ASN B 1 775 ? -13.883 -24.703 -34.469 1 94.06 775 ASN B O 1
ATOM 12832 N N . LEU B 1 776 ? -14.195 -23.719 -32.438 1 95.25 776 LEU B N 1
ATOM 12833 C CA . LEU B 1 776 ? -12.82 -23.875 -32 1 95.25 776 LEU B CA 1
ATOM 12834 C C . LEU B 1 776 ? -12.586 -25.25 -31.406 1 95.25 776 LEU B C 1
ATOM 12836 O O . LEU B 1 776 ? -11.453 -25.609 -31.078 1 95.25 776 LEU B O 1
ATOM 12840 N N . VAL B 1 777 ? -13.648 -26.062 -31.234 1 94.88 777 VAL B N 1
ATOM 12841 C CA . VAL B 1 777 ? -13.477 -27.312 -30.516 1 94.88 777 VAL B CA 1
ATOM 12842 C C . VAL B 1 777 ? -13.883 -28.484 -31.422 1 94.88 777 VAL B C 1
ATOM 12844 O O . VAL B 1 777 ? -14.742 -28.328 -32.281 1 94.88 777 VAL B O 1
ATOM 12847 N N . PHE B 1 778 ? -13.203 -29.547 -31.234 1 92.81 778 PHE B N 1
ATOM 12848 C CA . PHE B 1 778 ? -13.539 -30.828 -31.844 1 92.81 778 PHE B CA 1
ATOM 12849 C C . PHE B 1 778 ? -14.086 -31.797 -30.812 1 92.81 778 PHE B C 1
ATOM 12851 O O . PHE B 1 778 ? -13.438 -32.062 -29.781 1 92.81 778 PHE B O 1
ATOM 12858 N N . ASN B 1 779 ? -15.258 -32.281 -30.984 1 89.94 779 ASN B N 1
ATOM 12859 C CA . ASN B 1 779 ? -15.93 -33.156 -30.031 1 89.94 779 ASN B CA 1
ATOM 12860 C C . ASN B 1 779 ? -15.336 -34.562 -30.047 1 89.94 779 ASN B C 1
ATOM 12862 O O . ASN B 1 779 ? -15.391 -35.25 -31.078 1 89.94 779 ASN B O 1
ATOM 12866 N N . LEU B 1 780 ? -14.805 -35.062 -28.984 1 88.25 780 LEU B N 1
ATOM 12867 C CA . LEU B 1 780 ? -14.141 -36.344 -28.875 1 88.25 780 LEU B CA 1
ATOM 12868 C C . LEU B 1 780 ? -15.117 -37.438 -28.406 1 88.25 780 LEU B C 1
ATOM 12870 O O . LEU B 1 780 ? -14.773 -38.594 -28.375 1 88.25 780 LEU B O 1
ATOM 12874 N N . ASN B 1 781 ? -16.328 -37.031 -27.938 1 78.19 781 ASN B N 1
ATOM 12875 C CA . ASN B 1 781 ? -17.328 -38.031 -27.547 1 78.19 781 ASN B CA 1
ATOM 12876 C C . ASN B 1 781 ? -17.672 -38.969 -28.703 1 78.19 781 ASN B C 1
ATOM 12878 O O . ASN B 1 781 ? -18.016 -40.125 -28.484 1 78.19 781 ASN B O 1
ATOM 12882 N N . GLU B 1 782 ? -17.797 -38.562 -30 1 61.88 782 GLU B N 1
ATOM 12883 C CA . GLU B 1 782 ? -18.297 -39.281 -31.172 1 61.88 782 GLU B CA 1
ATOM 12884 C C . GLU B 1 782 ? -17.266 -40.281 -31.672 1 61.88 782 GLU B C 1
ATOM 12886 O O . GLU B 1 782 ? -17.594 -41.156 -32.469 1 61.88 782 GLU B O 1
ATOM 12891 N N . ARG B 1 783 ? -16.016 -40.438 -31.328 1 52.47 783 ARG B N 1
ATOM 12892 C CA . ARG B 1 783 ? -15.086 -41.375 -31.953 1 52.47 783 ARG B CA 1
ATOM 12893 C C . ARG B 1 783 ? -15.391 -42.812 -31.547 1 52.47 783 ARG B C 1
ATOM 12895 O O . ARG B 1 783 ? -15.102 -43.75 -32.281 1 52.47 783 ARG B O 1
ATOM 12902 N N . ASN B 1 784 ? -15.789 -43.25 -30.344 1 41.56 784 ASN B N 1
ATOM 12903 C CA . ASN B 1 784 ? -15.805 -44.688 -30.109 1 41.56 784 ASN B CA 1
ATOM 12904 C C . ASN B 1 784 ? -16.969 -45.344 -30.828 1 41.56 784 ASN B C 1
ATOM 12906 O O . ASN B 1 784 ? -17.203 -46.562 -30.656 1 41.56 784 ASN B O 1
ATOM 12910 N N . ASP B 1 785 ? -18.141 -44.812 -31.156 1 36.56 785 ASP B N 1
ATOM 12911 C CA . ASP B 1 785 ? -19.094 -45.844 -31.594 1 36.56 785 ASP B CA 1
ATOM 12912 C C . ASP B 1 785 ? -18.688 -46.469 -32.906 1 36.56 785 ASP B C 1
ATOM 12914 O O . ASP B 1 785 ? -19.312 -47.406 -33.375 1 36.56 785 ASP B O 1
ATOM 12918 N N . GLU B 1 786 ? -17.891 -45.812 -33.875 1 31.03 786 GLU B N 1
ATOM 12919 C CA . GLU B 1 786 ? -17.688 -46.844 -34.906 1 31.03 786 GLU B CA 1
ATOM 12920 C C . GLU B 1 786 ? -16.609 -47.844 -34.5 1 31.03 786 GLU B C 1
ATOM 12922 O O . GLU B 1 786 ? -15.578 -47.438 -33.938 1 31.03 786 GLU B O 1
#

pLDDT: mean 77.69, std 14.72, range [31.03, 97.06]

Organism: NCBI:txid997873

Solvent-accessible surface area (backbone atoms only — not comparable to full-atom values): 84694 Å² total; per-residue (Å²): 127,81,74,48,48,50,56,50,43,47,53,49,44,43,70,68,43,64,80,36,38,56,57,52,42,47,63,71,62,64,56,73,86,63,73,65,50,54,62,48,53,51,46,51,52,46,35,68,68,69,45,73,70,87,69,72,74,76,69,60,77,72,58,72,75,63,75,82,59,75,67,64,69,50,91,80,65,69,78,79,80,81,87,68,93,72,85,70,68,53,68,66,32,71,50,70,77,67,65,70,45,41,59,31,57,29,33,38,37,36,22,11,32,42,83,40,53,55,58,41,98,82,69,21,31,31,23,50,67,32,41,95,43,90,81,52,84,56,42,28,13,33,43,35,37,34,57,87,86,44,40,65,66,48,57,51,42,55,54,39,24,26,49,52,72,45,51,53,66,48,58,56,33,52,62,60,45,89,85,44,46,79,68,49,33,52,51,59,59,40,20,14,92,89,36,72,70,58,45,42,43,35,32,23,54,34,96,64,46,74,32,26,72,89,54,21,48,28,77,73,39,63,82,49,38,55,30,44,72,56,19,37,60,42,36,69,37,46,33,48,55,58,44,38,34,26,39,70,29,75,61,84,56,7,43,54,45,50,50,26,23,24,60,75,36,33,63,52,50,47,50,47,50,39,26,47,48,35,26,43,56,80,79,85,78,77,75,71,86,81,70,60,67,60,58,48,46,52,48,48,49,49,40,49,54,45,47,51,51,50,51,40,49,52,49,54,24,41,52,32,46,33,45,38,28,54,66,56,40,59,69,43,40,64,62,56,67,58,71,80,70,63,65,58,42,46,52,30,52,48,50,44,52,51,44,52,51,50,51,51,50,49,52,54,59,44,64,73,64,78,63,61,60,78,44,57,57,57,70,70,59,46,50,53,50,50,53,45,46,53,52,37,51,52,28,49,48,47,48,48,51,51,37,50,51,49,51,53,34,43,65,62,43,65,65,14,61,82,43,40,68,61,42,54,58,49,49,55,54,42,55,55,44,49,56,49,50,61,58,46,52,56,54,49,53,55,50,50,54,38,54,74,66,68,51,73,61,22,55,47,56,54,49,52,48,50,60,63,41,46,60,50,48,49,45,41,63,69,45,46,59,64,41,49,62,56,47,52,52,54,51,51,51,54,55,59,71,61,41,58,69,58,40,51,50,44,66,72,64,63,44,74,66,54,52,52,51,45,50,52,46,40,52,53,46,48,52,50,41,48,52,48,48,50,50,39,47,51,49,50,50,49,44,46,50,49,50,47,52,50,37,51,19,51,39,21,40,56,51,34,73,66,44,33,66,57,55,45,49,51,51,48,51,53,50,52,49,47,37,63,59,34,45,49,61,46,48,58,78,77,43,58,92,54,45,42,84,42,76,45,76,46,71,77,54,70,35,80,54,96,91,36,48,37,67,54,66,60,88,87,51,80,75,23,34,29,62,30,35,29,34,70,84,81,63,52,70,44,50,47,83,65,67,40,52,71,66,57,40,45,48,49,35,48,45,50,27,49,45,38,33,55,51,32,27,62,73,30,42,37,33,57,48,37,39,36,49,58,80,73,53,55,68,75,36,95,42,70,63,54,53,28,48,51,53,49,39,50,55,50,34,52,36,52,69,77,59,60,78,82,79,71,68,82,65,71,72,63,57,38,72,61,50,29,48,36,38,39,32,53,34,66,64,43,50,51,35,46,53,51,40,47,33,59,71,36,74,69,65,32,74,80,23,43,41,42,29,37,50,39,44,73,90,71,34,45,80,34,79,85,76,58,20,17,30,27,57,44,72,57,69,71,60,71,80,110,125,79,79,50,50,49,55,52,44,47,53,48,43,43,71,68,43,63,77,37,38,57,58,52,41,47,65,73,62,59,61,71,89,62,77,67,51,58,64,49,52,51,46,51,54,45,34,66,67,68,44,70,71,88,71,69,70,78,65,59,80,74,53,74,74,60,76,81,58,75,68,62,69,50,97,81,64,71,74,80,78,80,87,66,93,73,83,69,68,54,67,68,33,69,50,68,80,66,64,69,43,42,58,30,58,30,32,38,37,35,23,11,32,41,83,40,53,57,58,41,98,80,69,22,33,32,23,49,67,32,40,96,43,89,82,52,84,58,41,28,14,31,44,35,38,32,58,87,87,42,41,65,67,50,55,51,41,56,53,39,26,26,49,50,73,46,50,54,66,48,57,58,34,51,60,61,45,88,84,44,48,79,69,50,33,52,52,59,59,40,18,13,93,90,35,73,72,58,45,42,43,35,33,24,52,37,96,64,47,74,33,26,71,89,55,21,48,27,77,74,40,62,81,48,39,53,27,43,73,57,19,36,60,40,36,69,36,47,34,48,55,57,43,39,35,27,40,70,30,71,61,85,56,6,43,53,44,51,50,27,23,24,60,75,36,33,63,53,51,47,50,47,50,40,26,47,51,37,25,44,54,80,77,85,77,78,74,71,86,80,71,59,65,59,59,48,47,53,49,48,50,50,42,49,53,43,47,50,49,49,51,40,49,53,48,54,22,42,52,31,48,33,46,39,28,54,66,56,40,58,69,43,40,66,63,55,68,59,70,79,69,61,65,58,42,48,51,28,51,50,50,44,52,52,42,51,49,51,53,50,52,50,52,55,59,42,62,74,62,78,62,64,58,78,45,58,56,57,71,69,59,44,51,54,48,51,54,43,46,52,51,37,50,52,26,48,49,47,48,48,51,53,37,51,50,49,51,52,34,41,65,62,44,66,66,14,61,80,44,40,68,60,41,53,56,47,50,55,54,41,54,56,42,50,58,48,50,64,60,46,52,56,55,49,53,54,51,51,52,36,55,74,66,69,51,72,63,22,53,48,56,53,49,52,48,48,61,63,40,46,61,49,46,48,44,40,63,68,47,46,58,64,42,48,60,55,48,52,52,53,50,51,51,55,55,58,70,62,42,57,69,58,40,52,50,43,66,74,64,64,42,72,67,55,52,51,51,47,51,53,47,40,51,53,46,49,53,49,42,49,53,50,47,50,50,39,47,51,47,50,49,48,44,50,50,48,52,48,52,51,37,50,20,51,38,21,39,57,50,34,72,66,44,35,65,57,54,45,48,52,51,49,51,53,50,49,50,46,37,62,59,33,45,50,61,47,48,58,78,76,44,58,93,54,46,44,84,43,75,45,78,46,71,78,52,70,35,80,54,97,91,36,48,38,65,52,65,60,88,88,52,80,72,21,36,29,62,30,36,28,35,71,84,81,63,50,70,43,50,45,85,65,67,41,52,72,68,55,40,44,48,50,36,50,47,52,26,48,43,38,33,55,50,31,26,61,72,31,43,36,34,57,48,37,37,36,48,57,79,72,52,57,67,74,39,95,43,71,64,55,53,29,49,51,53,49,37,51,55,48,32,51,36,52,70,76,56,60,74,83,73,72,69,82,65,69,72,62,55,37,71,60,48,29,49,36,39,38,34,53,35,65,64,45,50,50,34,48,53,51,39,46,33,60,73,36,73,69,64,32,75,81,24,43,42,42,28,37,50,38,44,73,91,70,33,44,81,35,79,84,76,58,19,17,30,28,57,43,73,58,70,71,63,72,78,112